Protein AF-N8XE28-F1 (afdb_monomer_lite)

InterPro domains:
  IPR000200 Peptidase C10, streptopain [PF01640] (132-316)
  IPR000200 Peptidase C10, streptopain [PR00797] (141-165)
  IPR000200 Peptidase C10, streptopain [PR00797] (208-224)
  IPR000200 Peptidase C10, streptopain [PR00797] (302-323)
  IPR038765 Papain-like cysteine peptidase superfamily [SSF54001] (29-332)
  IPR044934 Peptidase C10, streptopain superfmaily [G3DSA:3.90.70.50] (119-339)

pLDDT: mean 76.49, std 17.36, range [25.81, 98.5]

Secondary structure (DSSP, 8-state):
-HHHHHHHHHHHH-SS-TT-EEEEEEEEEETTEEEEEEEEEETBS--EEEEE--TTS-SEEEEESS--SS-TT----HHHHHHHHHHHHHHHHHHHTT--TTTHHHHHHTTSS-----S----B--S------SSTTTTTTSSS---HHHHHHHHHHHHHT--SB--SEEPPEEETTEEEPPEE-TTPBP-GGGS-TTS-SSHHHHHHHHHHHHHHHHHTT-B-SSS-B--GGGHHHHHHHHH-B-TT-EEEE-S-SSSS-PPPHHHHHHHHHHHHHTT--EEEEETTEEEEEEEE-TTS-EEEE-SSTTTT-EEE-STT-TT-SEEEE---B----SEEEEEEE--SEEETT-EEEEEEEEEE-SSS-EEEEEEEEEE-TT--EEEEEEEEEEEEE-TT-EEEEEEEEE--TTSPPEEEEEEEEEE-TT-SSS-EEPB-STTS-SSEEEEEEPPB--SSEEE-----S-EEEETTSPEEEEEEEEE-SSPEEEEEEEEEE-TT--EEEEEEEEEEEEE-TT-EEEEEEEE---TTSPTT-EEEEEEEEES-TTS-GGGPEEPEETTSS---EEEEEEE---TTGGGEE-SS-----SEE-TT----EEEEEEESSS---EEEEEEEEE-TT--EEEEEEEEEE--PPTTEEEEEEE-----TTSPPEEEEEEEEEEETTSS--PPP--STT---SEEEEEPPPP---SEEESSPPPSEEEEETT-EEEEEEEEEE---SS-PPEEEEEEEEEEPTTS-EEEEEEEEEEE-TTSPPEEEEEEEEPPTTPPSEEEEEEEEEEETTEEEEEEEPB-TTS-B--EEEEEEE--S-------------

Sequence (844 aa):
MKKDLALETISRLTVPYKNLSLKEIFCKSHNSIELFKIYSIYADVHGFIICSSSIYLPPILGYSLESNFFPSNGEKNKEIDKLLDEIAKIALKNFSHQVTYKKEFAQLDNFQLQSIHSDEIANILPLIKTEWNQNSPFNDKVPGVTGCVPVAMGQIMKHHSWPFTSVGIIPEYKSFNTIMPAININGFSHPWDKMTNSGVGDQEGENAVADLILHLGCAVKTQYGSSASFNTEDVVPVLKKYYCYDEDIAFGYLTPLASDTTFSSEELISIVSFNIENGKPVQFGGAGHSLICDGKDKNNFFHMNFGWGGIANGYYSLFNNPYCQTIITDIKPQQKLSIEWDTFSCSKQMILGDKFVAEIIIDSTSEESFMGDITLILADVSGVIIKCLGATHTVYVSSGESVTVNFTFTVPTNLTCNSRQLGLLANNSNLMWGGKIVSGPIGCNNFVPVEIIRAKAKENIWLRTSLEKSLTFNRNHLTPVSVTLKNTGHDFYGNIALCLVDKNDNVMYEVARINGVILAGNDCISLEFSAACPEETITGDIYTMKIFCSSDESLPVNAYLILIGENEKIVNFSLVTIKSSLPYLDELSLPLSPNFPEHISPQTKTPINFDLYAKNGLLSQSNITLVLIDDNGVIYEIGSQKDNLGYGEGVTKHHSITPTISRSLPYGQYDIGIMVHIFVTDTHALVVNEVGVNNPVQITVDPVPQVPFVRLTESLPTSLTMVAGENFTLVSQLDLLKAEDDFPYVGTVIAYVVLPDSKKIKVGEIVEQFVTHLEPELLHMNCQLPDGLRNGVYELYLEAWDKHYPDIPSRLVGENENINDVVKIIVVDDGKYSQSVESSYSKI

Organism: NCBI:txid1217651

Structure (mmCIF, N/CA/C/O backbone):
data_AF-N8XE28-F1
#
_entry.id   AF-N8XE28-F1
#
loop_
_atom_site.group_PDB
_atom_site.id
_atom_site.type_symbol
_atom_site.label_atom_id
_atom_site.label_alt_id
_atom_site.label_comp_id
_atom_site.label_asym_id
_atom_site.label_entity_id
_atom_site.label_seq_id
_atom_site.pdbx_PDB_ins_code
_atom_site.Cartn_x
_atom_site.Cartn_y
_atom_site.Cartn_z
_atom_site.occupancy
_atom_site.B_iso_or_equiv
_atom_site.auth_seq_id
_atom_site.auth_comp_id
_atom_site.auth_asym_id
_atom_site.auth_atom_id
_atom_site.pdbx_PDB_model_num
ATOM 1 N N . MET A 1 1 ? 20.135 -24.441 20.455 1.00 46.34 1 MET A N 1
ATOM 2 C CA . MET A 1 1 ? 18.829 -23.756 20.317 1.00 46.34 1 MET A CA 1
ATOM 3 C C . MET A 1 1 ? 18.663 -23.052 18.971 1.00 46.34 1 MET A C 1
ATOM 5 O O . MET A 1 1 ? 17.805 -23.488 18.228 1.00 46.34 1 MET A O 1
ATOM 9 N N . LYS A 1 2 ? 19.456 -22.038 18.579 1.00 60.94 2 LYS A N 1
ATOM 10 C CA . LYS A 1 2 ? 19.184 -21.274 17.330 1.00 60.94 2 LYS A CA 1
ATOM 11 C C . LYS A 1 2 ? 19.481 -22.019 16.012 1.00 60.94 2 LYS A C 1
ATOM 13 O O . LYS A 1 2 ? 18.710 -21.913 15.067 1.00 60.94 2 LYS A O 1
ATOM 18 N N . LYS A 1 3 ? 20.568 -22.801 15.950 1.00 63.12 3 LYS A N 1
ATOM 19 C CA . LYS A 1 3 ? 20.916 -23.622 14.769 1.00 63.12 3 LYS A CA 1
ATOM 20 C C . LYS A 1 3 ? 19.937 -24.786 14.562 1.00 63.12 3 LYS A C 1
ATOM 22 O O . LYS A 1 3 ? 19.613 -25.112 13.427 1.00 63.12 3 LYS A O 1
ATOM 27 N N . ASP A 1 4 ? 19.460 -25.374 15.656 1.00 66.56 4 ASP A N 1
ATOM 28 C CA . ASP A 1 4 ? 18.527 -26.507 15.635 1.00 66.56 4 ASP A CA 1
ATOM 29 C C . ASP A 1 4 ? 17.145 -26.069 15.131 1.00 66.56 4 ASP A C 1
ATOM 31 O O . ASP A 1 4 ? 16.585 -26.728 14.264 1.00 66.56 4 ASP A O 1
ATOM 35 N N . LEU A 1 5 ? 16.657 -24.901 15.575 1.00 65.69 5 LEU A N 1
ATOM 36 C CA . LEU A 1 5 ? 15.414 -24.298 15.081 1.00 65.69 5 LEU A CA 1
ATOM 37 C C . LEU A 1 5 ? 15.495 -23.922 13.592 1.00 65.69 5 LEU A C 1
ATOM 39 O O . LEU A 1 5 ? 14.528 -24.093 12.854 1.00 65.69 5 LEU A O 1
ATOM 43 N N . ALA A 1 6 ? 16.651 -23.439 13.130 1.00 64.69 6 ALA A N 1
ATOM 44 C CA . ALA A 1 6 ? 16.884 -23.160 11.714 1.00 64.69 6 ALA A CA 1
ATOM 45 C C . ALA A 1 6 ? 16.847 -24.444 10.867 1.00 64.69 6 ALA A C 1
ATOM 47 O O . ALA A 1 6 ? 16.186 -24.482 9.833 1.00 64.69 6 ALA A O 1
ATOM 48 N N . LEU A 1 7 ? 17.508 -25.512 11.331 1.00 66.62 7 LEU A N 1
ATOM 49 C CA . LEU A 1 7 ? 17.462 -26.830 10.690 1.00 66.62 7 LEU A CA 1
ATOM 50 C C . LEU A 1 7 ? 16.042 -27.401 10.671 1.00 66.62 7 LEU A C 1
ATOM 52 O O . LEU A 1 7 ? 15.603 -27.907 9.641 1.00 66.62 7 LEU A O 1
ATOM 56 N N . GLU A 1 8 ? 15.311 -27.280 11.778 1.00 67.56 8 GLU A N 1
ATOM 57 C CA . GLU A 1 8 ? 13.916 -27.698 11.873 1.00 67.56 8 GLU A CA 1
ATOM 58 C C . GLU A 1 8 ? 13.031 -26.913 10.897 1.00 67.56 8 GLU A C 1
ATOM 60 O O . GLU A 1 8 ? 12.285 -27.516 10.126 1.00 67.56 8 GLU A O 1
ATOM 65 N N . THR A 1 9 ? 13.163 -25.586 10.855 1.00 64.12 9 THR A N 1
ATOM 66 C CA . THR A 1 9 ? 12.393 -24.728 9.944 1.00 64.12 9 THR A CA 1
ATOM 67 C C . THR A 1 9 ? 12.658 -25.102 8.487 1.00 64.12 9 THR A C 1
ATOM 69 O O . THR A 1 9 ? 11.717 -25.359 7.740 1.00 64.12 9 THR A O 1
ATOM 72 N N . ILE A 1 10 ? 13.926 -25.245 8.089 1.00 63.25 10 ILE A N 1
ATOM 73 C CA . ILE A 1 10 ? 14.283 -25.644 6.719 1.00 63.25 10 ILE A CA 1
ATOM 74 C C . ILE A 1 10 ? 13.768 -27.055 6.406 1.00 63.25 10 ILE A C 1
ATOM 76 O O . ILE A 1 10 ? 13.243 -27.278 5.317 1.00 63.25 10 ILE A O 1
ATOM 80 N N . SER A 1 11 ? 13.832 -27.998 7.352 1.00 62.94 11 SER A N 1
ATOM 81 C CA . SER A 1 11 ? 13.294 -29.354 7.156 1.00 62.94 11 SER A CA 1
ATOM 82 C C . SER A 1 11 ? 11.769 -29.384 6.973 1.00 62.94 11 SER A C 1
ATOM 84 O O . SER A 1 11 ? 11.246 -30.248 6.279 1.00 62.94 11 SER A O 1
ATOM 86 N N . ARG A 1 12 ? 11.044 -28.417 7.553 1.00 63.50 12 ARG A N 1
ATOM 87 C CA . ARG A 1 12 ? 9.591 -28.245 7.373 1.00 63.50 12 ARG A CA 1
ATOM 88 C C . ARG A 1 12 ? 9.235 -27.509 6.074 1.00 63.50 12 ARG A C 1
ATOM 90 O O . ARG A 1 12 ? 8.100 -27.620 5.596 1.00 63.50 12 ARG A O 1
ATOM 97 N N . LEU A 1 13 ? 10.175 -26.740 5.524 1.00 60.81 13 LEU A N 1
ATOM 98 C CA . LEU A 1 13 ? 10.057 -26.040 4.241 1.00 60.81 13 LEU A CA 1
ATOM 99 C C . LEU A 1 13 ? 10.452 -26.930 3.053 1.00 60.81 13 LEU A C 1
ATOM 101 O O . LEU A 1 13 ? 9.912 -26.765 1.965 1.00 60.81 13 LEU A O 1
ATOM 105 N N . THR A 1 14 ? 11.349 -27.900 3.258 1.00 54.72 14 THR A N 1
ATOM 106 C CA . THR A 1 14 ? 11.899 -28.753 2.196 1.00 54.72 14 THR A CA 1
ATOM 107 C C . THR A 1 14 ? 11.591 -30.228 2.429 1.00 54.72 14 THR A C 1
ATOM 109 O O . THR A 1 14 ? 12.063 -30.848 3.374 1.00 54.72 14 THR A O 1
ATOM 112 N N . VAL A 1 15 ? 10.798 -30.822 1.537 1.00 46.78 15 VAL A N 1
ATOM 113 C CA . VAL A 1 15 ? 10.346 -32.216 1.675 1.00 46.78 15 VAL A CA 1
ATOM 114 C C . VAL A 1 15 ? 11.415 -33.287 1.330 1.00 46.78 15 VAL A C 1
ATOM 116 O O . VAL A 1 15 ? 11.261 -34.394 1.845 1.00 46.78 15 VAL A O 1
ATOM 119 N N . PRO A 1 16 ? 12.522 -33.061 0.570 1.00 50.97 16 PRO A N 1
ATOM 120 C CA . PRO A 1 16 ? 13.402 -34.190 0.219 1.00 50.97 16 PRO A CA 1
ATOM 121 C C . PRO A 1 16 ? 14.852 -34.182 0.748 1.00 50.97 16 PRO A C 1
ATOM 123 O O . PRO A 1 16 ? 15.558 -35.163 0.507 1.00 50.97 16 PRO A O 1
ATOM 126 N N . TYR A 1 17 ? 15.350 -33.167 1.466 1.00 51.28 17 TYR A N 1
ATOM 127 C CA . TYR A 1 17 ? 16.789 -33.111 1.787 1.00 51.28 17 TYR A CA 1
ATOM 128 C C . TYR A 1 17 ? 17.169 -33.871 3.070 1.00 51.28 17 TYR A C 1
ATOM 130 O O . TYR A 1 17 ? 17.287 -33.318 4.164 1.00 51.28 17 TYR A O 1
ATOM 138 N N . LYS A 1 18 ? 17.433 -35.177 2.927 1.00 48.56 18 LYS A N 1
ATOM 139 C CA . LYS A 1 18 ? 18.186 -35.961 3.921 1.00 48.56 18 LYS A CA 1
ATOM 140 C C . LYS A 1 18 ? 19.649 -35.495 3.888 1.00 48.56 18 LYS A C 1
ATOM 142 O O . LYS A 1 18 ? 20.344 -35.827 2.937 1.00 48.56 18 LYS A O 1
ATOM 147 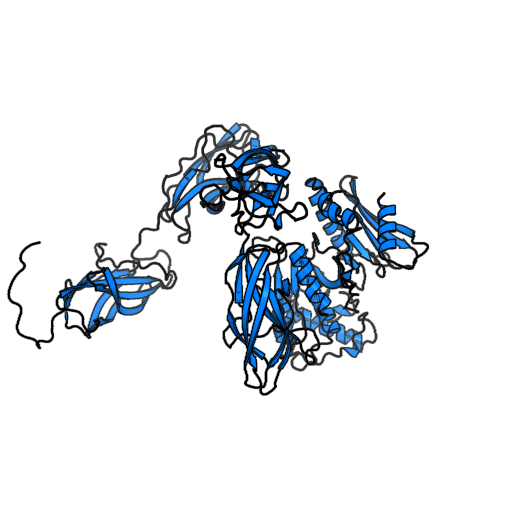N N . ASN A 1 19 ? 20.096 -34.769 4.921 1.00 58.38 19 ASN A N 1
ATOM 148 C CA . ASN A 1 19 ? 21.447 -34.194 5.142 1.00 58.38 19 ASN A CA 1
ATOM 149 C C . ASN A 1 19 ? 21.583 -32.676 4.897 1.00 58.38 19 ASN A C 1
ATOM 151 O O . ASN A 1 19 ? 22.555 -32.225 4.297 1.00 58.38 19 ASN A O 1
ATOM 155 N N . LEU A 1 20 ? 20.653 -31.871 5.415 1.00 67.00 20 LEU A N 1
ATOM 156 C CA . LEU A 1 20 ? 20.854 -30.423 5.525 1.00 67.00 20 LEU A CA 1
ATOM 157 C C . LEU A 1 20 ? 21.968 -30.111 6.536 1.00 67.00 20 LEU A C 1
ATOM 159 O O . LEU A 1 20 ? 21.915 -30.550 7.688 1.00 67.00 20 LEU A O 1
ATOM 163 N N . SER A 1 21 ? 22.961 -29.320 6.128 1.00 75.00 21 SER A N 1
ATOM 164 C CA . SER A 1 21 ? 23.966 -28.767 7.037 1.00 75.00 21 SER A CA 1
ATOM 165 C C . SER A 1 21 ? 24.009 -27.244 6.937 1.00 75.00 21 SER A C 1
ATOM 167 O O . SER A 1 21 ? 23.797 -26.671 5.876 1.00 75.00 21 SER A O 1
ATOM 169 N N . LEU A 1 22 ? 24.242 -26.569 8.063 1.00 81.38 22 LEU A N 1
ATOM 170 C CA . LEU A 1 22 ? 24.311 -25.107 8.126 1.00 81.38 22 LEU A CA 1
ATOM 171 C C . LEU A 1 22 ? 25.729 -24.659 8.469 1.00 81.38 22 LEU A C 1
ATOM 173 O O . LEU A 1 22 ? 26.285 -25.086 9.495 1.00 81.38 22 LEU A O 1
ATOM 177 N N . LYS A 1 23 ? 26.274 -23.759 7.644 1.00 85.81 23 LYS A N 1
ATOM 178 C CA . LYS A 1 23 ? 27.554 -23.077 7.867 1.00 85.81 23 LYS A CA 1
ATOM 179 C C . LYS A 1 23 ? 27.298 -21.604 8.155 1.00 85.81 23 LYS A C 1
ATOM 181 O O . LYS A 1 23 ? 26.702 -20.922 7.332 1.00 85.81 23 LYS A O 1
ATOM 186 N N . GLU A 1 24 ? 27.747 -21.115 9.308 1.00 89.19 24 GLU A N 1
ATOM 187 C CA . GLU A 1 24 ? 27.674 -19.684 9.625 1.00 89.19 24 GLU A CA 1
ATOM 188 C C . GLU A 1 24 ? 28.558 -18.903 8.647 1.00 89.19 24 GLU A C 1
ATOM 190 O O . GLU A 1 24 ? 29.717 -19.268 8.433 1.00 89.19 24 GLU A O 1
ATOM 195 N N . ILE A 1 25 ? 27.996 -17.865 8.034 1.00 88.12 25 ILE A N 1
ATOM 196 C CA . ILE A 1 25 ? 28.697 -17.002 7.074 1.00 88.12 25 ILE A CA 1
ATOM 197 C C . ILE A 1 25 ? 28.747 -15.542 7.530 1.00 88.12 25 ILE A C 1
ATOM 199 O O . ILE A 1 25 ? 29.593 -14.792 7.053 1.00 88.12 25 ILE A O 1
ATOM 203 N N . PHE A 1 26 ? 27.872 -15.137 8.456 1.00 90.19 26 PHE A N 1
ATOM 204 C CA . PHE A 1 26 ? 27.833 -13.779 8.988 1.00 90.19 26 PHE A CA 1
ATOM 205 C C . PHE A 1 26 ? 27.191 -13.735 10.380 1.00 90.19 26 PHE A C 1
ATOM 207 O O . PHE A 1 26 ? 26.264 -14.494 10.670 1.00 90.19 26 PHE A O 1
ATOM 214 N N . CYS A 1 27 ? 27.649 -12.803 11.216 1.00 89.56 27 CYS A N 1
ATOM 215 C CA . CYS A 1 27 ? 27.067 -12.490 12.518 1.00 89.56 27 CYS A CA 1
ATOM 216 C C . CYS A 1 27 ? 27.073 -10.968 12.712 1.00 89.56 27 CYS A C 1
ATOM 218 O O . CYS A 1 27 ? 28.128 -10.337 12.608 1.00 89.56 27 CYS A O 1
ATOM 220 N N . LYS A 1 28 ? 25.905 -10.382 12.997 1.00 88.38 28 LYS A N 1
ATOM 221 C CA . LYS A 1 28 ? 25.782 -8.976 13.396 1.00 88.38 28 LYS A CA 1
ATOM 222 C C . LYS A 1 28 ? 25.665 -8.899 14.908 1.00 88.38 28 LYS A C 1
ATOM 224 O O . LYS A 1 28 ? 24.789 -9.541 15.489 1.00 88.38 28 LYS A O 1
ATOM 229 N N . SER A 1 29 ? 26.478 -8.048 15.520 1.00 82.25 29 SER A N 1
ATOM 230 C CA . SER A 1 29 ? 26.442 -7.790 16.959 1.00 82.25 29 SER A CA 1
ATOM 231 C C . SER A 1 29 ? 26.466 -6.293 17.252 1.00 82.25 29 SER A C 1
ATOM 233 O O . SER A 1 29 ? 27.021 -5.513 16.479 1.00 82.25 29 SER A O 1
ATOM 235 N N . HIS A 1 30 ? 25.903 -5.902 18.391 1.00 74.62 30 HIS A N 1
ATOM 236 C CA . HIS A 1 30 ? 25.957 -4.546 18.933 1.00 74.62 30 HIS A CA 1
ATOM 237 C C . HIS A 1 30 ? 26.291 -4.622 20.425 1.00 74.62 30 HIS A C 1
ATOM 239 O O . HIS A 1 30 ? 25.659 -5.380 21.151 1.00 74.62 30 HIS A O 1
ATOM 245 N N . ASN A 1 31 ? 27.313 -3.893 20.887 1.00 75.44 31 ASN A N 1
ATOM 246 C CA . ASN A 1 31 ? 27.800 -3.944 22.278 1.00 75.44 31 ASN A CA 1
ATOM 247 C C . ASN A 1 31 ? 28.014 -5.376 22.813 1.00 75.44 31 ASN A C 1
ATOM 249 O O . ASN A 1 31 ? 27.630 -5.700 23.934 1.00 75.44 31 ASN A O 1
ATOM 253 N N . SER A 1 32 ? 28.611 -6.248 21.992 1.00 73.69 32 SER A N 1
ATOM 254 C CA . SER A 1 32 ? 28.844 -7.675 22.292 1.00 73.69 32 SER A CA 1
ATOM 255 C C . SER A 1 32 ? 27.582 -8.545 22.416 1.00 73.69 32 SER A C 1
ATOM 257 O O . SER A 1 32 ? 27.691 -9.726 22.744 1.00 73.69 32 SER A O 1
ATOM 259 N N . ILE A 1 33 ? 26.401 -8.006 22.102 1.00 70.00 33 ILE A N 1
ATOM 260 C CA . ILE A 1 33 ? 25.142 -8.749 21.996 1.00 70.00 33 ILE A CA 1
ATOM 261 C C . ILE A 1 33 ? 24.939 -9.139 20.533 1.00 70.00 33 ILE A C 1
ATOM 263 O O . ILE A 1 33 ? 24.902 -8.279 19.654 1.00 70.00 33 ILE A O 1
ATOM 267 N N . GLU A 1 34 ? 24.815 -10.437 20.261 1.00 82.06 34 GLU A N 1
ATOM 268 C CA . 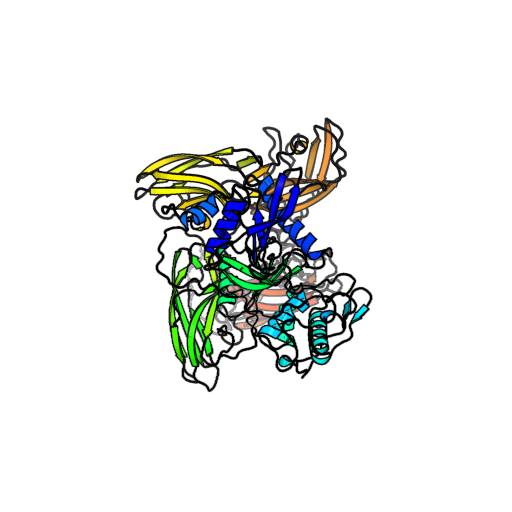GLU A 1 34 ? 24.484 -10.934 18.924 1.00 82.06 34 GLU A CA 1
ATOM 269 C C . GLU A 1 34 ? 23.038 -10.553 18.571 1.00 82.06 34 GLU A C 1
ATOM 271 O O . GLU A 1 34 ? 22.103 -10.941 19.271 1.00 82.06 34 GLU A O 1
ATOM 276 N N . LEU A 1 35 ? 22.846 -9.829 17.468 1.00 80.56 35 LEU A N 1
ATOM 277 C CA . LEU A 1 35 ? 21.529 -9.409 16.982 1.00 80.56 35 LEU A CA 1
ATOM 278 C C . LEU A 1 35 ? 20.919 -10.454 16.052 1.00 80.56 35 LEU A C 1
ATOM 280 O O . LEU A 1 35 ? 19.785 -10.873 16.263 1.00 80.56 35 LEU A O 1
ATOM 284 N N . PHE A 1 36 ? 21.680 -10.920 15.058 1.00 85.69 36 PHE A N 1
ATOM 285 C CA . PHE A 1 36 ? 21.274 -11.985 14.138 1.00 85.69 36 PHE A CA 1
ATOM 286 C C . PHE A 1 36 ? 22.487 -12.648 13.473 1.00 85.69 36 PHE A C 1
ATOM 288 O O . PHE A 1 36 ? 23.596 -12.105 13.461 1.00 85.69 36 PHE A O 1
ATOM 295 N N . LYS A 1 37 ? 22.265 -13.834 12.906 1.00 89.50 37 LYS A N 1
ATOM 296 C CA . LYS A 1 37 ? 23.255 -14.641 12.185 1.00 89.50 37 LYS A CA 1
ATOM 297 C C . LYS A 1 37 ? 22.716 -15.078 10.838 1.00 89.50 37 LYS A C 1
ATOM 299 O O . LYS A 1 37 ? 21.520 -15.302 10.699 1.00 89.50 37 LYS A O 1
ATOM 304 N N . ILE A 1 38 ? 23.608 -15.253 9.871 1.00 89.25 38 ILE A N 1
ATOM 305 C CA . ILE A 1 38 ? 23.270 -15.810 8.562 1.00 89.25 38 ILE A CA 1
ATOM 306 C C . ILE A 1 38 ? 24.017 -17.121 8.389 1.00 89.25 38 ILE A C 1
ATOM 308 O O . ILE A 1 38 ? 25.232 -17.197 8.608 1.00 89.25 38 ILE A O 1
ATOM 312 N N . TYR A 1 39 ? 23.280 -18.146 7.980 1.00 87.00 39 TYR A N 1
ATOM 313 C CA . TYR A 1 39 ? 23.814 -19.458 7.657 1.00 87.00 39 TYR A CA 1
ATOM 314 C C . TYR A 1 39 ? 23.605 -19.755 6.176 1.00 87.00 39 TYR A C 1
ATOM 316 O O . TYR A 1 39 ? 22.518 -19.546 5.652 1.00 87.00 39 TYR A O 1
ATOM 324 N N . SER A 1 40 ? 24.634 -20.281 5.519 1.00 86.25 40 SER A N 1
ATOM 325 C CA . SER A 1 40 ? 24.505 -20.917 4.208 1.00 86.25 40 SER A CA 1
ATOM 326 C C . SER A 1 40 ? 24.025 -22.359 4.383 1.00 86.25 40 SER A C 1
ATOM 328 O O . SER A 1 40 ? 24.470 -23.057 5.307 1.00 86.25 40 SER A O 1
ATOM 330 N N . ILE A 1 41 ? 23.117 -22.788 3.506 1.00 82.19 41 ILE A N 1
ATOM 331 C CA . ILE A 1 41 ? 22.519 -24.126 3.510 1.00 82.19 41 ILE A CA 1
ATOM 332 C C . ILE A 1 41 ? 23.393 -25.043 2.645 1.00 82.19 41 ILE A C 1
ATOM 334 O O . ILE A 1 41 ? 23.337 -25.011 1.427 1.00 82.19 41 ILE A O 1
ATOM 338 N N . TYR A 1 42 ? 24.240 -25.852 3.282 1.00 63.47 42 TYR A N 1
ATOM 339 C CA . TYR A 1 42 ? 25.141 -26.800 2.627 1.00 63.47 42 TYR A CA 1
ATOM 340 C C . TYR A 1 42 ? 24.432 -28.147 2.433 1.00 63.47 42 TYR A C 1
ATOM 342 O O . TYR A 1 42 ? 24.509 -29.042 3.282 1.00 63.47 42 TYR A O 1
ATOM 350 N N . ALA A 1 43 ? 23.746 -28.255 1.301 1.00 54.34 43 ALA A N 1
ATOM 351 C CA . ALA A 1 43 ? 23.466 -29.510 0.599 1.00 54.34 43 ALA A CA 1
ATOM 352 C C . ALA A 1 43 ? 23.622 -29.301 -0.921 1.00 54.34 43 ALA A C 1
ATOM 354 O O . ALA A 1 43 ? 24.180 -30.165 -1.584 1.00 54.34 43 ALA A O 1
ATOM 355 N N . ASP A 1 44 ? 23.295 -28.100 -1.408 1.00 50.16 44 ASP A N 1
ATOM 356 C CA . ASP A 1 44 ? 23.599 -27.566 -2.737 1.00 50.16 44 ASP A CA 1
ATOM 357 C C . ASP A 1 44 ? 24.226 -26.167 -2.546 1.00 50.16 44 ASP A C 1
ATOM 359 O O . ASP A 1 44 ? 23.997 -25.531 -1.524 1.00 50.16 44 ASP A O 1
ATOM 363 N N . VAL A 1 45 ? 25.089 -25.684 -3.444 1.00 55.03 45 VAL A N 1
ATOM 364 C CA . VAL A 1 45 ? 25.975 -24.498 -3.252 1.00 55.03 45 VAL A CA 1
ATOM 365 C C . VAL A 1 45 ? 25.225 -23.141 -3.227 1.00 55.03 45 VAL A C 1
ATOM 367 O O . VAL A 1 45 ? 25.800 -22.086 -3.497 1.00 55.03 45 VAL A O 1
ATOM 370 N N . HIS A 1 46 ? 23.927 -23.177 -2.935 1.00 71.38 46 HIS A N 1
ATOM 371 C CA . HIS A 1 46 ? 22.940 -22.135 -3.157 1.00 71.38 46 HIS A CA 1
ATOM 372 C C . HIS A 1 46 ? 21.925 -22.159 -2.001 1.00 71.38 46 HIS A C 1
ATOM 374 O O . HIS A 1 46 ? 21.387 -23.214 -1.675 1.00 71.38 46 HIS A O 1
ATOM 380 N N . GLY A 1 47 ? 21.706 -21.018 -1.340 1.00 84.31 47 GLY A N 1
ATOM 381 C CA . GLY A 1 47 ? 20.726 -20.875 -0.257 1.00 84.31 47 GLY A CA 1
ATOM 382 C C . GLY A 1 47 ? 21.278 -20.274 1.040 1.00 84.31 47 GLY A C 1
ATOM 383 O O . GLY A 1 47 ? 22.436 -20.483 1.431 1.00 84.31 47 GLY A O 1
ATOM 384 N N . PHE A 1 48 ? 20.421 -19.539 1.750 1.00 88.50 48 PHE A N 1
ATOM 385 C CA . PHE A 1 48 ? 20.717 -18.921 3.041 1.00 88.50 48 PHE A CA 1
ATOM 386 C C . PHE A 1 48 ? 19.515 -18.924 3.990 1.00 88.50 48 PHE A C 1
ATOM 388 O O . PHE A 1 48 ? 18.361 -18.991 3.576 1.00 88.50 48 PHE A O 1
ATOM 395 N N . ILE A 1 49 ? 19.788 -18.770 5.284 1.00 87.62 49 ILE A N 1
ATOM 396 C CA . ILE A 1 49 ? 18.785 -18.463 6.305 1.00 87.62 49 ILE A CA 1
ATOM 397 C C . ILE A 1 49 ? 19.321 -17.405 7.272 1.00 87.62 49 ILE A C 1
ATOM 399 O O . ILE A 1 49 ? 20.465 -17.490 7.726 1.00 87.62 49 ILE A O 1
ATOM 403 N N . ILE A 1 50 ? 18.498 -16.400 7.571 1.00 87.62 50 ILE A N 1
ATOM 404 C CA . ILE A 1 50 ? 18.784 -15.324 8.522 1.00 87.62 50 ILE A CA 1
ATOM 405 C C . ILE A 1 50 ? 18.056 -15.645 9.822 1.00 87.62 50 ILE A C 1
ATOM 407 O O . ILE A 1 50 ? 16.828 -15.578 9.895 1.00 87.62 50 ILE A O 1
ATOM 411 N N . CYS A 1 51 ? 18.819 -15.975 10.856 1.00 84.50 51 CYS A N 1
ATOM 412 C CA . CYS A 1 51 ? 18.296 -16.317 12.168 1.00 84.50 51 CYS A CA 1
ATOM 413 C C . CYS A 1 51 ? 18.486 -15.150 13.132 1.00 84.50 51 CYS A C 1
ATOM 415 O O . CYS A 1 51 ? 19.614 -14.699 13.351 1.00 84.50 51 CYS A O 1
ATOM 417 N N . SER A 1 52 ? 17.409 -14.704 13.771 1.00 78.94 52 SER A N 1
ATOM 418 C CA . SER A 1 52 ? 17.508 -13.758 14.876 1.00 78.94 52 SER A CA 1
ATOM 419 C C . SER A 1 52 ? 18.290 -14.368 16.039 1.00 78.94 52 SER A C 1
ATOM 421 O O . SER A 1 52 ? 18.134 -15.540 16.403 1.00 78.94 52 SER A O 1
ATOM 423 N N . SER A 1 53 ? 19.121 -13.538 16.663 1.00 75.50 53 SER A N 1
ATOM 424 C CA . SER A 1 53 ? 19.744 -13.830 17.945 1.00 75.50 53 SER A CA 1
ATOM 425 C C . SER A 1 53 ? 19.032 -13.183 19.139 1.00 75.50 53 SER A C 1
ATOM 427 O O . SER A 1 53 ? 19.422 -13.432 20.283 1.00 75.50 53 SER A O 1
ATOM 429 N N . SER A 1 54 ? 17.957 -12.446 18.887 1.00 67.00 54 SER A N 1
ATOM 430 C CA . SER A 1 54 ? 17.154 -11.726 19.867 1.00 67.00 54 SER A CA 1
ATOM 431 C C . SER A 1 54 ? 15.817 -12.430 20.119 1.00 67.00 54 SER A C 1
ATOM 433 O O . SER A 1 54 ? 15.166 -12.877 19.179 1.00 67.00 54 SER A O 1
ATOM 435 N N . ILE A 1 55 ? 15.375 -12.486 21.382 1.00 61.25 55 ILE A N 1
ATOM 436 C CA . ILE A 1 55 ? 13.999 -12.897 21.747 1.00 61.25 55 ILE A CA 1
ATOM 437 C C . ILE A 1 55 ? 12.950 -11.822 21.402 1.00 61.25 55 ILE A C 1
ATOM 439 O O . ILE A 1 55 ? 11.749 -12.044 21.557 1.00 61.25 55 ILE A O 1
ATOM 443 N N . TYR A 1 56 ? 13.417 -10.654 20.961 1.00 56.44 56 TYR A N 1
ATOM 444 C CA . TYR A 1 56 ? 12.619 -9.496 20.565 1.00 56.44 56 TYR A CA 1
ATOM 445 C C . TYR A 1 56 ? 12.445 -9.405 19.038 1.00 56.44 56 TYR A C 1
ATOM 447 O O . TYR A 1 56 ? 12.055 -8.375 18.501 1.00 56.44 56 TYR A O 1
ATOM 455 N N . LEU A 1 57 ? 12.781 -10.469 18.313 1.00 63.81 57 LEU A N 1
ATOM 456 C CA . LEU A 1 57 ? 12.558 -10.591 16.879 1.00 63.81 57 LEU A CA 1
ATOM 457 C C . LEU A 1 57 ? 12.096 -12.011 16.547 1.00 63.81 57 LEU A C 1
ATOM 459 O O . LEU A 1 57 ? 12.463 -12.942 17.274 1.00 63.81 57 LEU A O 1
ATOM 463 N N . PRO A 1 58 ? 11.384 -12.205 15.422 1.00 67.50 58 PRO A N 1
ATOM 464 C CA . PRO A 1 58 ? 11.098 -13.534 14.906 1.00 67.50 58 PRO A CA 1
ATOM 465 C C . PRO A 1 58 ? 12.385 -14.362 14.758 1.00 67.50 58 PRO A C 1
ATOM 467 O O . PRO A 1 58 ? 13.410 -13.829 14.325 1.00 67.50 58 PRO A O 1
ATOM 470 N N . PRO A 1 59 ? 12.365 -15.666 15.087 1.00 73.00 59 PRO A N 1
ATOM 471 C CA . PRO A 1 59 ? 13.543 -16.522 15.021 1.00 73.00 59 PRO A CA 1
ATOM 472 C C . PRO A 1 59 ? 14.142 -16.580 13.616 1.00 73.00 59 PRO A C 1
ATOM 474 O O . PRO A 1 59 ? 15.363 -16.650 13.497 1.00 73.00 59 PRO A O 1
ATOM 477 N N . ILE A 1 60 ? 13.307 -16.510 12.575 1.00 81.19 60 ILE A N 1
ATOM 478 C CA . ILE A 1 60 ? 13.718 -16.429 11.173 1.00 81.19 60 ILE A CA 1
ATOM 479 C C . ILE A 1 60 ? 13.275 -15.080 10.609 1.00 81.19 60 ILE A C 1
ATOM 481 O O . ILE A 1 60 ? 12.095 -14.747 10.659 1.00 81.19 60 ILE A O 1
ATOM 485 N N . LEU A 1 61 ? 14.229 -14.317 10.075 1.00 80.75 61 LEU A N 1
ATOM 486 C CA . LEU A 1 61 ? 13.995 -12.987 9.493 1.00 80.75 61 LEU A CA 1
ATOM 487 C C . LEU A 1 61 ? 13.839 -13.038 7.969 1.00 80.75 61 LEU A C 1
ATOM 489 O O . LEU A 1 61 ? 13.183 -12.190 7.371 1.00 80.75 61 LEU A O 1
ATOM 493 N N . GLY A 1 62 ? 14.435 -14.051 7.347 1.00 86.75 62 GLY A N 1
ATOM 494 C CA . GLY A 1 62 ? 14.308 -14.326 5.926 1.00 86.75 62 GLY A CA 1
ATOM 495 C C . GLY A 1 62 ? 15.154 -15.524 5.522 1.00 86.75 62 GLY A C 1
ATOM 496 O O . GLY A 1 62 ? 16.060 -15.934 6.256 1.00 86.75 62 GLY A O 1
ATOM 497 N N . TYR A 1 63 ? 14.852 -16.110 4.373 1.00 88.62 63 TYR A N 1
ATOM 498 C CA . TYR A 1 63 ? 15.568 -17.273 3.862 1.00 88.62 63 TYR A CA 1
ATOM 499 C C . TYR A 1 63 ? 15.459 -17.380 2.340 1.00 88.62 63 TYR A C 1
ATOM 501 O O . TYR A 1 63 ? 14.549 -16.835 1.724 1.00 88.62 63 TYR A O 1
ATOM 509 N N . SER A 1 64 ? 16.364 -18.135 1.732 1.00 88.12 64 SER A N 1
ATOM 510 C CA . SER A 1 64 ? 16.263 -18.572 0.342 1.00 88.12 64 SER A CA 1
ATOM 511 C C . SER A 1 64 ? 16.838 -19.973 0.213 1.00 88.12 64 SER A C 1
ATOM 513 O O . SER A 1 64 ? 17.836 -20.302 0.855 1.00 88.12 64 SER A O 1
ATOM 515 N N . LEU A 1 65 ? 16.207 -20.803 -0.612 1.00 83.31 65 LEU A N 1
ATOM 516 C CA . LEU A 1 65 ? 16.702 -22.143 -0.935 1.00 83.31 65 LEU A CA 1
ATOM 517 C C . LEU A 1 65 ? 17.539 -22.161 -2.221 1.00 83.31 65 LEU A C 1
ATOM 519 O O . LEU A 1 65 ? 18.190 -23.159 -2.501 1.00 83.31 65 LEU A O 1
ATOM 523 N N . GLU A 1 66 ? 17.520 -21.072 -2.991 1.00 81.88 66 GLU A N 1
ATOM 524 C CA . GLU A 1 66 ? 18.073 -21.022 -4.352 1.00 81.88 66 GLU A CA 1
ATOM 525 C C . GLU A 1 66 ? 19.098 -19.893 -4.522 1.00 81.88 66 GLU A C 1
ATOM 527 O O . GLU A 1 66 ? 20.019 -19.990 -5.329 1.00 81.88 66 GLU A O 1
ATOM 532 N N . SER A 1 67 ? 18.985 -18.823 -3.736 1.00 87.69 67 SER A N 1
ATOM 533 C CA . SER A 1 67 ? 19.827 -17.635 -3.874 1.00 87.69 67 SER A CA 1
ATOM 534 C C . SER A 1 67 ? 20.946 -17.612 -2.839 1.00 87.69 67 SER A C 1
ATOM 536 O O . SER A 1 67 ? 20.805 -18.080 -1.708 1.00 87.69 67 SER A O 1
ATOM 538 N N . ASN A 1 68 ? 22.073 -17.006 -3.204 1.00 89.06 68 ASN A N 1
ATOM 539 C CA . ASN A 1 68 ? 23.149 -16.715 -2.264 1.00 89.06 68 ASN A CA 1
ATOM 540 C C . ASN A 1 68 ? 22.922 -15.359 -1.592 1.00 89.06 68 ASN A C 1
ATOM 542 O O . ASN A 1 68 ? 22.497 -14.405 -2.240 1.00 89.06 68 ASN A O 1
ATOM 546 N N . PHE A 1 69 ? 23.251 -15.258 -0.301 1.00 89.00 69 PHE A N 1
ATOM 547 C CA . PHE A 1 69 ? 23.137 -13.982 0.412 1.00 89.00 69 PHE A CA 1
ATOM 548 C C . PHE A 1 69 ? 24.246 -12.997 0.029 1.00 89.00 69 PHE A C 1
ATOM 550 O O . PHE A 1 69 ? 23.995 -11.805 -0.064 1.00 89.00 69 PHE A O 1
ATOM 557 N N . PHE A 1 70 ? 25.467 -13.489 -0.202 1.00 88.94 70 PHE A N 1
ATOM 558 C CA . PHE A 1 70 ? 26.623 -12.682 -0.601 1.00 88.94 70 PHE A CA 1
ATOM 559 C C . PHE A 1 70 ? 27.094 -13.053 -2.016 1.00 88.94 70 PHE A C 1
ATOM 561 O O . PHE A 1 70 ? 26.927 -14.209 -2.420 1.00 88.94 70 PHE A O 1
ATOM 568 N N . PRO A 1 71 ? 27.741 -12.125 -2.747 1.00 83.69 71 PRO A N 1
ATOM 569 C CA . PRO A 1 71 ? 28.391 -12.431 -4.017 1.00 83.69 71 PRO A CA 1
ATOM 570 C C . PRO A 1 71 ? 29.437 -13.544 -3.868 1.00 83.69 71 PRO A C 1
ATOM 572 O O . PRO A 1 71 ? 30.250 -13.534 -2.941 1.00 83.69 71 PRO A O 1
ATOM 575 N N . SER A 1 72 ? 29.472 -14.490 -4.810 1.00 76.56 72 SER A N 1
ATOM 576 C CA . SER A 1 72 ? 30.401 -15.632 -4.762 1.00 76.56 72 SER A CA 1
ATOM 577 C C . SER A 1 72 ? 31.876 -15.243 -4.929 1.00 76.56 72 SER A C 1
ATOM 579 O O . SER A 1 72 ? 32.756 -16.003 -4.533 1.00 76.56 72 SER A O 1
ATOM 581 N N . ASN A 1 73 ? 32.158 -14.066 -5.493 1.00 74.88 73 ASN A N 1
ATOM 582 C CA . ASN A 1 73 ? 33.512 -13.535 -5.682 1.00 74.88 73 ASN A CA 1
ATOM 583 C C . ASN A 1 73 ? 34.092 -12.866 -4.415 1.00 74.88 73 ASN A C 1
ATOM 585 O O . ASN A 1 73 ? 35.259 -12.478 -4.417 1.00 74.88 73 ASN A O 1
ATOM 589 N N . GLY A 1 74 ? 33.305 -12.743 -3.337 1.00 68.31 74 GLY A N 1
ATOM 590 C CA . GLY A 1 74 ? 33.728 -12.124 -2.079 1.00 68.31 74 GLY A CA 1
ATOM 591 C C . GLY A 1 74 ? 33.841 -10.596 -2.124 1.00 68.31 74 GLY A C 1
ATOM 592 O O . GLY A 1 74 ? 34.401 -10.004 -1.199 1.00 68.31 74 GLY A O 1
ATOM 593 N N . GLU A 1 75 ? 33.334 -9.946 -3.175 1.00 72.19 75 GLU A N 1
ATOM 594 C CA . GLU A 1 75 ? 33.312 -8.487 -3.260 1.00 72.19 75 GLU A CA 1
ATOM 595 C C . GLU A 1 75 ? 32.376 -7.887 -2.207 1.00 72.19 75 GLU A C 1
ATOM 597 O O . GLU A 1 75 ? 31.270 -8.376 -1.958 1.00 72.19 75 GLU A O 1
ATOM 602 N N . LYS A 1 76 ? 32.820 -6.788 -1.587 1.00 73.50 76 LYS A N 1
ATOM 603 C CA . LYS A 1 76 ? 31.959 -6.003 -0.701 1.00 73.50 76 LYS A CA 1
ATOM 604 C C . LYS A 1 76 ? 30.837 -5.378 -1.517 1.00 73.50 76 LYS A C 1
ATOM 606 O O . LYS A 1 76 ? 31.101 -4.693 -2.503 1.00 73.50 76 LYS A O 1
ATOM 611 N N . ASN A 1 77 ? 29.608 -5.547 -1.051 1.00 80.94 77 ASN A N 1
ATOM 612 C CA . ASN A 1 77 ? 28.432 -4.964 -1.671 1.00 80.94 77 ASN A CA 1
ATOM 613 C C . ASN A 1 77 ? 27.762 -4.010 -0.676 1.00 80.94 77 ASN A C 1
ATOM 615 O O . ASN A 1 77 ? 27.214 -4.441 0.337 1.00 80.94 77 ASN A O 1
ATOM 619 N N . LYS A 1 78 ? 27.813 -2.709 -0.984 1.00 82.88 78 LYS A N 1
ATOM 620 C CA . LYS A 1 78 ? 27.263 -1.645 -0.129 1.00 82.88 78 LYS A CA 1
ATOM 621 C C . LYS A 1 78 ? 25.759 -1.790 0.098 1.00 82.88 78 LYS A C 1
ATOM 623 O O . LYS A 1 78 ? 25.275 -1.410 1.158 1.00 82.88 78 LYS A O 1
ATOM 628 N N . GLU A 1 79 ? 25.037 -2.340 -0.872 1.00 85.38 79 GLU A N 1
ATOM 629 C CA . GLU A 1 79 ? 23.595 -2.547 -0.757 1.00 85.38 79 GLU A CA 1
ATOM 630 C C . GLU A 1 79 ? 23.265 -3.673 0.229 1.00 85.38 79 GLU A C 1
ATOM 632 O O . GLU A 1 79 ? 22.343 -3.551 1.034 1.00 85.38 79 GLU A O 1
ATOM 637 N N . ILE A 1 80 ? 24.086 -4.727 0.253 1.00 88.00 80 ILE A N 1
ATOM 638 C CA . ILE A 1 80 ? 23.980 -5.792 1.259 1.00 88.00 80 ILE A CA 1
ATOM 639 C C . ILE A 1 80 ? 24.349 -5.256 2.642 1.00 88.00 80 ILE A C 1
ATOM 641 O O . ILE A 1 80 ? 23.642 -5.536 3.606 1.00 88.00 80 ILE A O 1
ATOM 645 N N . ASP A 1 81 ? 25.417 -4.460 2.752 1.00 87.56 81 ASP A N 1
ATOM 646 C CA . ASP A 1 81 ? 25.790 -3.821 4.020 1.00 87.56 81 ASP A CA 1
ATOM 647 C C . ASP A 1 81 ? 24.632 -2.960 4.558 1.00 87.56 81 ASP A C 1
ATOM 649 O O . ASP A 1 81 ? 24.296 -3.041 5.741 1.00 87.56 81 ASP A O 1
ATOM 653 N N . LYS A 1 82 ? 23.954 -2.216 3.674 1.00 87.19 82 LYS A N 1
ATOM 654 C CA . LYS A 1 82 ? 22.766 -1.422 4.005 1.00 87.19 82 LYS A CA 1
ATOM 655 C C . LYS A 1 82 ? 21.590 -2.296 4.455 1.00 87.19 82 LYS A C 1
ATOM 657 O O . LYS A 1 82 ? 21.011 -2.007 5.496 1.00 87.19 82 LYS A O 1
ATOM 662 N N . LEU A 1 83 ? 21.278 -3.389 3.750 1.00 88.25 83 LEU A N 1
ATOM 663 C CA . LEU A 1 83 ? 20.261 -4.368 4.171 1.00 88.25 83 LEU A CA 1
ATOM 664 C C . LEU A 1 83 ? 20.552 -4.912 5.578 1.00 88.25 83 LEU A C 1
ATOM 666 O O . LEU A 1 83 ? 19.666 -4.961 6.429 1.00 88.25 83 LEU A O 1
ATOM 670 N N . LEU A 1 84 ? 21.804 -5.286 5.844 1.00 88.62 84 LEU A N 1
ATOM 671 C CA . LEU A 1 84 ? 22.235 -5.798 7.146 1.00 88.62 84 LEU A CA 1
ATOM 672 C C . LEU A 1 84 ? 22.119 -4.747 8.257 1.00 88.62 84 LEU A C 1
ATOM 674 O O . LEU A 1 84 ? 21.755 -5.092 9.384 1.00 88.62 84 LEU A O 1
ATOM 678 N N . ASP A 1 85 ? 22.435 -3.487 7.962 1.00 87.44 85 ASP A N 1
ATOM 679 C CA . ASP A 1 85 ? 22.280 -2.373 8.898 1.00 87.44 85 ASP A CA 1
ATOM 680 C C . ASP A 1 85 ? 20.810 -2.071 9.189 1.00 87.44 85 ASP A C 1
ATOM 682 O O . ASP A 1 85 ? 20.455 -1.869 10.350 1.00 87.44 85 ASP A O 1
ATOM 686 N N . GLU A 1 86 ? 19.938 -2.103 8.183 1.00 85.12 86 GLU A N 1
ATOM 687 C CA . GLU A 1 86 ? 18.507 -1.889 8.386 1.00 85.12 86 GLU A CA 1
ATOM 688 C C . GLU A 1 86 ? 17.872 -3.016 9.224 1.00 85.12 86 GLU A C 1
ATOM 690 O O . GLU A 1 86 ? 17.185 -2.731 10.207 1.00 85.12 86 GLU A O 1
ATOM 695 N N . ILE A 1 87 ? 18.199 -4.289 8.954 1.00 81.25 87 ILE A N 1
ATOM 696 C CA . ILE A 1 87 ? 17.782 -5.421 9.809 1.00 81.25 87 ILE A CA 1
ATOM 697 C C . ILE A 1 87 ? 18.287 -5.231 11.253 1.00 81.25 87 ILE A C 1
ATOM 699 O O . ILE A 1 87 ? 17.565 -5.500 12.217 1.00 81.25 87 ILE A O 1
ATOM 703 N N . ALA A 1 88 ? 19.521 -4.745 11.429 1.00 82.31 88 ALA A N 1
ATOM 704 C CA . ALA A 1 88 ? 20.088 -4.492 12.752 1.00 82.31 88 ALA A CA 1
ATOM 705 C C . ALA A 1 88 ? 19.361 -3.366 13.501 1.00 82.31 88 ALA A C 1
ATOM 707 O O . ALA A 1 88 ? 19.141 -3.493 14.704 1.00 82.31 88 ALA A O 1
ATOM 708 N N . LYS A 1 89 ? 18.967 -2.286 12.812 1.00 79.75 89 LYS A N 1
ATOM 709 C CA . LYS A 1 89 ? 18.193 -1.184 13.409 1.00 79.75 89 LYS A CA 1
ATOM 710 C C . LYS A 1 89 ? 16.862 -1.678 13.966 1.00 79.75 89 LYS A C 1
ATOM 712 O O . LYS A 1 89 ? 16.509 -1.320 15.084 1.00 79.75 89 LYS A O 1
ATOM 717 N N . ILE A 1 90 ? 16.174 -2.556 13.238 1.00 72.94 90 ILE A N 1
ATOM 718 C CA . ILE A 1 90 ? 14.921 -3.178 13.690 1.00 72.94 90 ILE A CA 1
ATOM 719 C C . ILE A 1 90 ? 15.155 -4.057 14.924 1.00 72.94 90 ILE A C 1
ATOM 721 O O . ILE A 1 90 ? 14.415 -3.971 15.902 1.00 72.94 90 ILE A O 1
ATOM 725 N N . ALA A 1 91 ? 16.221 -4.864 14.912 1.00 69.00 91 ALA A N 1
ATOM 726 C CA . ALA A 1 91 ? 16.600 -5.691 16.056 1.00 69.00 91 ALA A CA 1
ATOM 727 C C . ALA A 1 91 ? 16.867 -4.862 17.316 1.00 69.00 91 ALA A C 1
ATOM 729 O O . ALA A 1 91 ? 16.431 -5.233 18.405 1.00 69.00 91 ALA A O 1
ATOM 730 N N . LEU A 1 92 ? 17.596 -3.756 17.159 1.00 69.94 92 LEU A N 1
ATOM 731 C CA . LEU A 1 92 ? 17.962 -2.857 18.248 1.00 69.94 92 LEU A CA 1
ATOM 732 C C . LEU A 1 92 ? 16.760 -2.096 18.789 1.00 69.94 92 LEU A C 1
ATOM 734 O O . LEU A 1 92 ? 16.626 -2.021 20.005 1.00 69.94 92 LEU A O 1
ATOM 738 N N . LYS A 1 93 ? 15.875 -1.626 17.903 1.00 65.38 93 LYS A N 1
ATOM 739 C CA . LYS A 1 93 ? 14.600 -1.011 18.273 1.00 65.38 93 LYS A CA 1
ATOM 740 C C . LYS A 1 93 ? 13.797 -1.946 19.181 1.00 65.38 93 LYS A C 1
ATOM 742 O O . LYS A 1 93 ? 13.468 -1.593 20.301 1.00 65.38 93 LYS A O 1
ATOM 747 N N . ASN A 1 94 ? 13.568 -3.191 18.770 1.00 58.72 94 ASN A N 1
ATOM 748 C CA . ASN A 1 94 ? 12.777 -4.109 19.598 1.00 58.72 94 ASN A CA 1
ATOM 749 C C . ASN A 1 94 ? 13.509 -4.542 20.883 1.00 58.72 94 ASN A C 1
ATOM 751 O O . ASN A 1 94 ? 12.868 -4.865 21.884 1.00 58.72 94 ASN A O 1
ATOM 755 N N . PHE A 1 95 ? 14.848 -4.557 20.865 1.00 55.59 95 PHE A N 1
ATOM 756 C CA . PHE A 1 95 ? 15.671 -4.886 22.029 1.00 55.59 95 PHE A CA 1
ATOM 757 C C . PHE A 1 95 ? 15.600 -3.820 23.126 1.00 55.59 95 PHE A C 1
ATOM 759 O O . PHE A 1 95 ? 15.460 -4.186 24.293 1.00 55.59 95 PHE A O 1
ATOM 766 N N . SER A 1 96 ? 15.678 -2.529 22.782 1.00 45.19 96 SER A N 1
ATOM 767 C CA . SER A 1 96 ? 15.509 -1.448 23.764 1.00 45.19 96 SER A CA 1
ATOM 768 C C . SER A 1 96 ? 14.117 -1.479 24.395 1.00 45.19 96 SER A C 1
ATOM 770 O O . SER A 1 96 ? 13.987 -1.285 25.598 1.00 45.19 96 SER A O 1
ATOM 772 N N . HIS A 1 97 ? 13.104 -1.887 23.629 1.00 41.44 97 HIS A N 1
ATOM 773 C CA . HIS A 1 97 ? 11.707 -1.825 24.056 1.00 41.44 97 HIS A CA 1
ATOM 774 C C . HIS A 1 97 ? 11.268 -3.001 24.954 1.00 41.44 97 HIS A C 1
ATOM 776 O O . HIS A 1 97 ? 10.114 -3.055 25.372 1.00 41.44 97 HIS A O 1
ATOM 782 N N . GLN A 1 98 ? 12.143 -3.987 25.215 1.00 43.94 98 GLN A N 1
ATOM 783 C CA . GLN A 1 98 ? 11.827 -5.259 25.901 1.00 43.94 98 GLN A CA 1
ATOM 784 C C . GLN A 1 98 ? 10.572 -5.986 25.362 1.00 43.94 98 GLN A C 1
ATOM 786 O O . GLN A 1 98 ? 10.011 -6.863 26.031 1.00 43.94 98 GLN A O 1
ATOM 791 N N . VAL A 1 99 ? 10.140 -5.664 24.135 1.00 44.81 99 VAL A N 1
ATOM 792 C CA . VAL A 1 99 ? 8.951 -6.234 23.492 1.00 44.81 99 VAL A CA 1
ATOM 793 C C . VAL A 1 99 ? 9.247 -7.681 23.154 1.00 44.81 99 VAL A C 1
ATOM 795 O O . VAL A 1 99 ? 9.835 -8.014 22.125 1.00 44.81 99 VAL A O 1
ATOM 798 N N . THR A 1 100 ? 8.889 -8.576 24.068 1.00 40.31 100 THR A N 1
ATOM 799 C CA . THR A 1 100 ? 9.122 -9.999 23.865 1.00 40.31 100 THR A CA 1
ATOM 800 C C . THR A 1 100 ? 8.116 -10.500 22.834 1.00 40.31 100 THR A C 1
ATOM 802 O O . THR A 1 100 ? 6.916 -10.501 23.106 1.00 40.31 100 THR A O 1
ATOM 805 N N . TYR A 1 101 ? 8.587 -11.027 21.699 1.00 45.72 101 TYR A N 1
ATOM 806 C CA . TYR A 1 101 ? 7.751 -11.639 20.647 1.00 45.72 101 TYR A CA 1
ATOM 807 C C . TYR A 1 101 ? 7.088 -12.968 21.086 1.00 45.72 101 TYR A C 1
ATOM 809 O O . TYR A 1 101 ? 6.722 -13.810 20.273 1.00 45.72 101 TYR A O 1
ATOM 817 N N . LYS A 1 102 ? 6.892 -13.173 22.396 1.00 38.41 102 LYS A N 1
ATOM 818 C CA . LYS A 1 102 ? 6.268 -14.366 22.986 1.00 38.41 102 LYS A CA 1
ATOM 819 C C . LYS A 1 102 ? 4.780 -14.512 22.641 1.00 38.41 102 LYS A C 1
ATOM 821 O O . LYS A 1 102 ? 4.271 -15.619 22.759 1.00 38.41 102 LYS A O 1
ATOM 826 N N . LYS A 1 103 ? 4.074 -13.440 22.254 1.00 39.91 103 LYS A N 1
ATOM 827 C CA . LYS A 1 103 ? 2.618 -13.480 21.999 1.00 39.91 103 LYS A CA 1
ATOM 828 C C . LYS A 1 103 ? 2.244 -13.728 20.536 1.00 39.91 103 LYS A C 1
ATOM 830 O O . LYS A 1 103 ? 1.373 -14.555 20.298 1.00 39.91 103 LYS A O 1
ATOM 835 N N . GLU A 1 104 ? 2.930 -13.126 19.567 1.00 39.28 104 GLU A N 1
ATOM 836 C CA . GLU A 1 104 ? 2.697 -13.442 18.143 1.00 39.28 104 GLU A CA 1
ATOM 837 C C . GLU A 1 104 ? 3.167 -14.862 17.797 1.00 39.28 104 GLU A C 1
ATOM 839 O O . GLU A 1 104 ? 2.579 -15.533 16.955 1.00 39.28 104 GLU A O 1
ATOM 844 N N . PHE A 1 105 ? 4.146 -15.392 18.540 1.00 39.12 105 PHE A N 1
ATOM 845 C CA . PHE A 1 105 ? 4.532 -16.797 18.436 1.00 39.12 105 PHE A CA 1
ATOM 846 C C . PHE A 1 105 ? 3.700 -17.767 19.276 1.00 39.12 105 PHE A C 1
ATOM 848 O O . PHE A 1 105 ? 3.789 -18.955 19.013 1.00 39.12 105 PHE A O 1
ATOM 855 N N . ALA A 1 106 ? 2.825 -17.335 20.192 1.00 35.22 106 ALA A N 1
ATOM 856 C CA . ALA A 1 106 ? 1.827 -18.265 20.736 1.00 35.22 106 ALA A CA 1
ATOM 857 C C . ALA A 1 106 ? 0.864 -18.736 19.629 1.00 35.22 106 ALA A C 1
ATOM 859 O O . ALA A 1 106 ? 0.335 -19.840 19.705 1.00 35.22 106 ALA A O 1
ATOM 860 N N . GLN A 1 107 ? 0.701 -17.940 18.564 1.00 36.69 107 GLN A N 1
ATOM 861 C CA . GLN A 1 107 ? 0.005 -18.353 17.348 1.00 36.69 107 GLN A CA 1
ATOM 862 C C . GLN A 1 107 ? 0.873 -19.231 16.434 1.00 36.69 107 GLN A C 1
ATOM 864 O O . GLN A 1 107 ? 0.316 -20.096 15.778 1.00 36.69 107 GLN A O 1
ATOM 869 N N . LEU A 1 108 ? 2.208 -19.108 16.435 1.00 36.28 108 LEU A N 1
ATOM 870 C CA . LEU A 1 108 ? 3.107 -20.006 15.684 1.00 36.28 108 LEU A CA 1
ATOM 871 C C . LEU A 1 108 ? 3.411 -21.335 16.408 1.00 36.28 108 LEU A C 1
ATOM 873 O O . LEU A 1 108 ? 3.536 -22.365 15.748 1.00 36.28 108 LEU A O 1
ATOM 877 N N . ASP A 1 109 ? 3.426 -21.348 17.743 1.00 31.88 109 ASP A N 1
ATOM 878 C CA . ASP A 1 109 ? 3.458 -22.560 18.574 1.00 31.88 109 ASP A CA 1
ATOM 879 C C . ASP A 1 109 ? 2.098 -23.295 18.540 1.00 31.88 109 ASP A C 1
ATOM 881 O O . ASP A 1 109 ? 2.082 -24.524 18.530 1.00 31.88 109 ASP A O 1
ATOM 885 N N . ASN A 1 110 ? 0.966 -22.576 18.410 1.00 30.50 110 ASN A N 1
ATOM 886 C CA . ASN A 1 110 ? -0.363 -23.155 18.118 1.00 30.50 110 ASN A CA 1
ATOM 887 C C . ASN A 1 110 ? -0.653 -23.363 16.616 1.00 30.50 110 ASN A C 1
ATOM 889 O O . ASN A 1 110 ? -1.694 -23.919 16.268 1.00 30.50 110 ASN A O 1
ATOM 893 N N . PHE A 1 111 ? 0.256 -22.993 15.705 1.00 34.12 111 PHE A N 1
ATOM 894 C CA . PHE A 1 111 ? 0.133 -23.326 14.274 1.00 34.12 111 PHE A CA 1
ATOM 895 C C . PHE A 1 111 ? 0.519 -24.783 13.978 1.00 34.12 111 PHE A C 1
ATOM 897 O O . PHE A 1 111 ? 0.597 -25.207 12.823 1.00 34.12 111 PHE A O 1
ATOM 904 N N . GLN A 1 112 ? 0.711 -25.590 15.023 1.00 37.00 112 GLN A N 1
ATOM 905 C CA . GLN A 1 112 ? 0.317 -26.988 14.983 1.00 37.00 112 GLN A CA 1
ATOM 906 C C . GLN A 1 112 ? -1.047 -27.143 15.668 1.00 37.00 112 GLN A C 1
ATOM 908 O O . GLN A 1 112 ? -1.140 -27.025 16.883 1.00 37.00 112 GLN A O 1
ATOM 913 N N . LEU A 1 113 ? -2.058 -27.508 14.865 1.00 32.69 113 LEU A N 1
ATOM 914 C CA . LEU A 1 113 ? -3.403 -27.969 15.257 1.00 32.69 113 LEU A CA 1
ATOM 915 C C . LEU A 1 113 ? -4.502 -26.900 15.417 1.00 32.69 113 LEU A C 1
ATOM 917 O O . LEU A 1 113 ? -5.261 -26.917 16.381 1.00 32.69 113 LEU A O 1
ATOM 921 N N . GLN A 1 114 ? -4.745 -26.108 14.372 1.00 25.81 114 GLN A N 1
ATOM 922 C CA . GLN A 1 114 ? -6.127 -25.952 13.910 1.00 25.81 114 GLN A CA 1
ATOM 923 C C . GLN A 1 114 ? -6.223 -26.432 12.470 1.00 25.81 114 GLN A C 1
ATOM 925 O O . GLN A 1 114 ? -5.749 -25.801 11.531 1.00 25.81 114 GLN A O 1
ATOM 930 N N . SER A 1 115 ? -6.846 -27.597 12.318 1.00 29.28 115 SER A N 1
ATOM 931 C CA . SER A 1 115 ? -7.462 -28.039 11.079 1.00 29.28 115 SER A CA 1
ATOM 932 C C . SER A 1 115 ? -8.569 -27.050 10.704 1.00 29.28 115 SER A C 1
ATOM 934 O O . SER A 1 115 ? -9.750 -27.307 10.938 1.00 29.28 115 SER A O 1
ATOM 936 N N . ILE A 1 116 ? -8.199 -25.904 10.141 1.00 27.45 116 ILE A N 1
ATOM 937 C CA . ILE A 1 116 ? -9.096 -25.230 9.216 1.00 27.45 116 ILE A CA 1
ATOM 938 C C . ILE A 1 116 ? -9.012 -26.075 7.953 1.00 27.45 116 ILE A C 1
ATOM 940 O O . ILE A 1 116 ? -7.982 -26.137 7.285 1.00 27.45 116 ILE A O 1
ATOM 944 N N . HIS A 1 117 ? -10.073 -26.831 7.705 1.00 32.22 117 HIS A N 1
ATOM 945 C CA . HIS A 1 117 ? -10.301 -27.478 6.428 1.00 32.22 117 HIS A CA 1
ATOM 946 C C . HIS A 1 117 ? -10.318 -26.409 5.326 1.00 32.22 117 HIS A C 1
ATOM 948 O O . HIS A 1 117 ? -11.357 -25.818 5.056 1.00 32.22 117 HIS A O 1
ATOM 954 N N . SER A 1 118 ? -9.171 -26.168 4.703 1.00 32.28 118 SER A N 1
ATOM 955 C CA . SER A 1 118 ? -9.071 -25.599 3.363 1.00 32.28 118 SER A CA 1
ATOM 956 C C . SER A 1 118 ? -7.717 -25.989 2.780 1.00 32.28 118 SER A C 1
ATOM 958 O O . SER A 1 118 ? -6.675 -25.539 3.255 1.00 32.28 118 SER A O 1
ATOM 960 N N . ASP A 1 119 ? -7.736 -26.823 1.749 1.00 34.09 119 ASP A N 1
ATOM 961 C CA . ASP A 1 119 ? -6.589 -27.240 0.940 1.00 34.09 119 ASP A CA 1
ATOM 962 C C . ASP A 1 119 ? -5.969 -26.075 0.107 1.00 34.09 119 ASP A C 1
ATOM 964 O O . ASP A 1 119 ? -5.505 -26.295 -1.007 1.00 34.09 119 ASP A O 1
ATOM 968 N N . GLU A 1 120 ? -5.954 -24.822 0.597 1.00 43.00 120 GLU A N 1
ATOM 969 C CA . GLU A 1 120 ? -5.886 -23.623 -0.272 1.00 43.00 120 GLU A CA 1
ATOM 970 C C . GLU A 1 120 ? -4.907 -22.486 0.103 1.00 43.00 120 GLU A C 1
ATOM 972 O O . GLU A 1 120 ? -4.945 -21.444 -0.544 1.00 43.00 120 GLU A O 1
ATOM 977 N N . ILE A 1 121 ? -3.962 -22.619 1.048 1.00 46.50 121 ILE A N 1
ATOM 978 C CA . ILE A 1 121 ? -2.843 -21.640 1.088 1.00 46.50 121 ILE A CA 1
ATOM 979 C C . ILE A 1 121 ? -1.758 -22.111 0.115 1.00 46.50 121 ILE A C 1
ATOM 981 O O . ILE A 1 121 ? -0.832 -22.840 0.481 1.00 46.50 121 ILE A O 1
ATOM 985 N N . ALA A 1 122 ? -1.917 -21.735 -1.155 1.00 56.16 122 ALA A N 1
ATOM 986 C CA . ALA A 1 122 ? -0.979 -22.068 -2.216 1.00 56.16 122 ALA A CA 1
ATOM 987 C C . ALA A 1 122 ? 0.374 -21.379 -1.976 1.00 56.16 122 ALA A C 1
ATOM 989 O O . ALA A 1 122 ? 0.464 -20.164 -1.833 1.00 56.16 122 ALA A O 1
ATOM 990 N N . ASN A 1 123 ? 1.449 -22.166 -1.964 1.00 76.81 123 ASN A N 1
ATOM 991 C CA . ASN A 1 123 ? 2.796 -21.642 -2.155 1.00 76.81 123 ASN A CA 1
ATOM 992 C C . ASN A 1 123 ? 2.879 -21.055 -3.574 1.00 76.81 123 ASN A C 1
ATOM 994 O O . ASN A 1 123 ? 2.813 -21.815 -4.543 1.00 76.81 123 ASN A O 1
ATOM 998 N N . ILE A 1 124 ? 3.009 -19.734 -3.703 1.00 83.75 124 ILE A N 1
ATOM 999 C CA . ILE A 1 124 ? 3.149 -19.061 -4.998 1.00 83.75 124 ILE A CA 1
ATOM 1000 C C . ILE A 1 124 ? 4.630 -18.804 -5.231 1.00 83.75 124 ILE A C 1
ATOM 1002 O O . ILE A 1 124 ? 5.238 -17.936 -4.601 1.00 83.75 124 ILE A O 1
ATOM 1006 N N . LEU A 1 125 ? 5.203 -19.590 -6.143 1.00 90.00 125 LEU A N 1
ATOM 1007 C CA . LEU A 1 125 ? 6.584 -19.418 -6.584 1.00 90.00 125 LEU A CA 1
ATOM 1008 C C . LEU A 1 125 ? 6.791 -18.017 -7.187 1.00 90.00 125 LEU A C 1
ATOM 1010 O O . LEU A 1 125 ? 5.840 -17.469 -7.746 1.00 90.00 125 LEU A O 1
ATOM 1014 N N . PRO A 1 126 ? 8.025 -17.478 -7.158 1.00 94.12 126 PRO A N 1
ATOM 1015 C CA . PRO A 1 126 ? 8.323 -16.148 -7.687 1.00 94.12 126 PRO A CA 1
ATOM 1016 C C . PRO A 1 126 ? 7.816 -15.985 -9.126 1.00 94.12 126 PRO A C 1
ATOM 1018 O O . PRO A 1 126 ? 8.175 -16.772 -10.013 1.00 94.12 126 PRO A O 1
ATOM 1021 N N . LEU A 1 127 ? 6.941 -15.005 -9.352 1.00 95.12 127 LEU A N 1
ATOM 1022 C CA . LEU A 1 127 ? 6.323 -14.690 -10.640 1.00 95.12 127 LEU A CA 1
ATOM 1023 C C . LEU A 1 127 ? 7.362 -14.134 -11.620 1.00 95.12 127 LEU A C 1
ATOM 1025 O O . LEU A 1 127 ? 7.329 -14.441 -12.817 1.00 95.12 127 LEU A O 1
ATOM 1029 N N . ILE A 1 128 ? 8.306 -13.336 -11.121 1.00 96.44 128 ILE A N 1
ATOM 1030 C CA . ILE A 1 128 ? 9.365 -12.727 -11.915 1.00 96.44 128 ILE A CA 1
ATOM 1031 C C . ILE A 1 128 ? 10.519 -13.711 -12.052 1.00 96.44 128 ILE A C 1
ATOM 1033 O O . ILE A 1 128 ? 11.001 -14.305 -11.093 1.00 96.44 128 ILE A O 1
ATOM 1037 N N . LYS A 1 129 ? 10.966 -13.890 -13.297 1.00 95.44 129 LYS A N 1
ATOM 1038 C CA . LYS A 1 129 ? 12.087 -14.776 -13.639 1.00 95.44 129 LYS A CA 1
ATOM 1039 C C . LYS A 1 129 ? 13.379 -14.028 -13.918 1.00 95.44 129 LYS A C 1
ATOM 1041 O O . LYS A 1 129 ? 14.422 -14.660 -14.042 1.00 95.44 129 LYS A O 1
ATOM 1046 N N . THR A 1 130 ? 13.307 -12.710 -14.074 1.00 96.94 130 THR A N 1
ATOM 1047 C CA . THR A 1 130 ? 14.483 -11.885 -14.307 1.00 96.94 130 THR A CA 1
ATOM 1048 C C . THR A 1 130 ? 15.285 -11.707 -13.026 1.00 96.94 130 THR A C 1
ATOM 1050 O O . THR A 1 130 ? 14.729 -11.515 -11.946 1.00 96.94 130 THR A O 1
ATOM 1053 N N . GLU A 1 131 ? 16.600 -11.702 -13.178 1.00 94.69 131 GLU A N 1
ATOM 1054 C CA . GLU A 1 131 ? 17.579 -11.392 -12.144 1.00 94.69 131 GLU A CA 1
ATOM 1055 C C . GLU A 1 131 ? 18.419 -10.209 -12.630 1.00 94.69 131 GLU A C 1
ATOM 1057 O O . GLU A 1 131 ? 19.629 -10.308 -12.823 1.00 94.69 131 GLU A O 1
ATOM 1062 N N . TRP A 1 132 ? 17.759 -9.088 -12.921 1.00 96.69 132 TRP A N 1
ATOM 1063 C CA . TRP A 1 132 ? 18.437 -7.907 -13.454 1.00 96.69 132 TRP A CA 1
ATOM 1064 C C . TRP A 1 132 ? 19.218 -7.159 -12.365 1.00 96.69 132 TRP A C 1
ATOM 1066 O O . TRP A 1 132 ? 19.007 -7.357 -11.163 1.00 96.69 132 TRP A O 1
ATOM 1076 N N . ASN A 1 133 ? 20.166 -6.323 -12.789 1.00 93.56 133 ASN A N 1
ATOM 1077 C CA . ASN A 1 133 ? 21.082 -5.597 -11.908 1.00 93.56 133 ASN A CA 1
ATOM 1078 C C . ASN A 1 133 ? 21.164 -4.108 -12.300 1.00 93.56 133 ASN A C 1
ATOM 1080 O O . ASN A 1 133 ? 20.521 -3.673 -13.249 1.00 93.56 133 ASN A O 1
ATOM 1084 N N . GLN A 1 134 ? 21.947 -3.318 -11.563 1.00 91.69 134 GLN A N 1
ATOM 1085 C CA . GLN A 1 134 ? 22.105 -1.872 -11.774 1.00 91.69 134 GLN A CA 1
ATOM 1086 C C . GLN A 1 134 ? 23.429 -1.463 -12.442 1.00 91.69 134 GLN A C 1
ATOM 1088 O O . GLN A 1 134 ? 23.651 -0.281 -12.704 1.00 91.69 134 GLN A O 1
ATOM 1093 N N . ASN A 1 135 ? 24.330 -2.421 -12.667 1.00 90.12 135 ASN A N 1
ATOM 1094 C CA . ASN A 1 135 ? 25.619 -2.210 -13.335 1.00 90.12 135 ASN A CA 1
ATOM 1095 C C . ASN A 1 135 ? 25.556 -2.705 -14.787 1.00 90.12 135 ASN A C 1
ATOM 1097 O O . ASN A 1 135 ? 24.483 -3.037 -15.271 1.00 90.12 135 ASN A O 1
ATOM 1101 N N . SER A 1 136 ? 26.683 -2.749 -15.495 1.00 90.12 136 SER A N 1
ATOM 1102 C CA . SER A 1 136 ? 26.709 -3.174 -16.901 1.00 90.12 136 SER A CA 1
ATOM 1103 C C . SER A 1 136 ? 26.150 -4.602 -17.056 1.00 90.12 136 SER A C 1
ATOM 1105 O O . SER A 1 136 ? 26.416 -5.441 -16.185 1.00 90.12 136 SER A O 1
ATOM 1107 N N . PRO A 1 137 ? 25.351 -4.891 -18.104 1.00 93.88 137 PRO A N 1
ATOM 1108 C CA . PRO A 1 137 ? 25.018 -4.023 -19.247 1.00 93.88 137 PRO A CA 1
ATOM 1109 C C . PRO A 1 137 ? 23.839 -3.059 -19.012 1.00 93.88 137 PRO A C 1
ATOM 1111 O O . PRO A 1 137 ? 23.563 -2.183 -19.828 1.00 93.88 137 PRO A O 1
ATOM 1114 N N . PHE A 1 138 ? 23.131 -3.180 -17.888 1.00 95.31 138 PHE A N 1
ATOM 1115 C CA . PHE A 1 138 ? 21.891 -2.444 -17.612 1.00 95.31 138 PHE A CA 1
ATOM 1116 C C . PHE A 1 138 ? 22.071 -0.921 -17.609 1.00 95.31 138 PHE A C 1
ATOM 1118 O O . PHE A 1 138 ? 21.150 -0.187 -17.969 1.00 95.31 138 PHE A O 1
ATOM 1125 N N . ASN A 1 139 ? 23.250 -0.443 -17.202 1.00 94.50 139 ASN A N 1
ATOM 1126 C CA . ASN A 1 139 ? 23.567 0.979 -17.127 1.00 94.50 139 ASN A CA 1
ATOM 1127 C C . ASN A 1 139 ? 24.351 1.531 -18.326 1.00 94.50 139 ASN A C 1
ATOM 1129 O O . ASN A 1 139 ? 24.724 2.702 -18.297 1.00 94.50 139 ASN A O 1
ATOM 1133 N N . ASP A 1 140 ? 24.578 0.747 -19.383 1.00 95.56 140 ASP A N 1
ATOM 1134 C CA . ASP A 1 140 ? 25.456 1.137 -20.498 1.00 95.56 140 ASP A CA 1
ATOM 1135 C C . ASP A 1 140 ? 24.986 2.407 -21.237 1.00 95.56 140 ASP A C 1
ATOM 1137 O O . ASP A 1 140 ? 25.770 3.065 -21.924 1.00 95.56 140 ASP A O 1
ATOM 1141 N N . LYS A 1 141 ? 23.705 2.773 -21.090 1.00 95.00 141 LYS A N 1
ATOM 1142 C CA . LYS A 1 141 ? 23.079 3.938 -21.733 1.00 95.00 141 LYS A CA 1
ATOM 1143 C C . LYS A 1 141 ? 22.736 5.086 -20.779 1.00 95.00 141 LYS A C 1
ATOM 1145 O O . LYS A 1 141 ? 22.177 6.085 -21.226 1.00 95.00 141 LYS A O 1
ATOM 1150 N N . VAL A 1 142 ? 23.082 4.987 -19.492 1.00 92.50 142 VAL A N 1
ATOM 1151 C CA . VAL A 1 142 ? 22.840 6.050 -18.498 1.00 92.50 142 VAL A CA 1
ATOM 1152 C C . VAL A 1 142 ? 24.153 6.574 -17.901 1.00 92.50 142 VAL A C 1
ATOM 1154 O O . VAL A 1 142 ? 25.129 5.833 -17.791 1.00 92.50 142 VAL A O 1
ATOM 1157 N N . PRO A 1 143 ? 24.222 7.849 -17.478 1.00 87.00 143 PRO A N 1
ATOM 1158 C CA . PRO A 1 143 ? 25.433 8.411 -16.887 1.00 87.00 143 PRO A CA 1
ATOM 1159 C C . PRO A 1 143 ? 25.562 8.030 -15.398 1.00 87.00 143 PRO A C 1
ATOM 1161 O O . PRO A 1 143 ? 25.369 8.865 -14.518 1.00 87.00 143 PRO A O 1
ATOM 1164 N N . GLY A 1 144 ? 25.889 6.768 -15.099 1.00 87.19 144 GLY A N 1
ATOM 1165 C CA . GLY A 1 144 ? 26.084 6.283 -13.726 1.00 87.19 144 GLY A CA 1
ATOM 1166 C C . GLY A 1 144 ? 25.480 4.904 -13.483 1.00 87.19 144 GLY A C 1
ATOM 1167 O O . GLY A 1 144 ? 25.501 4.054 -14.365 1.00 87.19 144 GLY A O 1
ATOM 1168 N N . VAL A 1 145 ? 24.964 4.664 -12.278 1.00 86.19 145 VAL A N 1
ATOM 1169 C CA . VAL A 1 145 ? 24.144 3.472 -11.985 1.00 86.19 145 VAL A CA 1
ATOM 1170 C C . VAL A 1 145 ? 22.710 3.678 -12.471 1.00 86.19 145 VAL A C 1
ATOM 1172 O O . VAL A 1 145 ? 22.229 4.810 -12.488 1.00 86.19 145 VAL A O 1
ATOM 1175 N N . THR A 1 146 ? 22.007 2.602 -12.834 1.00 88.44 146 THR A N 1
ATOM 1176 C CA . THR A 1 146 ? 20.614 2.685 -13.325 1.00 88.44 146 THR A CA 1
ATOM 1177 C C . THR A 1 146 ? 19.646 3.299 -12.314 1.00 88.44 146 THR A C 1
ATOM 1179 O O . THR A 1 146 ? 18.679 3.949 -12.697 1.00 88.44 146 THR A O 1
ATOM 1182 N N . GLY A 1 147 ? 19.885 3.050 -11.023 1.00 89.25 147 GLY A N 1
ATOM 1183 C CA . GLY A 1 147 ? 18.889 3.187 -9.968 1.00 89.25 147 GLY A CA 1
ATOM 1184 C C . GLY A 1 147 ? 17.994 1.955 -9.849 1.00 89.25 147 GLY A C 1
ATOM 1185 O O . GLY A 1 147 ? 17.773 1.217 -10.813 1.00 89.25 147 GLY A O 1
ATOM 1186 N N . CYS A 1 148 ? 17.481 1.722 -8.641 1.00 92.12 148 CYS A N 1
ATOM 1187 C CA . CYS A 1 148 ? 16.684 0.539 -8.331 1.00 92.12 148 CYS A CA 1
ATOM 1188 C C . CYS A 1 148 ? 15.232 0.623 -8.812 1.00 92.12 148 CYS A C 1
ATOM 1190 O O . CYS A 1 148 ? 14.688 -0.404 -9.202 1.00 92.12 148 CYS A O 1
ATOM 1192 N N . VAL A 1 149 ? 14.622 1.814 -8.884 1.00 94.56 149 VAL A N 1
ATOM 1193 C CA . VAL A 1 149 ? 13.258 1.967 -9.431 1.00 94.56 149 VAL A CA 1
ATOM 1194 C C . VAL A 1 149 ? 13.160 1.571 -10.907 1.00 94.56 149 VAL A C 1
ATOM 1196 O O . VAL A 1 149 ? 12.314 0.733 -11.211 1.00 94.56 149 VAL A O 1
ATOM 1199 N N . PRO A 1 150 ? 14.014 2.067 -11.825 1.00 95.69 150 PRO A N 1
ATOM 1200 C CA . PRO A 1 150 ? 13.943 1.666 -13.233 1.00 95.69 150 PRO A CA 1
ATOM 1201 C C . PRO A 1 150 ? 14.173 0.165 -13.443 1.00 95.69 150 PRO A C 1
ATOM 1203 O O . PRO A 1 150 ? 13.528 -0.440 -14.296 1.00 95.69 150 PRO A O 1
ATOM 1206 N N . VAL A 1 151 ? 15.042 -0.454 -12.635 1.00 96.75 151 VAL A N 1
ATOM 1207 C CA . VAL A 1 151 ? 15.272 -1.908 -12.664 1.00 96.75 151 VAL A CA 1
ATOM 1208 C C . VAL A 1 151 ? 14.055 -2.669 -12.149 1.00 96.75 151 VAL A C 1
ATOM 1210 O O . VAL A 1 151 ? 13.638 -3.632 -12.787 1.00 96.75 151 VAL A O 1
ATOM 1213 N N . ALA A 1 152 ? 13.440 -2.234 -11.045 1.00 97.06 152 ALA A N 1
ATOM 1214 C CA . ALA A 1 152 ? 12.212 -2.839 -10.539 1.00 97.06 152 ALA A CA 1
ATOM 1215 C C . ALA A 1 152 ? 11.079 -2.763 -11.579 1.00 97.06 152 ALA A C 1
ATOM 1217 O O . ALA A 1 152 ? 10.496 -3.788 -11.933 1.00 97.06 152 ALA A O 1
ATOM 1218 N N . MET A 1 153 ? 10.850 -1.574 -12.149 1.00 97.69 153 MET A N 1
ATOM 1219 C CA . MET A 1 153 ? 9.874 -1.352 -13.220 1.00 97.69 153 MET A CA 1
ATOM 1220 C C . MET A 1 153 ? 10.150 -2.249 -14.430 1.00 97.69 153 MET A C 1
ATOM 1222 O O . MET A 1 153 ? 9.251 -2.940 -14.898 1.00 97.69 153 MET A O 1
ATOM 1226 N N . GLY A 1 154 ? 11.392 -2.277 -14.921 1.00 97.56 154 GLY A N 1
ATOM 1227 C CA . GLY A 1 154 ? 11.764 -3.045 -16.108 1.00 97.56 154 GLY A CA 1
ATOM 1228 C C . GLY A 1 154 ? 11.539 -4.548 -15.940 1.00 97.56 154 GLY A C 1
ATOM 1229 O O . GLY A 1 154 ? 11.040 -5.197 -16.858 1.00 97.56 154 GLY A O 1
ATOM 1230 N N . GLN A 1 155 ? 11.832 -5.095 -14.759 1.00 98.50 155 GLN A N 1
ATOM 1231 C CA . GLN A 1 155 ? 11.586 -6.506 -14.454 1.00 98.50 155 GLN A CA 1
ATOM 1232 C C . GLN A 1 155 ? 10.084 -6.838 -14.409 1.00 98.50 155 GLN A C 1
ATOM 1234 O O . GLN A 1 155 ? 9.666 -7.846 -14.983 1.00 98.50 155 GLN A O 1
ATOM 1239 N N . ILE A 1 156 ? 9.254 -5.978 -13.801 1.00 98.19 156 ILE A N 1
ATOM 1240 C CA . ILE A 1 156 ? 7.785 -6.138 -13.809 1.00 98.19 156 ILE A CA 1
ATOM 1241 C C . ILE A 1 156 ? 7.244 -6.028 -15.243 1.00 98.19 156 ILE A C 1
ATOM 1243 O O . ILE A 1 156 ? 6.426 -6.841 -15.676 1.00 98.19 156 ILE A O 1
ATOM 1247 N N . MET A 1 157 ? 7.748 -5.075 -16.029 1.00 97.81 157 MET A N 1
ATOM 1248 C CA . MET A 1 157 ? 7.363 -4.923 -17.433 1.00 97.81 157 MET A CA 1
ATOM 1249 C C . MET A 1 157 ? 7.747 -6.129 -18.280 1.00 97.81 157 MET A C 1
ATOM 1251 O O . MET A 1 157 ? 6.948 -6.588 -19.094 1.00 97.81 157 MET A O 1
ATOM 1255 N N . LYS A 1 158 ? 8.928 -6.704 -18.045 1.00 97.62 158 LYS A N 1
ATOM 1256 C CA . LYS A 1 158 ? 9.372 -7.926 -18.713 1.00 97.62 158 LYS A CA 1
ATOM 1257 C C . LYS A 1 158 ? 8.524 -9.141 -18.330 1.00 97.62 158 LYS A C 1
ATOM 1259 O O . LYS A 1 158 ? 8.238 -9.958 -19.207 1.00 97.62 158 LYS A O 1
ATOM 1264 N N . HIS A 1 159 ? 8.084 -9.247 -17.075 1.00 96.69 159 HIS A N 1
ATOM 1265 C CA . HIS A 1 159 ? 7.157 -10.297 -16.639 1.00 96.69 159 HIS A CA 1
ATOM 1266 C C . HIS A 1 159 ? 5.857 -10.281 -17.457 1.00 96.69 159 HIS A C 1
ATOM 1268 O O . HIS A 1 159 ? 5.432 -11.325 -17.946 1.00 96.69 159 HIS A O 1
ATOM 1274 N N . HIS A 1 160 ? 5.293 -9.097 -17.706 1.00 95.56 160 HIS A N 1
ATOM 1275 C CA . HIS A 1 160 ? 4.133 -8.953 -18.592 1.00 95.56 160 HIS A CA 1
ATOM 1276 C C . HIS A 1 160 ? 4.487 -8.946 -20.087 1.00 95.56 160 HIS A C 1
ATOM 1278 O O . HIS A 1 160 ? 3.612 -9.150 -20.925 1.00 95.56 160 HIS A O 1
ATOM 1284 N N . SER A 1 161 ? 5.757 -8.696 -20.425 1.00 96.31 161 SER A N 1
ATOM 1285 C CA . SER A 1 161 ? 6.230 -8.394 -21.782 1.00 96.31 161 SER A CA 1
ATOM 1286 C C . SER A 1 161 ? 5.348 -7.333 -22.456 1.00 96.31 161 SER A C 1
ATOM 1288 O O . SER A 1 161 ? 4.802 -7.530 -23.542 1.00 96.31 161 SER A O 1
ATOM 1290 N N . TRP A 1 162 ? 5.185 -6.209 -21.753 1.00 96.12 162 TRP A N 1
ATOM 1291 C CA . TRP A 1 162 ? 4.294 -5.105 -22.104 1.00 96.12 162 TRP A CA 1
ATOM 1292 C C . TRP A 1 162 ? 4.986 -3.746 -21.885 1.00 96.12 162 TRP A C 1
ATOM 1294 O O . TRP A 1 162 ? 5.746 -3.608 -20.925 1.00 96.12 162 TRP A O 1
ATOM 1304 N N . PRO A 1 163 ? 4.730 -2.717 -22.721 1.00 95.44 163 PRO A N 1
ATOM 1305 C CA . PRO A 1 163 ? 3.771 -2.667 -23.830 1.00 95.44 163 PRO A CA 1
ATOM 1306 C C . PRO A 1 163 ? 4.267 -3.296 -25.127 1.00 95.44 163 PRO A C 1
ATOM 1308 O O . PRO A 1 163 ? 5.464 -3.494 -25.325 1.00 95.44 163 PRO A O 1
ATOM 1311 N N . PHE A 1 164 ? 3.332 -3.542 -26.051 1.00 87.25 164 PHE A N 1
ATOM 1312 C CA . PHE A 1 164 ? 3.684 -3.820 -27.446 1.00 87.25 164 PHE A CA 1
ATOM 1313 C C . PHE A 1 164 ? 4.367 -2.603 -28.087 1.00 87.25 164 PHE A C 1
ATOM 1315 O O . PHE A 1 164 ? 5.426 -2.730 -28.695 1.00 87.25 164 PHE A O 1
ATOM 1322 N N . THR A 1 165 ? 3.804 -1.408 -27.879 1.00 92.69 165 THR A N 1
ATOM 1323 C CA . THR A 1 165 ? 4.418 -0.132 -28.268 1.00 92.69 165 THR A CA 1
ATOM 1324 C C . THR A 1 165 ? 4.245 0.920 -27.186 1.00 92.69 165 THR A C 1
ATOM 1326 O O . THR A 1 165 ? 3.145 1.084 -26.659 1.00 92.69 165 THR A O 1
ATOM 1329 N N . SER A 1 166 ? 5.304 1.675 -26.908 1.00 95.56 166 SER A N 1
ATOM 1330 C CA . SER A 1 166 ? 5.238 2.876 -26.071 1.00 95.56 166 SER A CA 1
ATOM 1331 C C . SER A 1 166 ? 4.593 4.057 -26.802 1.00 95.56 166 SER A C 1
ATOM 1333 O O . SER A 1 166 ? 4.524 4.090 -28.034 1.00 95.56 166 SER A O 1
ATOM 1335 N N . VAL A 1 167 ? 4.124 5.049 -26.043 1.00 95.75 167 VAL A N 1
ATOM 1336 C CA . VAL A 1 167 ? 3.447 6.240 -26.575 1.00 95.75 167 VAL A CA 1
ATOM 1337 C C . VAL A 1 167 ? 4.077 7.525 -26.046 1.00 95.75 167 VAL A C 1
ATOM 1339 O O . VAL A 1 167 ? 4.514 7.593 -24.902 1.00 95.75 167 VAL A O 1
ATOM 1342 N N . GLY A 1 168 ? 4.097 8.568 -26.876 1.00 96.81 168 GLY A N 1
ATOM 1343 C CA . GLY A 1 168 ? 4.488 9.916 -26.463 1.00 96.81 168 GLY A CA 1
ATOM 1344 C C . GLY A 1 168 ? 5.995 10.203 -26.402 1.00 96.81 168 GLY A C 1
ATOM 1345 O O . GLY A 1 168 ? 6.831 9.497 -26.965 1.00 96.81 168 GLY A O 1
ATOM 1346 N N . ILE A 1 169 ? 6.323 11.323 -25.754 1.00 97.81 169 ILE A N 1
ATOM 1347 C CA . ILE A 1 169 ? 7.680 11.868 -25.637 1.00 97.81 169 ILE A CA 1
ATOM 1348 C C . ILE A 1 169 ? 7.991 12.052 -24.153 1.00 97.81 169 ILE A C 1
ATOM 1350 O O . ILE A 1 169 ? 7.265 12.761 -23.452 1.00 97.81 169 ILE A O 1
ATOM 1354 N N . ILE A 1 170 ? 9.080 11.441 -23.690 1.00 97.56 170 ILE A N 1
ATOM 1355 C CA . ILE A 1 170 ? 9.652 11.707 -22.371 1.00 97.56 170 ILE A CA 1
ATOM 1356 C C . ILE A 1 170 ? 10.361 13.067 -22.453 1.00 97.56 170 ILE A C 1
ATOM 1358 O O . ILE A 1 170 ? 11.238 13.230 -23.305 1.00 97.56 170 ILE A O 1
ATOM 1362 N N . PRO A 1 171 ? 9.984 14.061 -21.630 1.00 96.56 171 PRO A N 1
ATOM 1363 C CA . PRO A 1 171 ? 10.560 15.398 -21.713 1.00 96.56 171 PRO A CA 1
ATOM 1364 C C . PRO A 1 171 ? 12.013 15.428 -21.228 1.00 96.56 171 PRO A C 1
ATOM 1366 O O . PRO A 1 171 ? 12.425 14.624 -20.393 1.00 96.56 171 PRO A O 1
ATOM 1369 N N . GLU A 1 172 ? 12.764 16.412 -21.719 1.00 97.00 172 GLU A N 1
ATOM 1370 C CA . GLU A 1 172 ? 14.084 16.748 -21.185 1.00 97.00 172 GLU A CA 1
ATOM 1371 C C . GLU A 1 172 ? 13.985 17.134 -19.703 1.00 97.00 172 GLU A C 1
ATOM 1373 O O . GLU A 1 172 ? 13.024 17.781 -19.273 1.00 97.00 172 GLU A O 1
ATOM 1378 N N . TYR A 1 173 ? 15.001 16.769 -18.922 1.00 94.62 173 TYR A N 1
ATOM 1379 C CA . TYR A 1 173 ? 15.134 17.230 -17.545 1.00 94.62 173 TYR A CA 1
ATOM 1380 C C . TYR A 1 173 ? 16.598 17.311 -17.106 1.00 94.62 173 TYR A C 1
ATOM 1382 O O . TYR A 1 173 ? 17.508 16.732 -17.706 1.00 94.62 173 TYR A O 1
ATOM 1390 N N . LYS A 1 174 ? 16.828 18.040 -16.014 1.00 93.88 174 LYS A N 1
ATOM 1391 C CA . LYS A 1 174 ? 18.138 18.131 -15.371 1.00 93.88 174 LYS A CA 1
ATOM 1392 C C . LYS A 1 174 ? 18.310 16.988 -14.364 1.00 93.88 174 LYS A C 1
ATOM 1394 O O . LYS A 1 174 ? 17.528 16.870 -13.423 1.00 93.88 174 LYS A O 1
ATOM 1399 N N . SER A 1 175 ? 19.351 16.185 -14.562 1.00 92.06 175 SER A N 1
ATOM 1400 C CA . SER A 1 175 ? 19.789 15.087 -13.698 1.00 92.06 175 SER A CA 1
ATOM 1401 C C . SER A 1 175 ? 21.103 15.474 -13.019 1.00 92.06 175 SER A C 1
ATOM 1403 O O . SER A 1 175 ? 22.158 15.416 -13.650 1.00 92.06 175 SER A O 1
ATOM 1405 N N . PHE A 1 176 ? 21.062 15.889 -11.752 1.00 89.38 176 PHE A N 1
ATOM 1406 C CA . PHE A 1 176 ? 22.198 16.494 -11.043 1.00 89.38 176 PHE A CA 1
ATOM 1407 C C . PHE A 1 176 ? 22.952 17.527 -11.910 1.00 89.38 176 PHE A C 1
ATOM 1409 O O . PHE A 1 176 ? 22.475 18.647 -12.110 1.00 89.38 176 PHE A O 1
ATOM 1416 N N . ASN A 1 177 ? 24.120 17.149 -12.441 1.00 83.38 177 ASN A N 1
ATOM 1417 C CA . ASN A 1 177 ? 25.010 18.002 -13.234 1.00 83.38 177 ASN A CA 1
ATOM 1418 C C . ASN A 1 177 ? 24.933 17.741 -14.750 1.00 83.38 177 ASN A C 1
ATOM 1420 O O . ASN A 1 177 ? 25.704 18.328 -15.508 1.00 83.38 177 ASN A O 1
ATOM 1424 N N . THR A 1 178 ? 24.018 16.884 -15.202 1.00 87.94 178 THR A N 1
ATOM 1425 C CA . THR A 1 178 ? 23.845 16.485 -16.604 1.00 87.94 178 THR A CA 1
ATOM 1426 C C . THR A 1 178 ? 22.421 16.789 -17.069 1.00 87.94 178 THR A C 1
ATOM 1428 O O . THR A 1 178 ? 21.476 16.761 -16.284 1.00 87.94 178 THR A O 1
ATOM 1431 N N . ILE A 1 179 ? 22.254 17.110 -18.351 1.00 93.50 179 ILE A N 1
ATOM 1432 C CA . ILE A 1 179 ? 20.936 17.245 -18.980 1.00 93.50 179 ILE A CA 1
ATOM 1433 C C . ILE A 1 179 ? 20.618 15.919 -19.664 1.00 93.50 179 ILE A C 1
ATOM 1435 O O . ILE A 1 179 ? 21.399 15.456 -20.494 1.00 93.50 179 ILE A O 1
ATOM 1439 N N . MET A 1 180 ? 19.488 15.317 -19.301 1.00 95.44 180 MET A N 1
ATOM 1440 C CA . MET A 1 180 ? 18.957 14.144 -19.987 1.00 95.44 180 MET A CA 1
ATOM 1441 C C . MET A 1 180 ? 18.022 14.632 -21.095 1.00 95.44 180 MET A C 1
ATOM 1443 O O . MET A 1 180 ? 17.023 15.277 -20.770 1.00 95.44 180 MET A O 1
ATOM 1447 N N . PRO A 1 181 ? 18.333 14.376 -22.378 1.00 95.88 181 PRO A N 1
ATOM 1448 C CA . PRO A 1 181 ? 17.561 14.911 -23.493 1.00 95.88 181 PRO A CA 1
ATOM 1449 C C . PRO A 1 181 ? 16.154 14.309 -23.545 1.00 95.88 181 PRO A C 1
ATOM 1451 O O . PRO A 1 181 ? 15.904 13.226 -23.015 1.00 95.88 181 PRO A O 1
ATOM 1454 N N . ALA A 1 182 ? 15.242 14.993 -24.236 1.00 97.44 182 ALA A N 1
ATOM 1455 C CA . ALA A 1 182 ? 13.928 14.434 -24.529 1.00 97.44 182 ALA A CA 1
ATOM 1456 C C . ALA A 1 182 ? 14.051 13.161 -25.389 1.00 97.44 182 ALA A C 1
ATOM 1458 O O . ALA A 1 182 ? 14.823 13.129 -26.350 1.00 97.44 182 ALA A O 1
ATOM 1459 N N . ILE A 1 183 ? 13.259 12.132 -25.076 1.00 97.69 183 ILE A N 1
ATOM 1460 C CA . ILE A 1 183 ? 13.267 10.840 -25.776 1.00 97.69 183 ILE A CA 1
ATOM 1461 C C . ILE A 1 183 ? 11.891 10.602 -26.393 1.00 97.69 183 ILE A C 1
ATOM 1463 O O . ILE A 1 183 ? 10.882 10.525 -25.691 1.00 97.69 183 ILE A O 1
ATOM 1467 N N . ASN A 1 184 ? 11.840 10.477 -27.719 1.00 97.62 184 ASN A N 1
ATOM 1468 C CA . ASN A 1 184 ? 10.617 10.100 -28.416 1.00 97.62 184 ASN A CA 1
ATOM 1469 C C . ASN A 1 184 ? 10.481 8.574 -28.430 1.00 97.62 184 ASN A C 1
ATOM 1471 O O . ASN A 1 184 ? 11.205 7.894 -29.154 1.00 97.62 184 ASN A O 1
ATOM 1475 N N . ILE A 1 185 ? 9.538 8.064 -27.644 1.00 97.56 185 ILE A N 1
ATOM 1476 C CA . ILE A 1 185 ? 9.223 6.634 -27.536 1.00 97.56 185 ILE A CA 1
ATOM 1477 C C . ILE A 1 185 ? 7.912 6.287 -28.249 1.00 97.56 185 ILE A C 1
ATOM 1479 O O . ILE A 1 185 ? 7.413 5.170 -28.127 1.00 97.56 185 ILE A O 1
ATOM 1483 N N . ASN A 1 186 ? 7.328 7.232 -28.989 1.00 97.56 186 ASN A N 1
ATOM 1484 C CA . ASN A 1 186 ? 6.051 7.040 -29.653 1.00 97.56 186 ASN A CA 1
ATOM 1485 C C . ASN A 1 186 ? 6.159 5.983 -30.760 1.00 97.56 186 ASN A C 1
ATOM 1487 O O . ASN A 1 186 ? 6.855 6.185 -31.755 1.00 97.56 186 ASN A O 1
ATOM 1491 N N . GLY A 1 187 ? 5.448 4.868 -30.593 1.00 95.31 187 GLY A N 1
ATOM 1492 C CA . GLY A 1 187 ? 5.527 3.713 -31.487 1.00 95.31 187 GLY A CA 1
ATOM 1493 C C . GLY A 1 187 ? 6.773 2.847 -31.279 1.00 95.31 187 GLY A C 1
ATOM 1494 O O . GLY A 1 187 ? 7.024 1.961 -32.092 1.00 95.31 187 GLY A O 1
ATOM 1495 N N . PHE A 1 188 ? 7.561 3.079 -30.221 1.00 96.12 188 PHE A N 1
ATOM 1496 C CA . PHE A 1 188 ? 8.736 2.261 -29.922 1.00 96.12 188 PHE A CA 1
ATOM 1497 C C . PHE A 1 188 ? 8.306 0.848 -29.514 1.00 96.12 188 PHE A C 1
ATOM 1499 O O . PHE A 1 188 ? 7.584 0.685 -28.529 1.00 96.12 188 PHE A O 1
ATOM 1506 N N . SER A 1 189 ? 8.752 -0.157 -30.272 1.00 94.94 189 SER A N 1
ATOM 1507 C CA . SER A 1 189 ? 8.490 -1.576 -30.012 1.00 94.94 189 SER A CA 1
ATOM 1508 C C . SER A 1 189 ? 9.611 -2.167 -29.168 1.00 94.94 189 SER A C 1
ATOM 1510 O O . SER A 1 189 ? 10.770 -2.158 -29.580 1.00 94.94 189 SER A O 1
ATOM 1512 N N . HIS A 1 190 ? 9.265 -2.728 -28.013 1.00 93.88 190 HIS A N 1
ATOM 1513 C CA . HIS A 1 190 ? 10.235 -3.363 -27.121 1.00 93.88 190 HIS A CA 1
ATOM 1514 C C . HIS A 1 190 ? 10.496 -4.807 -27.570 1.00 93.88 190 HIS A C 1
ATOM 1516 O O . HIS A 1 190 ? 9.542 -5.582 -27.684 1.00 93.88 190 HIS A O 1
ATOM 1522 N N . PRO A 1 191 ? 11.754 -5.212 -27.824 1.00 94.62 191 PRO A N 1
ATOM 1523 C CA . PRO A 1 191 ? 12.078 -6.576 -28.236 1.00 94.62 191 PRO A CA 1
ATOM 1524 C C . PRO A 1 191 ? 12.120 -7.501 -27.010 1.00 94.62 191 PRO A C 1
ATOM 1526 O O . PRO A 1 191 ? 13.178 -7.956 -26.573 1.00 94.62 191 PRO A O 1
ATOM 1529 N N . TRP A 1 192 ? 10.955 -7.736 -26.399 1.00 96.44 192 TRP A N 1
ATOM 1530 C CA . TRP A 1 192 ? 10.833 -8.496 -25.155 1.00 96.44 192 TRP A CA 1
ATOM 1531 C C . TRP A 1 192 ? 11.479 -9.878 -25.249 1.00 96.44 192 TRP A C 1
ATOM 1533 O O . TRP A 1 192 ? 12.119 -10.312 -24.299 1.00 96.44 192 TRP A O 1
ATOM 1543 N N . ASP A 1 193 ? 11.347 -10.569 -26.377 1.00 95.19 193 ASP A N 1
ATOM 1544 C CA . ASP A 1 193 ? 11.920 -11.895 -26.633 1.00 95.19 193 ASP A CA 1
ATOM 1545 C C . ASP A 1 193 ? 13.457 -11.922 -26.587 1.00 95.19 193 ASP A C 1
ATOM 1547 O O . ASP A 1 193 ? 14.038 -12.952 -26.245 1.00 95.19 193 ASP A O 1
ATOM 1551 N N . LYS A 1 194 ? 14.110 -10.789 -26.870 1.00 94.94 194 LYS A N 1
ATOM 1552 C CA . LYS A 1 194 ? 15.570 -10.626 -26.803 1.00 94.94 194 LYS A CA 1
ATOM 1553 C C . LYS A 1 194 ? 16.085 -10.353 -25.393 1.00 94.94 194 LYS A C 1
ATOM 1555 O O . LYS A 1 194 ? 17.248 -10.617 -25.100 1.00 94.94 194 LYS A O 1
ATOM 1560 N N . MET A 1 195 ? 15.233 -9.843 -24.507 1.00 95.81 195 MET A N 1
ATOM 1561 C CA . MET A 1 195 ? 15.602 -9.544 -23.124 1.00 95.81 195 MET A CA 1
ATOM 1562 C C . MET A 1 195 ? 15.609 -10.834 -22.292 1.00 95.81 195 MET A C 1
ATOM 1564 O O . MET A 1 195 ? 14.555 -11.352 -21.912 1.00 95.81 195 MET A O 1
ATOM 1568 N N . THR A 1 196 ? 16.800 -11.370 -22.018 1.00 95.94 196 THR A N 1
ATOM 1569 C CA . THR A 1 196 ? 16.979 -12.609 -21.245 1.00 95.94 196 THR A CA 1
ATOM 1570 C C . THR A 1 196 ? 16.667 -12.407 -19.757 1.00 95.94 196 THR A C 1
ATOM 1572 O O . THR A 1 196 ? 16.677 -11.290 -19.235 1.00 95.94 196 THR A O 1
ATOM 1575 N N . ASN A 1 197 ? 16.434 -13.509 -19.035 1.00 95.50 197 ASN A N 1
ATOM 1576 C CA . ASN A 1 197 ? 16.210 -13.466 -17.586 1.00 95.50 197 ASN A CA 1
ATOM 1577 C C . ASN A 1 197 ? 17.418 -12.894 -16.825 1.00 95.50 197 ASN A C 1
ATOM 1579 O O . ASN A 1 197 ? 17.240 -12.119 -15.893 1.00 95.50 197 ASN A O 1
ATOM 1583 N N . SER A 1 198 ? 18.644 -13.201 -17.250 1.00 92.94 198 SER A N 1
ATOM 1584 C CA . SER A 1 198 ? 19.854 -12.608 -16.669 1.00 92.94 198 SER A CA 1
ATOM 1585 C C . SER A 1 198 ? 20.091 -11.164 -17.111 1.00 92.94 198 SER A C 1
ATOM 1587 O O . SER A 1 198 ? 20.940 -10.502 -16.529 1.00 92.94 198 SER A O 1
ATOM 1589 N N . GLY A 1 199 ? 19.412 -10.690 -18.164 1.00 88.31 199 GLY A N 1
ATOM 1590 C CA . GLY A 1 199 ? 19.687 -9.409 -18.826 1.00 88.31 199 GLY A CA 1
ATOM 1591 C C . GLY A 1 199 ? 21.040 -9.344 -19.547 1.00 88.31 199 GLY A C 1
ATOM 1592 O O . GLY A 1 199 ? 21.422 -8.287 -20.033 1.00 88.31 199 GLY A O 1
ATOM 1593 N N . VAL A 1 200 ? 21.750 -10.473 -19.619 1.00 87.31 200 VAL A N 1
ATOM 1594 C CA . VAL A 1 200 ? 23.063 -10.648 -20.257 1.00 87.31 200 VAL A CA 1
ATOM 1595 C C . VAL A 1 200 ? 22.916 -11.702 -21.350 1.00 87.31 200 VAL A C 1
ATOM 1597 O O . VAL A 1 200 ? 22.220 -12.707 -21.149 1.00 87.31 200 VAL A O 1
ATOM 1600 N N . GLY A 1 201 ? 23.538 -11.495 -22.507 1.00 86.44 201 GLY A N 1
ATOM 1601 C CA . GLY A 1 201 ? 23.302 -12.352 -23.664 1.00 86.44 201 GLY A CA 1
ATOM 1602 C C . GLY A 1 201 ? 24.066 -11.913 -24.904 1.00 86.44 201 GLY A C 1
ATOM 1603 O O . GLY A 1 201 ? 25.282 -11.757 -24.871 1.00 86.44 201 GLY A O 1
ATOM 1604 N N . ASP A 1 202 ? 23.359 -11.787 -26.026 1.00 92.00 202 ASP A N 1
ATOM 1605 C CA . ASP A 1 202 ? 23.917 -11.124 -27.199 1.00 92.00 202 ASP A CA 1
ATOM 1606 C C . ASP A 1 202 ? 23.792 -9.597 -27.068 1.00 92.00 202 ASP A C 1
ATOM 1608 O O . ASP A 1 202 ? 22.992 -9.070 -26.294 1.00 92.00 202 ASP A O 1
ATOM 1612 N N . GLN A 1 203 ? 24.592 -8.870 -27.851 1.00 94.06 203 GLN A N 1
ATOM 1613 C CA . GLN A 1 203 ? 24.631 -7.406 -27.802 1.00 94.06 203 GLN A CA 1
ATOM 1614 C C . GLN A 1 203 ? 23.261 -6.766 -28.086 1.00 94.06 203 GLN A C 1
ATOM 1616 O O . GLN A 1 203 ? 22.988 -5.662 -27.623 1.00 94.06 203 GLN A O 1
ATOM 1621 N N . GLU A 1 204 ? 22.406 -7.427 -28.871 1.00 93.81 204 GLU A N 1
ATOM 1622 C CA . GLU A 1 204 ? 21.060 -6.941 -29.181 1.00 93.81 204 GLU A CA 1
ATOM 1623 C C . GLU A 1 204 ? 20.164 -6.984 -27.936 1.00 93.81 204 GLU A C 1
ATOM 1625 O O . GLU A 1 204 ? 19.546 -5.974 -27.601 1.00 93.81 204 GLU A O 1
ATOM 1630 N N . GLY A 1 205 ? 20.144 -8.110 -27.218 1.00 94.75 205 GLY A N 1
ATOM 1631 C CA . GLY A 1 205 ? 19.409 -8.264 -25.965 1.00 94.75 205 GLY A CA 1
ATOM 1632 C C . GLY A 1 205 ? 19.924 -7.345 -24.859 1.00 94.75 205 GLY A C 1
ATOM 1633 O O . GLY A 1 205 ? 19.129 -6.696 -24.182 1.00 94.75 205 GLY A O 1
ATOM 1634 N N . GLU A 1 206 ? 21.244 -7.215 -24.718 1.00 96.00 206 GLU A N 1
ATOM 1635 C CA . GLU A 1 206 ? 21.860 -6.301 -23.746 1.00 96.00 206 GLU A CA 1
ATOM 1636 C C . GLU A 1 206 ? 21.491 -4.840 -24.035 1.00 96.00 206 GLU A C 1
ATOM 1638 O O . GLU A 1 206 ? 21.045 -4.111 -23.147 1.00 96.00 206 GLU A O 1
ATOM 1643 N N . ASN A 1 207 ? 21.572 -4.429 -25.305 1.00 96.06 207 ASN A N 1
ATOM 1644 C CA . ASN A 1 207 ? 21.168 -3.090 -25.730 1.00 96.06 207 ASN A CA 1
ATOM 1645 C C . ASN A 1 207 ? 19.678 -2.826 -25.506 1.00 96.06 207 ASN A C 1
ATOM 1647 O O . ASN A 1 207 ? 19.326 -1.694 -25.172 1.00 96.06 207 ASN A O 1
ATOM 1651 N N . ALA A 1 208 ? 18.829 -3.838 -25.704 1.00 96.38 208 ALA A N 1
ATOM 1652 C CA . ALA A 1 208 ? 17.392 -3.740 -25.491 1.00 96.38 208 ALA A CA 1
ATOM 1653 C C . ALA A 1 208 ? 17.048 -3.515 -24.016 1.00 96.38 208 ALA A C 1
ATOM 1655 O O . ALA A 1 208 ? 16.224 -2.657 -23.700 1.00 96.38 208 ALA A O 1
ATOM 1656 N N . VAL A 1 209 ? 17.700 -4.250 -23.112 1.00 96.94 209 VAL A N 1
ATOM 1657 C CA . VAL A 1 209 ? 17.532 -4.043 -21.670 1.00 96.94 209 VAL A CA 1
ATOM 1658 C C . VAL A 1 209 ? 18.042 -2.656 -21.273 1.00 96.94 209 VAL A C 1
ATOM 1660 O O . VAL A 1 209 ? 17.330 -1.924 -20.589 1.00 96.94 209 VAL A O 1
ATOM 1663 N N . ALA A 1 210 ? 19.219 -2.241 -21.751 1.00 97.25 210 ALA A N 1
ATOM 1664 C CA . ALA A 1 210 ? 19.759 -0.909 -21.469 1.00 97.25 210 ALA A CA 1
ATOM 1665 C C . ALA A 1 210 ? 18.864 0.233 -22.001 1.00 97.25 210 ALA A C 1
ATOM 1667 O O . ALA A 1 210 ? 18.717 1.253 -21.327 1.00 97.25 210 ALA A O 1
ATOM 1668 N N . ASP A 1 211 ? 18.236 0.072 -23.175 1.00 96.94 211 ASP A N 1
ATOM 1669 C CA . ASP A 1 211 ? 17.261 1.039 -23.713 1.00 96.94 211 ASP A CA 1
ATOM 1670 C C . ASP A 1 211 ? 16.020 1.134 -22.830 1.00 96.94 211 ASP A C 1
ATOM 1672 O O . ASP A 1 211 ? 15.588 2.236 -22.488 1.00 96.94 211 ASP A O 1
ATOM 1676 N N . LEU A 1 212 ? 15.459 -0.011 -22.429 1.00 97.38 212 LEU A N 1
ATOM 1677 C CA . LEU A 1 212 ? 14.305 -0.046 -21.536 1.00 97.38 212 LEU A CA 1
ATOM 1678 C C . LEU A 1 212 ? 14.617 0.683 -20.224 1.00 97.38 212 LEU A C 1
ATOM 1680 O O . LEU A 1 212 ? 13.852 1.549 -19.805 1.00 97.38 212 LEU A O 1
ATOM 1684 N N . ILE A 1 213 ? 15.758 0.381 -19.603 1.00 97.31 213 ILE A N 1
ATOM 1685 C CA . ILE A 1 213 ? 16.172 1.011 -18.347 1.00 97.31 213 ILE A CA 1
ATOM 1686 C C . ILE A 1 213 ? 16.398 2.520 -18.511 1.00 97.31 213 ILE A C 1
ATOM 1688 O O . ILE A 1 213 ? 15.937 3.290 -17.666 1.00 97.31 213 ILE A O 1
ATOM 1692 N N . LEU A 1 214 ? 17.030 2.964 -19.605 1.00 96.88 214 LEU A N 1
ATOM 1693 C CA . LEU A 1 214 ? 17.172 4.388 -19.925 1.00 96.88 214 LEU A CA 1
ATOM 1694 C C . LEU A 1 214 ? 15.801 5.070 -20.037 1.00 96.88 214 LEU A C 1
ATOM 1696 O O . LEU A 1 214 ? 15.577 6.104 -19.406 1.00 96.88 214 LEU A O 1
ATOM 1700 N N . HIS A 1 215 ? 14.881 4.500 -20.821 1.00 97.56 215 HIS A N 1
ATOM 1701 C CA . HIS A 1 215 ? 13.552 5.073 -21.035 1.00 97.56 215 HIS A CA 1
ATOM 1702 C C . HIS A 1 215 ? 12.765 5.173 -19.727 1.00 97.56 215 HIS A C 1
ATOM 1704 O O . HIS A 1 215 ? 12.179 6.217 -19.436 1.00 97.56 215 HIS A O 1
ATOM 1710 N N . LEU A 1 216 ? 12.777 4.121 -18.906 1.00 97.19 216 LEU A N 1
ATOM 1711 C CA . LEU A 1 216 ? 12.090 4.118 -17.617 1.00 97.19 216 LEU A CA 1
ATOM 1712 C C . LEU A 1 216 ? 12.700 5.135 -16.663 1.00 97.19 216 LEU A C 1
ATOM 1714 O O . LEU A 1 216 ? 11.976 5.953 -16.098 1.00 97.19 216 LEU A O 1
ATOM 1718 N N . GLY A 1 217 ? 14.026 5.142 -16.539 1.00 96.06 217 GLY A N 1
ATOM 1719 C CA . GLY A 1 217 ? 14.713 6.050 -15.638 1.00 96.06 217 GLY A CA 1
ATOM 1720 C C . GLY A 1 217 ? 14.568 7.517 -16.034 1.00 96.06 217 GLY A C 1
ATOM 1721 O O . GLY A 1 217 ? 14.361 8.352 -15.152 1.00 96.06 217 GLY A O 1
ATOM 1722 N N . CYS A 1 218 ? 14.572 7.844 -17.330 1.00 96.19 218 CYS A N 1
ATOM 1723 C CA . CYS A 1 218 ? 14.250 9.194 -17.794 1.00 96.19 218 CYS A CA 1
ATOM 1724 C C . CYS A 1 218 ? 12.776 9.557 -17.568 1.00 96.19 218 CYS A C 1
ATOM 1726 O O . CYS A 1 218 ? 12.485 10.695 -17.203 1.00 96.19 218 CYS A O 1
ATOM 1728 N N . ALA A 1 219 ? 11.847 8.612 -17.740 1.00 96.12 219 ALA A N 1
ATOM 1729 C CA . ALA A 1 219 ? 10.423 8.863 -17.533 1.00 96.12 219 ALA A CA 1
ATOM 1730 C C . ALA A 1 219 ? 10.094 9.212 -16.071 1.00 96.12 219 ALA A C 1
ATOM 1732 O O . ALA A 1 219 ? 9.317 10.139 -15.843 1.00 96.12 219 ALA A O 1
ATOM 1733 N N . VAL A 1 220 ? 10.740 8.550 -15.102 1.00 95.06 220 VAL A N 1
ATOM 1734 C CA . VAL A 1 220 ? 10.643 8.876 -13.660 1.00 95.06 220 VAL A CA 1
ATOM 1735 C C . VAL A 1 220 ? 11.676 9.916 -13.197 1.00 95.06 220 VAL A C 1
ATOM 1737 O O . VAL A 1 220 ? 11.916 10.078 -12.004 1.00 95.06 220 VAL A O 1
ATOM 1740 N N . LYS A 1 221 ? 12.325 10.621 -14.136 1.00 93.44 221 LYS A N 1
ATOM 1741 C CA . LYS A 1 221 ? 13.273 11.722 -13.873 1.00 93.44 221 LYS A CA 1
ATOM 1742 C C . LYS A 1 221 ? 14.409 11.370 -12.900 1.00 93.44 221 LYS A C 1
ATOM 1744 O O . LYS A 1 221 ? 14.829 12.201 -12.085 1.00 93.44 221 LYS A O 1
ATOM 1749 N N . THR A 1 222 ? 14.938 10.153 -13.017 1.00 93.12 222 THR A N 1
ATOM 1750 C CA . THR A 1 222 ? 16.044 9.637 -12.196 1.00 93.12 222 THR A CA 1
ATOM 1751 C C . THR A 1 222 ? 17.219 10.610 -12.193 1.00 93.12 222 THR A C 1
ATOM 1753 O O . THR A 1 222 ? 17.672 11.063 -13.244 1.00 93.12 222 THR A O 1
ATOM 1756 N N . GLN A 1 223 ? 17.729 10.934 -11.012 1.00 93.25 223 GLN A N 1
ATOM 1757 C CA . GLN A 1 223 ? 18.937 11.732 -10.857 1.00 93.25 223 GLN A CA 1
ATOM 1758 C C . GLN A 1 223 ? 20.143 10.790 -10.882 1.00 93.25 223 GLN A C 1
ATOM 1760 O O . GLN A 1 223 ? 20.395 10.083 -9.912 1.00 93.25 223 GLN A O 1
ATOM 1765 N N . TYR A 1 224 ? 20.858 10.745 -12.001 1.00 90.69 224 TYR A N 1
ATOM 1766 C CA . TYR A 1 224 ? 21.969 9.832 -12.260 1.00 90.69 224 TYR A CA 1
ATOM 1767 C C . TYR A 1 224 ? 23.321 10.374 -11.788 1.00 90.69 224 TYR A C 1
ATOM 1769 O O . TYR A 1 224 ? 23.727 11.480 -12.150 1.00 90.69 224 TYR A O 1
ATOM 1777 N N . GLY A 1 225 ? 24.050 9.553 -11.033 1.00 84.50 225 GLY A N 1
ATOM 1778 C CA . GLY A 1 225 ? 25.428 9.796 -10.617 1.00 84.50 225 GLY A CA 1
ATOM 1779 C C . GLY A 1 225 ? 26.091 8.522 -10.089 1.00 84.50 225 GLY A C 1
ATOM 1780 O O . GLY A 1 225 ? 25.743 7.410 -10.485 1.00 84.50 225 GLY A O 1
ATOM 1781 N N . SER A 1 226 ? 27.030 8.664 -9.144 1.00 77.25 226 SER A N 1
ATOM 1782 C CA . SER A 1 226 ? 27.601 7.521 -8.401 1.00 77.25 226 SER A CA 1
ATOM 1783 C C . SER A 1 226 ? 26.575 6.792 -7.520 1.00 77.25 226 SER A C 1
ATOM 1785 O O . SER A 1 226 ? 26.827 5.684 -7.055 1.00 77.25 226 SER A O 1
ATOM 1787 N N . SER A 1 227 ? 25.428 7.429 -7.308 1.00 75.94 227 SER A N 1
ATOM 1788 C CA . SER A 1 227 ? 24.184 6.878 -6.785 1.00 75.94 227 SER A CA 1
ATOM 1789 C C . SER A 1 227 ? 23.041 7.450 -7.621 1.00 75.94 227 SER A C 1
ATOM 1791 O O . SER A 1 227 ? 23.222 8.504 -8.239 1.00 75.94 227 SER A O 1
ATOM 1793 N N . ALA A 1 228 ? 21.887 6.792 -7.618 1.00 79.44 228 ALA A N 1
ATOM 1794 C CA . ALA A 1 228 ? 20.687 7.301 -8.266 1.00 79.44 228 ALA A CA 1
ATOM 1795 C C . ALA A 1 228 ? 19.631 7.688 -7.224 1.00 79.44 228 ALA A C 1
ATOM 1797 O O . ALA A 1 228 ? 19.435 6.953 -6.256 1.00 79.44 228 ALA A O 1
ATOM 1798 N N . SER A 1 229 ? 18.942 8.814 -7.427 1.00 77.56 229 SER A N 1
ATOM 1799 C CA . SER A 1 229 ? 17.761 9.190 -6.634 1.00 77.56 229 SER A CA 1
ATOM 1800 C C . SER A 1 229 ? 16.527 9.360 -7.517 1.00 77.56 229 SER A C 1
ATOM 1802 O O . SER A 1 229 ? 16.634 9.709 -8.693 1.00 77.56 229 SER A O 1
ATOM 1804 N N . PHE A 1 230 ? 15.352 9.095 -6.955 1.00 80.81 230 PHE A N 1
ATOM 1805 C CA . PHE A 1 230 ? 14.074 9.032 -7.667 1.00 80.81 230 PHE A CA 1
ATOM 1806 C C . PHE A 1 230 ? 12.916 9.249 -6.685 1.00 80.81 230 PHE A C 1
ATOM 1808 O O . PHE A 1 230 ? 13.103 9.109 -5.474 1.00 80.81 230 PHE A O 1
ATOM 1815 N N . ASN A 1 231 ? 11.723 9.516 -7.218 1.00 77.56 231 ASN A N 1
ATOM 1816 C CA . ASN A 1 231 ? 10.475 9.506 -6.461 1.00 77.56 231 ASN A CA 1
ATOM 1817 C C . ASN A 1 231 ? 9.645 8.291 -6.887 1.00 77.56 231 ASN A C 1
ATOM 1819 O O . ASN A 1 231 ? 9.288 8.161 -8.055 1.00 77.56 231 ASN A O 1
ATOM 1823 N N . THR A 1 232 ? 9.326 7.395 -5.952 1.00 79.56 232 THR A N 1
ATOM 1824 C CA . THR A 1 232 ? 8.522 6.191 -6.242 1.00 79.56 232 THR A CA 1
ATOM 1825 C C . THR A 1 232 ? 7.110 6.544 -6.731 1.00 79.56 232 THR A C 1
ATOM 1827 O O . THR A 1 232 ? 6.539 5.822 -7.541 1.00 79.56 232 THR A O 1
ATOM 1830 N N . GLU A 1 233 ? 6.574 7.689 -6.308 1.00 82.75 233 GLU A N 1
ATOM 1831 C CA . GLU A 1 233 ? 5.267 8.213 -6.732 1.00 82.75 233 GLU A CA 1
ATOM 1832 C C . GLU A 1 233 ? 5.178 8.484 -8.243 1.00 82.75 233 GLU A C 1
ATOM 1834 O O . GLU A 1 233 ? 4.098 8.380 -8.819 1.00 82.75 233 GLU A O 1
ATOM 1839 N N . ASP A 1 234 ? 6.305 8.759 -8.914 1.00 90.31 234 ASP A N 1
ATOM 1840 C CA . ASP A 1 234 ? 6.334 9.018 -10.360 1.00 90.31 234 ASP A CA 1
ATOM 1841 C C . ASP A 1 234 ? 6.108 7.743 -11.198 1.00 90.31 234 ASP A C 1
ATOM 1843 O O . ASP A 1 234 ? 5.790 7.830 -12.385 1.00 90.31 234 ASP A O 1
ATOM 1847 N N . VAL A 1 235 ? 6.239 6.548 -10.609 1.00 95.06 235 VAL A N 1
ATOM 1848 C CA . VAL A 1 235 ? 6.108 5.266 -11.325 1.00 95.06 235 VAL A CA 1
ATOM 1849 C C . VAL A 1 235 ? 4.701 5.085 -11.898 1.00 95.06 235 VAL A C 1
ATOM 1851 O O . VAL A 1 235 ? 4.555 4.774 -13.080 1.00 95.06 235 VAL A O 1
ATOM 1854 N N . VAL A 1 236 ? 3.660 5.315 -11.091 1.00 95.56 236 VAL A N 1
ATOM 1855 C CA . VAL A 1 236 ? 2.256 5.125 -11.495 1.00 95.56 236 VAL A CA 1
ATOM 1856 C C . VAL A 1 236 ? 1.862 6.000 -12.692 1.00 95.56 236 VAL A C 1
ATOM 1858 O O . VAL A 1 236 ? 1.431 5.442 -13.708 1.00 95.56 236 VAL A O 1
ATOM 1861 N N . PRO A 1 237 ? 2.028 7.340 -12.657 1.00 95.38 237 PRO A N 1
ATOM 1862 C CA . PRO A 1 237 ? 1.673 8.177 -13.799 1.00 95.38 237 PRO A CA 1
ATOM 1863 C C . PRO A 1 237 ? 2.514 7.851 -15.038 1.00 95.38 237 PRO A C 1
ATOM 1865 O O . PRO A 1 237 ? 2.010 7.958 -16.154 1.00 95.38 237 PRO A O 1
ATOM 1868 N N . VAL A 1 238 ? 3.769 7.416 -14.879 1.00 96.50 238 VAL A N 1
ATOM 1869 C CA . VAL A 1 238 ? 4.631 7.007 -15.998 1.00 96.50 238 VAL A CA 1
ATOM 1870 C C . VAL A 1 238 ? 4.130 5.733 -16.676 1.00 96.50 238 VAL A C 1
ATOM 1872 O O . VAL A 1 238 ? 4.016 5.717 -17.905 1.00 96.50 238 VAL A O 1
ATOM 1875 N N . LEU A 1 239 ? 3.814 4.686 -15.905 1.00 97.62 239 LEU A N 1
ATOM 1876 C CA . LEU A 1 239 ? 3.315 3.414 -16.437 1.00 97.62 239 LEU A CA 1
ATOM 1877 C C . LEU A 1 239 ? 2.006 3.610 -17.212 1.00 97.62 239 LEU A C 1
ATOM 1879 O O . LEU A 1 239 ? 1.874 3.111 -18.332 1.00 97.62 239 LEU A O 1
ATOM 1883 N N . LYS A 1 240 ? 1.082 4.405 -16.662 1.00 95.62 240 LYS A N 1
ATOM 1884 C CA . LYS A 1 240 ? -0.189 4.750 -17.314 1.00 95.62 240 LYS A CA 1
ATOM 1885 C C . LYS A 1 240 ? 0.028 5.567 -18.588 1.00 95.62 240 LYS A C 1
ATOM 1887 O O . LYS A 1 240 ? -0.428 5.192 -19.666 1.00 95.62 240 LYS A O 1
ATOM 1892 N N . LYS A 1 241 ? 0.790 6.662 -18.491 1.00 95.94 241 LYS A N 1
ATOM 1893 C CA . LYS A 1 241 ? 0.931 7.648 -19.571 1.00 95.94 241 LYS A CA 1
ATOM 1894 C C . LYS A 1 241 ? 1.728 7.150 -20.772 1.00 95.94 241 LYS A C 1
ATOM 1896 O O . LYS A 1 241 ? 1.341 7.430 -21.901 1.00 95.94 241 LYS A O 1
ATOM 1901 N N . TYR A 1 242 ? 2.876 6.514 -20.542 1.00 97.19 242 TYR A N 1
ATOM 1902 C CA . TYR A 1 242 ? 3.853 6.223 -21.603 1.00 97.19 242 TYR A CA 1
ATOM 1903 C C . TYR A 1 242 ? 3.878 4.752 -22.023 1.00 97.19 242 TYR A C 1
ATOM 1905 O O . TYR A 1 242 ? 4.347 4.428 -23.119 1.00 97.19 242 TYR A O 1
ATOM 1913 N N . TYR A 1 243 ? 3.386 3.865 -21.158 1.00 97.38 243 TYR A N 1
ATOM 1914 C CA . TYR A 1 243 ? 3.509 2.419 -21.321 1.00 97.38 243 TYR A CA 1
ATOM 1915 C C . TYR A 1 243 ? 2.159 1.690 -21.329 1.00 97.38 243 TYR A C 1
ATOM 1917 O O . TYR A 1 243 ? 2.142 0.463 -21.326 1.00 97.38 243 TYR A O 1
ATOM 1925 N N . CYS A 1 244 ? 1.041 2.424 -21.385 1.00 94.88 244 CYS A N 1
ATOM 1926 C CA . CYS A 1 244 ? -0.312 1.878 -21.533 1.00 94.88 244 CYS A CA 1
ATOM 1927 C C . CYS A 1 244 ? -0.633 0.781 -20.504 1.00 94.88 244 CYS A C 1
ATOM 1929 O O . CYS A 1 244 ? -1.193 -0.261 -20.850 1.00 94.88 244 CYS A O 1
ATOM 1931 N N . TYR A 1 245 ? -0.199 0.962 -19.258 1.00 95.94 245 TYR A N 1
ATOM 1932 C CA . TYR A 1 245 ? -0.651 0.127 -18.148 1.00 95.94 245 TYR A CA 1
ATOM 1933 C C . TYR A 1 245 ? -2.059 0.528 -17.698 1.00 95.94 245 TYR A C 1
ATOM 1935 O O . TYR A 1 245 ? -2.554 1.594 -18.062 1.00 95.94 245 TYR A O 1
ATOM 1943 N N . ASP A 1 246 ? -2.709 -0.351 -16.939 1.00 93.69 246 ASP A N 1
ATOM 1944 C CA . ASP A 1 246 ? -4.088 -0.156 -16.504 1.00 93.69 246 ASP A CA 1
ATOM 1945 C C . ASP A 1 246 ? -4.262 1.051 -15.558 1.00 93.69 246 ASP A C 1
ATOM 1947 O O . ASP A 1 246 ? -3.354 1.438 -14.817 1.00 93.69 246 ASP A O 1
ATOM 1951 N N . GLU A 1 247 ? -5.454 1.650 -15.582 1.00 91.12 247 GLU A N 1
ATOM 1952 C CA . GLU A 1 247 ? -5.801 2.784 -14.721 1.00 91.12 247 GLU A CA 1
ATOM 1953 C C . GLU A 1 247 ? -6.000 2.372 -13.257 1.00 91.12 247 GLU A C 1
ATOM 1955 O O . GLU A 1 247 ? -5.939 3.217 -12.366 1.00 91.12 247 GLU A O 1
ATOM 1960 N N . ASP A 1 248 ? -6.147 1.078 -12.999 1.00 91.81 248 ASP A N 1
ATOM 1961 C CA . ASP A 1 248 ? -6.313 0.519 -11.661 1.00 91.81 248 ASP A CA 1
ATOM 1962 C C . ASP A 1 248 ? -5.029 0.532 -10.809 1.00 91.81 248 ASP A C 1
ATOM 1964 O O . ASP A 1 248 ? -5.089 0.185 -9.633 1.00 91.81 248 ASP A O 1
ATOM 1968 N N . ILE A 1 249 ? -3.861 0.884 -11.370 1.00 94.81 249 ILE A N 1
ATOM 1969 C CA . ILE A 1 249 ? -2.613 0.938 -10.590 1.00 94.81 249 ILE A CA 1
ATOM 1970 C C . ILE A 1 249 ? -2.773 1.933 -9.440 1.00 94.81 249 ILE A C 1
ATOM 1972 O O . ILE A 1 249 ? -2.983 3.129 -9.675 1.00 94.81 249 ILE A O 1
ATOM 1976 N N . ALA A 1 250 ? -2.568 1.445 -8.219 1.00 92.44 250 ALA A N 1
ATOM 1977 C CA . ALA A 1 250 ? -2.669 2.232 -7.001 1.00 92.44 250 ALA A CA 1
ATOM 1978 C C . ALA A 1 250 ? -1.317 2.350 -6.289 1.00 92.44 250 ALA A C 1
ATOM 1980 O O . ALA A 1 250 ? -0.543 1.389 -6.217 1.00 92.44 250 ALA A O 1
ATOM 1981 N N . PHE A 1 251 ? -1.058 3.539 -5.744 1.00 91.75 251 PHE A N 1
ATOM 1982 C CA . PHE A 1 251 ? 0.082 3.845 -4.882 1.00 91.75 251 PHE A CA 1
ATOM 1983 C C . PHE A 1 251 ? -0.418 4.076 -3.454 1.00 91.75 251 PHE A C 1
ATOM 1985 O O . PHE A 1 251 ? -1.417 4.765 -3.264 1.00 91.75 251 PHE A O 1
ATOM 1992 N N . GLY A 1 252 ? 0.291 3.543 -2.460 1.00 87.19 252 GLY A N 1
ATOM 1993 C CA . GLY A 1 252 ? -0.040 3.746 -1.050 1.00 87.19 252 GLY A CA 1
ATOM 1994 C C . GLY A 1 252 ? 1.188 3.883 -0.155 1.00 87.19 252 GLY A C 1
ATOM 1995 O O . GLY A 1 252 ? 2.266 3.365 -0.461 1.00 87.19 252 GLY A O 1
ATOM 1996 N N . TYR A 1 253 ? 1.009 4.549 0.986 1.00 83.19 253 TYR A N 1
ATOM 1997 C CA . TYR A 1 253 ? 1.980 4.576 2.082 1.00 83.19 253 TYR A CA 1
ATOM 1998 C C . TYR A 1 253 ? 1.614 3.510 3.119 1.00 83.19 253 TYR A C 1
ATOM 2000 O O . TYR A 1 253 ? 0.447 3.328 3.444 1.00 83.19 253 TYR A O 1
ATOM 2008 N N . LEU A 1 254 ? 2.614 2.795 3.633 1.00 75.06 254 LEU A N 1
ATOM 2009 C CA . LEU A 1 254 ? 2.437 1.664 4.549 1.00 75.06 254 LEU A CA 1
ATOM 2010 C C . LEU A 1 254 ? 2.859 1.958 5.990 1.00 75.06 254 LEU A C 1
ATOM 2012 O O . LEU A 1 254 ? 2.516 1.203 6.896 1.00 75.06 254 LEU A O 1
ATOM 2016 N N . THR A 1 255 ? 3.614 3.031 6.225 1.00 59.84 255 THR A N 1
ATOM 2017 C CA . THR A 1 255 ? 4.060 3.418 7.570 1.00 59.84 255 THR A CA 1
ATOM 2018 C C . THR A 1 255 ? 3.164 4.491 8.191 1.00 59.84 255 THR A C 1
ATOM 2020 O O . THR A 1 255 ? 2.672 5.344 7.453 1.00 59.84 255 THR A O 1
ATOM 2023 N N . PRO A 1 256 ? 3.046 4.546 9.536 1.00 47.91 256 PRO A N 1
ATOM 2024 C CA . PRO A 1 256 ? 2.455 5.666 10.272 1.00 47.91 256 PRO A CA 1
ATOM 2025 C C . PRO A 1 256 ? 3.336 6.916 10.169 1.00 47.91 256 PRO A C 1
ATOM 2027 O O . PRO A 1 256 ? 3.998 7.329 11.114 1.00 47.91 256 PRO A O 1
ATOM 2030 N N . LEU A 1 257 ? 3.385 7.525 8.992 1.00 35.09 257 LEU A N 1
ATOM 2031 C CA . LEU A 1 257 ? 3.871 8.886 8.821 1.00 35.09 257 LEU A CA 1
ATOM 2032 C C . LEU A 1 257 ? 2.631 9.764 8.725 1.00 35.09 257 LEU A C 1
ATOM 2034 O O . LEU A 1 257 ? 2.108 9.953 7.633 1.00 35.09 257 LEU A O 1
ATOM 2038 N N . ALA A 1 258 ? 2.128 10.207 9.882 1.00 31.86 258 ALA A N 1
ATOM 2039 C CA . ALA A 1 258 ? 1.168 11.307 10.039 1.00 31.86 258 ALA A CA 1
ATOM 2040 C C . ALA A 1 258 ? -0.021 11.351 9.044 1.00 31.86 258 ALA A C 1
ATOM 2042 O O . ALA A 1 258 ? -0.501 12.431 8.708 1.00 31.86 258 ALA A O 1
ATOM 2043 N N . SER A 1 259 ? -0.492 10.202 8.557 1.00 36.72 259 SER A N 1
ATOM 2044 C CA . SER A 1 259 ? -1.544 10.098 7.543 1.00 36.72 259 SER A CA 1
ATOM 2045 C C . SER A 1 259 ? -2.605 9.095 7.977 1.00 36.72 259 SER A C 1
ATOM 2047 O O . SER A 1 259 ? -2.313 8.102 8.642 1.00 36.72 259 SER A O 1
ATOM 2049 N N . ASP A 1 260 ? -3.846 9.355 7.568 1.00 44.53 260 ASP A N 1
ATOM 2050 C CA . ASP A 1 260 ? -5.046 8.562 7.877 1.00 44.53 260 ASP A CA 1
ATOM 2051 C C . ASP A 1 260 ? -5.076 7.179 7.189 1.00 44.53 260 ASP A C 1
ATOM 2053 O O . ASP A 1 260 ? -6.111 6.512 7.153 1.00 44.53 260 ASP A O 1
ATOM 2057 N N . THR A 1 261 ? -3.947 6.743 6.623 1.00 48.66 261 THR A N 1
ATOM 2058 C CA . THR A 1 261 ? -3.814 5.595 5.716 1.00 48.66 261 THR A CA 1
ATOM 2059 C C . THR A 1 261 ? -2.817 4.557 6.232 1.00 48.66 261 THR A C 1
ATOM 2061 O O . THR A 1 261 ? -2.004 4.036 5.474 1.00 48.66 261 THR A O 1
ATOM 2064 N N . THR A 1 262 ? -2.830 4.253 7.529 1.00 61.47 262 THR A N 1
ATOM 2065 C CA . THR A 1 262 ? -2.025 3.151 8.072 1.00 61.47 262 THR A CA 1
ATOM 2066 C C . THR A 1 262 ? -2.740 1.818 7.864 1.00 61.47 262 THR A C 1
ATOM 2068 O O . THR A 1 262 ? -3.917 1.667 8.190 1.00 61.47 262 THR A O 1
ATOM 2071 N N . PHE A 1 263 ? -2.029 0.840 7.302 1.00 75.44 263 PHE A N 1
ATOM 2072 C CA . PHE A 1 263 ? -2.497 -0.541 7.211 1.00 75.44 263 PHE A CA 1
ATOM 2073 C C . PHE A 1 263 ? -1.955 -1.343 8.394 1.00 75.44 263 PHE A C 1
ATOM 2075 O O . PHE A 1 263 ? -0.773 -1.251 8.731 1.00 75.44 263 PHE A O 1
ATOM 2082 N N . SER A 1 264 ? -2.805 -2.162 9.006 1.00 74.62 264 SER A N 1
ATOM 2083 C CA . SER A 1 264 ? -2.359 -3.234 9.897 1.00 74.62 264 SER A CA 1
ATOM 2084 C C . SER A 1 264 ? -1.496 -4.254 9.143 1.00 74.62 264 SER A C 1
ATOM 2086 O O . SER A 1 264 ? -1.539 -4.355 7.912 1.00 74.62 264 SER A O 1
ATOM 2088 N N . SER A 1 265 ? -0.726 -5.058 9.878 1.00 73.31 265 SER A N 1
ATOM 2089 C CA . SER A 1 265 ? 0.072 -6.148 9.302 1.00 73.31 265 SER A CA 1
ATOM 2090 C C . SER A 1 265 ? -0.790 -7.116 8.487 1.00 73.31 265 SER A C 1
ATOM 2092 O O . SER A 1 265 ? -0.388 -7.559 7.413 1.00 73.31 265 SER A O 1
ATOM 2094 N N . GLU A 1 266 ? -1.996 -7.417 8.964 1.00 76.50 266 GLU A N 1
ATOM 2095 C CA . GLU A 1 266 ? -2.953 -8.301 8.306 1.00 76.50 266 GLU A CA 1
ATOM 2096 C C . GLU A 1 266 ? -3.526 -7.688 7.023 1.00 76.50 266 GLU A C 1
ATOM 2098 O O . GLU A 1 266 ? -3.700 -8.398 6.026 1.00 76.50 266 GLU A O 1
ATOM 2103 N N . GLU A 1 267 ? -3.805 -6.380 7.023 1.00 84.19 267 GLU A N 1
ATOM 2104 C CA . GLU A 1 267 ? -4.214 -5.651 5.818 1.00 84.19 267 GLU A CA 1
ATOM 2105 C C . GLU A 1 267 ? -3.091 -5.668 4.782 1.00 84.19 267 GLU A C 1
ATOM 2107 O O . GLU A 1 267 ? -3.339 -6.029 3.636 1.00 84.19 267 GLU A O 1
ATOM 2112 N N . LEU A 1 268 ? -1.847 -5.391 5.182 1.00 85.06 268 LEU A N 1
ATOM 2113 C CA . LEU A 1 268 ? -0.699 -5.433 4.277 1.00 85.06 268 LEU A CA 1
ATOM 2114 C C . LEU A 1 268 ? -0.481 -6.833 3.679 1.00 85.06 268 LEU A C 1
ATOM 2116 O O . LEU A 1 268 ? -0.299 -6.969 2.469 1.00 85.06 268 LEU A O 1
ATOM 2120 N N . ILE A 1 269 ? -0.553 -7.886 4.500 1.00 85.50 269 ILE A N 1
ATOM 2121 C CA . ILE A 1 269 ? -0.500 -9.274 4.018 1.00 85.50 269 ILE A CA 1
ATOM 2122 C C . ILE A 1 269 ? -1.627 -9.533 3.013 1.00 85.50 269 ILE A C 1
ATOM 2124 O O . ILE A 1 269 ? -1.382 -10.183 1.996 1.00 85.50 269 ILE A O 1
ATOM 2128 N N . SER A 1 270 ? -2.838 -9.032 3.270 1.00 87.94 270 SER A N 1
ATOM 2129 C CA . SER A 1 270 ? -3.996 -9.216 2.384 1.00 87.94 270 SER A CA 1
ATOM 2130 C C . SER A 1 270 ? -3.815 -8.495 1.046 1.00 87.94 270 SER A C 1
ATOM 2132 O O . SER A 1 270 ? -3.990 -9.130 0.009 1.00 87.94 270 SER A O 1
ATOM 2134 N N . ILE A 1 271 ? -3.366 -7.234 1.060 1.00 91.31 271 ILE A N 1
ATOM 2135 C CA . ILE A 1 271 ? -3.080 -6.423 -0.137 1.00 91.31 271 ILE A CA 1
ATOM 2136 C C . ILE A 1 271 ? -2.081 -7.143 -1.047 1.00 91.31 271 ILE A C 1
ATOM 2138 O O . ILE A 1 271 ? -2.301 -7.305 -2.252 1.00 91.31 271 ILE A O 1
ATOM 2142 N N . VAL A 1 272 ? -0.965 -7.591 -0.467 1.00 92.75 272 VAL A N 1
ATOM 2143 C CA . VAL A 1 272 ? 0.111 -8.227 -1.232 1.00 92.75 272 VAL A CA 1
ATOM 2144 C C . VAL A 1 272 ? -0.322 -9.606 -1.712 1.00 92.75 272 VAL A C 1
ATOM 2146 O O . VAL A 1 272 ? -0.140 -9.915 -2.885 1.00 92.75 272 VAL A O 1
ATOM 2149 N N . SER A 1 273 ? -0.946 -10.417 -0.851 1.00 90.44 273 SER A N 1
ATOM 2150 C CA . SER A 1 273 ? -1.435 -11.749 -1.242 1.00 90.44 273 SER A CA 1
ATOM 2151 C C . SER A 1 273 ? -2.431 -11.648 -2.393 1.00 90.44 273 SER A C 1
ATOM 2153 O O . SER A 1 273 ? -2.250 -12.333 -3.393 1.00 90.44 273 SER A O 1
ATOM 2155 N N . PHE A 1 274 ? -3.393 -10.723 -2.313 1.00 89.62 274 PHE A N 1
ATOM 2156 C CA . PHE A 1 274 ? -4.371 -10.483 -3.373 1.00 89.62 274 PHE A CA 1
ATOM 2157 C C . PHE A 1 274 ? -3.703 -10.180 -4.722 1.00 89.62 274 PHE A C 1
ATOM 2159 O O . PHE A 1 274 ? -4.124 -10.694 -5.758 1.00 89.62 274 PHE A O 1
ATOM 2166 N N . ASN A 1 275 ? -2.641 -9.372 -4.728 1.00 93.31 275 ASN A N 1
ATOM 2167 C CA . ASN A 1 275 ? -1.905 -9.057 -5.949 1.00 93.31 275 ASN A CA 1
ATOM 2168 C C . ASN A 1 275 ? -1.154 -10.278 -6.503 1.00 93.31 275 ASN A C 1
ATOM 2170 O O . ASN A 1 275 ? -1.337 -10.631 -7.671 1.00 93.31 275 ASN A O 1
ATOM 2174 N N . ILE A 1 276 ? -0.380 -10.965 -5.660 1.00 92.38 276 ILE A N 1
ATOM 2175 C CA . ILE A 1 276 ? 0.431 -12.123 -6.059 1.00 92.38 276 ILE A CA 1
ATOM 2176 C C . ILE A 1 276 ? -0.438 -13.302 -6.526 1.00 92.38 276 ILE A C 1
ATOM 2178 O O . ILE A 1 276 ? -0.133 -13.916 -7.547 1.00 92.38 276 ILE A O 1
ATOM 2182 N N . GLU A 1 277 ? -1.550 -13.580 -5.842 1.00 87.88 277 GLU A N 1
ATOM 2183 C CA . GLU A 1 277 ? -2.533 -14.614 -6.211 1.00 87.88 277 GLU A CA 1
ATOM 2184 C C . GLU A 1 277 ? -3.177 -14.352 -7.576 1.00 87.88 277 GLU A C 1
ATOM 2186 O O . GLU A 1 277 ? -3.527 -15.288 -8.291 1.00 87.88 277 GLU A O 1
ATOM 2191 N N . ASN A 1 278 ? -3.265 -13.084 -7.976 1.00 87.06 278 ASN A N 1
ATOM 2192 C CA . ASN A 1 278 ? -3.766 -12.669 -9.282 1.00 87.06 278 ASN A CA 1
ATOM 2193 C C . ASN A 1 278 ? -2.648 -12.474 -10.324 1.00 87.06 278 ASN A C 1
ATOM 2195 O O . ASN A 1 278 ? -2.895 -11.898 -11.383 1.00 87.06 278 ASN A O 1
ATOM 2199 N N . GLY A 1 279 ? -1.424 -12.937 -10.046 1.00 90.06 279 GLY A N 1
ATOM 2200 C CA . GLY A 1 279 ? -0.302 -12.858 -10.983 1.00 90.06 279 GLY A CA 1
ATOM 2201 C C . GLY A 1 279 ? 0.222 -11.437 -11.210 1.00 90.06 279 GLY A C 1
ATOM 2202 O O . GLY A 1 279 ? 0.758 -11.154 -12.279 1.00 90.06 279 GLY A O 1
ATOM 2203 N N . LYS A 1 280 ? 0.051 -10.536 -10.234 1.00 93.62 280 LYS A N 1
ATOM 2204 C CA . LYS A 1 280 ? 0.467 -9.128 -10.306 1.00 93.62 280 LYS A CA 1
ATOM 2205 C C . LYS A 1 280 ? 1.609 -8.882 -9.312 1.00 93.62 280 LYS A C 1
ATOM 2207 O O . LYS A 1 280 ? 1.348 -8.801 -8.111 1.00 93.62 280 LYS A O 1
ATOM 2212 N N . PRO A 1 281 ? 2.873 -8.783 -9.764 1.00 96.31 281 PRO A N 1
ATOM 2213 C CA . PRO A 1 281 ? 3.976 -8.394 -8.891 1.00 96.31 281 PRO A CA 1
ATOM 2214 C C . PRO A 1 281 ? 3.755 -7.004 -8.280 1.00 96.31 281 PRO A C 1
ATOM 2216 O O . PRO A 1 281 ? 3.210 -6.106 -8.920 1.00 96.31 281 PRO A O 1
ATOM 2219 N N . VAL A 1 282 ? 4.214 -6.823 -7.045 1.00 96.50 282 VAL A N 1
ATOM 2220 C CA . VAL A 1 282 ? 4.067 -5.589 -6.265 1.00 96.50 282 VAL A CA 1
ATOM 2221 C C . VAL A 1 282 ? 5.417 -4.896 -6.167 1.00 96.50 282 VAL A C 1
ATOM 2223 O O . VAL A 1 282 ? 6.411 -5.533 -5.827 1.00 96.50 282 VAL A O 1
ATOM 2226 N N . GLN A 1 283 ? 5.472 -3.587 -6.399 1.00 96.69 283 GLN A N 1
ATOM 2227 C CA . GLN A 1 283 ? 6.696 -2.817 -6.171 1.00 96.69 283 GLN A CA 1
ATOM 2228 C C . GLN A 1 283 ? 6.653 -2.155 -4.793 1.00 96.69 283 GLN A C 1
ATOM 2230 O O . GLN A 1 283 ? 5.704 -1.447 -4.466 1.00 96.69 283 GLN A O 1
ATOM 2235 N N . PHE A 1 284 ? 7.701 -2.357 -3.999 1.00 93.56 284 PHE A N 1
ATOM 2236 C CA . PHE A 1 284 ? 7.897 -1.690 -2.716 1.00 93.56 284 PHE A CA 1
ATOM 2237 C C . PHE A 1 284 ? 8.957 -0.592 -2.815 1.00 93.56 284 PHE A C 1
ATOM 2239 O O . PHE A 1 284 ? 9.886 -0.660 -3.631 1.00 93.56 284 PHE A O 1
ATOM 2246 N N . GLY A 1 285 ? 8.843 0.407 -1.943 1.00 89.56 285 GLY A N 1
ATOM 2247 C CA . GLY A 1 285 ? 9.865 1.425 -1.724 1.00 89.56 285 GLY A CA 1
ATOM 2248 C C . GLY A 1 285 ? 10.025 1.760 -0.244 1.00 89.56 285 GLY A C 1
ATOM 2249 O O . GLY A 1 285 ? 9.041 1.859 0.487 1.00 89.56 285 GLY A O 1
ATOM 2250 N N . GLY A 1 286 ? 11.262 1.961 0.203 1.00 86.56 286 GLY A N 1
ATOM 2251 C CA . GLY A 1 286 ? 11.585 2.294 1.590 1.00 86.56 286 GLY A CA 1
ATOM 2252 C C . GLY A 1 286 ? 13.090 2.278 1.838 1.00 86.56 286 GLY A C 1
ATOM 2253 O O . GLY A 1 286 ? 13.846 1.740 1.033 1.00 86.56 286 GLY A O 1
ATOM 2254 N N . ALA A 1 287 ? 13.548 2.922 2.913 1.00 81.69 287 ALA A N 1
ATOM 2255 C CA . ALA A 1 287 ? 14.970 3.018 3.277 1.00 81.69 287 ALA A CA 1
ATOM 2256 C C . ALA A 1 287 ? 15.900 3.436 2.109 1.00 81.69 287 ALA A C 1
ATOM 2258 O O . ALA A 1 287 ? 17.060 3.026 2.028 1.00 81.69 287 ALA A O 1
ATOM 2259 N N . GLY A 1 288 ? 15.403 4.254 1.174 1.00 82.19 288 GLY A N 1
ATOM 2260 C CA . GLY A 1 288 ? 16.136 4.676 -0.024 1.00 82.19 288 GLY A CA 1
ATOM 2261 C C . GLY A 1 288 ? 16.463 3.538 -1.000 1.00 82.19 288 GLY A C 1
ATOM 2262 O O . GLY A 1 288 ? 17.542 3.555 -1.587 1.00 82.19 288 GLY A O 1
ATOM 2263 N N . HIS A 1 289 ? 15.597 2.530 -1.120 1.00 90.25 289 HIS A N 1
ATOM 2264 C CA . HIS A 1 289 ? 15.668 1.465 -2.125 1.00 90.25 289 HIS A CA 1
ATOM 2265 C C . HIS A 1 289 ? 14.262 1.113 -2.632 1.00 90.25 289 HIS A C 1
ATOM 2267 O O . HIS A 1 289 ? 13.269 1.390 -1.958 1.00 90.25 289 HIS A O 1
ATOM 2273 N N . SER A 1 290 ? 14.186 0.497 -3.810 1.00 91.94 290 SER A N 1
ATOM 2274 C CA . SER A 1 290 ? 12.957 -0.062 -4.370 1.00 91.94 290 SER A CA 1
ATOM 2275 C C . SER A 1 290 ? 13.206 -1.490 -4.830 1.00 91.94 290 SER A C 1
ATOM 2277 O O . SER A 1 290 ? 14.256 -1.794 -5.396 1.00 91.94 290 SER A O 1
ATOM 2279 N N . LEU A 1 291 ? 12.250 -2.365 -4.542 1.00 94.44 291 LEU A N 1
ATOM 2280 C CA . LEU A 1 291 ? 12.337 -3.797 -4.792 1.00 94.44 291 LEU A CA 1
ATOM 2281 C C . LEU A 1 291 ? 10.977 -4.339 -5.219 1.00 94.44 291 LEU A C 1
ATOM 2283 O O . LEU A 1 291 ? 9.971 -3.630 -5.155 1.00 94.44 291 LEU A O 1
ATOM 2287 N N . ILE A 1 292 ? 10.948 -5.597 -5.639 1.00 97.50 292 ILE A N 1
ATOM 2288 C CA . ILE A 1 292 ? 9.724 -6.253 -6.087 1.00 97.50 292 ILE A CA 1
ATOM 2289 C C . ILE A 1 292 ? 9.374 -7.370 -5.117 1.00 97.50 292 ILE A C 1
ATOM 2291 O O . ILE A 1 292 ? 10.243 -8.151 -4.744 1.00 97.50 292 ILE A O 1
ATOM 2295 N N . CYS A 1 293 ? 8.106 -7.457 -4.746 1.00 97.12 293 CYS A N 1
ATOM 2296 C CA . CYS A 1 293 ? 7.518 -8.642 -4.157 1.00 97.12 293 CYS A CA 1
ATOM 2297 C C . CYS A 1 293 ? 6.757 -9.402 -5.239 1.00 97.12 293 CYS A C 1
ATOM 2299 O O . CYS A 1 293 ? 5.887 -8.837 -5.900 1.00 97.12 293 CYS A O 1
ATOM 2301 N N . ASP A 1 294 ? 7.082 -10.674 -5.431 1.00 96.81 294 ASP A N 1
ATOM 2302 C CA . ASP A 1 294 ? 6.570 -11.458 -6.556 1.00 96.81 294 ASP A CA 1
ATOM 2303 C C . ASP A 1 294 ? 6.253 -12.917 -6.199 1.00 96.81 294 ASP A C 1
ATOM 2305 O O . ASP A 1 294 ? 6.005 -13.720 -7.087 1.00 96.81 294 ASP A O 1
ATOM 2309 N N . GLY A 1 295 ? 6.235 -13.288 -4.921 1.00 94.00 295 GLY A N 1
ATOM 2310 C CA . GLY A 1 295 ? 5.906 -14.647 -4.488 1.00 94.00 295 GLY A CA 1
ATOM 2311 C C . GLY A 1 295 ? 5.544 -14.703 -3.010 1.00 94.00 295 GLY A C 1
ATOM 2312 O O . GLY A 1 295 ? 5.754 -13.737 -2.276 1.00 94.00 295 GLY A O 1
ATOM 2313 N N . LYS A 1 296 ? 5.001 -15.835 -2.561 1.00 89.31 296 LYS A N 1
ATOM 2314 C CA . LYS A 1 296 ? 4.567 -16.033 -1.173 1.00 89.31 296 LYS A CA 1
ATOM 2315 C C . LYS A 1 296 ? 4.662 -17.501 -0.769 1.00 89.31 296 LYS A C 1
ATOM 2317 O O . LYS A 1 296 ? 4.225 -18.376 -1.512 1.00 89.31 296 LYS A O 1
ATOM 2322 N N . ASP A 1 297 ? 5.180 -17.758 0.429 1.00 83.31 297 ASP A N 1
ATOM 2323 C CA . ASP A 1 297 ? 5.202 -19.092 1.023 1.00 83.31 297 ASP A CA 1
ATOM 2324 C C . ASP A 1 297 ? 3.978 -19.370 1.920 1.00 83.31 297 ASP A C 1
ATOM 2326 O O . ASP A 1 297 ? 3.185 -18.492 2.271 1.00 83.31 297 ASP A O 1
ATOM 2330 N N . LYS A 1 298 ? 3.846 -20.627 2.352 1.00 77.38 298 LYS A N 1
ATOM 2331 C CA . LYS A 1 298 ? 2.764 -21.079 3.246 1.00 77.38 298 LYS A CA 1
ATOM 2332 C C . LYS A 1 298 ? 2.758 -20.425 4.639 1.00 77.38 298 LYS A C 1
ATOM 2334 O O . LYS A 1 298 ? 1.798 -20.608 5.378 1.00 77.38 298 LYS A O 1
ATOM 2339 N N . ASN A 1 299 ? 3.824 -19.721 5.020 1.00 73.25 299 ASN A N 1
ATOM 2340 C CA . ASN A 1 299 ? 4.000 -19.096 6.330 1.00 73.25 299 ASN A CA 1
ATOM 2341 C C . ASN A 1 299 ? 3.890 -17.561 6.261 1.00 73.25 299 ASN A C 1
ATOM 2343 O O . ASN A 1 299 ? 4.323 -16.886 7.193 1.00 73.25 299 ASN A O 1
ATOM 2347 N N . ASN A 1 300 ? 3.336 -17.005 5.174 1.00 77.38 300 ASN A N 1
ATOM 2348 C CA . ASN A 1 300 ? 3.245 -15.560 4.926 1.00 77.38 300 ASN A CA 1
ATOM 2349 C C . ASN A 1 300 ? 4.610 -14.844 4.877 1.00 77.38 300 ASN A C 1
ATOM 2351 O O . ASN A 1 300 ? 4.696 -13.654 5.183 1.00 77.38 300 ASN A O 1
ATOM 2355 N N . PHE A 1 301 ? 5.672 -15.538 4.462 1.00 85.25 301 PHE A N 1
ATOM 2356 C CA . PHE A 1 301 ? 6.866 -14.869 3.958 1.00 85.25 301 PHE A CA 1
ATOM 2357 C C . PHE A 1 301 ? 6.687 -14.585 2.471 1.00 85.25 301 PHE A C 1
ATOM 2359 O O . PHE A 1 301 ? 6.137 -15.394 1.724 1.00 85.25 301 PHE A O 1
ATOM 2366 N N . PHE A 1 302 ? 7.192 -13.441 2.037 1.00 91.88 302 PHE A N 1
ATOM 2367 C CA . PHE A 1 302 ? 7.013 -12.935 0.687 1.00 91.88 302 PHE A CA 1
ATOM 2368 C C . PHE A 1 302 ? 8.353 -12.892 -0.030 1.00 91.88 302 PHE A C 1
ATOM 2370 O O . PHE A 1 302 ? 9.355 -12.456 0.542 1.00 91.88 302 PHE A O 1
ATOM 2377 N N . HIS A 1 303 ? 8.379 -13.393 -1.262 1.00 94.94 303 HIS A N 1
ATOM 2378 C CA . HIS A 1 303 ? 9.588 -13.409 -2.066 1.00 94.94 303 HIS A CA 1
ATOM 2379 C C . HIS A 1 303 ? 9.917 -11.994 -2.536 1.00 94.94 303 HIS A C 1
ATOM 2381 O O . HIS A 1 303 ? 9.078 -11.339 -3.148 1.00 94.94 303 HIS A O 1
ATOM 2387 N N . MET A 1 304 ? 11.138 -11.552 -2.248 1.00 95.31 304 MET A N 1
ATOM 2388 C CA . MET A 1 304 ? 11.668 -10.240 -2.585 1.00 95.31 304 MET A CA 1
ATOM 2389 C C . MET A 1 304 ? 12.758 -10.375 -3.643 1.00 95.31 304 MET A C 1
ATOM 2391 O O . MET A 1 304 ? 13.760 -11.060 -3.428 1.00 95.31 304 MET A O 1
ATOM 2395 N N . ASN A 1 305 ? 12.586 -9.672 -4.760 1.00 96.56 305 ASN A N 1
ATOM 2396 C CA . ASN A 1 305 ? 13.614 -9.441 -5.764 1.00 96.56 305 ASN A CA 1
ATOM 2397 C C . ASN A 1 305 ? 14.209 -8.039 -5.573 1.00 96.56 305 ASN A C 1
ATOM 2399 O O . ASN A 1 305 ? 13.548 -7.029 -5.827 1.00 96.56 305 ASN A O 1
ATOM 2403 N N . PHE A 1 306 ? 15.468 -7.974 -5.134 1.00 94.44 306 PHE A N 1
ATOM 2404 C CA . PHE A 1 306 ? 16.146 -6.714 -4.810 1.00 94.44 306 PHE A CA 1
ATOM 2405 C C . PHE A 1 306 ? 16.703 -5.965 -6.031 1.00 94.44 306 PHE A C 1
ATOM 2407 O O . PHE A 1 306 ? 17.153 -4.827 -5.883 1.00 94.44 306 PHE A O 1
ATOM 2414 N N . GLY A 1 307 ? 16.702 -6.577 -7.223 1.00 94.50 307 GLY A N 1
ATOM 2415 C CA . GLY A 1 307 ? 17.327 -6.000 -8.420 1.00 94.50 307 GLY A CA 1
ATOM 2416 C C . GLY A 1 307 ? 18.859 -5.959 -8.348 1.00 94.50 307 GLY A C 1
ATOM 2417 O O . GLY A 1 307 ? 19.483 -5.032 -8.866 1.00 94.50 307 GLY A O 1
ATOM 2418 N N . TRP A 1 308 ? 19.470 -6.933 -7.662 1.00 93.69 308 TRP A N 1
ATOM 2419 C CA . TRP A 1 308 ? 20.925 -7.059 -7.481 1.00 93.69 308 TRP A CA 1
ATOM 2420 C C . TRP A 1 308 ? 21.497 -8.313 -8.153 1.00 93.69 308 TRP A C 1
ATOM 2422 O O . TRP A 1 308 ? 22.452 -8.912 -7.655 1.00 93.69 308 TRP A O 1
ATOM 2432 N N . GLY A 1 309 ? 20.914 -8.742 -9.275 1.00 92.19 309 GLY A N 1
ATOM 2433 C CA . GLY A 1 309 ? 21.389 -9.931 -9.986 1.00 92.19 309 GLY A CA 1
ATOM 2434 C C . GLY A 1 309 ? 21.107 -11.247 -9.256 1.00 92.19 309 GLY A C 1
ATOM 2435 O O . GLY A 1 309 ? 21.973 -12.113 -9.221 1.00 92.19 309 GLY A O 1
ATOM 2436 N N . GLY A 1 310 ? 19.956 -11.361 -8.583 1.00 9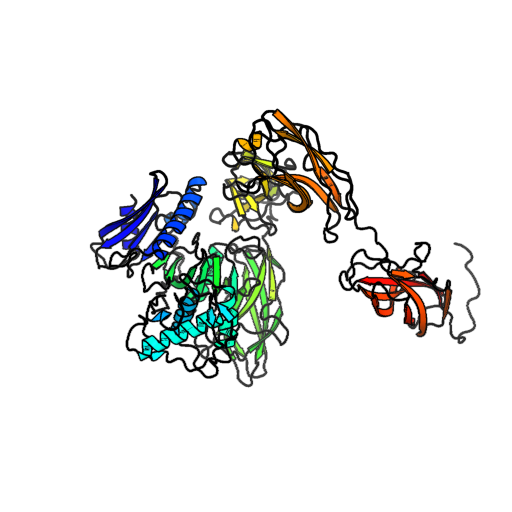2.00 310 GLY A N 1
ATOM 2437 C CA . GLY A 1 310 ? 19.559 -12.566 -7.834 1.00 92.00 310 GLY A CA 1
ATOM 2438 C C . GLY A 1 310 ? 20.158 -12.681 -6.425 1.00 92.00 310 GLY A C 1
ATOM 2439 O O . GLY A 1 310 ? 19.724 -13.510 -5.625 1.00 92.00 310 GLY A O 1
ATOM 2440 N N . ILE A 1 311 ? 21.135 -11.838 -6.078 1.00 91.81 311 ILE A N 1
ATOM 2441 C CA . ILE A 1 311 ? 21.785 -11.857 -4.763 1.00 91.81 311 ILE A CA 1
ATOM 2442 C C . ILE A 1 311 ? 20.815 -11.369 -3.685 1.00 91.81 311 ILE A C 1
ATOM 2444 O O . ILE A 1 311 ? 20.156 -10.347 -3.855 1.00 91.81 311 ILE A O 1
ATOM 2448 N N . ALA A 1 312 ? 20.771 -12.095 -2.566 1.00 92.00 312 ALA A N 1
ATOM 2449 C CA . ALA A 1 312 ? 19.861 -11.872 -1.442 1.00 92.00 312 ALA A CA 1
ATOM 2450 C C . ALA A 1 312 ? 18.362 -11.956 -1.791 1.00 92.00 312 ALA A C 1
ATOM 2452 O O . ALA A 1 312 ? 17.534 -11.710 -0.919 1.00 92.00 312 ALA A O 1
ATOM 2453 N N . ASN A 1 313 ? 17.986 -12.362 -3.009 1.00 94.19 313 ASN A N 1
ATOM 2454 C CA . ASN A 1 313 ? 16.592 -12.685 -3.296 1.00 94.19 313 ASN A CA 1
ATOM 2455 C C . ASN A 1 313 ? 16.134 -13.841 -2.398 1.00 94.19 313 ASN A C 1
ATOM 2457 O O . ASN A 1 313 ? 16.901 -14.754 -2.079 1.00 94.19 313 ASN A O 1
ATOM 2461 N N . GLY A 1 314 ? 14.889 -13.791 -1.945 1.00 92.12 314 GLY A N 1
ATOM 2462 C CA . GLY A 1 314 ? 14.387 -14.779 -1.001 1.00 92.12 314 GLY A CA 1
ATOM 2463 C C . GLY A 1 314 ? 13.099 -14.354 -0.330 1.00 92.12 314 GLY A C 1
ATOM 2464 O O . GLY A 1 314 ? 12.540 -13.309 -0.630 1.00 92.12 314 GLY A O 1
ATOM 2465 N N . TYR A 1 315 ? 12.636 -15.179 0.594 1.00 90.50 315 TYR A N 1
ATOM 2466 C CA . TYR A 1 315 ? 11.403 -14.999 1.340 1.00 90.50 315 TYR A CA 1
ATOM 2467 C C . TYR A 1 315 ? 11.679 -14.224 2.629 1.00 90.50 315 TYR A C 1
ATOM 2469 O O . TYR A 1 315 ? 12.465 -14.666 3.470 1.00 90.50 315 TYR A O 1
ATOM 2477 N N . TYR A 1 316 ? 11.022 -13.076 2.791 1.00 88.25 316 TYR A N 1
ATOM 2478 C CA . TYR A 1 316 ? 11.155 -12.169 3.934 1.00 88.25 316 TYR A CA 1
ATOM 2479 C C . TYR A 1 316 ? 9.788 -11.858 4.547 1.00 88.25 316 TYR A C 1
ATOM 2481 O O . TYR A 1 316 ? 8.760 -11.906 3.874 1.00 88.25 316 TYR A O 1
ATOM 2489 N N . SER A 1 317 ? 9.777 -11.498 5.829 1.00 81.06 317 SER A N 1
ATOM 2490 C CA . SER A 1 317 ? 8.600 -10.881 6.448 1.00 81.06 317 SER A CA 1
ATOM 2491 C C . SER A 1 317 ? 8.334 -9.506 5.820 1.00 81.06 317 SER A C 1
ATOM 2493 O O . SER A 1 317 ? 9.278 -8.756 5.555 1.00 81.06 317 SER A O 1
ATOM 2495 N N . LEU A 1 318 ? 7.059 -9.160 5.613 1.00 78.44 318 LEU A N 1
ATOM 2496 C CA . LEU A 1 318 ? 6.637 -7.785 5.305 1.00 78.44 318 LEU A CA 1
ATOM 2497 C C . LEU A 1 318 ? 6.662 -6.902 6.555 1.00 78.44 318 LEU A C 1
ATOM 2499 O O . LEU A 1 318 ? 6.998 -5.721 6.491 1.00 78.44 318 LEU A O 1
ATOM 2503 N N . PHE A 1 319 ? 6.327 -7.484 7.707 1.00 69.56 319 PHE A N 1
ATOM 2504 C CA . PHE A 1 319 ? 6.294 -6.761 8.967 1.00 69.56 319 PHE A CA 1
ATOM 2505 C C . PHE A 1 319 ? 7.703 -6.383 9.416 1.00 69.56 319 PHE A C 1
ATOM 2507 O O . PHE A 1 319 ? 8.623 -7.206 9.353 1.00 69.56 319 PHE A O 1
ATOM 2514 N N . ASN A 1 320 ? 7.852 -5.135 9.865 1.00 62.44 320 ASN A N 1
ATOM 2515 C CA . ASN A 1 320 ? 9.133 -4.502 10.165 1.00 62.44 320 ASN A CA 1
ATOM 2516 C C . ASN A 1 320 ? 10.143 -4.603 9.017 1.00 62.44 320 ASN A C 1
ATOM 2518 O O . ASN A 1 320 ? 11.342 -4.627 9.263 1.00 62.44 320 ASN A O 1
ATOM 2522 N N . ASN A 1 321 ? 9.693 -4.671 7.763 1.00 75.12 321 ASN A N 1
ATOM 2523 C CA . ASN A 1 321 ? 10.598 -4.604 6.630 1.00 75.12 321 ASN A CA 1
ATOM 2524 C C . ASN A 1 321 ? 10.860 -3.129 6.281 1.00 75.12 321 ASN A C 1
ATOM 2526 O O . ASN A 1 321 ? 9.937 -2.417 5.882 1.00 75.12 321 ASN A O 1
ATOM 2530 N N . PRO A 1 322 ? 12.106 -2.648 6.397 1.00 75.19 322 PRO A N 1
ATOM 2531 C CA . PRO A 1 322 ? 12.425 -1.231 6.240 1.00 75.19 322 PRO A CA 1
ATOM 2532 C C . PRO A 1 322 ? 12.256 -0.758 4.789 1.00 75.19 322 PRO A C 1
ATOM 2534 O O . PRO A 1 322 ? 12.174 0.445 4.541 1.00 75.19 322 PRO A O 1
ATOM 2537 N N . TYR A 1 323 ? 12.160 -1.694 3.843 1.00 83.00 323 TYR A N 1
ATOM 2538 C CA . TYR A 1 323 ? 11.904 -1.438 2.430 1.00 83.00 323 TYR A CA 1
ATOM 2539 C C . TYR A 1 323 ? 10.415 -1.399 2.068 1.00 83.00 323 TYR A C 1
ATOM 2541 O O . TYR A 1 323 ? 10.087 -1.032 0.947 1.00 83.00 323 TYR A O 1
ATOM 2549 N N . CYS A 1 324 ? 9.512 -1.742 2.991 1.00 83.44 324 CYS A N 1
ATOM 2550 C CA . CYS A 1 324 ? 8.064 -1.764 2.766 1.00 83.44 324 CYS A CA 1
ATOM 2551 C C . CYS A 1 324 ? 7.395 -0.511 3.361 1.00 83.44 324 CYS A C 1
ATOM 2553 O O . CYS A 1 324 ? 6.557 -0.618 4.251 1.00 83.44 324 CYS A O 1
ATOM 2555 N N . GLN A 1 325 ? 7.796 0.685 2.911 1.00 83.25 325 GLN A N 1
ATOM 2556 C CA . GLN A 1 325 ? 7.226 1.966 3.379 1.00 83.25 325 GLN A CA 1
ATOM 2557 C C . GLN A 1 325 ? 6.186 2.541 2.416 1.00 83.25 325 GLN A C 1
ATOM 2559 O O . GLN A 1 325 ? 5.253 3.219 2.831 1.00 83.25 325 GLN A O 1
ATOM 2564 N N . THR A 1 326 ? 6.349 2.261 1.129 1.00 88.38 326 THR A N 1
ATOM 2565 C CA . THR A 1 326 ? 5.434 2.605 0.039 1.00 88.38 326 THR A CA 1
ATOM 2566 C C . THR A 1 326 ? 5.193 1.362 -0.794 1.00 88.38 326 THR A C 1
ATOM 2568 O O . THR A 1 326 ? 6.068 0.494 -0.875 1.00 88.38 326 THR A O 1
ATOM 2571 N N . ILE A 1 327 ? 4.020 1.279 -1.405 1.00 92.00 327 ILE A N 1
ATOM 2572 C CA . ILE A 1 327 ? 3.597 0.148 -2.220 1.00 92.00 327 ILE A CA 1
ATOM 2573 C C . ILE A 1 327 ? 2.984 0.651 -3.522 1.00 92.00 327 ILE A C 1
ATOM 2575 O O . ILE A 1 327 ? 2.265 1.648 -3.533 1.00 92.00 327 ILE A O 1
ATOM 2579 N N . ILE A 1 328 ? 3.257 -0.057 -4.613 1.00 95.62 328 ILE A N 1
ATOM 2580 C CA . ILE A 1 328 ? 2.542 0.081 -5.877 1.00 95.62 328 ILE A CA 1
ATOM 2581 C C . ILE A 1 328 ? 1.935 -1.275 -6.206 1.00 95.62 328 ILE A C 1
ATOM 2583 O O . ILE A 1 328 ? 2.643 -2.282 -6.303 1.00 95.62 328 ILE A O 1
ATOM 2587 N N . THR A 1 329 ? 0.619 -1.280 -6.363 1.00 95.44 329 THR A N 1
ATOM 2588 C CA . THR A 1 329 ? -0.203 -2.475 -6.579 1.00 95.44 329 THR A CA 1
ATOM 2589 C C . THR A 1 329 ? -0.911 -2.413 -7.922 1.00 95.44 329 THR A C 1
ATOM 2591 O O . THR A 1 329 ? -0.900 -1.381 -8.593 1.00 95.44 329 THR A O 1
ATOM 2594 N N . ASP A 1 330 ? -1.498 -3.537 -8.332 1.00 94.44 330 ASP A N 1
ATOM 2595 C CA . ASP A 1 330 ? -2.305 -3.648 -9.546 1.00 94.44 330 ASP A CA 1
ATOM 2596 C C . ASP A 1 330 ? -1.561 -3.266 -10.836 1.00 94.44 330 ASP A C 1
ATOM 2598 O O . ASP A 1 330 ? -2.175 -2.890 -11.836 1.00 94.44 330 ASP A O 1
ATOM 2602 N N . ILE A 1 331 ? -0.230 -3.427 -10.844 1.00 95.62 331 ILE A N 1
ATOM 2603 C CA . ILE A 1 331 ? 0.606 -3.235 -12.031 1.00 95.62 331 ILE A CA 1
ATOM 2604 C C . ILE A 1 331 ? 0.288 -4.345 -13.029 1.00 95.62 331 ILE A C 1
ATOM 2606 O O . ILE A 1 331 ? 0.780 -5.463 -12.919 1.00 95.62 331 ILE A O 1
ATOM 2610 N N . LYS A 1 332 ? -0.558 -4.022 -14.006 1.00 93.94 332 LYS A N 1
ATOM 2611 C CA . LYS A 1 332 ? -0.958 -4.921 -15.088 1.00 93.94 332 LYS A CA 1
ATOM 2612 C C . LYS A 1 332 ? -1.154 -4.151 -16.400 1.00 93.94 332 LYS A C 1
ATOM 2614 O O . LYS A 1 332 ? -1.499 -2.966 -16.364 1.00 93.94 332 LYS A O 1
ATOM 2619 N N . PRO A 1 333 ? -0.941 -4.791 -17.562 1.00 93.88 333 PRO A N 1
ATOM 2620 C CA . PRO A 1 333 ? -1.286 -4.217 -18.861 1.00 93.88 333 PRO A CA 1
ATOM 2621 C C . PRO A 1 333 ? -2.730 -3.720 -18.913 1.00 93.88 333 PRO A C 1
ATOM 2623 O O . PRO A 1 333 ? -3.606 -4.340 -18.309 1.00 93.88 333 PRO A O 1
ATOM 2626 N N . GLN A 1 334 ? -2.984 -2.647 -19.667 1.00 90.94 334 GLN A N 1
ATOM 2627 C CA . GLN A 1 334 ? -4.330 -2.098 -19.816 1.00 90.94 334 GLN A CA 1
ATOM 2628 C C . GLN A 1 334 ? -5.312 -3.150 -20.346 1.00 90.94 334 GLN A C 1
ATOM 2630 O O . GLN A 1 334 ? -5.080 -3.795 -21.371 1.00 90.94 334 GLN A O 1
ATOM 2635 N N . GLN A 1 335 ? -6.450 -3.265 -19.668 1.00 86.69 335 GLN A N 1
ATOM 2636 C CA . GLN A 1 335 ? -7.556 -4.131 -20.049 1.00 86.69 335 GLN A CA 1
ATOM 2637 C C . GLN A 1 335 ? -8.802 -3.302 -20.383 1.00 86.69 335 GLN A C 1
ATOM 2639 O O . GLN A 1 335 ? -8.935 -2.144 -19.984 1.00 86.69 335 GLN A O 1
ATOM 2644 N N . LYS A 1 336 ? -9.754 -3.883 -21.118 1.00 85.31 336 LYS A N 1
ATOM 2645 C CA . LYS A 1 336 ? -11.070 -3.277 -21.372 1.00 85.31 336 LYS A CA 1
ATOM 2646 C C . LYS A 1 336 ? -12.160 -4.189 -20.823 1.00 85.31 336 LYS A C 1
ATOM 2648 O O . LYS A 1 336 ? -12.097 -5.398 -21.010 1.00 85.31 336 LYS A O 1
ATOM 2653 N N . LEU A 1 337 ? -13.139 -3.583 -20.162 1.00 88.69 337 LEU A N 1
ATOM 2654 C CA . LEU A 1 337 ? -14.364 -4.233 -19.711 1.00 88.69 337 LEU A CA 1
ATOM 2655 C C . LEU A 1 337 ? -15.523 -3.657 -20.521 1.00 88.69 337 LEU A C 1
ATOM 2657 O O . LEU A 1 337 ? -15.537 -2.458 -20.793 1.00 88.69 337 LEU A O 1
ATOM 2661 N N . SER A 1 338 ? -16.472 -4.512 -20.892 1.00 89.88 338 SER A N 1
ATOM 2662 C CA . SER A 1 338 ? -17.723 -4.134 -21.558 1.00 89.88 338 SER A CA 1
ATOM 2663 C C . SER A 1 338 ? -18.852 -3.835 -20.569 1.00 89.88 338 SER A C 1
ATOM 2665 O O . SER A 1 338 ? -20.014 -3.841 -20.957 1.00 89.88 338 SER A O 1
ATOM 2667 N N . ILE A 1 339 ? -18.529 -3.598 -19.294 1.00 92.94 339 ILE A N 1
ATOM 2668 C CA . ILE A 1 339 ? -19.497 -3.268 -18.245 1.00 92.94 339 ILE A CA 1
ATOM 2669 C C . ILE A 1 339 ? -19.038 -2.082 -17.403 1.00 92.94 339 ILE A C 1
ATOM 2671 O O . ILE A 1 339 ? -17.836 -1.873 -17.219 1.00 92.94 339 ILE A O 1
ATOM 2675 N N . GLU A 1 340 ? -20.016 -1.370 -16.859 1.00 94.12 340 GLU A N 1
ATOM 2676 C CA . GLU A 1 340 ? -19.897 -0.366 -15.802 1.00 94.12 340 GLU A CA 1
ATOM 2677 C C . GLU A 1 340 ? -21.001 -0.601 -14.768 1.00 94.12 340 GLU A C 1
ATOM 2679 O O . GLU A 1 340 ? -21.959 -1.326 -15.033 1.00 94.12 340 GLU A O 1
ATOM 2684 N N . TRP A 1 341 ? -20.873 -0.038 -13.573 1.00 94.38 341 TRP A N 1
ATOM 2685 C CA . TRP A 1 341 ? -22.006 0.023 -12.654 1.00 94.38 341 TRP A CA 1
ATOM 2686 C C . TRP A 1 341 ? -22.765 1.334 -12.866 1.00 94.38 341 TRP A C 1
ATOM 2688 O O . TRP A 1 341 ? -22.145 2.376 -13.042 1.00 94.38 341 TRP A O 1
ATOM 2698 N N . ASP A 1 342 ? -24.095 1.283 -12.837 1.00 93.00 342 ASP A N 1
ATOM 2699 C CA . ASP A 1 342 ? -24.982 2.453 -12.917 1.00 93.00 342 ASP A CA 1
ATOM 2700 C C . ASP A 1 342 ? -25.353 2.946 -11.514 1.00 93.00 342 ASP A C 1
ATOM 2702 O O . ASP A 1 342 ? -25.086 4.083 -11.123 1.00 93.00 342 ASP A O 1
ATOM 2706 N N . THR A 1 343 ? -25.890 2.036 -10.702 1.00 92.75 343 THR A N 1
ATOM 2707 C CA . THR A 1 343 ? -26.314 2.319 -9.331 1.00 92.75 343 THR A CA 1
ATOM 2708 C C . THR A 1 343 ? -25.559 1.424 -8.361 1.00 92.75 343 THR A C 1
ATOM 2710 O O . THR A 1 343 ? -25.553 0.208 -8.522 1.00 92.75 343 THR A O 1
ATOM 2713 N N . PHE A 1 344 ? -24.980 2.005 -7.309 1.00 94.75 344 PHE A N 1
ATOM 2714 C CA . PHE A 1 344 ? -24.301 1.275 -6.237 1.00 94.75 344 PHE A CA 1
ATOM 2715 C C . PHE A 1 344 ? -24.872 1.716 -4.883 1.00 94.75 344 PHE A C 1
ATOM 2717 O O . PHE A 1 344 ? -24.557 2.790 -4.368 1.00 94.75 344 PHE A O 1
ATOM 2724 N N . SER A 1 345 ? -25.731 0.880 -4.299 1.00 94.69 345 SER A N 1
ATOM 2725 C CA . SER A 1 345 ? -26.436 1.156 -3.046 1.00 94.69 345 SER A CA 1
ATOM 2726 C C . SER A 1 345 ? -25.888 0.303 -1.904 1.00 94.69 345 SER A C 1
ATOM 2728 O O . SER A 1 345 ? -25.957 -0.925 -1.938 1.00 94.69 345 SER A O 1
ATOM 2730 N N . CYS A 1 346 ? -25.349 0.943 -0.867 1.00 94.50 346 CYS A N 1
ATOM 2731 C CA . CYS A 1 346 ? -24.887 0.279 0.351 1.00 94.50 346 CYS A CA 1
ATOM 2732 C C . CYS A 1 346 ? -24.954 1.220 1.564 1.00 94.50 346 CYS A C 1
ATOM 2734 O O . CYS A 1 346 ? -25.131 2.434 1.427 1.00 94.50 346 CYS A O 1
ATOM 2736 N N . SER A 1 347 ? -24.782 0.671 2.772 1.00 94.75 347 SER A N 1
ATOM 2737 C CA . SER A 1 347 ? -24.598 1.503 3.969 1.00 94.75 347 SER A CA 1
ATOM 2738 C C . SER A 1 347 ? -23.326 2.345 3.843 1.00 94.75 347 SER A C 1
ATOM 2740 O O . SER A 1 347 ? -22.296 1.834 3.416 1.00 94.75 347 SER A O 1
ATOM 2742 N N . LYS A 1 348 ? -23.372 3.619 4.248 1.00 92.56 348 LYS A N 1
ATOM 2743 C CA . LYS A 1 348 ? -22.183 4.491 4.266 1.00 92.56 348 LYS A CA 1
ATOM 2744 C C . LYS A 1 348 ? -21.288 4.258 5.480 1.00 92.56 348 LYS A C 1
ATOM 2746 O O . LYS A 1 348 ? -20.095 4.506 5.397 1.00 92.56 348 LYS A O 1
ATOM 2751 N N . GLN A 1 349 ? -21.854 3.783 6.587 1.00 93.50 349 GLN A N 1
ATOM 2752 C CA . GLN A 1 349 ? -21.111 3.414 7.791 1.00 93.50 349 GLN A CA 1
ATOM 2753 C C . GLN A 1 349 ? -21.223 1.911 8.004 1.00 93.50 349 GLN A C 1
ATOM 2755 O O . GLN A 1 349 ? -22.326 1.354 7.960 1.00 93.50 349 GLN A O 1
ATOM 2760 N N . MET A 1 350 ? -20.086 1.258 8.214 1.00 93.25 350 MET A N 1
ATOM 2761 C CA . MET A 1 350 ? -20.005 -0.188 8.341 1.00 93.25 350 MET A CA 1
ATOM 2762 C C . MET A 1 350 ? -19.256 -0.567 9.607 1.00 93.25 350 MET A C 1
ATOM 2764 O O . MET A 1 350 ? -18.156 -0.090 9.874 1.00 93.25 350 MET A O 1
ATOM 2768 N N . ILE A 1 351 ? -19.876 -1.435 10.394 1.00 90.19 351 ILE A N 1
ATOM 2769 C CA . ILE A 1 351 ? -19.363 -1.854 11.690 1.00 90.19 351 ILE A CA 1
ATOM 2770 C C . ILE A 1 351 ? -18.566 -3.146 11.502 1.00 90.19 351 ILE A C 1
ATOM 2772 O O . ILE A 1 351 ? -19.042 -4.086 10.865 1.00 90.19 351 ILE A O 1
ATOM 2776 N N . LEU A 1 352 ? -17.354 -3.198 12.059 1.00 87.56 352 LEU A N 1
ATOM 2777 C CA . LEU A 1 352 ? -16.529 -4.410 12.084 1.00 87.56 352 LEU A CA 1
ATOM 2778 C C . LEU A 1 352 ? -17.323 -5.614 12.630 1.00 87.56 352 LEU A C 1
ATOM 2780 O O . LEU A 1 352 ? -17.906 -5.534 13.708 1.00 87.56 352 LEU A O 1
ATOM 2784 N N . GLY A 1 353 ? -17.308 -6.739 11.912 1.00 85.50 353 GLY A N 1
ATOM 2785 C CA . GLY A 1 353 ? -17.997 -7.980 12.285 1.00 85.50 353 GLY A CA 1
ATOM 2786 C C . GLY A 1 353 ? -19.478 -8.050 11.897 1.00 85.50 353 GLY A C 1
ATOM 2787 O O . GLY A 1 353 ? -20.034 -9.151 11.852 1.00 85.50 353 GLY A O 1
ATOM 2788 N N . ASP A 1 354 ? -20.102 -6.922 11.551 1.00 89.94 354 ASP A N 1
ATOM 2789 C CA . ASP A 1 354 ? -21.506 -6.887 11.148 1.00 89.94 354 ASP A CA 1
ATOM 2790 C C . ASP A 1 354 ? -21.691 -7.286 9.678 1.00 89.94 354 ASP A C 1
ATOM 2792 O O . ASP A 1 354 ? -20.785 -7.194 8.840 1.00 89.94 354 ASP A O 1
ATOM 2796 N N . LYS A 1 355 ? -22.904 -7.757 9.373 1.00 94.00 355 LYS A N 1
ATOM 2797 C CA . LYS A 1 355 ? -23.330 -8.135 8.023 1.00 94.00 355 LYS A CA 1
ATOM 2798 C C . LYS A 1 355 ? -24.007 -6.967 7.321 1.00 94.00 355 LYS A C 1
ATOM 2800 O O . LYS A 1 355 ? -24.904 -6.343 7.881 1.00 94.00 355 LYS A O 1
ATOM 2805 N N . PHE A 1 356 ? -23.643 -6.756 6.063 1.00 95.44 356 PHE A N 1
ATOM 2806 C CA . PHE A 1 356 ? -24.201 -5.728 5.193 1.00 95.44 356 PHE A CA 1
ATOM 2807 C C . PHE A 1 356 ? -24.617 -6.316 3.846 1.00 95.44 356 PHE A C 1
ATOM 2809 O O . PHE A 1 356 ? -24.193 -7.409 3.457 1.00 95.44 356 PHE A O 1
ATOM 2816 N N . VAL A 1 357 ? -25.464 -5.564 3.145 1.00 95.88 357 VAL A N 1
ATOM 2817 C CA . VAL A 1 357 ? -25.876 -5.844 1.770 1.00 95.88 357 VAL A CA 1
ATOM 2818 C C . VAL A 1 357 ? -25.511 -4.640 0.908 1.00 95.88 357 VAL A C 1
ATOM 2820 O O . VAL A 1 357 ? -25.780 -3.501 1.296 1.00 95.88 357 VAL A O 1
ATOM 2823 N N . ALA A 1 358 ? -24.890 -4.901 -0.239 1.00 96.62 358 ALA A N 1
ATOM 2824 C CA . ALA A 1 358 ? -24.723 -3.937 -1.318 1.00 96.62 358 ALA A CA 1
ATOM 2825 C C . ALA A 1 358 ? -25.531 -4.407 -2.533 1.00 96.62 358 ALA A C 1
ATOM 2827 O O . ALA A 1 358 ? -25.337 -5.529 -3.002 1.00 96.62 358 ALA A O 1
ATOM 2828 N N . GLU A 1 359 ? -26.430 -3.558 -3.020 1.00 97.12 359 GLU A N 1
ATOM 2829 C CA . GLU A 1 359 ? -27.193 -3.774 -4.250 1.00 97.12 359 GLU A CA 1
ATOM 2830 C C . GLU A 1 359 ? -26.566 -2.938 -5.362 1.00 97.12 359 GLU A C 1
ATOM 2832 O O . GLU A 1 359 ? -26.393 -1.726 -5.207 1.00 97.12 359 GLU A O 1
ATOM 2837 N N . ILE A 1 360 ? -26.191 -3.584 -6.465 1.00 96.81 360 ILE A N 1
ATOM 2838 C CA . ILE A 1 360 ? -25.476 -2.934 -7.562 1.00 96.81 360 ILE A CA 1
ATOM 2839 C C . ILE A 1 360 ? -26.165 -3.252 -8.886 1.00 96.81 360 ILE A C 1
ATOM 2841 O O . ILE A 1 360 ? -26.433 -4.416 -9.183 1.00 96.81 360 ILE A O 1
ATOM 2845 N N . ILE A 1 361 ? -26.449 -2.218 -9.674 1.00 96.31 361 ILE A N 1
ATOM 2846 C CA . ILE A 1 361 ? -26.940 -2.323 -11.050 1.00 96.31 361 ILE A CA 1
ATOM 2847 C C . ILE A 1 361 ? -25.740 -2.183 -11.981 1.00 96.31 361 ILE A C 1
ATOM 2849 O O . ILE A 1 361 ? -24.981 -1.223 -11.864 1.00 96.31 361 ILE A O 1
ATOM 2853 N N . ILE A 1 362 ? -25.555 -3.161 -12.862 1.00 96.00 362 ILE A N 1
ATOM 2854 C CA . ILE A 1 362 ? -24.438 -3.249 -13.803 1.00 96.00 362 ILE A CA 1
ATOM 2855 C C . ILE A 1 362 ? -24.988 -3.165 -15.219 1.00 96.00 362 ILE A C 1
ATOM 2857 O O . ILE A 1 362 ? -25.843 -3.974 -15.583 1.00 96.00 362 ILE A O 1
ATOM 2861 N N . ASP A 1 363 ? -24.437 -2.247 -16.002 1.00 93.62 363 ASP A N 1
ATOM 2862 C CA . ASP A 1 363 ? -24.824 -1.948 -17.375 1.00 93.62 363 ASP A CA 1
ATOM 2863 C C . ASP A 1 363 ? -23.737 -2.387 -18.354 1.00 93.62 363 ASP A C 1
ATOM 2865 O O . ASP A 1 363 ? -22.540 -2.331 -18.062 1.00 93.62 363 ASP A O 1
ATOM 2869 N N . SER A 1 364 ? -24.150 -2.810 -19.547 1.00 91.44 364 SER A N 1
ATOM 2870 C CA . SER A 1 364 ? -23.232 -3.059 -20.661 1.00 91.44 364 SER A CA 1
ATOM 2871 C C . SER A 1 364 ? -22.792 -1.745 -21.325 1.00 91.44 364 SER A C 1
ATOM 2873 O O . SER A 1 364 ? -23.623 -1.020 -21.867 1.00 91.44 364 SER A O 1
ATOM 2875 N N . THR A 1 365 ? -21.483 -1.477 -21.383 1.00 85.94 365 THR A N 1
ATOM 2876 C CA . THR A 1 365 ? -20.891 -0.249 -21.965 1.00 85.94 365 THR A CA 1
ATOM 2877 C C . THR A 1 365 ? -20.549 -0.344 -23.447 1.00 85.94 365 THR A C 1
ATOM 2879 O O . THR A 1 365 ? -20.154 0.648 -24.065 1.00 85.94 365 THR A O 1
ATOM 2882 N N . SER A 1 366 ? -20.660 -1.531 -24.042 1.00 79.38 366 SER A N 1
ATOM 2883 C CA . SER A 1 366 ? -20.390 -1.752 -25.462 1.00 79.38 366 SER A CA 1
ATOM 2884 C C . SER A 1 366 ? -21.531 -2.496 -26.162 1.00 79.38 366 SER A C 1
ATOM 2886 O O . SER A 1 366 ? -22.491 -2.967 -25.545 1.00 79.38 366 SER A O 1
ATOM 2888 N N . GLU A 1 367 ? -21.405 -2.637 -27.485 1.00 82.31 367 GLU A N 1
ATOM 2889 C CA . GLU A 1 367 ? -22.262 -3.518 -28.291 1.00 82.31 367 GLU A CA 1
ATOM 2890 C C . GLU A 1 367 ? -22.022 -5.020 -28.000 1.00 82.31 367 GLU A C 1
ATOM 2892 O O . GLU A 1 367 ? -22.640 -5.888 -28.615 1.00 82.31 367 GLU A O 1
ATOM 2897 N N . GLU A 1 368 ? -21.129 -5.354 -27.062 1.00 86.12 368 GLU A N 1
ATOM 2898 C CA . GLU A 1 368 ? -20.786 -6.726 -26.697 1.00 86.12 368 GLU A CA 1
ATOM 2899 C C . GLU A 1 368 ? -21.375 -7.092 -25.334 1.00 86.12 368 GLU A C 1
ATOM 2901 O O . GLU A 1 368 ? -21.202 -6.371 -24.355 1.00 86.12 368 GLU A O 1
ATOM 2906 N N . SER A 1 369 ? -22.015 -8.259 -25.248 1.00 90.75 369 SER A N 1
ATOM 2907 C CA . SER A 1 369 ? -22.438 -8.820 -23.964 1.00 90.75 369 SER A CA 1
ATOM 2908 C C . SER A 1 369 ? -21.233 -9.141 -23.071 1.00 90.75 369 SER A C 1
ATOM 2910 O O . SER A 1 369 ? -20.188 -9.589 -23.548 1.00 90.75 369 SER A O 1
ATOM 2912 N N . PHE A 1 370 ? -21.404 -9.009 -21.759 1.00 92.69 370 PHE A N 1
ATOM 2913 C CA . PHE A 1 370 ? -20.440 -9.474 -20.765 1.00 92.69 370 PHE A CA 1
ATOM 2914 C C . PHE A 1 370 ? -20.868 -10.818 -20.178 1.00 92.69 370 PHE A C 1
ATOM 2916 O O . PHE A 1 370 ? -22.026 -11.011 -19.818 1.00 92.69 370 PHE A O 1
ATOM 2923 N N . MET A 1 371 ? -19.915 -11.738 -20.031 1.00 93.19 371 MET A N 1
ATOM 2924 C CA . MET A 1 371 ? -20.070 -12.947 -19.227 1.00 93.19 371 MET A CA 1
ATOM 2925 C C . MET A 1 371 ? -18.812 -13.130 -18.394 1.00 93.19 371 MET A C 1
ATOM 2927 O O . MET A 1 371 ? -17.723 -13.243 -18.956 1.00 93.19 371 MET A O 1
ATOM 2931 N N . GLY A 1 372 ? -18.946 -13.170 -17.077 1.00 94.00 372 GLY A N 1
ATOM 2932 C CA . GLY A 1 372 ? -17.792 -13.299 -16.203 1.00 94.00 372 GLY A CA 1
ATOM 2933 C C . GLY A 1 372 ? -18.150 -13.257 -14.734 1.00 94.00 372 GLY A C 1
ATOM 2934 O O . GLY A 1 372 ? -19.311 -13.144 -14.354 1.00 94.00 372 GLY A O 1
ATOM 2935 N N . ASP A 1 373 ? -17.117 -13.341 -13.921 1.00 94.38 373 ASP A N 1
ATOM 2936 C CA . ASP A 1 373 ? -17.189 -13.309 -12.478 1.00 94.38 373 ASP A CA 1
ATOM 2937 C C . ASP A 1 373 ? -17.024 -11.880 -11.974 1.00 94.38 373 ASP A C 1
ATOM 2939 O O . ASP A 1 373 ? -16.135 -11.151 -12.410 1.00 94.38 373 ASP A O 1
ATOM 2943 N N . ILE A 1 374 ? -17.862 -11.480 -11.027 1.00 95.56 374 ILE A N 1
ATOM 2944 C CA . ILE A 1 374 ? -17.774 -10.195 -10.341 1.00 95.56 374 ILE A CA 1
ATOM 2945 C C . ILE A 1 374 ? -17.695 -10.408 -8.834 1.00 95.56 374 ILE A C 1
ATOM 2947 O O . ILE A 1 374 ? -18.344 -11.289 -8.268 1.00 95.56 374 ILE A O 1
ATOM 2951 N N . THR A 1 375 ? -16.884 -9.597 -8.167 1.00 95.19 375 THR A N 1
ATOM 2952 C CA . THR A 1 375 ? -16.694 -9.660 -6.716 1.00 95.19 375 THR A CA 1
ATOM 2953 C C . THR A 1 375 ? -16.636 -8.254 -6.144 1.00 95.19 375 THR A C 1
ATOM 2955 O O . THR A 1 375 ? -16.021 -7.363 -6.729 1.00 95.19 375 THR A O 1
ATOM 2958 N N . LEU A 1 376 ? -17.265 -8.058 -4.988 1.00 96.50 376 LEU A N 1
ATOM 2959 C CA . LEU A 1 376 ? -17.154 -6.820 -4.229 1.00 96.50 376 LEU A CA 1
ATOM 2960 C C . LEU A 1 376 ? -15.752 -6.736 -3.616 1.00 96.50 376 LEU A C 1
ATOM 2962 O O . LEU A 1 376 ? -15.249 -7.719 -3.080 1.00 96.50 376 LEU A O 1
ATOM 2966 N N . ILE A 1 377 ? -15.107 -5.579 -3.677 1.00 95.62 377 ILE A N 1
ATOM 2967 C CA . ILE A 1 377 ? -13.777 -5.357 -3.100 1.00 95.62 377 ILE A CA 1
ATOM 2968 C C . ILE A 1 377 ? -13.798 -4.187 -2.123 1.00 95.62 377 ILE A C 1
ATOM 2970 O O . ILE A 1 377 ? -14.585 -3.254 -2.275 1.00 95.62 377 ILE A O 1
ATOM 2974 N N . LEU A 1 378 ? -12.912 -4.252 -1.133 1.00 95.12 378 LEU A N 1
ATOM 2975 C CA . LEU A 1 378 ? -12.591 -3.157 -0.228 1.00 95.12 378 LEU A CA 1
ATOM 2976 C C . LEU A 1 378 ? -11.216 -2.599 -0.589 1.00 95.12 378 LEU A C 1
ATOM 2978 O O . LEU A 1 378 ? -10.247 -3.356 -0.681 1.00 95.12 378 LEU A O 1
ATOM 2982 N N . ALA A 1 379 ? -11.136 -1.285 -0.736 1.00 93.38 379 ALA A N 1
ATOM 2983 C CA . ALA A 1 379 ? -9.915 -0.543 -0.995 1.00 93.38 379 ALA A CA 1
ATOM 2984 C C . ALA A 1 379 ? -9.733 0.597 0.016 1.00 93.38 379 ALA A C 1
ATOM 2986 O O . ALA A 1 379 ? -10.672 0.996 0.718 1.00 93.38 379 ALA A O 1
ATOM 2987 N N . ASP A 1 380 ? -8.511 1.113 0.104 1.00 90.12 380 ASP A N 1
ATOM 2988 C CA . ASP A 1 380 ? -8.244 2.373 0.792 1.00 90.12 380 ASP A CA 1
ATOM 2989 C C . ASP A 1 380 ? -8.712 3.584 -0.041 1.00 90.12 380 ASP A C 1
ATOM 2991 O O . ASP A 1 380 ? -9.258 3.450 -1.136 1.00 90.12 380 ASP A O 1
ATOM 2995 N N . VAL A 1 381 ? -8.503 4.792 0.484 1.00 87.62 381 VAL A N 1
ATOM 2996 C CA . VAL A 1 381 ? -8.871 6.041 -0.207 1.00 87.62 381 VAL A CA 1
ATOM 2997 C C . VAL A 1 381 ? -8.058 6.312 -1.479 1.00 87.62 381 VAL A C 1
ATOM 2999 O O . VAL A 1 381 ? -8.484 7.125 -2.298 1.00 87.62 381 VAL A O 1
ATOM 3002 N N . SER A 1 382 ? -6.916 5.641 -1.643 1.00 86.12 382 SER A N 1
ATOM 3003 C CA . SER A 1 382 ? -6.009 5.757 -2.791 1.00 86.12 382 SER A CA 1
ATOM 3004 C C . SER A 1 382 ? -6.283 4.692 -3.862 1.00 86.12 382 SER A C 1
ATOM 3006 O O . SER A 1 382 ? -5.614 4.679 -4.895 1.00 86.12 382 SER A O 1
ATOM 3008 N N . GLY A 1 383 ? -7.253 3.798 -3.631 1.00 89.38 383 GLY A N 1
ATOM 3009 C CA . GLY A 1 383 ? -7.611 2.698 -4.526 1.00 89.38 383 GLY A CA 1
ATOM 3010 C C . GLY A 1 383 ? -6.788 1.418 -4.335 1.00 89.38 383 GLY A C 1
ATOM 3011 O O . GLY A 1 383 ? -6.957 0.482 -5.111 1.00 89.38 383 GLY A O 1
ATOM 3012 N N . VAL A 1 384 ? -5.925 1.333 -3.314 1.00 92.31 384 VAL A N 1
ATOM 3013 C CA . VAL A 1 384 ? -5.172 0.111 -2.987 1.00 92.31 384 VAL A CA 1
ATOM 3014 C C . VAL A 1 384 ? -6.146 -0.951 -2.494 1.00 92.31 384 VAL A C 1
ATOM 3016 O O . VAL A 1 384 ? -6.765 -0.804 -1.436 1.00 92.31 384 VAL A O 1
ATOM 3019 N N . ILE A 1 385 ? -6.275 -2.040 -3.253 1.00 93.00 385 ILE A N 1
ATOM 3020 C CA . ILE A 1 385 ? -7.205 -3.123 -2.936 1.00 93.00 385 ILE A CA 1
ATOM 3021 C C . ILE A 1 385 ? -6.692 -3.902 -1.726 1.00 93.00 385 ILE A C 1
ATOM 3023 O O . ILE A 1 385 ? -5.643 -4.544 -1.774 1.00 93.00 385 ILE A O 1
ATOM 3027 N N . ILE A 1 386 ? -7.476 -3.885 -0.651 1.00 90.69 386 ILE A N 1
ATOM 3028 C CA . ILE A 1 386 ? -7.182 -4.603 0.589 1.00 90.69 386 ILE A CA 1
ATOM 3029 C C . ILE A 1 386 ? -7.584 -6.068 0.453 1.00 90.69 386 ILE A C 1
ATOM 3031 O O . ILE A 1 386 ? -6.823 -6.964 0.819 1.00 90.69 386 ILE A O 1
ATOM 3035 N N . LYS A 1 387 ? -8.814 -6.314 -0.020 1.00 89.62 387 LYS A N 1
ATOM 3036 C CA . LYS A 1 387 ? -9.418 -7.653 -0.044 1.00 89.62 387 LYS A CA 1
ATOM 3037 C C . LYS A 1 387 ? -10.740 -7.687 -0.827 1.00 89.62 387 LYS A C 1
ATOM 3039 O O . LYS A 1 387 ? -11.474 -6.704 -0.867 1.00 89.62 387 LYS A O 1
ATOM 3044 N N . CYS A 1 388 ? -11.092 -8.864 -1.347 1.00 91.81 388 CYS A N 1
ATOM 3045 C CA . CYS A 1 388 ? -12.454 -9.214 -1.765 1.00 91.81 388 CYS A CA 1
ATOM 3046 C C . CYS A 1 388 ? -13.417 -9.431 -0.581 1.00 91.81 388 CYS A C 1
ATOM 3048 O O . CYS A 1 388 ? -13.121 -10.157 0.370 1.00 91.81 388 CYS A O 1
ATOM 3050 N N . LEU A 1 389 ? -14.603 -8.842 -0.670 1.00 91.06 389 LEU A N 1
ATOM 3051 C CA . LEU A 1 389 ? -15.701 -8.989 0.273 1.00 91.06 389 LEU A CA 1
ATOM 3052 C C . LEU A 1 389 ? -16.785 -9.907 -0.298 1.00 91.06 389 LEU A C 1
ATOM 3054 O O . LEU A 1 389 ? -17.259 -9.726 -1.417 1.00 91.06 389 LEU A O 1
ATOM 3058 N N . GLY A 1 390 ? -17.239 -10.856 0.519 1.00 82.50 390 GLY A N 1
ATOM 3059 C CA . GLY A 1 390 ? -18.317 -11.767 0.139 1.00 82.50 390 GLY A CA 1
ATOM 3060 C C . GLY A 1 390 ? -17.920 -12.763 -0.953 1.00 82.50 390 GLY A C 1
ATOM 3061 O O . GLY A 1 390 ? -16.741 -13.009 -1.202 1.00 82.50 390 GLY A O 1
ATOM 3062 N N . ALA A 1 391 ? -18.932 -13.386 -1.555 1.00 87.69 391 ALA A N 1
ATOM 3063 C CA . ALA A 1 391 ? -18.751 -14.379 -2.606 1.00 87.69 391 ALA A CA 1
ATOM 3064 C C . ALA A 1 391 ? -18.656 -13.734 -3.996 1.00 87.69 391 ALA A C 1
ATOM 3066 O O . ALA A 1 391 ? -19.288 -12.711 -4.278 1.00 87.69 391 ALA A O 1
ATOM 3067 N N . THR A 1 392 ? -17.909 -14.394 -4.876 1.00 93.00 392 THR A N 1
ATOM 3068 C CA . THR A 1 392 ? -17.887 -14.114 -6.310 1.00 93.00 392 THR A CA 1
ATOM 3069 C C . THR A 1 392 ? -19.197 -14.561 -6.962 1.00 93.00 392 THR A C 1
ATOM 3071 O O . THR A 1 392 ? -19.706 -15.643 -6.666 1.00 93.00 392 THR A O 1
ATOM 3074 N N . HIS A 1 393 ? -19.732 -13.739 -7.862 1.00 94.06 393 HIS A N 1
ATOM 3075 C CA . HIS A 1 393 ? -20.936 -14.030 -8.636 1.00 94.06 393 HIS A CA 1
ATOM 3076 C C . HIS A 1 393 ? -20.603 -14.110 -10.122 1.00 94.06 393 HIS A C 1
ATOM 3078 O O . HIS A 1 393 ? -20.080 -13.153 -10.683 1.00 94.06 393 HIS A O 1
ATOM 3084 N N . THR A 1 394 ? -20.965 -15.207 -10.781 1.00 95.50 394 THR A N 1
ATOM 3085 C CA . THR A 1 394 ? -20.937 -15.271 -12.244 1.00 95.50 394 THR A CA 1
ATOM 3086 C C . THR A 1 394 ? -22.179 -14.582 -12.800 1.00 95.50 394 THR A C 1
ATOM 3088 O O . THR A 1 394 ? -23.304 -14.954 -12.458 1.00 95.50 394 THR A O 1
ATOM 3091 N N . VAL A 1 395 ? -21.986 -13.587 -13.661 1.00 95.12 395 VAL A N 1
ATOM 3092 C CA . VAL A 1 395 ? -23.058 -12.788 -14.260 1.00 95.12 395 VAL A CA 1
ATOM 3093 C C . VAL A 1 395 ? -22.970 -12.780 -15.778 1.00 95.12 395 VAL A C 1
ATOM 3095 O O . VAL A 1 395 ? -21.894 -12.896 -16.369 1.00 95.12 395 VAL A O 1
ATOM 3098 N N . TYR A 1 396 ? -24.134 -12.624 -16.401 1.00 95.06 396 TYR A N 1
ATOM 3099 C CA . TYR A 1 396 ? -24.283 -12.382 -17.827 1.00 95.06 396 TYR A CA 1
ATOM 3100 C C . TYR A 1 396 ? -25.091 -11.098 -18.017 1.00 95.06 396 TYR A C 1
ATOM 3102 O O . TYR A 1 396 ? -26.193 -10.987 -17.479 1.00 95.06 396 TYR A O 1
ATOM 3110 N N . VAL A 1 397 ? -24.538 -10.148 -18.768 1.00 94.81 397 VAL A N 1
ATOM 3111 C CA . VAL A 1 397 ? -25.173 -8.870 -19.111 1.00 94.81 397 VAL A CA 1
ATOM 3112 C C . VAL A 1 397 ? -25.241 -8.800 -20.626 1.00 94.81 397 VAL A C 1
ATOM 3114 O O . VAL A 1 397 ? -24.200 -8.758 -21.284 1.00 94.81 397 VAL A O 1
ATOM 3117 N N . SER A 1 398 ? -26.445 -8.855 -21.199 1.00 93.69 398 SER A N 1
ATOM 3118 C CA . SER A 1 398 ? -26.587 -8.703 -22.648 1.00 93.69 398 SER A CA 1
ATOM 3119 C C . SER A 1 398 ? -26.198 -7.288 -23.068 1.00 93.69 398 SER A C 1
ATOM 3121 O O . SER A 1 398 ? -26.361 -6.339 -22.301 1.00 93.69 398 SER A O 1
ATOM 3123 N N . SER A 1 399 ? -25.739 -7.132 -24.308 1.00 93.06 399 SER A N 1
ATOM 3124 C CA . SER A 1 399 ? -25.483 -5.800 -24.858 1.00 93.06 399 SER A CA 1
ATOM 3125 C C . SER A 1 399 ? -26.702 -4.875 -24.716 1.00 93.06 399 SER A C 1
ATOM 3127 O O . SER A 1 399 ? -27.812 -5.234 -25.114 1.00 93.06 399 SER A O 1
ATOM 3129 N N . GLY A 1 400 ? -26.477 -3.688 -24.144 1.00 89.12 400 GLY A N 1
ATOM 3130 C CA . GLY A 1 400 ? -27.502 -2.669 -23.896 1.00 89.12 400 GLY A CA 1
ATOM 3131 C C . GLY A 1 400 ? -28.499 -2.994 -22.777 1.00 89.12 400 GLY A C 1
ATOM 3132 O O . GLY A 1 400 ? -29.463 -2.251 -22.609 1.00 89.12 400 GLY A O 1
ATOM 3133 N N . GLU A 1 401 ? -28.301 -4.087 -22.037 1.00 93.62 401 GLU A N 1
ATOM 3134 C CA . GLU A 1 401 ? -29.114 -4.450 -20.874 1.00 93.62 401 GLU A CA 1
ATOM 3135 C C . GLU A 1 401 ? -28.381 -4.163 -19.555 1.00 93.62 401 GLU A C 1
ATOM 3137 O O . GLU A 1 401 ? -27.167 -3.936 -19.523 1.00 93.62 401 GLU A O 1
ATOM 3142 N N . SER A 1 402 ? -29.152 -4.227 -18.469 1.00 94.81 402 SER A N 1
ATOM 3143 C CA . SER A 1 402 ? -28.700 -4.053 -17.091 1.00 94.81 402 SER A CA 1
ATOM 3144 C C . SER A 1 402 ? -29.014 -5.299 -16.266 1.00 94.81 402 SER A C 1
ATOM 3146 O O . SER A 1 402 ? -30.044 -5.949 -16.474 1.00 94.81 402 SER A O 1
ATOM 3148 N N . VAL A 1 403 ? -28.182 -5.606 -15.273 1.00 96.56 403 VAL A N 1
ATOM 3149 C CA . VAL A 1 403 ? -28.455 -6.651 -14.276 1.00 96.56 403 VAL A CA 1
ATOM 3150 C C . VAL A 1 403 ? -28.271 -6.112 -12.862 1.00 96.56 403 VAL A C 1
ATOM 3152 O O . VAL A 1 403 ? -27.322 -5.387 -12.581 1.00 96.56 403 VAL A O 1
ATOM 3155 N N . THR A 1 404 ? -29.163 -6.491 -11.947 1.00 96.88 404 THR A N 1
ATOM 3156 C CA . THR A 1 404 ? -29.023 -6.186 -10.516 1.00 96.88 404 THR A CA 1
ATOM 3157 C C . THR A 1 404 ? -28.375 -7.356 -9.790 1.00 96.88 404 THR A C 1
ATOM 3159 O O . THR A 1 404 ? -28.823 -8.499 -9.911 1.00 96.88 404 THR A O 1
ATOM 3162 N N . VAL A 1 405 ? -27.348 -7.070 -8.996 1.00 96.56 405 VAL A N 1
ATOM 3163 C CA . VAL A 1 405 ? -26.599 -8.059 -8.220 1.00 96.56 405 VAL A CA 1
ATOM 3164 C C . VAL A 1 405 ? -26.539 -7.620 -6.765 1.00 96.56 405 VAL A C 1
ATOM 3166 O O . VAL A 1 405 ? -26.219 -6.475 -6.458 1.00 96.56 405 VAL A O 1
ATOM 3169 N N . ASN A 1 406 ? -26.832 -8.556 -5.865 1.00 95.62 406 ASN A N 1
ATOM 3170 C CA . ASN A 1 406 ? -26.826 -8.327 -4.428 1.00 95.62 406 ASN A CA 1
ATOM 3171 C C . ASN A 1 406 ? -25.646 -9.044 -3.774 1.00 95.62 406 ASN A C 1
ATOM 3173 O O . ASN A 1 406 ? -25.581 -10.272 -3.765 1.00 95.62 406 ASN A O 1
ATOM 3177 N N . PHE A 1 407 ? -24.745 -8.280 -3.164 1.00 96.19 407 PHE A N 1
ATOM 3178 C CA . PHE A 1 407 ? -23.628 -8.801 -2.387 1.00 96.19 407 PHE A CA 1
ATOM 3179 C C . PHE A 1 407 ? -23.971 -8.757 -0.904 1.00 96.19 407 PHE A C 1
ATOM 3181 O O . PHE A 1 407 ? -24.125 -7.683 -0.330 1.00 96.19 407 PHE A O 1
ATOM 3188 N N . THR A 1 408 ? -24.055 -9.924 -0.266 1.00 95.25 408 THR A N 1
ATOM 3189 C CA . THR A 1 408 ? -24.087 -10.020 1.201 1.00 95.25 408 THR A CA 1
ATOM 3190 C C . THR A 1 408 ? -22.682 -10.311 1.709 1.00 95.25 408 THR A C 1
ATOM 3192 O O . THR A 1 408 ? -22.059 -11.284 1.281 1.00 95.25 408 THR A O 1
ATOM 3195 N N . PHE A 1 409 ? -22.180 -9.492 2.628 1.00 94.50 409 PHE A N 1
ATOM 3196 C CA . PHE A 1 409 ? -20.827 -9.632 3.162 1.00 94.50 409 PHE A CA 1
ATOM 3197 C C . PHE A 1 409 ? -20.760 -9.256 4.643 1.00 94.50 409 PHE A C 1
ATOM 3199 O O . PHE A 1 409 ? -21.605 -8.527 5.157 1.00 94.50 409 PHE A O 1
ATOM 3206 N N . THR A 1 410 ? -19.740 -9.770 5.327 1.00 92.75 410 THR A N 1
ATOM 3207 C CA . THR A 1 410 ? -19.390 -9.385 6.698 1.00 92.75 410 THR A CA 1
ATOM 3208 C C . THR A 1 410 ? -18.144 -8.514 6.653 1.00 92.75 410 THR A C 1
ATOM 3210 O O . THR A 1 410 ? -17.183 -8.872 5.970 1.00 92.75 410 THR A O 1
ATOM 3213 N N . VAL A 1 411 ? -18.131 -7.402 7.388 1.00 91.19 411 VAL A N 1
ATOM 3214 C CA . VAL A 1 411 ? -16.923 -6.574 7.518 1.00 91.19 411 VAL A CA 1
ATOM 3215 C C . VAL A 1 411 ? -15.894 -7.335 8.365 1.00 91.19 411 VAL A C 1
ATOM 3217 O O . VAL A 1 411 ? -16.210 -7.695 9.500 1.00 91.19 411 VAL A O 1
ATOM 3220 N N . PRO A 1 412 ? -14.675 -7.606 7.868 1.00 86.25 412 PRO A N 1
ATOM 3221 C CA . PRO A 1 412 ? -13.670 -8.326 8.646 1.00 86.25 412 PRO A CA 1
ATOM 3222 C C . PRO A 1 412 ? -13.302 -7.578 9.934 1.00 86.25 412 PRO A C 1
ATOM 3224 O O . PRO A 1 412 ? -13.072 -6.374 9.904 1.00 86.25 412 PRO A O 1
ATOM 3227 N N . THR A 1 413 ? -13.217 -8.284 11.063 1.00 80.88 413 THR A N 1
ATOM 3228 C CA . THR A 1 413 ? -12.955 -7.684 12.388 1.00 80.88 413 THR A CA 1
ATOM 3229 C C . THR A 1 413 ? -11.514 -7.227 12.601 1.00 80.88 413 THR A C 1
ATOM 3231 O O . THR A 1 413 ? -11.233 -6.523 13.565 1.00 80.88 413 THR A O 1
ATOM 3234 N N . ASN A 1 414 ? -10.602 -7.629 11.718 1.00 75.31 414 ASN A N 1
ATOM 3235 C CA . ASN A 1 414 ? -9.178 -7.318 11.776 1.00 75.31 414 ASN A CA 1
ATOM 3236 C C . ASN A 1 414 ? -8.771 -6.110 10.912 1.00 75.31 414 ASN A C 1
ATOM 3238 O O . ASN A 1 414 ? -7.579 -5.870 10.754 1.00 75.31 414 ASN A O 1
ATOM 3242 N N . LEU A 1 415 ? -9.728 -5.375 10.339 1.00 83.44 415 LEU A N 1
ATOM 3243 C CA . LEU A 1 415 ? -9.450 -4.132 9.617 1.00 83.44 415 LEU A CA 1
ATOM 3244 C C . LEU A 1 415 ? -9.201 -2.968 10.577 1.00 83.44 415 LEU A C 1
ATOM 3246 O O . LEU A 1 415 ? -9.736 -2.927 11.689 1.00 83.44 415 LEU A O 1
ATOM 3250 N N . THR A 1 416 ? -8.446 -1.980 10.105 1.00 84.88 416 THR A N 1
ATOM 3251 C CA . THR A 1 416 ? -8.402 -0.667 10.753 1.00 84.88 416 THR A CA 1
ATOM 3252 C C . THR A 1 416 ? -9.672 0.133 10.432 1.00 84.88 416 THR A C 1
ATOM 3254 O O . THR A 1 416 ? -10.289 -0.019 9.378 1.00 84.88 416 THR A O 1
ATOM 3257 N N . CYS A 1 417 ? -10.098 0.958 11.385 1.00 85.62 417 CYS A N 1
ATOM 3258 C CA . CYS A 1 417 ? -11.212 1.894 11.290 1.00 85.62 417 CYS A CA 1
ATOM 3259 C C . CYS A 1 417 ? -10.732 3.208 10.674 1.00 85.62 417 CYS A C 1
ATOM 3261 O O . CYS A 1 417 ? -9.792 3.824 11.173 1.00 85.62 417 CYS A O 1
ATOM 3263 N N . ASN A 1 418 ? -11.344 3.619 9.571 1.00 86.81 418 ASN A N 1
ATOM 3264 C CA . ASN A 1 418 ? -11.029 4.826 8.804 1.00 86.81 418 ASN A CA 1
ATOM 3265 C C . ASN A 1 418 ? -11.959 4.886 7.576 1.00 86.81 418 ASN A C 1
ATOM 3267 O O . ASN A 1 418 ? -12.824 4.028 7.360 1.00 86.81 418 ASN A O 1
ATOM 3271 N N . SER A 1 419 ? -11.767 5.919 6.756 1.00 89.06 419 SER A N 1
ATOM 3272 C CA . SER A 1 419 ? -12.391 5.999 5.439 1.00 89.06 419 SER A CA 1
ATOM 3273 C C . SER A 1 419 ? -11.829 4.922 4.506 1.00 89.06 419 SER A C 1
ATOM 3275 O O . SER A 1 419 ? -10.614 4.762 4.356 1.00 89.06 419 SER A O 1
ATOM 3277 N N . ARG A 1 420 ? -12.739 4.195 3.864 1.00 91.94 420 ARG A N 1
ATOM 3278 C CA . ARG A 1 420 ? -12.479 3.135 2.890 1.00 91.94 420 ARG A CA 1
ATOM 3279 C C . ARG A 1 420 ? -13.365 3.325 1.668 1.00 91.94 420 ARG A C 1
ATOM 3281 O O . ARG A 1 420 ? -14.200 4.227 1.601 1.00 91.94 420 ARG A O 1
ATOM 3288 N N . GLN A 1 421 ? -13.162 2.471 0.684 1.00 94.12 421 GLN A N 1
ATOM 3289 C CA . GLN A 1 421 ? -13.865 2.516 -0.581 1.00 94.12 421 GLN A CA 1
ATOM 3290 C C . GLN A 1 421 ? -14.319 1.110 -0.973 1.00 94.12 421 GLN A C 1
ATOM 3292 O O . GLN A 1 421 ? -13.562 0.149 -0.855 1.00 94.12 421 GLN A O 1
ATOM 3297 N N . LEU A 1 422 ? -15.567 0.980 -1.419 1.00 96.75 422 LEU A N 1
ATOM 3298 C CA . LEU A 1 422 ? -16.089 -0.240 -2.024 1.00 96.75 422 LEU A CA 1
ATOM 3299 C C . LEU A 1 422 ? -16.045 -0.130 -3.539 1.00 96.75 422 LEU A C 1
ATOM 3301 O O . LEU A 1 422 ? -16.403 0.900 -4.099 1.00 96.75 422 LEU A O 1
ATOM 3305 N N . GLY A 1 423 ? -15.638 -1.203 -4.199 1.00 95.56 423 GLY A N 1
ATOM 3306 C CA . GLY A 1 423 ? -15.606 -1.285 -5.654 1.00 95.56 423 GLY A CA 1
ATOM 3307 C C . GLY A 1 423 ? -16.063 -2.647 -6.142 1.00 95.56 423 GLY A C 1
ATOM 3308 O O . GLY A 1 423 ? -16.272 -3.574 -5.355 1.00 95.56 423 GLY A O 1
ATOM 3309 N N . LEU A 1 424 ? -16.187 -2.774 -7.456 1.00 96.00 424 LEU A N 1
ATOM 3310 C CA . LEU A 1 424 ? -16.435 -4.044 -8.118 1.00 96.00 424 LEU A CA 1
ATOM 3311 C C . LEU A 1 424 ? -15.209 -4.456 -8.918 1.00 96.00 424 LEU A C 1
ATOM 3313 O O . LEU A 1 424 ? -14.709 -3.688 -9.733 1.00 96.00 424 LEU A O 1
ATOM 3317 N N . LEU A 1 425 ? -14.759 -5.689 -8.712 1.00 94.44 425 LEU A N 1
ATOM 3318 C CA . LEU A 1 425 ? -13.742 -6.329 -9.531 1.00 94.44 425 LEU A CA 1
ATOM 3319 C C . LEU A 1 425 ? -14.422 -7.343 -10.446 1.00 94.44 425 LEU A C 1
ATOM 3321 O O . LEU A 1 425 ? -15.107 -8.241 -9.956 1.00 94.44 425 LEU A O 1
ATOM 3325 N N . ALA A 1 426 ? -14.213 -7.220 -11.752 1.00 93.88 426 ALA A N 1
ATOM 3326 C CA . ALA A 1 426 ? -14.742 -8.135 -12.753 1.00 93.88 426 ALA A CA 1
ATOM 3327 C C . ALA A 1 426 ? -13.620 -8.924 -13.424 1.00 93.88 426 ALA A C 1
ATOM 3329 O O . ALA A 1 426 ? -12.573 -8.373 -13.757 1.00 93.88 426 ALA A O 1
ATOM 3330 N N . ASN A 1 427 ? -13.853 -10.209 -13.663 1.00 91.62 427 ASN A N 1
ATOM 3331 C CA . ASN A 1 427 ? -12.953 -11.084 -14.389 1.00 91.62 427 ASN A CA 1
ATOM 3332 C C . ASN A 1 427 ? -13.725 -11.922 -15.411 1.00 91.62 427 ASN A C 1
ATOM 3334 O O . ASN A 1 427 ? -14.784 -12.462 -15.110 1.00 91.62 427 ASN A O 1
ATOM 3338 N N . ASN A 1 428 ? -13.205 -12.052 -16.626 1.00 86.19 428 ASN A N 1
ATOM 3339 C CA . ASN A 1 428 ? -13.776 -12.932 -17.641 1.00 86.19 428 ASN A CA 1
ATOM 3340 C C . ASN A 1 428 ? -12.670 -13.588 -18.468 1.00 86.19 428 ASN A C 1
ATOM 3342 O O . ASN A 1 428 ? -11.500 -13.232 -18.362 1.00 86.19 428 ASN A O 1
ATOM 3346 N N . SER A 1 429 ? -13.044 -14.531 -19.333 1.00 77.19 429 SER A N 1
ATOM 3347 C CA . SER A 1 429 ? -12.087 -15.266 -20.170 1.00 77.19 429 SER A CA 1
ATOM 3348 C C . SER A 1 429 ? -11.265 -14.390 -21.124 1.00 77.19 429 SER A C 1
ATOM 3350 O O . SER A 1 429 ? -10.263 -14.863 -21.653 1.00 77.19 429 SER A O 1
ATOM 3352 N N . ASN A 1 430 ? -11.681 -13.145 -21.372 1.00 76.06 430 ASN A N 1
ATOM 3353 C CA . ASN A 1 430 ? -10.972 -12.211 -22.245 1.00 76.06 430 ASN A CA 1
ATOM 3354 C C . ASN A 1 430 ? -9.902 -11.397 -21.493 1.00 76.06 430 ASN A C 1
ATOM 3356 O O . ASN A 1 430 ? -9.073 -10.752 -22.137 1.00 76.06 430 ASN A O 1
ATOM 3360 N N . LEU A 1 431 ? -9.888 -11.419 -20.154 1.00 80.62 431 LEU A N 1
ATOM 3361 C CA . LEU A 1 431 ? -8.875 -10.738 -19.350 1.00 80.62 431 LEU A CA 1
ATOM 3362 C C . LEU A 1 431 ? -7.669 -11.653 -19.121 1.00 80.62 431 LEU A C 1
ATOM 3364 O O . LEU A 1 431 ? -7.769 -12.713 -18.511 1.00 80.62 431 LEU A O 1
ATOM 3368 N N . MET A 1 432 ? -6.500 -11.231 -19.605 1.00 70.69 432 MET A N 1
ATOM 3369 C CA . MET A 1 432 ? -5.277 -12.042 -19.530 1.00 70.69 432 MET A CA 1
ATOM 3370 C C . MET A 1 432 ? -4.487 -11.888 -18.221 1.00 70.69 432 MET A C 1
ATOM 3372 O O . MET A 1 432 ? -3.640 -12.727 -17.936 1.00 70.69 432 MET A O 1
ATOM 3376 N N . TRP A 1 433 ? -4.726 -10.831 -17.436 1.00 73.94 433 TRP A N 1
ATOM 3377 C CA . TRP A 1 433 ? -3.864 -10.447 -16.299 1.00 73.94 433 TRP A CA 1
ATOM 3378 C C . TRP A 1 433 ? -4.646 -10.270 -14.986 1.00 73.94 433 TRP A C 1
ATOM 3380 O O . TRP A 1 433 ? -4.366 -9.362 -14.205 1.00 73.94 433 TRP A O 1
ATOM 3390 N N . GLY A 1 434 ? -5.665 -11.110 -14.781 1.00 74.44 434 GLY A N 1
ATOM 3391 C CA . GLY A 1 434 ? -6.574 -11.047 -13.631 1.00 74.44 434 GLY A CA 1
ATOM 3392 C C . GLY A 1 434 ? -7.724 -10.054 -13.820 1.00 74.44 434 GLY A C 1
ATOM 3393 O O . GLY A 1 434 ? -7.926 -9.534 -14.917 1.00 74.44 434 GLY A O 1
ATOM 3394 N N . GLY A 1 435 ? -8.486 -9.816 -12.748 1.00 85.62 435 GLY A N 1
ATOM 3395 C CA . GLY A 1 435 ? -9.660 -8.940 -12.775 1.00 85.62 435 GLY A CA 1
ATOM 3396 C C . GLY A 1 435 ? -9.337 -7.450 -12.953 1.00 85.62 435 GLY A C 1
ATOM 3397 O O . GLY A 1 435 ? -8.255 -6.982 -12.587 1.00 85.62 435 GLY A O 1
ATOM 3398 N N . LYS A 1 436 ? -10.311 -6.705 -13.476 1.00 91.94 436 LYS A N 1
ATOM 3399 C CA . LYS A 1 436 ? -10.288 -5.251 -13.676 1.00 91.94 436 LYS A CA 1
ATOM 3400 C C . LYS A 1 436 ? -11.386 -4.578 -12.847 1.00 91.94 436 LYS A C 1
ATOM 3402 O O . LYS A 1 436 ? -12.459 -5.157 -12.664 1.00 91.94 436 LYS A O 1
ATOM 3407 N N . ILE A 1 437 ? -11.125 -3.374 -12.342 1.00 93.94 437 ILE A N 1
ATOM 3408 C CA . ILE A 1 437 ? -12.137 -2.594 -11.625 1.00 93.94 437 ILE A CA 1
ATOM 3409 C C . ILE A 1 437 ? -13.224 -2.149 -12.613 1.00 93.94 437 ILE A C 1
ATOM 3411 O O . ILE A 1 437 ? -12.946 -1.587 -13.675 1.00 93.94 437 ILE A O 1
ATOM 3415 N N . VAL A 1 438 ? -14.479 -2.425 -12.264 1.00 94.19 438 VAL A N 1
ATOM 3416 C CA . VAL A 1 438 ? -15.653 -1.968 -13.012 1.00 94.19 438 VAL A CA 1
ATOM 3417 C C . VAL A 1 438 ? -15.809 -0.470 -12.772 1.00 94.19 438 VAL A C 1
ATOM 3419 O O . VAL A 1 438 ? -15.907 -0.029 -11.625 1.00 94.19 438 VAL A O 1
ATOM 3422 N N . SER A 1 439 ? -15.812 0.312 -13.849 1.00 92.44 439 SER A N 1
ATOM 3423 C CA . SER A 1 439 ? -15.979 1.760 -13.759 1.00 92.44 439 SER A CA 1
ATOM 3424 C C . SER A 1 439 ? -17.385 2.134 -13.310 1.00 92.44 439 SER A C 1
ATOM 3426 O O . SER A 1 439 ? -18.333 1.388 -13.550 1.00 92.44 439 SER A O 1
ATOM 3428 N N . GLY A 1 440 ? -17.506 3.293 -12.665 1.00 89.06 440 GLY A N 1
ATOM 3429 C CA . GLY A 1 440 ? -18.803 3.940 -12.479 1.00 89.06 440 GLY A CA 1
ATOM 3430 C C . GLY A 1 440 ? -19.210 4.758 -13.704 1.00 89.06 440 GLY A C 1
ATOM 3431 O O . GLY A 1 440 ? -18.422 4.864 -14.652 1.00 89.06 440 GLY A O 1
ATOM 3432 N N . PRO A 1 441 ? -20.392 5.396 -13.668 1.00 81.44 441 PRO A N 1
ATOM 3433 C CA . PRO A 1 441 ? -20.860 6.249 -14.749 1.00 81.44 441 PRO A CA 1
ATOM 3434 C C . PRO A 1 441 ? -19.892 7.407 -14.994 1.00 81.44 441 PRO A C 1
ATOM 3436 O O . PRO A 1 441 ? -19.148 7.828 -14.103 1.00 81.44 441 PRO A O 1
ATOM 3439 N N . ILE A 1 442 ? -19.918 7.973 -16.200 1.00 77.31 442 ILE A N 1
ATOM 3440 C CA . ILE A 1 442 ? -19.045 9.095 -16.569 1.00 77.31 442 ILE A CA 1
ATOM 3441 C C . ILE A 1 442 ? -19.162 10.235 -15.544 1.00 77.31 442 ILE A C 1
ATOM 3443 O O . ILE A 1 442 ? -20.236 10.792 -15.325 1.00 77.31 442 ILE A O 1
ATOM 3447 N N . GLY A 1 443 ? -18.024 10.619 -14.955 1.00 74.75 443 GLY A N 1
ATOM 3448 C CA . GLY A 1 443 ? -17.942 11.666 -13.930 1.00 74.75 443 GLY A CA 1
ATOM 3449 C C . GLY A 1 443 ? -18.062 11.159 -12.489 1.00 74.75 443 GLY A C 1
ATOM 3450 O O . GLY A 1 443 ? -17.876 11.947 -11.562 1.00 74.75 443 GLY A O 1
ATOM 3451 N N . CYS A 1 444 ? -18.318 9.866 -12.284 1.00 73.69 444 CYS A N 1
ATOM 3452 C CA . CYS A 1 444 ? -18.280 9.215 -10.979 1.00 73.69 444 CYS A CA 1
ATOM 3453 C C . CYS A 1 444 ? -16.909 8.576 -10.708 1.00 73.69 444 CYS A C 1
ATOM 3455 O O . CYS A 1 444 ? -16.159 8.236 -11.621 1.00 73.69 444 CYS A O 1
ATOM 3457 N N . ASN A 1 445 ? -16.578 8.416 -9.424 1.00 81.69 445 ASN A N 1
ATOM 3458 C CA . ASN A 1 445 ? -15.431 7.608 -9.012 1.00 81.69 445 ASN A CA 1
ATOM 3459 C C . ASN A 1 445 ? -15.743 6.125 -9.273 1.00 81.69 445 ASN A C 1
ATOM 3461 O O . ASN A 1 445 ? -16.896 5.737 -9.147 1.00 81.69 445 ASN A O 1
ATOM 3465 N N . ASN A 1 446 ? -14.743 5.289 -9.562 1.00 89.75 446 ASN A N 1
ATOM 3466 C CA . ASN A 1 446 ? -14.929 3.837 -9.736 1.00 89.75 446 ASN A CA 1
ATOM 3467 C C . ASN A 1 446 ? -15.311 3.121 -8.428 1.00 89.75 446 ASN A C 1
ATOM 3469 O O . ASN A 1 446 ? -15.696 1.952 -8.443 1.00 89.75 446 ASN A O 1
ATOM 3473 N N . PHE A 1 447 ? -15.214 3.834 -7.306 1.00 93.56 447 PHE A N 1
ATOM 3474 C CA . PHE A 1 447 ? -15.507 3.340 -5.976 1.00 93.56 447 PHE A CA 1
ATOM 3475 C C . PHE A 1 447 ? -16.547 4.190 -5.238 1.00 93.56 447 PHE A C 1
ATOM 3477 O O . PHE A 1 447 ? -16.654 5.402 -5.442 1.00 93.56 447 PHE A O 1
ATOM 3484 N N . VAL A 1 448 ? -17.240 3.557 -4.291 1.00 94.12 448 VAL A N 1
ATOM 3485 C CA . VAL A 1 448 ? -18.171 4.184 -3.349 1.00 94.12 448 VAL A CA 1
ATOM 3486 C C . VAL A 1 448 ? -17.503 4.346 -1.979 1.00 94.12 448 VAL A C 1
ATOM 3488 O O . VAL A 1 448 ? -17.077 3.348 -1.396 1.00 94.12 448 VAL A O 1
ATOM 3491 N N . PRO A 1 449 ? -17.406 5.568 -1.426 1.00 94.06 449 PRO A N 1
ATOM 3492 C CA . PRO A 1 449 ? -16.796 5.789 -0.120 1.00 94.06 449 PRO A CA 1
ATOM 3493 C C . PRO A 1 449 ? -17.662 5.224 1.011 1.00 94.06 449 PRO A C 1
ATOM 3495 O O . PRO A 1 449 ? -18.883 5.403 1.032 1.00 94.06 449 PRO A O 1
ATOM 3498 N N . VAL A 1 450 ? -17.006 4.588 1.978 1.00 94.56 450 VAL A N 1
ATOM 3499 C CA . VAL A 1 450 ? -17.608 4.040 3.196 1.00 94.56 450 VAL A CA 1
ATOM 3500 C C . VAL A 1 450 ? -16.715 4.339 4.396 1.00 94.56 450 VAL A C 1
ATOM 3502 O O . VAL A 1 450 ? -15.505 4.506 4.268 1.00 94.56 450 VAL A O 1
ATOM 3505 N N . GLU A 1 451 ? -17.299 4.389 5.581 1.00 93.00 451 GLU A N 1
ATOM 3506 C CA . GLU A 1 451 ? -16.579 4.575 6.836 1.00 93.00 451 GLU A CA 1
ATOM 3507 C C . GLU A 1 451 ? -16.612 3.266 7.624 1.00 93.00 451 GLU A C 1
ATOM 3509 O O . GLU A 1 451 ? -17.688 2.774 7.981 1.00 93.00 451 GLU A O 1
ATOM 3514 N N . ILE A 1 452 ? -15.437 2.684 7.871 1.00 91.31 452 ILE A N 1
ATOM 3515 C CA . ILE A 1 452 ? -15.312 1.505 8.728 1.00 91.31 452 ILE A CA 1
ATOM 3516 C C . ILE A 1 452 ? -15.155 1.977 10.165 1.00 91.31 452 ILE A C 1
ATOM 3518 O O . ILE A 1 452 ? -14.207 2.691 10.490 1.00 91.31 452 ILE A O 1
ATOM 3522 N N . ILE A 1 453 ? -16.074 1.549 11.024 1.00 88.19 453 ILE A N 1
ATOM 3523 C CA . ILE A 1 453 ? -16.103 1.921 12.435 1.00 88.19 453 ILE A CA 1
ATOM 3524 C C . ILE A 1 453 ? -16.106 0.689 13.332 1.00 88.19 453 ILE A C 1
ATOM 3526 O O . ILE A 1 453 ? -16.594 -0.392 12.985 1.00 88.19 453 ILE A O 1
ATOM 3530 N N . ARG A 1 454 ? -15.590 0.868 14.542 1.00 84.94 454 ARG A N 1
ATOM 3531 C CA . ARG A 1 454 ? -15.557 -0.184 15.550 1.00 84.94 454 ARG A CA 1
ATOM 3532 C C . ARG A 1 454 ? -16.894 -0.294 16.273 1.00 84.94 454 ARG A C 1
ATOM 3534 O O . ARG A 1 454 ? -17.502 0.706 16.660 1.00 84.94 454 ARG A O 1
ATOM 3541 N N . ALA A 1 455 ? -17.323 -1.527 16.523 1.00 80.19 455 ALA A N 1
ATOM 3542 C CA . ALA A 1 455 ? -18.469 -1.782 17.378 1.00 80.19 455 ALA A CA 1
ATOM 3543 C C . ALA A 1 455 ? -18.186 -1.334 18.826 1.00 80.19 455 ALA A C 1
ATOM 3545 O O . ALA A 1 455 ? -17.124 -1.587 19.403 1.00 80.19 455 ALA A O 1
ATOM 3546 N N . LYS A 1 456 ? -19.180 -0.680 19.428 1.00 75.62 456 LYS A N 1
ATOM 3547 C CA . LYS A 1 456 ? -19.210 -0.384 20.865 1.00 75.62 456 LYS A CA 1
ATOM 3548 C C . LYS A 1 456 ? -19.815 -1.584 21.585 1.00 75.62 456 LYS A C 1
ATOM 3550 O O . LYS A 1 456 ? -20.772 -2.171 21.079 1.00 75.62 456 LYS A O 1
ATOM 3555 N N . ALA A 1 457 ? -19.303 -1.923 22.762 1.00 67.31 457 ALA A N 1
ATOM 3556 C CA . ALA A 1 457 ? -19.910 -2.920 23.634 1.00 67.31 457 ALA A CA 1
ATOM 3557 C C . ALA A 1 457 ? -21.256 -2.376 24.143 1.00 67.31 457 ALA A C 1
ATOM 3559 O O . ALA A 1 457 ? -21.325 -1.700 25.164 1.00 67.31 457 ALA A O 1
ATOM 3560 N N . LYS A 1 458 ? -22.321 -2.589 23.363 1.00 57.72 458 LYS A N 1
ATOM 3561 C CA . LYS A 1 458 ? -23.679 -2.114 23.669 1.00 57.72 458 LYS A CA 1
ATOM 3562 C C . LYS A 1 458 ? -24.409 -3.028 24.648 1.00 57.72 458 LYS A C 1
ATOM 3564 O O . LYS A 1 458 ? -25.362 -2.594 25.287 1.00 57.72 458 LYS A O 1
ATOM 3569 N N . GLU A 1 459 ? -23.966 -4.276 24.778 1.00 54.91 459 GLU A N 1
ATOM 3570 C CA . GLU A 1 459 ? -24.633 -5.266 25.610 1.00 54.91 459 GLU A CA 1
ATOM 3571 C C . GLU A 1 459 ? -23.780 -5.606 26.835 1.00 54.91 459 GLU A C 1
ATOM 3573 O O . GLU A 1 459 ? -22.698 -6.184 26.759 1.00 54.91 459 GLU A O 1
ATOM 3578 N N . ASN A 1 460 ? -24.339 -5.243 27.987 1.00 63.84 460 ASN A N 1
ATOM 3579 C CA . ASN A 1 460 ? -24.084 -5.823 29.296 1.00 63.84 460 ASN A CA 1
ATOM 3580 C C . ASN A 1 460 ? -22.842 -5.382 30.064 1.00 63.84 460 ASN A C 1
ATOM 3582 O O . ASN A 1 460 ? -22.858 -5.655 31.243 1.00 63.84 460 ASN A O 1
ATOM 3586 N N . ILE A 1 461 ? -21.830 -4.670 29.552 1.00 66.81 461 ILE A N 1
ATOM 3587 C CA . ILE A 1 461 ? -20.746 -4.140 30.420 1.00 66.81 461 ILE A CA 1
ATOM 3588 C C . ILE A 1 461 ? -20.446 -2.681 30.145 1.00 66.81 461 ILE A C 1
ATOM 3590 O O . ILE A 1 461 ? -20.216 -2.280 29.010 1.00 66.81 461 ILE A O 1
ATOM 3594 N N . TRP A 1 462 ? -20.378 -1.914 31.227 1.00 68.44 462 TRP A N 1
ATOM 3595 C CA . TRP A 1 462 ? -20.229 -0.473 31.205 1.00 68.44 462 TRP A CA 1
ATOM 3596 C C . TRP A 1 462 ? -19.141 -0.037 32.179 1.00 68.44 462 TRP A C 1
ATOM 3598 O O . TRP A 1 462 ? -18.948 -0.625 33.249 1.00 68.44 462 TRP A O 1
ATOM 3608 N N . LEU A 1 463 ? -18.449 1.038 31.822 1.00 63.56 463 LEU A N 1
ATOM 3609 C CA . LEU A 1 463 ? -17.528 1.732 32.713 1.00 63.56 463 LEU A CA 1
ATOM 3610 C C . LEU A 1 463 ? -18.315 2.525 33.761 1.00 63.56 463 LEU A C 1
ATOM 3612 O O . LEU A 1 463 ? -19.141 3.371 33.415 1.00 63.56 463 LEU A O 1
ATOM 3616 N N . ARG A 1 464 ? -18.042 2.257 35.045 1.00 63.09 464 ARG A N 1
ATOM 3617 C CA . ARG A 1 464 ? -18.674 2.947 36.185 1.00 63.09 464 ARG A CA 1
ATOM 3618 C C . ARG A 1 464 ? -17.818 4.098 36.732 1.00 63.09 464 ARG A C 1
ATOM 3620 O O . ARG A 1 464 ? -18.336 4.977 37.413 1.00 63.09 464 ARG A O 1
ATOM 3627 N N . THR A 1 465 ? -16.509 4.093 36.482 1.00 54.31 465 THR A N 1
ATOM 3628 C CA . THR A 1 465 ? -15.561 5.050 37.079 1.00 54.31 465 THR A CA 1
ATOM 3629 C C . THR A 1 465 ? -15.571 6.435 36.437 1.00 54.31 465 THR A C 1
ATOM 3631 O O . THR A 1 465 ? -15.481 6.560 35.219 1.00 54.31 465 THR A O 1
ATOM 3634 N N . SER A 1 466 ? -15.511 7.469 37.282 1.00 47.81 466 SER A N 1
ATOM 3635 C CA . SER A 1 466 ? -14.857 8.749 36.994 1.00 47.81 466 SER A CA 1
ATOM 3636 C C . SER A 1 466 ? -13.357 8.607 37.295 1.00 47.81 466 SER A C 1
ATOM 3638 O O . SER A 1 466 ? -12.972 8.650 38.464 1.00 47.81 466 SER A O 1
ATOM 3640 N N . LEU A 1 467 ? -12.509 8.373 36.291 1.00 47.94 467 LEU A N 1
ATOM 3641 C CA . LEU A 1 467 ? -11.059 8.494 36.498 1.00 47.94 467 LEU A CA 1
ATOM 3642 C C . LEU A 1 467 ? -10.645 9.972 36.516 1.00 47.94 467 LEU A C 1
ATOM 3644 O O . LEU A 1 467 ? -11.316 10.820 35.927 1.00 47.94 467 LEU A O 1
ATOM 3648 N N . GLU A 1 468 ? -9.544 10.272 37.210 1.00 46.12 468 GLU A N 1
ATOM 3649 C CA . GLU A 1 468 ? -8.881 11.580 37.176 1.00 46.12 468 GLU A CA 1
ATOM 3650 C C . GLU A 1 468 ? -8.632 12.020 35.726 1.00 46.12 468 GLU A C 1
ATOM 3652 O O . GLU A 1 468 ? -8.208 11.211 34.904 1.00 46.12 468 GLU A O 1
ATOM 3657 N N . LYS A 1 469 ? -8.897 13.297 35.414 1.00 50.62 469 LYS A N 1
ATOM 3658 C CA . LYS A 1 469 ? -8.953 13.866 34.050 1.00 50.62 469 LYS A CA 1
ATOM 3659 C C . LYS A 1 469 ? -7.676 13.709 33.195 1.00 50.62 469 LYS A C 1
ATOM 3661 O O . LYS A 1 469 ? -7.754 13.892 31.987 1.00 50.62 469 LYS A O 1
ATOM 3666 N N . SER A 1 470 ? -6.530 13.354 33.780 1.00 56.78 470 SER A N 1
ATOM 3667 C CA . SER A 1 470 ? -5.229 13.190 33.102 1.00 56.78 470 SER A CA 1
ATOM 3668 C C . SER A 1 470 ? -4.413 12.081 33.782 1.00 56.78 470 SER A C 1
ATOM 3670 O O . SER A 1 470 ? -4.240 12.132 34.999 1.00 56.78 470 SER A O 1
ATOM 3672 N N . LEU A 1 471 ? -3.887 11.107 33.029 1.00 63.66 471 LEU A N 1
ATOM 3673 C CA . LEU A 1 471 ? -2.986 10.066 33.550 1.00 63.66 471 LEU A CA 1
ATOM 3674 C C . LEU A 1 471 ? -1.569 10.304 33.022 1.00 63.66 471 LEU A C 1
ATOM 3676 O O . LEU A 1 471 ? -1.363 10.529 31.835 1.00 63.66 471 LEU A O 1
ATOM 3680 N N . THR A 1 472 ? -0.574 10.239 33.902 1.00 64.12 472 THR A N 1
ATOM 3681 C CA . THR A 1 472 ? 0.836 10.365 33.517 1.00 64.12 472 THR A CA 1
ATOM 3682 C C . THR A 1 472 ? 1.510 9.005 33.576 1.00 64.12 472 THR A C 1
ATOM 3684 O O . THR A 1 472 ? 1.502 8.348 34.617 1.00 64.12 472 THR A O 1
ATOM 3687 N N . PHE A 1 473 ? 2.158 8.616 32.483 1.00 65.12 473 PHE A N 1
ATOM 3688 C CA . PHE A 1 473 ? 2.978 7.415 32.422 1.00 65.12 473 PHE A CA 1
ATOM 3689 C C . PHE A 1 473 ? 4.452 7.792 32.338 1.00 65.12 473 PHE A C 1
ATOM 3691 O O . PHE A 1 473 ? 4.851 8.624 31.527 1.00 65.12 473 PHE A O 1
ATOM 3698 N N . ASN A 1 474 ? 5.280 7.155 33.161 1.00 60.94 474 ASN A N 1
ATOM 3699 C CA . ASN A 1 474 ? 6.725 7.230 32.992 1.00 60.94 474 ASN A CA 1
ATOM 3700 C C . ASN A 1 474 ? 7.139 6.127 32.020 1.00 60.94 474 ASN A C 1
ATOM 3702 O O . ASN A 1 474 ? 6.845 4.951 32.259 1.00 60.94 474 ASN A O 1
ATOM 3706 N N . ARG A 1 475 ? 7.829 6.494 30.936 1.00 59.62 475 ARG A N 1
ATOM 3707 C CA . ARG A 1 475 ? 8.410 5.524 30.004 1.00 59.62 475 ARG A CA 1
ATOM 3708 C C . ARG A 1 475 ? 9.279 4.549 30.814 1.00 59.62 475 ARG A C 1
ATOM 3710 O O . ARG A 1 475 ? 10.066 4.979 31.656 1.00 59.62 475 ARG A O 1
ATOM 3717 N N . ASN A 1 476 ? 9.096 3.249 30.586 1.00 53.81 476 ASN A N 1
ATOM 3718 C CA . ASN A 1 476 ? 9.793 2.144 31.267 1.00 53.81 476 ASN A CA 1
ATOM 3719 C C . ASN A 1 476 ? 9.411 1.863 32.733 1.00 53.81 476 ASN A C 1
ATOM 3721 O O . ASN A 1 476 ? 10.081 1.065 33.391 1.00 53.81 476 ASN A O 1
ATOM 3725 N N . HIS A 1 477 ? 8.314 2.434 33.240 1.00 64.50 477 HIS A N 1
ATOM 3726 C CA . HIS A 1 477 ? 7.756 2.075 34.546 1.00 64.50 477 HIS A CA 1
ATOM 3727 C C . HIS A 1 477 ? 6.335 1.520 34.426 1.00 64.50 477 HIS A C 1
ATOM 3729 O O . HIS A 1 477 ? 5.536 1.982 33.615 1.00 64.50 477 HIS A O 1
ATOM 3735 N N . LEU A 1 478 ? 6.021 0.529 35.267 1.00 71.00 478 LEU A N 1
ATOM 3736 C CA . LEU A 1 478 ? 4.658 0.029 35.423 1.00 71.00 478 LEU A CA 1
ATOM 3737 C C . LEU A 1 478 ? 3.860 1.012 36.281 1.00 71.00 478 LEU A C 1
ATOM 3739 O O . LEU A 1 478 ? 4.183 1.221 37.452 1.00 71.00 478 LEU A O 1
ATOM 3743 N N . THR A 1 479 ? 2.809 1.579 35.702 1.00 74.12 479 THR A N 1
ATOM 3744 C CA . THR A 1 479 ? 1.850 2.439 36.393 1.00 74.12 479 THR A CA 1
ATOM 3745 C C . THR A 1 479 ? 0.593 1.632 36.720 1.00 74.12 479 THR A C 1
ATOM 3747 O O . THR A 1 479 ? -0.000 1.046 35.808 1.00 74.12 479 THR A O 1
ATOM 3750 N N . PRO A 1 480 ? 0.157 1.575 37.991 1.00 76.62 480 PRO A N 1
ATOM 3751 C CA . PRO A 1 480 ? -1.108 0.946 38.333 1.00 76.62 480 PRO A CA 1
ATOM 3752 C C . PRO A 1 480 ? -2.280 1.796 37.825 1.00 76.62 480 PRO A C 1
ATOM 3754 O O . PRO A 1 480 ? -2.344 2.997 38.081 1.00 76.62 480 PRO A O 1
ATOM 3757 N N . VAL A 1 481 ? -3.224 1.173 37.121 1.00 78.25 481 VAL A N 1
ATOM 3758 C CA . VAL A 1 481 ? -4.458 1.815 36.644 1.00 78.25 481 VAL A CA 1
ATOM 3759 C C . VAL A 1 481 ? -5.650 1.027 37.169 1.00 78.25 481 VAL A C 1
ATOM 3761 O O . VAL A 1 481 ? -5.815 -0.145 36.843 1.00 78.25 481 VAL A O 1
ATOM 3764 N N . SER A 1 482 ? -6.489 1.666 37.982 1.00 78.69 482 SER A N 1
ATOM 3765 C CA . SER A 1 482 ? -7.703 1.052 38.531 1.00 78.69 482 SER A CA 1
ATOM 3766 C C . SER A 1 482 ? -8.934 1.421 37.709 1.00 78.69 482 SER A C 1
ATOM 3768 O O . SER A 1 482 ? -9.165 2.592 37.413 1.00 78.69 482 SER A O 1
ATOM 3770 N N . VAL A 1 483 ? -9.748 0.425 37.369 1.00 78.50 483 VAL A N 1
ATOM 3771 C CA . VAL A 1 483 ? -10.964 0.576 36.560 1.00 78.50 483 VAL A CA 1
ATOM 3772 C C . VAL A 1 483 ? -12.101 -0.179 37.232 1.00 78.50 483 VAL A C 1
ATOM 3774 O O . VAL A 1 483 ? -11.929 -1.339 37.593 1.00 78.50 483 VAL A O 1
ATOM 3777 N N . THR A 1 484 ? -13.282 0.430 37.355 1.00 80.69 484 THR A N 1
ATOM 3778 C CA . THR A 1 484 ? -14.481 -0.285 37.823 1.00 80.69 484 THR A CA 1
ATOM 3779 C C . THR A 1 484 ? -15.450 -0.498 36.675 1.00 80.69 484 THR A C 1
ATOM 3781 O O . THR A 1 484 ? -15.898 0.451 36.025 1.00 80.69 484 THR A O 1
ATOM 3784 N N . LEU A 1 485 ? -15.801 -1.760 36.465 1.00 81.81 485 LEU A N 1
ATOM 3785 C CA . LEU A 1 485 ? -16.764 -2.204 35.472 1.00 81.81 485 LEU A CA 1
ATOM 3786 C C . LEU A 1 485 ? -18.052 -2.626 36.162 1.00 81.81 485 LEU A C 1
ATOM 3788 O O . LEU A 1 485 ? -18.028 -3.189 37.258 1.00 81.81 485 LEU A O 1
ATOM 3792 N N . LYS A 1 486 ? -19.174 -2.366 35.505 1.00 80.62 486 LYS A N 1
ATOM 3793 C CA . LYS A 1 486 ? -20.500 -2.813 35.916 1.00 80.62 486 LYS A CA 1
ATOM 3794 C C . LYS A 1 486 ? -21.112 -3.615 34.792 1.00 80.62 486 LYS A C 1
ATOM 3796 O O . LYS A 1 486 ? -21.132 -3.141 33.658 1.00 80.62 486 LYS A O 1
ATOM 3801 N N . ASN A 1 487 ? -21.649 -4.783 35.115 1.00 80.38 487 ASN A N 1
ATOM 3802 C CA . ASN A 1 487 ? -22.437 -5.547 34.170 1.00 80.38 487 ASN A CA 1
ATOM 3803 C C . ASN A 1 487 ? -23.927 -5.267 34.386 1.00 80.38 487 ASN A C 1
ATOM 3805 O O . ASN A 1 487 ? -24.377 -5.280 35.524 1.00 80.38 487 ASN A O 1
ATOM 3809 N N . THR A 1 488 ? -24.692 -4.965 33.339 1.00 71.94 488 THR A N 1
ATOM 3810 C CA . THR A 1 488 ? -26.136 -4.653 33.428 1.00 71.94 488 THR A CA 1
ATOM 3811 C C . THR A 1 488 ? -27.035 -5.655 32.710 1.00 71.94 488 THR A C 1
ATOM 3813 O O . THR A 1 488 ? -28.250 -5.465 32.681 1.00 71.94 488 THR A O 1
ATOM 3816 N N . GLY A 1 489 ? -26.475 -6.730 32.153 1.00 74.50 489 GLY A N 1
ATOM 3817 C CA . GLY A 1 489 ? -27.261 -7.785 31.520 1.00 74.50 489 GLY A CA 1
ATOM 3818 C C . GLY A 1 489 ? -26.719 -9.172 31.818 1.00 74.50 489 GLY A C 1
ATOM 3819 O O . GLY A 1 489 ? -26.678 -9.559 32.981 1.00 74.50 489 GLY A O 1
ATOM 3820 N N . HIS A 1 490 ? -26.395 -9.961 30.795 1.00 78.06 490 HIS A N 1
ATOM 3821 C CA . HIS A 1 490 ? -25.936 -11.342 30.979 1.00 78.06 490 HIS A CA 1
ATOM 3822 C C . HIS A 1 490 ? -24.484 -11.425 31.453 1.00 78.06 490 HIS A C 1
ATOM 3824 O O . HIS A 1 490 ? -23.688 -10.532 31.168 1.00 78.06 490 HIS A O 1
ATOM 3830 N N . ASP A 1 491 ? -24.143 -12.519 32.140 1.00 82.50 491 ASP A N 1
ATOM 3831 C CA . ASP A 1 491 ? -22.788 -12.805 32.619 1.00 82.50 491 ASP A CA 1
ATOM 3832 C C . ASP A 1 491 ? -21.749 -12.621 31.505 1.00 82.50 491 ASP A C 1
ATOM 3834 O O . ASP A 1 491 ? -21.897 -13.141 30.397 1.00 82.50 491 ASP A O 1
ATOM 3838 N N . PHE A 1 492 ? -20.682 -11.890 31.816 1.00 83.56 492 PHE A N 1
ATOM 3839 C CA . PHE A 1 492 ? -19.535 -11.729 30.940 1.00 83.56 492 PHE A CA 1
ATOM 3840 C C . PHE A 1 492 ? -18.403 -12.646 31.368 1.00 83.56 492 PHE A C 1
ATOM 3842 O O . PHE A 1 492 ? -18.037 -12.712 32.545 1.00 83.56 492 PHE A O 1
ATOM 3849 N N . TYR A 1 493 ? -17.808 -13.283 30.370 1.00 86.00 493 TYR A N 1
ATOM 3850 C CA . TYR A 1 493 ? -16.549 -13.989 30.479 1.00 86.00 493 TYR A CA 1
ATOM 3851 C C . TYR A 1 493 ? -15.665 -13.551 29.319 1.00 86.00 493 TYR A C 1
ATOM 3853 O O . TYR A 1 493 ? -16.088 -13.674 28.169 1.00 86.00 493 TYR A O 1
ATOM 3861 N N . GLY A 1 494 ? -14.475 -13.022 29.599 1.00 86.62 494 GLY A N 1
ATOM 3862 C CA . GLY A 1 494 ? -13.575 -12.610 28.531 1.00 86.62 494 GLY A CA 1
ATOM 3863 C C . GLY A 1 494 ? -12.377 -11.778 28.961 1.00 86.62 494 GLY A C 1
ATOM 3864 O O . GLY A 1 494 ? -12.035 -11.664 30.135 1.00 86.62 494 GLY A O 1
ATOM 3865 N N . ASN A 1 495 ? -11.725 -11.176 27.977 1.00 86.38 495 ASN A N 1
ATOM 3866 C CA . ASN A 1 495 ? -10.530 -10.368 28.160 1.00 86.38 495 ASN A CA 1
ATOM 3867 C C . ASN A 1 495 ? -10.879 -8.882 28.193 1.00 86.38 495 ASN A C 1
ATOM 3869 O O . ASN A 1 495 ? -11.763 -8.426 27.464 1.00 86.38 495 ASN A O 1
ATOM 3873 N N . ILE A 1 496 ? -10.126 -8.116 28.981 1.00 85.38 496 ILE A N 1
ATOM 3874 C CA . ILE A 1 496 ? -10.205 -6.655 29.019 1.00 85.38 496 ILE A CA 1
ATOM 3875 C C . ILE A 1 496 ? -8.802 -6.086 28.821 1.00 85.38 496 ILE A C 1
ATOM 3877 O O . ILE A 1 496 ? -7.855 -6.488 29.499 1.00 85.38 496 ILE A O 1
ATOM 3881 N N . ALA A 1 497 ? -8.668 -5.162 27.875 1.00 84.62 497 ALA A N 1
ATOM 3882 C CA . ALA A 1 497 ? -7.412 -4.535 27.492 1.00 84.62 497 ALA A CA 1
ATOM 3883 C C . ALA A 1 497 ? -7.494 -3.012 27.626 1.00 84.62 497 ALA A C 1
ATOM 3885 O O . ALA A 1 497 ? -8.526 -2.406 27.345 1.00 84.62 497 ALA A O 1
ATOM 3886 N N . LEU A 1 498 ? -6.389 -2.407 28.044 1.00 83.62 498 LEU A N 1
ATOM 3887 C CA . LEU A 1 498 ? -6.179 -0.968 28.089 1.00 83.62 498 LEU A CA 1
ATOM 3888 C C . LEU A 1 498 ? -5.266 -0.593 26.922 1.00 83.62 498 LEU A C 1
ATOM 3890 O O . LEU A 1 498 ? -4.184 -1.174 26.777 1.00 83.62 498 LEU A O 1
ATOM 3894 N N . CYS A 1 499 ? -5.698 0.344 26.081 1.00 81.50 499 CYS A N 1
ATOM 3895 C CA . CYS A 1 499 ? -5.000 0.654 24.838 1.00 81.50 499 CYS A CA 1
ATOM 3896 C C . CYS A 1 499 ? -4.925 2.156 24.570 1.00 81.50 499 CYS A C 1
ATOM 3898 O O . CYS A 1 499 ? -5.894 2.876 24.805 1.00 81.50 499 CYS A O 1
ATOM 3900 N N . LEU A 1 500 ? -3.793 2.603 24.027 1.00 78.81 500 LEU A N 1
ATOM 3901 C CA . LEU A 1 500 ? -3.659 3.905 23.381 1.00 78.81 500 LEU A CA 1
ATOM 3902 C C . LEU A 1 500 ? -4.214 3.802 21.961 1.00 78.81 500 LEU A C 1
ATOM 3904 O O . LEU A 1 500 ? -3.940 2.818 21.265 1.00 78.81 500 LEU A O 1
ATOM 3908 N N . VAL A 1 501 ? -4.985 4.800 21.545 1.00 77.56 501 VAL A N 1
ATOM 3909 C CA . VAL A 1 501 ? -5.693 4.809 20.263 1.00 77.56 501 VAL A CA 1
ATOM 3910 C C . VAL A 1 501 ? -5.424 6.077 19.461 1.00 77.56 501 VAL A C 1
ATOM 3912 O O . VAL A 1 501 ? -5.104 7.120 20.034 1.00 77.56 501 VAL A O 1
ATOM 3915 N N . ASP A 1 502 ? -5.584 5.975 18.142 1.00 75.06 502 ASP A N 1
ATOM 3916 C CA . ASP A 1 502 ? -5.620 7.132 17.248 1.00 75.06 502 ASP A CA 1
ATOM 3917 C C . ASP A 1 502 ? -7.008 7.806 17.245 1.00 75.06 502 ASP A C 1
ATOM 3919 O O . ASP A 1 502 ? -7.939 7.383 17.935 1.00 75.06 502 ASP A O 1
ATOM 3923 N N . LYS A 1 503 ? -7.160 8.860 16.434 1.00 73.62 503 LYS A N 1
ATOM 3924 C CA . LYS A 1 503 ? -8.420 9.611 16.291 1.00 73.62 503 LYS A CA 1
ATOM 3925 C C . LYS A 1 503 ? -9.596 8.792 15.733 1.00 73.62 503 LYS A C 1
ATOM 3927 O O . LYS A 1 503 ? -10.737 9.223 15.861 1.00 73.62 503 LYS A O 1
ATOM 3932 N N . ASN A 1 504 ? -9.326 7.647 15.105 1.00 76.94 504 ASN A N 1
ATOM 3933 C CA . ASN A 1 504 ? -10.323 6.759 14.506 1.00 76.94 504 ASN A CA 1
ATOM 3934 C C . ASN A 1 504 ? -10.587 5.516 15.378 1.00 76.94 504 ASN A C 1
ATOM 3936 O O . ASN A 1 504 ? -11.223 4.563 14.927 1.00 76.94 504 ASN A O 1
ATOM 3940 N N . ASP A 1 505 ? -10.102 5.505 16.622 1.00 78.50 505 ASP A N 1
ATOM 3941 C CA . ASP A 1 505 ? -10.203 4.390 17.567 1.00 78.50 505 ASP A CA 1
ATOM 3942 C C . ASP A 1 505 ? -9.451 3.121 17.137 1.00 78.50 505 ASP A C 1
ATOM 3944 O O . ASP A 1 505 ? -9.755 2.010 17.599 1.00 78.50 505 ASP A O 1
ATOM 3948 N N . ASN A 1 506 ? -8.436 3.268 16.281 1.00 80.81 506 ASN A N 1
ATOM 3949 C CA . ASN A 1 506 ? -7.480 2.197 16.039 1.00 80.81 506 ASN A CA 1
ATOM 3950 C C . ASN A 1 506 ? -6.545 2.077 17.225 1.00 80.81 506 ASN A C 1
ATOM 3952 O O . ASN A 1 506 ? -5.988 3.064 17.699 1.00 80.81 506 ASN A O 1
ATOM 3956 N N . VAL A 1 507 ? -6.336 0.847 17.681 1.00 78.62 507 VAL A N 1
ATOM 3957 C CA . VAL A 1 507 ? -5.367 0.560 18.732 1.00 78.62 507 VAL A CA 1
ATOM 3958 C C . VAL A 1 507 ? -3.968 0.787 18.171 1.00 78.62 507 VAL A C 1
ATOM 3960 O O . VAL A 1 507 ? -3.502 0.044 17.312 1.00 78.62 507 VAL A O 1
ATOM 3963 N N . MET A 1 508 ? -3.301 1.820 18.679 1.00 74.50 508 MET A N 1
ATOM 3964 C CA . MET A 1 508 ? -1.890 2.072 18.407 1.00 74.50 508 MET A CA 1
ATOM 3965 C C . MET A 1 508 ? -1.021 1.164 19.273 1.00 74.50 508 MET A C 1
ATOM 3967 O O . MET A 1 508 ? -0.083 0.542 18.785 1.00 74.50 508 MET A O 1
ATOM 3971 N N . TYR A 1 509 ? -1.355 1.076 20.566 1.00 75.12 509 TYR A N 1
ATOM 3972 C CA . TYR A 1 509 ? -0.568 0.343 21.553 1.00 75.12 509 TYR A CA 1
ATOM 3973 C C . TYR A 1 509 ? -1.461 -0.293 22.623 1.00 75.12 509 TYR A C 1
ATOM 3975 O O . TYR A 1 509 ? -2.258 0.394 23.257 1.00 75.12 509 TYR A O 1
ATOM 3983 N N . GLU A 1 510 ? -1.291 -1.587 22.894 1.00 80.38 510 GLU A N 1
ATOM 3984 C CA . GLU A 1 510 ? -1.844 -2.232 24.092 1.00 80.38 510 GLU A CA 1
ATOM 3985 C C . GLU A 1 510 ? -0.900 -1.982 25.277 1.00 80.38 510 GLU A C 1
ATOM 3987 O O . GLU A 1 510 ? 0.228 -2.468 25.277 1.00 80.38 510 GLU A O 1
ATOM 3992 N N . VAL A 1 511 ? -1.356 -1.241 26.291 1.00 79.06 511 VAL A N 1
ATOM 3993 C CA . VAL A 1 511 ? -0.535 -0.890 27.467 1.00 79.06 511 VAL A CA 1
ATOM 3994 C C . VAL A 1 511 ? -0.733 -1.847 28.641 1.00 79.06 511 VAL A C 1
ATOM 3996 O O . VAL A 1 511 ? 0.157 -1.980 29.480 1.00 79.06 511 VAL A O 1
ATOM 3999 N N . ALA A 1 512 ? -1.885 -2.524 28.719 1.00 81.94 512 ALA A N 1
ATOM 4000 C CA . ALA A 1 512 ? -2.150 -3.580 29.696 1.00 81.94 512 ALA A CA 1
ATOM 4001 C C . ALA A 1 512 ? -3.306 -4.490 29.265 1.00 81.94 512 ALA A C 1
ATOM 4003 O O . ALA A 1 512 ? -4.175 -4.089 28.494 1.00 81.94 512 ALA A O 1
ATOM 4004 N N . ARG A 1 513 ? -3.369 -5.700 29.833 1.00 86.12 513 ARG A N 1
ATOM 4005 C CA . ARG A 1 513 ? -4.486 -6.634 29.639 1.00 86.12 513 ARG A CA 1
ATOM 4006 C C . ARG A 1 513 ? -4.694 -7.520 30.860 1.00 86.12 513 ARG A C 1
ATOM 4008 O O . ARG A 1 513 ? -3.726 -7.962 31.474 1.00 86.12 513 ARG A O 1
ATOM 4015 N N . ILE A 1 514 ? -5.953 -7.834 31.147 1.00 84.19 514 ILE A N 1
ATOM 4016 C CA . ILE A 1 514 ? -6.370 -8.881 32.079 1.00 84.19 514 ILE A CA 1
ATOM 4017 C C . ILE A 1 514 ? -7.189 -9.904 31.287 1.00 84.19 514 ILE A C 1
ATOM 4019 O O . ILE A 1 514 ? -8.130 -9.540 30.581 1.00 84.19 514 ILE A O 1
ATOM 4023 N N . ASN A 1 515 ? -6.806 -11.178 31.382 1.00 85.81 515 ASN A N 1
ATOM 4024 C CA . ASN A 1 515 ? -7.493 -12.276 30.702 1.00 85.81 515 ASN A CA 1
ATOM 4025 C C . ASN A 1 515 ? -8.471 -12.993 31.639 1.00 85.81 515 ASN A C 1
ATOM 4027 O O . ASN A 1 515 ? -8.224 -13.042 32.845 1.00 85.81 515 ASN A O 1
ATOM 4031 N N . GLY A 1 516 ? -9.524 -13.592 31.076 1.00 84.88 516 GLY A N 1
ATOM 4032 C CA . GLY A 1 516 ? -10.444 -14.471 31.810 1.00 84.88 516 GLY A CA 1
ATOM 4033 C C . GLY A 1 516 ? -11.228 -13.774 32.926 1.00 84.88 516 GLY A C 1
ATOM 4034 O O . GLY A 1 516 ? -11.465 -14.353 33.987 1.00 84.88 516 GLY A O 1
ATOM 4035 N N . VAL A 1 517 ? -11.600 -12.510 32.725 1.00 86.06 517 VAL A N 1
ATOM 4036 C CA . VAL A 1 517 ? -12.439 -11.760 33.661 1.00 86.06 517 VAL A CA 1
ATOM 4037 C C . VAL A 1 517 ? -13.847 -12.345 33.651 1.00 86.06 517 VAL A C 1
ATOM 4039 O O . VAL A 1 517 ? -14.499 -12.393 32.611 1.00 86.06 517 VAL A O 1
ATOM 4042 N N . ILE A 1 518 ? -14.314 -12.754 34.831 1.00 87.31 518 ILE A N 1
ATOM 4043 C CA . ILE A 1 518 ? -15.683 -13.210 35.079 1.00 87.31 518 ILE A CA 1
ATOM 4044 C C . ILE A 1 518 ? -16.436 -12.074 35.769 1.00 87.31 518 ILE A C 1
ATOM 4046 O O . ILE A 1 518 ? -16.024 -11.620 36.837 1.00 87.31 518 ILE A O 1
ATOM 4050 N N . LEU A 1 519 ? -17.545 -11.631 35.181 1.00 84.88 519 LEU A N 1
ATOM 4051 C CA . LEU A 1 519 ? -18.401 -10.595 35.751 1.00 84.88 519 LEU A CA 1
ATOM 4052 C C . LEU A 1 519 ? -19.871 -10.977 35.577 1.00 84.88 519 LEU A C 1
ATOM 4054 O O . LEU A 1 519 ? -20.408 -10.907 34.470 1.00 84.88 519 LEU A O 1
ATOM 4058 N N . ALA A 1 520 ? -20.515 -11.369 36.674 1.00 84.31 520 ALA A N 1
ATOM 4059 C CA . ALA A 1 520 ? -21.919 -11.766 36.676 1.00 84.31 520 ALA A CA 1
ATOM 4060 C C . ALA A 1 520 ? -22.856 -10.595 36.330 1.00 84.31 520 ALA A C 1
ATOM 4062 O O . ALA A 1 520 ? -22.528 -9.425 36.545 1.00 84.31 520 ALA A O 1
ATOM 4063 N N . GLY A 1 521 ? -24.038 -10.914 35.811 1.00 81.56 521 GLY A N 1
ATOM 4064 C CA . GLY A 1 521 ? -25.077 -9.940 35.495 1.00 81.56 521 GLY A CA 1
ATOM 4065 C C . GLY A 1 521 ? -25.493 -9.094 36.700 1.00 81.56 521 GLY A C 1
ATOM 4066 O O . GLY A 1 521 ? -25.692 -9.615 37.797 1.00 81.56 521 GLY A O 1
ATOM 4067 N N . ASN A 1 522 ? -25.662 -7.785 36.492 1.00 80.31 522 ASN A N 1
ATOM 4068 C CA . ASN A 1 522 ? -25.963 -6.786 37.533 1.00 80.31 522 ASN A CA 1
ATOM 4069 C C . ASN A 1 522 ? -24.881 -6.600 38.616 1.00 80.31 522 ASN A C 1
ATOM 4071 O O . ASN A 1 522 ? -25.143 -5.922 39.614 1.00 80.31 522 ASN A O 1
ATOM 4075 N N . ASP A 1 523 ? -23.679 -7.151 38.430 1.00 83.50 523 ASP A N 1
ATOM 4076 C CA . ASP A 1 523 ? -22.574 -7.042 39.386 1.00 83.50 523 ASP A CA 1
ATOM 4077 C C . ASP A 1 523 ? -21.560 -5.943 39.007 1.00 83.50 523 ASP A C 1
ATOM 4079 O O . ASP A 1 523 ? -21.620 -5.330 37.935 1.00 83.50 523 ASP A O 1
ATOM 4083 N N . CYS A 1 524 ? -20.625 -5.651 39.909 1.00 84.56 524 CYS A N 1
ATOM 4084 C CA . CYS A 1 524 ? -19.520 -4.720 39.699 1.00 84.56 524 CYS A CA 1
ATOM 4085 C C . CYS A 1 524 ? -18.185 -5.351 40.094 1.00 84.56 524 CYS A C 1
ATOM 4087 O O . CYS A 1 524 ? -18.072 -5.984 41.138 1.00 84.56 524 CYS A O 1
ATOM 4089 N N . ILE A 1 525 ? -17.142 -5.072 39.315 1.00 85.81 525 ILE A N 1
ATOM 4090 C CA . ILE A 1 525 ? -15.772 -5.488 39.622 1.00 85.81 525 ILE A CA 1
ATOM 4091 C C . ILE A 1 525 ? -14.813 -4.312 39.471 1.00 85.81 525 ILE A C 1
ATOM 4093 O O . ILE A 1 525 ? -14.919 -3.530 38.526 1.00 85.81 525 ILE A O 1
ATOM 4097 N N . SER A 1 526 ? -13.867 -4.197 40.400 1.00 85.62 526 SER A N 1
ATOM 4098 C CA . SER A 1 526 ? -12.711 -3.312 40.260 1.00 85.62 526 SER A CA 1
ATOM 4099 C C . SER A 1 526 ? -11.515 -4.126 39.786 1.00 85.62 526 SER A C 1
ATOM 4101 O O . SER A 1 526 ? -11.155 -5.124 40.407 1.00 85.62 526 SER A O 1
ATOM 4103 N N . LEU A 1 527 ? -10.918 -3.695 38.683 1.00 84.25 527 LEU A N 1
ATOM 4104 C CA . LEU A 1 527 ? -9.741 -4.282 38.065 1.00 84.25 527 LEU A CA 1
ATOM 4105 C C . LEU A 1 527 ? -8.554 -3.338 38.237 1.00 84.25 527 LEU A C 1
ATOM 4107 O O . LEU A 1 527 ? -8.697 -2.130 38.059 1.00 84.25 527 LEU A O 1
ATOM 4111 N N . GLU A 1 528 ? -7.387 -3.896 38.538 1.00 85.56 528 GLU A N 1
ATOM 4112 C CA . GLU A 1 528 ? -6.137 -3.151 38.659 1.00 85.56 528 GLU A CA 1
ATOM 4113 C C . GLU A 1 528 ? -5.155 -3.636 37.586 1.00 85.56 528 GLU A C 1
ATOM 4115 O O . GLU A 1 528 ? -4.717 -4.787 37.583 1.00 85.56 528 GLU A O 1
ATOM 4120 N N . PHE A 1 529 ? -4.840 -2.761 36.635 1.00 80.94 529 PHE A N 1
ATOM 4121 C CA . PHE A 1 529 ? -3.893 -3.013 35.556 1.00 80.94 529 PHE A CA 1
ATOM 4122 C C . PHE A 1 529 ? -2.499 -2.550 35.970 1.00 80.94 529 PHE A C 1
ATOM 4124 O O . PHE A 1 529 ? -2.346 -1.458 36.501 1.00 80.94 529 PHE A O 1
ATOM 4131 N N . SER A 1 530 ? -1.468 -3.335 35.658 1.00 80.81 530 SER A N 1
ATOM 4132 C CA . SER A 1 530 ? -0.081 -2.852 35.639 1.00 80.81 530 SER A CA 1
ATOM 4133 C C . SER A 1 530 ? 0.258 -2.428 34.213 1.00 80.81 530 SER A C 1
ATOM 4135 O O . SER A 1 530 ? 0.565 -3.282 33.383 1.00 80.81 530 SER A O 1
ATOM 4137 N N . ALA A 1 531 ? 0.125 -1.138 33.912 1.00 77.88 531 ALA A N 1
ATOM 4138 C CA . ALA A 1 531 ? 0.228 -0.616 32.555 1.00 77.88 531 ALA A CA 1
ATOM 4139 C C . ALA A 1 531 ? 1.611 -0.022 32.262 1.00 77.88 531 ALA A C 1
ATOM 4141 O O . ALA A 1 531 ? 2.182 0.676 33.097 1.00 77.88 531 ALA A O 1
ATOM 4142 N N . ALA A 1 532 ? 2.142 -0.300 31.072 1.00 72.31 532 ALA A N 1
ATOM 4143 C CA . ALA A 1 532 ? 3.410 0.241 30.588 1.00 72.31 532 ALA A CA 1
ATOM 4144 C C . ALA A 1 532 ? 3.228 0.839 29.189 1.00 72.31 532 ALA A C 1
ATOM 4146 O O . ALA A 1 532 ? 2.657 0.200 28.307 1.00 72.31 532 ALA A O 1
ATOM 4147 N N . CYS A 1 533 ? 3.741 2.052 28.981 1.00 70.25 533 CYS A N 1
ATOM 4148 C CA . CYS A 1 533 ? 3.781 2.667 27.656 1.00 70.25 533 CYS A CA 1
ATOM 4149 C C . CYS A 1 533 ? 4.979 2.136 26.848 1.00 70.25 533 CYS A C 1
ATOM 4151 O O . CYS A 1 533 ? 6.087 2.111 27.395 1.00 70.25 533 CYS A O 1
ATOM 4153 N N . PRO A 1 534 ? 4.795 1.756 25.568 1.00 63.56 534 PRO A N 1
ATOM 4154 C CA . PRO A 1 534 ? 5.901 1.336 24.703 1.00 63.56 534 PRO A CA 1
ATOM 4155 C C . PRO A 1 534 ? 6.913 2.463 24.465 1.00 63.56 534 PRO A C 1
ATOM 4157 O O . PRO A 1 534 ? 6.538 3.634 24.435 1.00 63.56 534 PRO A O 1
ATOM 4160 N N . GLU A 1 535 ? 8.191 2.143 24.262 1.00 53.81 535 GLU A N 1
ATOM 4161 C CA . GLU A 1 535 ? 9.233 3.152 24.004 1.00 53.81 535 GLU A CA 1
ATOM 4162 C C . GLU A 1 535 ? 9.047 3.881 22.657 1.00 53.81 535 GLU A C 1
ATOM 4164 O O . GLU A 1 535 ? 9.523 5.008 22.519 1.00 53.81 535 GLU A O 1
ATOM 4169 N N . GLU A 1 536 ? 8.317 3.288 21.698 1.00 53.88 536 GLU A N 1
ATOM 4170 C CA . GLU A 1 536 ? 7.933 3.903 20.414 1.00 53.88 536 GLU A CA 1
ATOM 4171 C C . GLU A 1 536 ? 7.031 5.124 20.568 1.00 53.88 536 GLU A C 1
ATOM 4173 O O . GLU A 1 536 ? 6.930 5.940 19.651 1.00 53.88 536 GLU A O 1
ATOM 4178 N N . THR A 1 537 ? 6.336 5.229 21.698 1.00 59.69 537 THR A N 1
ATOM 4179 C CA . THR A 1 537 ? 5.508 6.394 21.976 1.00 59.69 537 THR A CA 1
ATOM 4180 C C . THR A 1 537 ? 6.395 7.621 22.100 1.00 59.69 537 THR A C 1
ATOM 4182 O O . THR A 1 537 ? 7.370 7.609 22.838 1.00 59.69 537 THR A O 1
ATOM 4185 N N . ILE A 1 538 ? 6.088 8.698 21.394 1.00 57.69 538 ILE A N 1
ATOM 4186 C CA . ILE A 1 538 ? 6.819 9.965 21.476 1.00 57.69 538 ILE A CA 1
ATOM 4187 C C . ILE A 1 538 ? 6.665 10.542 22.895 1.00 57.69 538 ILE A C 1
ATOM 4189 O O . ILE A 1 538 ? 5.564 10.589 23.445 1.00 57.69 538 ILE A O 1
ATOM 4193 N N . THR A 1 539 ? 7.785 10.924 23.523 1.00 54.16 539 THR A N 1
ATOM 4194 C CA . THR A 1 539 ? 7.773 11.526 24.869 1.00 54.16 539 THR A CA 1
ATOM 4195 C C . THR A 1 539 ? 7.148 12.909 24.793 1.00 54.16 539 THR A C 1
ATOM 4197 O O . THR A 1 539 ? 7.478 13.692 23.916 1.00 54.16 539 THR A O 1
ATOM 4200 N N . GLY A 1 540 ? 6.294 13.241 25.755 1.00 50.62 540 GLY A N 1
ATOM 4201 C CA . GLY A 1 540 ? 5.632 14.537 25.822 1.00 50.62 540 GLY A CA 1
ATOM 4202 C C . GLY A 1 540 ? 4.428 14.679 24.899 1.00 50.62 540 GLY A C 1
ATOM 4203 O O . GLY A 1 540 ? 3.649 15.606 25.093 1.00 50.62 540 GLY A O 1
ATOM 4204 N N . ASP A 1 541 ? 4.222 13.738 23.979 1.00 53.44 541 ASP A N 1
ATOM 4205 C CA . ASP A 1 541 ? 2.971 13.651 23.241 1.00 53.44 541 ASP A CA 1
ATOM 4206 C C . ASP A 1 541 ? 1.830 13.202 24.151 1.00 53.44 541 ASP A C 1
ATOM 4208 O O . ASP A 1 541 ? 2.016 12.585 25.212 1.00 53.44 541 ASP A O 1
ATOM 4212 N N . ILE A 1 542 ? 0.631 13.534 23.689 1.00 60.06 542 ILE A N 1
ATOM 4213 C CA . ILE A 1 542 ? -0.615 13.232 24.356 1.00 60.06 542 ILE A CA 1
ATOM 4214 C C . ILE A 1 542 ? -1.361 12.160 23.563 1.00 60.06 542 ILE A C 1
ATOM 4216 O O . ILE A 1 542 ? -1.621 12.319 22.374 1.00 60.06 542 ILE A O 1
ATOM 4220 N N . TYR A 1 543 ? -1.739 11.080 24.243 1.00 67.38 543 TYR A N 1
ATOM 4221 C CA . TYR A 1 543 ? -2.466 9.962 23.641 1.00 67.38 543 TYR A CA 1
ATOM 4222 C C . TYR A 1 543 ? -3.877 9.847 24.206 1.00 67.38 543 TYR A C 1
ATOM 4224 O O . TYR A 1 543 ? -4.095 10.059 25.401 1.00 67.38 543 TYR A O 1
ATOM 4232 N N . THR A 1 544 ? -4.825 9.422 23.370 1.00 74.88 544 THR A N 1
ATOM 4233 C CA . THR A 1 544 ? -6.144 8.991 23.846 1.00 74.88 544 THR A CA 1
ATOM 4234 C C . THR A 1 544 ? -6.052 7.545 24.305 1.00 74.88 544 THR A C 1
ATOM 4236 O O . THR A 1 544 ? -5.517 6.697 23.592 1.00 74.88 544 THR A O 1
ATOM 4239 N N . MET A 1 545 ? -6.588 7.239 25.485 1.00 78.31 545 MET A N 1
ATOM 4240 C CA . MET A 1 545 ? -6.640 5.874 25.998 1.00 78.31 545 MET A CA 1
ATOM 4241 C C . MET A 1 545 ? -8.089 5.376 26.061 1.00 78.31 545 MET A C 1
ATOM 4243 O O . MET A 1 545 ? -9.014 6.107 26.420 1.00 78.31 545 MET A O 1
ATOM 4247 N N . LYS A 1 546 ? -8.307 4.114 25.687 1.00 81.12 546 LYS A N 1
ATOM 4248 C CA . LYS A 1 546 ? -9.618 3.452 25.707 1.00 81.12 546 LYS A CA 1
ATOM 4249 C C . LYS A 1 546 ? -9.498 2.040 26.263 1.00 81.12 546 LYS A C 1
ATOM 4251 O O . LYS A 1 546 ? -8.429 1.429 26.227 1.00 81.12 546 LYS A O 1
ATOM 4256 N N . ILE A 1 547 ? -10.612 1.530 26.784 1.00 82.19 547 ILE A N 1
ATOM 4257 C CA . ILE A 1 547 ? -10.706 0.140 27.225 1.00 82.19 547 ILE A CA 1
ATOM 4258 C C . ILE A 1 547 ? -11.486 -0.667 26.212 1.00 82.19 547 ILE A C 1
ATOM 4260 O O . ILE A 1 547 ? -12.552 -0.271 25.741 1.00 82.19 547 ILE A O 1
ATOM 4264 N N . PHE A 1 548 ? -10.930 -1.832 25.934 1.00 84.94 548 PHE A N 1
ATOM 4265 C CA . PHE A 1 548 ? -11.428 -2.786 24.978 1.00 84.94 548 PHE A CA 1
ATOM 4266 C C . PHE A 1 548 ? -11.800 -4.080 25.686 1.00 84.94 548 PHE A C 1
ATOM 4268 O O . PHE A 1 548 ? -11.115 -4.498 26.622 1.00 84.94 548 PHE A O 1
ATOM 4275 N N . CYS A 1 549 ? -12.858 -4.741 25.232 1.00 84.75 549 CYS A N 1
ATOM 4276 C CA . CYS A 1 549 ? -13.242 -6.053 25.735 1.00 84.75 549 CYS A CA 1
ATOM 4277 C C . CYS A 1 549 ? -13.561 -7.034 24.605 1.00 84.75 549 CYS A C 1
ATOM 4279 O O . CYS A 1 549 ? -13.972 -6.649 23.510 1.00 84.75 549 CYS A O 1
ATOM 4281 N N . SER A 1 550 ? -13.384 -8.319 24.890 1.00 84.62 550 SER A N 1
ATOM 4282 C CA . SER A 1 550 ? -13.835 -9.407 24.025 1.00 84.62 550 SER A CA 1
ATOM 4283 C C . SER A 1 550 ? -14.228 -10.603 24.872 1.00 84.62 550 SER A C 1
ATOM 4285 O O . SER A 1 550 ? -13.486 -10.976 25.779 1.00 84.62 550 SER A O 1
ATOM 4287 N N . SER A 1 551 ? -15.367 -11.217 24.555 1.00 79.81 551 SER A N 1
ATOM 4288 C CA . SER A 1 551 ? -15.761 -12.516 25.111 1.00 79.81 551 SER A CA 1
ATOM 4289 C C . SER A 1 551 ? -15.046 -13.697 24.446 1.00 79.81 551 SER A C 1
ATOM 4291 O O . SER A 1 551 ? -15.089 -14.811 24.957 1.00 79.81 551 SER A O 1
ATOM 4293 N N . ASP A 1 552 ? -14.402 -13.467 23.301 1.00 77.69 552 ASP A N 1
ATOM 4294 C CA . ASP A 1 552 ? -13.556 -14.448 22.630 1.00 77.69 552 ASP A CA 1
ATOM 4295 C C . ASP A 1 552 ? -12.092 -14.184 22.997 1.00 77.69 552 ASP A C 1
ATOM 4297 O O . ASP A 1 552 ? -11.510 -13.156 22.632 1.00 77.69 552 ASP A O 1
ATOM 4301 N N . GLU A 1 553 ? -11.506 -15.115 23.749 1.00 69.25 553 GLU A N 1
ATOM 4302 C CA . GLU A 1 553 ? -10.133 -15.001 24.235 1.00 69.25 553 GLU A CA 1
ATOM 4303 C C . GLU A 1 553 ? -9.074 -15.165 23.136 1.00 69.25 553 GLU A C 1
ATOM 4305 O O . GLU A 1 553 ? -7.916 -14.794 23.348 1.00 69.25 553 GLU A O 1
ATOM 4310 N N . SER A 1 554 ? -9.455 -15.712 21.977 1.00 66.88 554 SER A N 1
ATOM 4311 C CA . SER A 1 554 ? -8.548 -15.987 20.858 1.00 66.88 554 SER A CA 1
ATOM 4312 C C . SER A 1 554 ? -8.321 -14.782 19.942 1.00 66.88 554 SER A C 1
ATOM 4314 O O . SER A 1 554 ? -7.347 -14.761 19.184 1.00 66.88 554 SER A O 1
ATOM 4316 N N . LEU A 1 555 ? -9.186 -13.766 20.023 1.00 65.94 555 LEU A N 1
ATOM 4317 C CA . LEU A 1 555 ? -9.118 -12.597 19.155 1.00 65.94 555 LEU A CA 1
ATOM 4318 C C . LEU A 1 555 ? -7.916 -11.690 19.485 1.00 65.94 555 LEU A C 1
ATOM 4320 O O . LEU A 1 555 ? -7.553 -11.514 20.655 1.00 65.94 555 LEU A O 1
ATOM 4324 N N . PRO A 1 556 ? -7.301 -11.050 18.472 1.00 67.06 556 PRO A N 1
ATOM 4325 C CA . PRO A 1 556 ? -6.384 -9.944 18.711 1.00 67.06 556 PRO A CA 1
ATOM 4326 C C . PRO A 1 556 ? -7.152 -8.740 19.274 1.00 67.06 556 PRO A C 1
ATOM 4328 O O . PRO A 1 556 ? -8.337 -8.557 18.996 1.00 67.06 556 PRO A O 1
ATOM 4331 N N . VAL A 1 557 ? -6.471 -7.866 20.021 1.00 67.19 557 VAL A N 1
ATOM 4332 C CA . VAL A 1 557 ? -7.102 -6.669 20.613 1.00 67.19 557 VAL A CA 1
ATOM 4333 C C . VAL A 1 557 ? -7.671 -5.722 19.554 1.00 67.19 557 VAL A C 1
ATOM 4335 O O . VAL A 1 557 ? -8.703 -5.097 19.783 1.00 67.19 557 VAL A O 1
ATOM 4338 N N . ASN A 1 558 ? -7.107 -5.718 18.345 1.00 69.38 558 ASN A N 1
ATOM 4339 C CA . ASN A 1 558 ? -7.662 -4.997 17.198 1.00 69.38 558 ASN A CA 1
ATOM 4340 C C . ASN A 1 558 ? -9.055 -5.478 16.768 1.00 69.38 558 ASN A C 1
ATOM 4342 O O . ASN A 1 558 ? -9.702 -4.774 16.002 1.00 69.38 558 ASN A O 1
ATOM 4346 N N . ALA A 1 559 ? -9.545 -6.616 17.261 1.00 67.81 559 ALA A N 1
ATOM 4347 C CA . ALA A 1 559 ? -10.901 -7.113 17.029 1.00 67.81 559 ALA A CA 1
ATOM 4348 C C . ALA A 1 559 ? -11.829 -6.933 18.250 1.00 67.81 559 ALA A C 1
ATOM 4350 O O . ALA A 1 559 ? -12.988 -7.338 18.203 1.00 67.81 559 ALA A O 1
ATOM 4351 N N . TYR A 1 560 ? -11.345 -6.335 19.345 1.00 79.44 560 TYR A N 1
ATOM 4352 C CA . TYR A 1 560 ? -12.142 -6.117 20.553 1.00 79.44 560 TYR A CA 1
ATOM 4353 C C . TYR A 1 560 ? -13.129 -4.951 20.377 1.00 79.44 560 TYR A C 1
ATOM 4355 O O . TYR A 1 560 ? -12.924 -4.038 19.569 1.00 79.44 560 TYR A O 1
ATOM 4363 N N . LEU A 1 561 ? -14.188 -4.965 21.186 1.00 81.25 561 LEU A N 1
ATOM 4364 C CA . LEU A 1 561 ? -15.202 -3.916 21.266 1.00 81.25 561 LEU A CA 1
ATOM 4365 C C . LEU A 1 561 ? -14.743 -2.782 22.186 1.00 81.25 561 LEU A C 1
ATOM 4367 O O . LEU A 1 561 ? -14.081 -3.038 23.191 1.00 81.25 561 LEU A O 1
ATOM 4371 N N . ILE A 1 562 ? -15.146 -1.542 21.895 1.00 79.12 562 ILE A N 1
ATOM 4372 C CA . ILE A 1 562 ? -14.890 -0.396 22.788 1.00 79.12 562 ILE A CA 1
ATOM 4373 C C . ILE A 1 562 ? -15.886 -0.434 23.950 1.00 79.12 562 ILE A C 1
ATOM 4375 O O . ILE A 1 562 ? -17.098 -0.408 23.717 1.00 79.12 562 ILE A O 1
ATOM 4379 N N . LEU A 1 563 ? -15.398 -0.432 25.193 1.00 76.50 563 LEU A N 1
ATOM 4380 C CA . LEU A 1 563 ? -16.248 -0.246 26.371 1.00 76.50 563 LEU A CA 1
ATOM 4381 C C . LEU A 1 563 ? -16.708 1.214 26.488 1.00 76.50 563 LEU A C 1
ATOM 4383 O O . LEU A 1 563 ? -15.919 2.148 26.347 1.00 76.50 563 LEU A O 1
ATOM 4387 N N . ILE A 1 564 ? -17.992 1.407 26.792 1.00 70.06 564 ILE A N 1
ATOM 4388 C CA . ILE A 1 564 ? -18.630 2.723 26.959 1.00 70.06 564 ILE A CA 1
ATOM 4389 C C . ILE A 1 564 ? -19.118 2.923 28.402 1.00 70.06 564 ILE A C 1
ATOM 4391 O O . ILE A 1 564 ? -19.251 1.963 29.161 1.00 70.06 564 ILE A O 1
ATOM 4395 N N . GLY A 1 565 ? -19.338 4.173 28.820 1.00 65.69 565 GLY A N 1
ATOM 4396 C CA . GLY A 1 565 ? -19.841 4.483 30.168 1.00 65.69 565 GLY A CA 1
ATOM 4397 C C . GLY A 1 565 ? -21.361 4.469 30.260 1.00 65.69 565 GLY A C 1
ATOM 4398 O O . GLY A 1 565 ? -22.033 4.560 29.237 1.00 65.69 565 GLY A O 1
ATOM 4399 N N . GLU A 1 566 ? -21.897 4.426 31.488 1.00 59.16 566 GLU A N 1
ATOM 4400 C CA . GLU A 1 566 ? -23.338 4.275 31.812 1.00 59.16 566 GLU A CA 1
ATOM 4401 C C . GLU A 1 566 ? -24.308 5.232 31.070 1.00 59.16 566 GLU A C 1
ATOM 4403 O O . GLU A 1 566 ? -25.496 4.939 30.994 1.00 59.16 566 GLU A O 1
ATOM 4408 N N . ASN A 1 567 ? -23.832 6.341 30.487 1.00 56.34 567 ASN A N 1
ATOM 4409 C CA . ASN A 1 567 ? -24.638 7.300 29.713 1.00 56.34 567 ASN A CA 1
ATOM 4410 C C . ASN A 1 567 ? -24.542 7.110 28.182 1.00 56.34 567 ASN A C 1
ATOM 4412 O O . ASN A 1 567 ? -24.775 8.067 27.445 1.00 56.34 567 ASN A O 1
ATOM 4416 N N . GLU A 1 568 ? -24.077 5.953 27.697 1.00 51.06 568 GLU A N 1
ATOM 4417 C CA . GLU A 1 568 ? -23.747 5.665 26.280 1.00 51.06 568 GLU A CA 1
ATOM 4418 C C . GLU A 1 568 ? -22.673 6.573 25.653 1.00 51.06 568 GLU A C 1
ATOM 4420 O O . GLU A 1 568 ? -22.279 6.409 24.493 1.00 51.06 568 GLU A O 1
ATOM 4425 N N . LYS A 1 569 ? -22.139 7.516 26.430 1.00 49.56 569 LYS A N 1
ATOM 4426 C CA . LYS A 1 569 ? -20.985 8.318 26.047 1.00 49.56 569 LYS A CA 1
ATOM 4427 C C . LYS A 1 569 ? -19.732 7.459 26.144 1.00 49.56 569 LYS A C 1
ATOM 4429 O O . LYS A 1 569 ? -19.551 6.691 27.094 1.00 49.56 569 LYS A O 1
ATOM 4434 N N . ILE A 1 570 ? -18.857 7.610 25.154 1.00 49.28 570 ILE A N 1
ATOM 4435 C CA . ILE A 1 570 ? -17.516 7.040 25.220 1.00 49.28 570 ILE A CA 1
ATOM 4436 C C . ILE A 1 570 ? -16.835 7.691 26.423 1.00 49.28 570 ILE A C 1
ATOM 4438 O O . ILE A 1 570 ? -16.686 8.911 26.473 1.00 49.28 570 ILE A O 1
ATOM 4442 N N . VAL A 1 571 ? -16.471 6.881 27.413 1.00 50.16 571 VAL A N 1
ATOM 4443 C CA . VAL A 1 571 ? -15.600 7.331 28.497 1.00 50.16 571 VAL A CA 1
ATOM 4444 C C . VAL A 1 571 ? -14.196 7.252 27.924 1.00 50.16 571 VAL A C 1
ATOM 4446 O O . VAL A 1 571 ? -13.542 6.216 28.004 1.00 50.16 571 VAL A O 1
ATOM 4449 N N . ASN A 1 572 ? -13.779 8.320 27.243 1.00 51.19 572 ASN A N 1
ATOM 4450 C CA . ASN A 1 572 ? -12.377 8.487 26.892 1.00 51.19 572 ASN A CA 1
ATOM 4451 C C . ASN A 1 572 ? -11.606 8.538 28.209 1.00 51.19 572 ASN A C 1
ATOM 4453 O O . ASN A 1 572 ? -11.953 9.311 29.107 1.00 51.19 572 ASN A O 1
ATOM 4457 N N . PHE A 1 573 ? -10.584 7.702 28.341 1.00 56.50 573 PHE A N 1
ATOM 4458 C CA . PHE A 1 573 ? -9.605 7.944 29.380 1.00 56.50 573 PHE A CA 1
ATOM 4459 C C . PHE A 1 573 ? -8.824 9.176 28.941 1.00 56.50 573 PHE A C 1
ATOM 4461 O O . PHE A 1 573 ? -8.299 9.222 27.830 1.00 56.50 573 PHE A O 1
ATOM 4468 N N . SER A 1 574 ? -8.832 10.171 29.819 1.00 53.25 574 SER A N 1
ATOM 4469 C CA . SER A 1 574 ? -7.749 11.093 30.127 1.00 53.25 574 SER A CA 1
ATOM 4470 C C . SER A 1 574 ? -6.548 11.031 29.185 1.00 53.25 574 SER A C 1
ATOM 4472 O O . SER A 1 574 ? -5.860 10.011 29.140 1.00 53.25 574 SER A O 1
ATOM 4474 N N . LEU A 1 575 ? -6.282 12.151 28.510 1.00 55.50 575 LEU A N 1
ATOM 4475 C CA . LEU A 1 575 ? -5.047 12.442 27.786 1.00 55.50 575 LEU A CA 1
ATOM 4476 C C . LEU A 1 575 ? -3.835 11.882 28.561 1.00 55.50 575 LEU A C 1
ATOM 4478 O O . LEU A 1 575 ? -3.594 12.255 29.714 1.00 55.50 575 LEU A O 1
ATOM 4482 N N . VAL A 1 576 ? -3.130 10.923 27.954 1.00 56.41 576 VAL A N 1
ATOM 4483 C CA . VAL A 1 576 ? -1.960 10.263 28.541 1.00 56.41 576 VAL A CA 1
ATOM 4484 C C . VAL A 1 576 ? -0.703 11.015 28.132 1.00 56.41 576 VAL A C 1
ATOM 4486 O O . VAL A 1 576 ? -0.346 11.002 26.957 1.00 56.41 576 VAL A O 1
ATOM 4489 N N . THR A 1 577 ? -0.012 11.620 29.100 1.00 58.50 577 THR A N 1
ATOM 4490 C CA . THR A 1 577 ? 1.325 12.197 28.887 1.00 58.50 577 THR A CA 1
ATOM 4491 C C . THR A 1 577 ? 2.394 11.166 29.219 1.00 58.50 577 THR A C 1
ATOM 4493 O O . THR A 1 577 ? 2.399 10.593 30.314 1.00 58.50 577 THR A O 1
ATOM 4496 N N . ILE A 1 578 ? 3.330 10.959 28.295 1.00 58.25 578 ILE A N 1
ATOM 4497 C CA . ILE A 1 578 ? 4.434 10.009 28.465 1.00 58.25 578 ILE A CA 1
ATOM 4498 C C . ILE A 1 578 ? 5.704 10.779 28.798 1.00 58.25 578 ILE A C 1
ATOM 4500 O O . ILE A 1 578 ? 6.204 11.537 27.974 1.00 58.25 578 ILE A O 1
ATOM 4504 N N . LYS A 1 579 ? 6.236 10.600 30.007 1.00 53.12 579 LYS A N 1
ATOM 4505 C CA . LYS A 1 579 ? 7.493 11.225 30.442 1.00 53.12 579 LYS A CA 1
ATOM 4506 C C . LYS A 1 579 ? 8.681 10.357 30.040 1.00 53.12 579 LYS A C 1
ATOM 4508 O O . LYS A 1 579 ? 8.626 9.139 30.216 1.00 53.12 579 LYS A O 1
ATOM 4513 N N . SER A 1 580 ? 9.773 10.957 29.558 1.00 45.34 580 SER A N 1
ATOM 4514 C CA . SER A 1 580 ? 11.014 10.194 29.382 1.00 45.34 580 SER A CA 1
ATOM 4515 C C . SER A 1 580 ? 11.611 9.847 30.742 1.00 45.34 580 SER A C 1
ATOM 4517 O O . SER A 1 580 ? 11.475 10.594 31.709 1.00 45.34 580 SER A O 1
ATOM 4519 N N . SER A 1 581 ? 12.341 8.739 30.793 1.00 42.56 581 SER A N 1
ATOM 4520 C CA . SER A 1 581 ? 13.202 8.386 31.920 1.00 42.56 581 SER A CA 1
ATOM 4521 C C . SER A 1 581 ? 14.550 9.129 31.893 1.00 42.56 581 SER A C 1
ATOM 4523 O O . SER A 1 581 ? 15.488 8.705 32.570 1.00 42.56 581 SER A O 1
ATOM 4525 N N . LEU A 1 582 ? 14.714 10.169 31.058 1.00 39.03 582 LEU A N 1
ATOM 4526 C CA . LEU A 1 582 ? 15.979 10.895 30.954 1.00 39.03 582 LEU A CA 1
ATOM 4527 C C . LEU A 1 582 ? 16.132 11.851 32.149 1.00 39.03 582 LEU A C 1
ATOM 4529 O O . LEU A 1 582 ? 15.224 12.637 32.419 1.00 39.03 582 LEU A O 1
ATOM 4533 N N . PRO A 1 583 ? 17.299 11.858 32.816 1.00 38.97 583 PRO A N 1
ATOM 4534 C CA . PRO A 1 583 ? 17.528 12.644 34.030 1.00 38.97 583 PRO A CA 1
ATOM 4535 C C . PRO A 1 583 ? 17.397 14.166 33.836 1.00 38.97 583 PRO A C 1
ATOM 4537 O O . PRO A 1 583 ? 17.234 14.876 34.818 1.00 38.97 583 PRO A O 1
ATOM 4540 N N . TYR A 1 584 ? 17.426 14.665 32.594 1.00 43.66 584 TYR A N 1
ATOM 4541 C CA . TYR A 1 584 ? 17.385 16.097 32.267 1.00 43.66 584 TYR A CA 1
ATOM 4542 C C . TYR A 1 584 ? 15.989 16.741 32.371 1.00 43.66 584 TYR A C 1
ATOM 4544 O O . TYR A 1 584 ? 15.886 17.960 32.456 1.00 43.66 584 TYR A O 1
ATOM 4552 N N . LEU A 1 585 ? 14.901 15.960 32.358 1.00 45.31 585 LEU A N 1
ATOM 4553 C CA . LEU A 1 585 ? 13.533 16.502 32.453 1.00 45.31 585 LEU A CA 1
ATOM 4554 C C . LEU A 1 585 ? 13.119 16.828 33.895 1.00 45.31 585 LEU A C 1
ATOM 4556 O O . LEU A 1 585 ? 12.315 17.731 34.105 1.00 45.31 585 LEU A O 1
ATOM 4560 N N . ASP A 1 586 ? 13.738 16.186 34.890 1.00 48.06 586 ASP A N 1
ATOM 4561 C CA . ASP A 1 586 ? 13.615 16.578 36.304 1.00 48.06 586 ASP A CA 1
ATOM 4562 C C . ASP A 1 586 ? 14.347 17.901 36.618 1.00 48.06 586 ASP A C 1
ATOM 4564 O O . ASP A 1 586 ? 14.356 18.363 37.766 1.00 48.06 586 ASP A O 1
ATOM 4568 N N . GLU A 1 587 ? 14.968 18.517 35.606 1.00 55.22 587 GLU A N 1
ATOM 4569 C CA . GLU A 1 587 ? 15.795 19.709 35.735 1.00 55.22 587 GLU A CA 1
ATOM 4570 C C . GLU A 1 587 ? 15.129 20.988 35.230 1.00 55.22 587 GLU A C 1
ATOM 4572 O O . GLU A 1 587 ? 15.761 22.021 35.369 1.00 55.22 587 GLU A O 1
ATOM 4577 N N . LEU A 1 588 ? 13.898 20.981 34.699 1.00 60.69 588 LEU A N 1
ATOM 4578 C CA . LEU A 1 588 ? 13.161 22.198 34.310 1.00 60.69 588 LEU A CA 1
ATOM 4579 C C . LEU A 1 588 ? 11.770 22.239 34.957 1.00 60.69 588 LEU A C 1
ATOM 4581 O O . LEU A 1 588 ? 11.026 21.265 34.892 1.00 60.69 588 LEU A O 1
ATOM 4585 N N . SER A 1 589 ? 11.385 23.372 35.545 1.00 64.06 589 SER A N 1
ATOM 4586 C CA . SER A 1 589 ? 10.049 23.568 36.119 1.00 64.06 589 SER A CA 1
ATOM 4587 C C . SER A 1 589 ? 9.514 24.987 35.914 1.00 64.06 589 SER A C 1
ATOM 4589 O O . SER A 1 589 ? 10.267 25.940 35.708 1.00 64.06 589 SER A O 1
ATOM 4591 N N . LEU A 1 590 ? 8.186 25.122 35.975 1.00 66.69 590 LEU A N 1
ATOM 4592 C CA . LEU A 1 590 ? 7.500 26.404 36.125 1.00 66.69 590 LEU A CA 1
ATOM 4593 C C . LEU A 1 590 ? 7.392 26.692 37.633 1.00 66.69 590 LEU A C 1
ATOM 4595 O O . LEU A 1 590 ? 6.651 25.982 38.313 1.00 66.69 590 LEU A O 1
ATOM 4599 N N . PRO A 1 591 ? 8.105 27.691 38.184 1.00 62.53 591 PRO A N 1
ATOM 4600 C CA . PRO A 1 591 ? 8.028 28.007 39.608 1.00 62.53 591 PRO A CA 1
ATOM 4601 C C . PRO A 1 591 ? 6.671 28.622 39.995 1.00 62.53 591 PRO A C 1
ATOM 4603 O O . PRO A 1 591 ? 6.306 28.623 41.167 1.00 62.53 591 PRO A O 1
ATOM 4606 N N . LEU A 1 592 ? 5.921 29.157 39.024 1.00 66.88 592 LEU A N 1
ATOM 4607 C CA . LEU A 1 592 ? 4.581 29.724 39.186 1.00 66.88 592 LEU A CA 1
ATOM 4608 C C . LEU A 1 592 ? 3.722 29.391 37.959 1.00 66.88 592 LEU A C 1
ATOM 4610 O O . LEU A 1 592 ? 4.253 29.216 36.861 1.00 66.88 592 LEU A O 1
ATOM 4614 N N . SER A 1 593 ? 2.394 29.348 38.136 1.00 65.38 593 SER A N 1
ATOM 4615 C CA . SER A 1 593 ? 1.463 29.202 37.005 1.00 65.38 593 SER A CA 1
ATOM 4616 C C . SER A 1 593 ? 1.627 30.381 36.041 1.00 65.38 593 SER A C 1
ATOM 4618 O O . SER A 1 593 ? 1.581 31.529 36.497 1.00 65.38 593 SER A O 1
ATOM 4620 N N . PRO A 1 594 ? 1.815 30.129 34.732 1.00 71.44 594 PRO A N 1
ATOM 4621 C CA . PRO A 1 594 ? 1.813 31.182 33.730 1.00 71.44 594 PRO A CA 1
ATOM 4622 C C . PRO A 1 594 ? 0.510 31.971 33.809 1.00 71.44 594 PRO A C 1
ATOM 4624 O O . PRO A 1 594 ? -0.558 31.409 34.063 1.00 71.44 594 PRO A O 1
ATOM 4627 N N . ASN A 1 595 ? 0.586 33.279 33.582 1.00 74.69 595 ASN A N 1
ATOM 4628 C CA . ASN A 1 595 ? -0.599 34.128 33.591 1.00 74.69 595 ASN A CA 1
ATOM 4629 C C . ASN A 1 595 ? -1.349 33.997 32.256 1.00 74.69 595 ASN A C 1
ATOM 4631 O O . ASN A 1 595 ? -1.269 34.882 31.400 1.00 74.69 595 ASN A O 1
ATOM 4635 N N . PHE A 1 596 ? -2.004 32.854 32.052 1.00 81.56 596 PHE A N 1
ATOM 4636 C CA . PHE A 1 596 ? -2.828 32.612 30.875 1.00 81.56 596 PHE A CA 1
ATOM 4637 C C . PHE A 1 596 ? -4.122 33.438 30.952 1.00 81.56 596 PHE A C 1
ATOM 4639 O O . PHE A 1 596 ? -4.765 33.471 32.003 1.00 81.56 596 PHE A O 1
ATOM 4646 N N . PRO A 1 597 ? -4.524 34.113 29.863 1.00 79.19 597 PRO A N 1
ATOM 4647 C CA . PRO A 1 597 ? -5.816 34.784 29.811 1.00 79.19 597 PRO A CA 1
ATOM 4648 C C . PRO A 1 597 ? -6.949 33.753 29.721 1.00 79.19 597 PRO A C 1
ATOM 4650 O O . PRO A 1 597 ? -6.798 32.733 29.059 1.00 79.19 597 PRO A O 1
ATOM 4653 N N . GLU A 1 598 ? -8.108 34.042 30.316 1.00 79.44 598 GLU A N 1
ATOM 4654 C CA . GLU A 1 598 ? -9.302 33.178 30.205 1.00 79.44 598 GLU A CA 1
ATOM 4655 C C . GLU A 1 598 ? -9.816 33.064 28.755 1.00 79.44 598 GLU A C 1
ATOM 4657 O O . GLU A 1 598 ? -10.465 32.081 28.394 1.00 79.44 598 GLU A O 1
ATOM 4662 N N . HIS A 1 599 ? -9.504 34.064 27.924 1.00 78.62 599 HIS A N 1
ATOM 4663 C CA . HIS A 1 599 ? -9.944 34.191 26.539 1.00 78.62 599 HIS A CA 1
ATOM 4664 C C . HIS A 1 599 ? -8.792 34.605 25.616 1.00 78.62 599 HIS A C 1
ATOM 4666 O O . HIS A 1 599 ? -8.003 35.498 25.946 1.00 78.62 599 HIS A O 1
ATOM 4672 N N . ILE A 1 600 ? -8.727 34.004 24.428 1.00 81.44 600 ILE A N 1
ATOM 4673 C CA . ILE A 1 600 ? -7.830 34.416 23.341 1.00 81.44 600 ILE A CA 1
ATOM 4674 C C . ILE A 1 600 ? -8.569 34.453 22.005 1.00 81.44 600 ILE A C 1
ATOM 4676 O O . ILE A 1 600 ? -9.510 33.704 21.778 1.00 81.44 600 ILE A O 1
ATOM 4680 N N . SER A 1 601 ? -8.108 35.290 21.082 1.00 76.94 601 SER A N 1
ATOM 4681 C CA . SER A 1 601 ? -8.614 35.360 19.712 1.00 76.94 601 SER A CA 1
ATOM 4682 C C . SER A 1 601 ? -7.461 35.613 18.733 1.00 76.94 601 SER A C 1
ATOM 4684 O O . SER A 1 601 ? -6.349 35.945 19.158 1.00 76.94 601 SER A O 1
ATOM 4686 N N . PRO A 1 602 ? -7.694 35.549 17.410 1.00 71.88 602 PRO A N 1
ATOM 4687 C CA . PRO A 1 602 ? -6.707 35.978 16.409 1.00 71.88 602 PRO A CA 1
ATOM 4688 C C . PRO A 1 602 ? -6.224 37.432 16.546 1.00 71.88 602 PRO A C 1
ATOM 4690 O O . PRO A 1 602 ? -5.220 37.805 15.940 1.00 71.88 602 PRO A O 1
ATOM 4693 N N . GLN A 1 603 ? -6.901 38.254 17.356 1.00 66.38 603 GLN A N 1
ATOM 4694 C CA . GLN A 1 603 ? -6.506 39.631 17.664 1.00 66.38 603 GLN A CA 1
ATOM 4695 C C . GLN A 1 603 ? -5.665 39.741 18.946 1.00 66.38 603 GLN A C 1
ATOM 4697 O O . GLN A 1 603 ? -5.117 40.809 19.220 1.00 66.38 603 GLN A O 1
ATOM 4702 N N . THR A 1 604 ? -5.528 38.670 19.733 1.00 73.88 604 THR A N 1
ATOM 4703 C CA . THR A 1 604 ? -4.725 38.686 20.958 1.00 73.88 604 THR A CA 1
ATOM 4704 C C . THR A 1 604 ? -3.255 38.915 20.615 1.00 73.88 604 THR A C 1
ATOM 4706 O O . THR A 1 604 ? -2.581 38.042 20.079 1.00 73.88 604 THR A O 1
ATOM 4709 N N . LYS A 1 605 ? -2.750 40.108 20.946 1.00 75.81 605 LYS A N 1
ATOM 4710 C CA . LYS A 1 605 ? -1.328 40.485 20.828 1.00 75.81 605 LYS A CA 1
ATOM 4711 C C . LYS A 1 605 ? -0.627 40.606 22.180 1.00 75.81 605 LYS A C 1
ATOM 4713 O O . LYS A 1 605 ? 0.536 40.990 22.234 1.00 75.81 605 LYS A O 1
ATOM 4718 N N . THR A 1 606 ? -1.329 40.307 23.271 1.00 80.31 606 THR A N 1
ATOM 4719 C CA . THR A 1 606 ? -0.767 40.380 24.621 1.00 80.31 606 THR A CA 1
ATOM 4720 C C . THR A 1 606 ? 0.214 39.222 24.825 1.00 80.31 606 THR A C 1
ATOM 4722 O O . THR A 1 606 ? -0.205 38.069 24.705 1.00 80.31 606 THR A O 1
ATOM 4725 N N . PRO A 1 607 ? 1.496 39.487 25.136 1.00 85.56 607 PRO A N 1
ATOM 4726 C CA . PRO A 1 607 ? 2.467 38.431 25.390 1.00 85.56 607 PRO A CA 1
ATOM 4727 C C . PRO A 1 607 ? 2.133 37.644 26.657 1.00 85.56 607 PRO A C 1
ATOM 4729 O O . PRO A 1 607 ? 1.766 38.226 27.682 1.00 85.56 607 PRO A O 1
ATOM 4732 N N . ILE A 1 608 ? 2.317 36.328 26.600 1.00 86.94 608 ILE A N 1
ATOM 4733 C CA . ILE A 1 608 ? 2.199 35.436 27.751 1.00 86.94 608 ILE A CA 1
ATOM 4734 C C . ILE A 1 608 ? 3.572 35.339 28.406 1.00 86.94 608 ILE A C 1
ATOM 4736 O O . ILE A 1 608 ? 4.532 34.860 27.799 1.00 86.94 608 ILE A O 1
ATOM 4740 N N . ASN A 1 609 ? 3.652 35.833 29.641 1.00 86.06 609 ASN A N 1
ATOM 4741 C CA . ASN A 1 609 ? 4.884 35.880 30.420 1.00 86.06 609 ASN A CA 1
ATOM 4742 C C . ASN A 1 609 ? 4.931 34.718 31.411 1.00 86.06 609 ASN A C 1
ATOM 4744 O O . ASN A 1 609 ? 3.940 34.445 32.095 1.00 86.06 609 ASN A O 1
ATOM 4748 N N . PHE A 1 610 ? 6.085 34.067 31.508 1.00 84.38 610 PHE A N 1
ATOM 4749 C CA . PHE A 1 610 ? 6.311 32.955 32.425 1.00 84.38 610 PHE A CA 1
ATOM 4750 C C . PHE A 1 610 ? 7.794 32.785 32.741 1.00 84.38 610 PHE A C 1
ATOM 4752 O O . PHE A 1 610 ? 8.668 33.247 32.006 1.00 84.38 610 PHE A O 1
ATOM 4759 N N . ASP A 1 611 ? 8.059 32.067 33.825 1.00 80.94 611 ASP A N 1
ATOM 4760 C CA . ASP A 1 611 ? 9.404 31.814 34.319 1.00 80.94 611 ASP A CA 1
ATOM 4761 C C . ASP A 1 611 ? 9.724 30.339 34.155 1.00 80.94 611 ASP A C 1
ATOM 4763 O O . ASP A 1 611 ? 8.909 29.491 34.496 1.00 80.94 611 ASP A O 1
ATOM 4767 N N . LEU A 1 612 ? 10.918 30.020 33.670 1.00 78.31 612 LEU A N 1
ATOM 4768 C CA . LEU A 1 612 ? 11.432 28.654 33.670 1.00 78.31 612 LEU A CA 1
ATOM 4769 C C . LEU A 1 612 ? 12.605 28.577 34.638 1.00 78.31 612 LEU A C 1
ATOM 4771 O O . LEU A 1 612 ? 13.567 29.335 34.502 1.00 78.31 612 LEU A O 1
ATOM 4775 N N . TYR A 1 613 ? 12.517 27.671 35.605 1.00 72.69 613 TYR A N 1
ATOM 4776 C CA . TYR A 1 613 ? 13.574 27.351 36.556 1.00 72.69 613 TYR A CA 1
ATOM 4777 C C . TYR A 1 613 ? 14.313 26.095 36.108 1.00 72.69 613 TYR A C 1
ATOM 4779 O O . TYR A 1 613 ? 13.669 25.095 35.798 1.00 72.69 613 TYR A O 1
ATOM 4787 N N . ALA A 1 614 ? 15.647 26.137 36.104 1.00 67.00 614 ALA A N 1
ATOM 4788 C CA . ALA A 1 614 ? 16.486 24.984 35.814 1.00 67.00 614 ALA A CA 1
ATOM 4789 C C . ALA A 1 614 ? 17.273 24.515 37.047 1.00 67.00 614 ALA A C 1
ATOM 4791 O O . ALA A 1 614 ? 17.977 25.304 37.681 1.00 67.00 614 ALA A O 1
ATOM 4792 N N . LYS A 1 615 ? 17.197 23.221 37.367 1.00 59.72 615 LYS A N 1
ATOM 4793 C CA . LYS A 1 615 ? 17.811 22.612 38.551 1.00 59.72 615 LYS A CA 1
ATOM 4794 C C . LYS A 1 615 ? 19.304 22.330 38.360 1.00 59.72 615 LYS A C 1
ATOM 4796 O O . LYS A 1 615 ? 20.069 22.806 39.186 1.00 59.72 615 LYS A O 1
ATOM 4801 N N . ASN A 1 616 ? 19.731 21.671 37.272 1.00 55.88 616 ASN A N 1
ATOM 4802 C CA . ASN A 1 616 ? 21.151 21.438 36.945 1.00 55.88 616 ASN A CA 1
ATOM 4803 C C . ASN A 1 616 ? 21.492 21.911 35.519 1.00 55.88 616 ASN A C 1
ATOM 4805 O O . ASN A 1 616 ? 20.648 21.911 34.628 1.00 55.88 616 ASN A O 1
ATOM 4809 N N . GLY A 1 617 ? 22.726 22.380 35.311 1.00 54.44 617 GLY A N 1
ATOM 4810 C CA . GLY A 1 617 ? 23.106 23.121 34.105 1.00 54.44 617 GLY A CA 1
ATOM 4811 C C . GLY A 1 617 ? 23.798 22.297 33.014 1.00 54.44 617 GLY A C 1
ATOM 4812 O O . GLY A 1 617 ? 24.910 21.824 33.224 1.00 54.44 617 GLY A O 1
ATOM 4813 N N . LEU A 1 618 ? 23.172 22.207 31.833 1.00 50.22 618 LEU A N 1
ATOM 4814 C CA . LEU A 1 618 ? 23.699 22.561 30.495 1.00 50.22 618 LEU A CA 1
ATOM 4815 C C . LEU A 1 618 ? 22.699 22.075 29.432 1.00 50.22 618 LEU A C 1
ATOM 4817 O O . LEU A 1 618 ? 22.778 20.951 28.946 1.00 50.22 618 LEU A O 1
ATOM 4821 N N . LEU A 1 619 ? 21.764 22.946 29.047 1.00 54.16 619 LEU A N 1
ATOM 4822 C CA . LEU A 1 619 ? 20.850 22.703 27.930 1.00 54.16 619 LEU A CA 1
ATOM 4823 C C . LEU A 1 619 ? 21.357 23.445 26.687 1.00 54.16 619 LEU A C 1
ATOM 4825 O O . LEU A 1 619 ? 21.556 24.665 26.716 1.00 54.16 619 LEU A O 1
ATOM 4829 N N . SER A 1 620 ? 21.597 22.701 25.605 1.00 57.19 620 SER A N 1
ATOM 4830 C CA . SER A 1 620 ? 21.890 23.246 24.273 1.00 57.19 620 SER A CA 1
ATOM 4831 C C . SER A 1 620 ? 20.655 23.931 23.665 1.00 57.19 620 SER A C 1
ATOM 4833 O O . SER A 1 620 ? 19.613 24.005 24.311 1.00 57.19 620 SER A O 1
ATOM 4835 N N . GLN A 1 621 ? 20.775 24.444 22.430 1.00 57.69 621 GLN A N 1
ATOM 4836 C CA . GLN A 1 621 ? 19.683 25.071 21.666 1.00 57.69 621 GLN A CA 1
ATOM 4837 C C . GLN A 1 621 ? 18.328 24.400 21.921 1.00 57.69 621 GLN A C 1
ATOM 4839 O O . GLN A 1 621 ? 18.212 23.175 21.814 1.00 57.69 621 GLN A O 1
ATOM 4844 N N . SER A 1 622 ? 17.316 25.213 22.224 1.00 63.56 622 SER A N 1
ATOM 4845 C CA . SER A 1 622 ? 15.936 24.768 22.387 1.00 63.56 622 SER A CA 1
ATOM 4846 C C . SER A 1 622 ? 14.959 25.700 21.670 1.00 63.56 622 SER A C 1
ATOM 4848 O O . SER A 1 622 ? 15.289 26.853 21.369 1.00 63.56 622 SER A O 1
ATOM 4850 N N . ASN A 1 623 ? 13.750 25.207 21.434 1.00 70.81 623 ASN A N 1
ATOM 4851 C CA . ASN A 1 623 ? 12.610 26.014 21.035 1.00 70.81 623 ASN A CA 1
ATOM 4852 C C . ASN A 1 623 ? 11.533 25.915 22.115 1.00 70.81 623 ASN A C 1
ATOM 4854 O O . ASN A 1 623 ? 11.087 24.815 22.421 1.00 70.81 623 ASN A O 1
ATOM 4858 N N . ILE A 1 624 ? 11.117 27.037 22.688 1.00 77.38 624 ILE A N 1
ATOM 4859 C CA . ILE A 1 624 ? 9.999 27.094 23.632 1.00 77.38 624 ILE A CA 1
ATOM 4860 C C . ILE A 1 624 ? 8.752 27.433 22.823 1.00 77.38 624 ILE A C 1
ATOM 4862 O O . ILE A 1 624 ? 8.758 28.422 22.093 1.00 77.38 624 ILE A O 1
ATOM 4866 N N . THR A 1 625 ? 7.708 26.623 22.922 1.00 77.25 625 THR A N 1
ATOM 4867 C CA . THR A 1 625 ? 6.473 26.751 22.145 1.00 77.25 625 THR A CA 1
ATOM 4868 C C . THR A 1 625 ? 5.278 26.972 23.067 1.00 77.25 625 THR A C 1
ATOM 4870 O O . THR A 1 625 ? 5.173 26.387 24.142 1.00 77.25 625 THR A O 1
ATOM 4873 N N . LEU A 1 626 ? 4.376 27.851 22.648 1.00 83.69 626 LEU A N 1
ATOM 4874 C CA . LEU A 1 626 ? 3.057 28.046 23.230 1.00 83.69 626 LEU A CA 1
ATOM 4875 C C . LEU A 1 626 ? 2.054 27.280 22.367 1.00 83.69 626 LEU A C 1
ATOM 4877 O O . LEU A 1 626 ? 2.063 27.438 21.144 1.00 83.69 626 LEU A O 1
ATOM 4881 N N . VAL A 1 627 ? 1.196 26.471 22.983 1.00 79.31 627 VAL A N 1
ATOM 4882 C CA . VAL A 1 627 ? 0.282 25.581 22.260 1.00 79.31 627 VAL A CA 1
ATOM 4883 C C . VAL A 1 627 ? -1.147 25.635 22.778 1.00 79.31 627 VAL A C 1
ATOM 4885 O O . VAL A 1 627 ? -1.370 25.918 23.952 1.00 79.31 627 VAL A O 1
ATOM 4888 N N . LEU A 1 628 ? -2.098 25.332 21.894 1.00 75.75 628 LEU A N 1
ATOM 4889 C CA . LEU A 1 628 ? -3.483 25.008 22.232 1.00 75.75 628 LEU A CA 1
ATOM 4890 C C . LEU A 1 628 ? -3.746 23.534 21.980 1.00 75.75 628 LEU A C 1
ATOM 4892 O O . LEU A 1 628 ? -3.251 22.986 20.998 1.00 75.75 628 LEU A O 1
ATOM 4896 N N . ILE A 1 629 ? -4.541 22.922 22.844 1.00 63.62 629 ILE A N 1
ATOM 4897 C CA . ILE A 1 629 ? -4.906 21.512 22.783 1.00 63.62 629 ILE A CA 1
ATOM 4898 C C . ILE A 1 629 ? -6.433 21.438 22.774 1.00 63.62 629 ILE A C 1
ATOM 4900 O O . ILE A 1 629 ? -7.071 21.999 23.664 1.00 63.62 629 ILE A O 1
ATOM 4904 N N . ASP A 1 630 ? -7.025 20.824 21.750 1.00 66.38 630 ASP A N 1
ATOM 4905 C CA . ASP A 1 630 ? -8.484 20.657 21.681 1.00 66.38 630 ASP A CA 1
ATOM 4906 C C . ASP A 1 630 ? -8.988 19.437 22.477 1.00 66.38 630 ASP A C 1
ATOM 4908 O O . ASP A 1 630 ? -8.203 18.634 22.985 1.00 66.38 630 ASP A O 1
ATOM 4912 N N . ASP A 1 631 ? -10.314 19.269 22.559 1.00 54.53 631 ASP A N 1
ATOM 4913 C CA . ASP A 1 631 ? -10.972 18.148 23.256 1.00 54.53 631 ASP A CA 1
ATOM 4914 C C . ASP A 1 631 ? -10.579 16.753 22.711 1.00 54.53 631 ASP A C 1
ATOM 4916 O O . ASP A 1 631 ? -10.803 15.740 23.380 1.00 54.53 631 ASP A O 1
ATOM 4920 N N . ASN A 1 632 ? -9.999 16.681 21.505 1.00 45.72 632 ASN A N 1
ATOM 4921 C CA . ASN A 1 632 ? -9.503 15.451 20.883 1.00 45.72 632 ASN A CA 1
ATOM 4922 C C . ASN A 1 632 ? -7.983 15.269 21.060 1.00 45.72 632 ASN A C 1
ATOM 4924 O O . ASN A 1 632 ? -7.426 14.284 20.572 1.00 45.72 632 ASN A O 1
ATOM 4928 N N . GLY A 1 633 ? -7.310 16.193 21.753 1.00 47.47 633 GLY A N 1
ATOM 4929 C CA . GLY A 1 633 ? -5.871 16.166 21.998 1.00 47.47 633 GLY A CA 1
ATOM 4930 C C . GLY A 1 633 ? -5.012 16.692 20.845 1.00 47.47 633 GLY A C 1
ATOM 4931 O O . GLY A 1 633 ? -3.797 16.498 20.876 1.00 47.47 633 GLY A O 1
ATOM 4932 N N . VAL A 1 634 ? -5.594 17.342 19.828 1.00 52.00 634 VAL A N 1
ATOM 4933 C CA . VAL A 1 634 ? -4.823 17.920 18.714 1.00 52.00 634 VAL A CA 1
ATOM 4934 C C . VAL A 1 634 ? -4.097 19.175 19.187 1.00 52.00 634 VAL A C 1
ATOM 4936 O O . VAL A 1 634 ? -4.704 20.056 19.793 1.00 52.00 634 VAL A O 1
ATOM 4939 N N . ILE A 1 635 ? -2.799 19.260 18.884 1.00 61.41 635 ILE A N 1
ATOM 4940 C CA . ILE A 1 635 ? -1.916 20.349 19.308 1.00 61.41 635 ILE A CA 1
ATOM 4941 C C . ILE A 1 635 ? -1.761 21.378 18.184 1.00 61.41 635 ILE A C 1
ATOM 4943 O O . ILE A 1 635 ? -1.335 21.051 17.076 1.00 61.41 635 ILE A O 1
ATOM 4947 N N . TYR A 1 636 ? -2.019 22.643 18.501 1.00 71.75 636 TYR A N 1
ATOM 4948 C CA . TYR A 1 636 ? -1.821 23.785 17.616 1.00 71.75 636 TYR A CA 1
ATOM 4949 C C . TYR A 1 636 ? -0.717 24.680 18.188 1.00 71.75 636 TYR A C 1
ATOM 4951 O O . TYR A 1 636 ? -0.897 25.283 19.247 1.00 71.75 636 TYR A O 1
ATOM 4959 N N . GLU A 1 637 ? 0.429 24.782 17.506 1.00 82.19 637 GLU A N 1
ATOM 4960 C CA . GLU A 1 637 ? 1.479 25.737 17.882 1.00 82.19 637 GLU A CA 1
ATOM 4961 C C . GLU A 1 637 ? 1.002 27.158 17.580 1.00 82.19 637 GLU A C 1
ATOM 4963 O O . GLU A 1 637 ? 0.752 27.522 16.432 1.00 82.19 637 GLU A O 1
ATOM 4968 N N . ILE A 1 638 ? 0.878 27.964 18.630 1.00 84.12 638 ILE A N 1
ATOM 4969 C CA . ILE A 1 638 ? 0.406 29.345 18.553 1.00 84.12 638 ILE A CA 1
ATOM 4970 C C . ILE A 1 638 ? 1.500 30.348 18.898 1.00 84.12 638 ILE A C 1
ATOM 4972 O O . ILE A 1 638 ? 1.228 31.527 19.058 1.00 84.12 638 ILE A O 1
ATOM 4976 N N . GLY A 1 639 ? 2.750 29.930 19.023 1.00 84.06 639 GLY A N 1
ATOM 4977 C CA . GLY A 1 639 ? 3.867 30.848 19.196 1.00 84.06 639 GLY A CA 1
ATOM 4978 C C . GLY A 1 639 ? 5.124 30.107 19.589 1.00 84.06 639 GLY A C 1
ATOM 4979 O O . GLY A 1 639 ? 5.055 29.068 20.240 1.00 84.06 639 GLY A O 1
ATOM 4980 N N . SER A 1 640 ? 6.279 30.650 19.226 1.00 84.25 640 SER A N 1
ATOM 4981 C CA . SER A 1 640 ? 7.549 30.062 19.621 1.00 84.25 640 SER A CA 1
ATOM 4982 C C . SER A 1 640 ? 8.656 31.075 19.813 1.00 84.25 640 SER A C 1
ATOM 4984 O O . SER A 1 640 ? 8.669 32.163 19.236 1.00 84.25 640 SER A O 1
ATOM 4986 N N . GLN A 1 641 ? 9.601 30.697 20.661 1.00 81.62 641 GLN A N 1
ATOM 4987 C CA . GLN A 1 641 ? 10.794 31.453 20.963 1.00 81.62 641 GLN A CA 1
ATOM 4988 C C . GLN A 1 641 ? 11.982 30.494 20.979 1.00 81.62 641 GLN A C 1
ATOM 4990 O O . GLN A 1 641 ? 12.080 29.601 21.821 1.00 81.62 641 GLN A O 1
ATOM 4995 N N . LYS A 1 642 ? 12.928 30.716 20.063 1.00 74.88 642 LYS A N 1
ATOM 4996 C CA . LYS A 1 642 ? 14.227 30.044 20.123 1.00 74.88 642 LYS A CA 1
ATOM 4997 C C . LYS A 1 642 ? 15.022 30.625 21.280 1.00 74.88 642 LYS A C 1
ATOM 4999 O O . LYS A 1 642 ? 15.260 31.833 21.305 1.00 74.88 642 LYS A O 1
ATOM 5004 N N . ASP A 1 643 ? 15.483 29.768 22.182 1.00 66.94 643 ASP A N 1
ATOM 5005 C CA . ASP A 1 643 ? 16.409 30.171 23.235 1.00 66.94 643 ASP A CA 1
ATOM 5006 C C . ASP A 1 643 ? 17.596 29.208 23.330 1.00 66.94 643 ASP A C 1
ATOM 5008 O O . ASP A 1 643 ? 17.465 27.979 23.294 1.00 66.94 643 ASP A O 1
ATOM 5012 N N . ASN A 1 644 ? 18.782 29.796 23.483 1.00 59.56 644 ASN A N 1
ATOM 5013 C CA . ASN A 1 644 ? 19.969 29.081 23.922 1.00 59.56 644 ASN A CA 1
ATOM 5014 C C . ASN A 1 644 ? 19.866 28.979 25.437 1.00 59.56 644 ASN A C 1
ATOM 5016 O O . ASN A 1 644 ? 20.382 29.836 26.160 1.00 59.56 644 ASN A O 1
ATOM 5020 N N . LEU A 1 645 ? 19.156 27.944 25.893 1.00 58.00 645 LEU A N 1
ATOM 5021 C CA . LEU A 1 645 ? 18.731 27.826 27.281 1.00 58.00 645 LEU A CA 1
ATOM 5022 C C . LEU A 1 645 ? 19.906 28.053 28.229 1.00 58.00 645 LEU A C 1
ATOM 5024 O O . LEU A 1 645 ? 19.761 28.894 29.106 1.00 58.00 645 LEU A O 1
ATOM 5028 N N .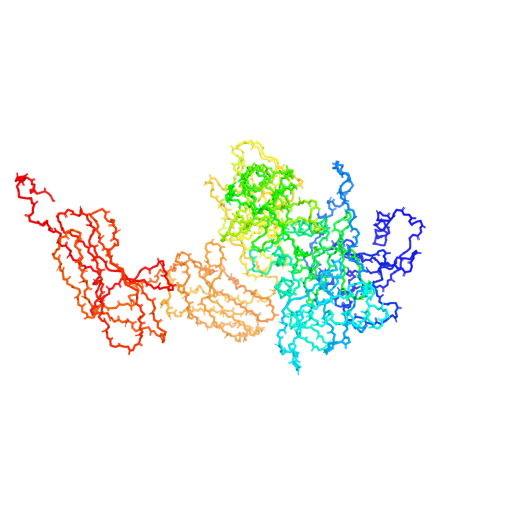 GLY A 1 646 ? 21.090 27.461 28.016 1.00 54.50 646 GLY A N 1
ATOM 5029 C CA . GLY A 1 646 ? 22.332 27.921 28.664 1.00 54.50 646 GLY A CA 1
ATOM 5030 C C . GLY A 1 646 ? 22.207 28.156 30.177 1.00 54.50 646 GLY A C 1
ATOM 5031 O O . GLY A 1 646 ? 22.828 29.074 30.712 1.00 54.50 646 GLY A O 1
ATOM 5032 N N . TYR A 1 647 ? 21.328 27.402 30.845 1.00 60.66 647 TYR A N 1
ATOM 5033 C CA . TYR A 1 647 ? 21.026 27.596 32.254 1.00 60.66 647 TYR A CA 1
ATOM 5034 C C . TYR A 1 647 ? 22.216 27.104 33.072 1.00 60.66 647 TYR A C 1
ATOM 5036 O O . TYR A 1 647 ? 22.759 26.029 32.811 1.00 60.66 647 TYR A O 1
ATOM 5044 N N . GLY A 1 648 ? 22.620 27.905 34.055 1.00 56.03 648 GLY A N 1
ATOM 5045 C CA . GLY A 1 648 ? 23.427 27.416 35.167 1.00 56.03 648 GLY A CA 1
ATOM 5046 C C . GLY A 1 648 ? 22.555 26.629 36.146 1.00 56.03 648 GLY A C 1
ATOM 5047 O O . GLY A 1 648 ? 21.331 26.757 36.132 1.00 56.03 648 GLY A O 1
ATOM 5048 N N . GLU A 1 649 ? 23.187 25.829 37.000 1.00 62.19 649 GLU A N 1
ATOM 5049 C CA . GLU A 1 649 ? 22.522 25.157 38.123 1.00 62.19 649 GLU A CA 1
ATOM 5050 C C . GLU A 1 649 ? 21.747 26.182 38.977 1.00 62.19 649 GLU A C 1
ATOM 5052 O O . GLU A 1 649 ? 22.307 27.198 39.398 1.00 62.19 649 GLU A O 1
ATOM 5057 N N . GLY A 1 650 ? 20.449 25.947 39.187 1.00 66.44 650 GLY A N 1
ATOM 5058 C CA . GLY A 1 650 ? 19.572 26.795 39.999 1.00 66.44 650 GLY A CA 1
ATOM 5059 C C . GLY A 1 650 ? 19.159 28.143 39.389 1.00 66.44 650 GLY A C 1
ATOM 5060 O O . GLY A 1 650 ? 18.854 29.069 40.143 1.00 66.44 650 GLY A O 1
ATOM 5061 N N . VAL A 1 651 ? 19.159 28.298 38.061 1.00 71.06 651 VAL A N 1
ATOM 5062 C CA . VAL A 1 651 ? 18.818 29.569 37.390 1.00 71.06 651 VAL A CA 1
ATOM 5063 C C . VAL A 1 651 ? 17.341 29.626 36.987 1.00 71.06 651 VAL A C 1
ATOM 5065 O O . VAL A 1 651 ? 16.835 28.711 36.346 1.00 71.06 651 VAL A O 1
ATOM 5068 N N . THR A 1 652 ? 16.675 30.748 37.270 1.00 78.38 652 THR A N 1
ATOM 5069 C CA . THR A 1 652 ? 15.374 31.108 36.676 1.00 78.38 652 THR A CA 1
ATOM 5070 C C . THR A 1 652 ? 15.581 32.090 35.525 1.00 78.38 652 THR A C 1
ATOM 5072 O O . THR A 1 652 ? 16.331 33.057 35.672 1.00 78.38 652 THR A O 1
ATOM 5075 N N . LYS A 1 653 ? 14.903 31.886 34.391 1.00 80.12 653 LYS A N 1
ATOM 5076 C CA . LYS A 1 653 ? 14.817 32.879 33.308 1.00 80.12 653 LYS A CA 1
ATOM 5077 C C . LYS A 1 653 ? 13.369 33.224 32.990 1.00 80.12 653 LYS A C 1
ATOM 5079 O O . LYS A 1 653 ? 12.508 32.347 32.983 1.00 80.12 653 LYS A O 1
ATOM 5084 N N . HIS A 1 654 ? 13.162 34.494 32.667 1.00 85.94 654 HIS A N 1
ATOM 5085 C CA . HIS A 1 654 ? 11.890 35.054 32.230 1.00 85.94 654 HIS A CA 1
ATOM 5086 C C . HIS A 1 654 ? 11.730 34.912 30.713 1.00 85.94 654 HIS A C 1
ATOM 5088 O O . HIS A 1 654 ? 12.642 35.265 29.960 1.00 85.94 654 HIS A O 1
ATOM 5094 N N . HIS A 1 655 ? 10.557 34.458 30.283 1.00 84.75 655 HIS A N 1
ATOM 5095 C CA . HIS A 1 655 ? 10.170 34.289 28.884 1.00 84.75 655 HIS A CA 1
ATOM 5096 C C . HIS A 1 655 ? 8.875 35.032 28.579 1.00 84.75 655 HIS A C 1
ATOM 5098 O O . HIS A 1 655 ? 8.053 35.275 29.464 1.00 84.75 655 HIS A O 1
ATOM 5104 N N . SER A 1 656 ? 8.713 35.416 27.313 1.00 88.56 656 SER A N 1
ATOM 5105 C CA . SER A 1 656 ? 7.561 36.178 26.839 1.00 88.56 656 SER A CA 1
ATOM 5106 C C . SER A 1 656 ? 7.247 35.781 25.401 1.00 88.56 656 SER A C 1
ATOM 5108 O O . SER A 1 656 ? 7.983 36.137 24.480 1.00 88.56 656 SER A O 1
ATOM 5110 N N . ILE A 1 657 ? 6.164 35.026 25.206 1.00 87.69 657 ILE A N 1
ATOM 5111 C CA . ILE A 1 657 ? 5.736 34.552 23.883 1.00 87.69 657 ILE A CA 1
ATOM 5112 C C . ILE A 1 657 ? 4.428 35.245 23.519 1.00 87.69 657 ILE A C 1
ATOM 5114 O O . ILE A 1 657 ? 3.454 35.193 24.269 1.00 87.69 657 ILE A O 1
ATOM 5118 N N . THR A 1 658 ? 4.398 35.905 22.361 1.00 88.06 658 THR A N 1
ATOM 5119 C CA . THR A 1 658 ? 3.163 36.502 21.835 1.00 88.06 658 THR A CA 1
ATOM 5120 C C . THR A 1 658 ? 2.393 35.454 21.033 1.00 88.06 658 THR A C 1
ATOM 5122 O O . THR A 1 658 ? 2.953 34.932 20.065 1.00 88.06 658 THR A O 1
ATOM 5125 N N . PRO A 1 659 ? 1.137 35.138 21.399 1.00 86.38 659 PRO A N 1
ATOM 5126 C CA . PRO A 1 659 ? 0.340 34.171 20.664 1.00 86.38 659 PRO A CA 1
ATOM 5127 C C . PRO A 1 659 ? -0.001 34.673 19.251 1.00 86.38 659 PRO A C 1
ATOM 5129 O O . PRO A 1 659 ? -0.243 35.856 19.018 1.00 86.38 659 PRO A O 1
ATOM 5132 N N . THR A 1 660 ? -0.043 33.747 18.303 1.00 84.94 660 THR A N 1
ATOM 5133 C CA . THR A 1 660 ? -0.420 33.911 16.902 1.00 84.94 660 THR A CA 1
ATOM 5134 C C . THR A 1 660 ? -1.468 32.850 16.597 1.00 84.94 660 THR A C 1
ATOM 5136 O O . THR A 1 660 ? -1.147 31.713 16.261 1.00 84.94 660 THR A O 1
ATOM 5139 N N . ILE A 1 661 ? -2.738 33.209 16.777 1.00 78.88 661 ILE A N 1
ATOM 5140 C CA . ILE A 1 661 ? -3.858 32.284 16.585 1.00 78.88 661 ILE A CA 1
ATOM 5141 C C . ILE A 1 661 ? -4.280 32.317 15.117 1.00 78.88 661 ILE A C 1
ATOM 5143 O O . ILE A 1 661 ? -4.592 33.386 14.585 1.00 78.88 661 ILE A O 1
ATOM 5147 N N . SER A 1 662 ? -4.298 31.153 14.462 1.00 70.88 662 SER A N 1
ATOM 5148 C CA . SER A 1 662 ? -4.805 31.047 13.091 1.00 70.88 662 SER A CA 1
ATOM 5149 C C . SER A 1 662 ? -6.289 31.413 13.036 1.00 70.88 662 SER A C 1
ATOM 5151 O O . SER A 1 662 ? -7.073 30.988 13.882 1.00 70.88 662 SER A O 1
ATOM 5153 N N . ARG A 1 663 ? -6.705 32.139 11.991 1.00 57.66 663 ARG A N 1
ATOM 5154 C CA . ARG A 1 663 ? -8.131 32.416 11.732 1.00 57.66 663 ARG A CA 1
ATOM 5155 C C . ARG A 1 663 ? -8.928 31.153 11.382 1.00 57.66 663 ARG A C 1
ATOM 5157 O O . ARG A 1 663 ? -10.146 31.178 11.491 1.00 57.66 663 ARG A O 1
ATOM 5164 N N . SER A 1 664 ? -8.246 30.076 10.985 1.00 59.09 664 SER A N 1
ATOM 5165 C CA . SER A 1 664 ? -8.839 28.770 10.674 1.00 59.09 664 SER A CA 1
ATOM 5166 C C . SER A 1 664 ? -9.004 27.856 11.892 1.00 59.09 664 SER A C 1
ATOM 5168 O O . SER A 1 664 ? -9.494 26.740 11.739 1.00 59.09 664 SER A O 1
ATOM 5170 N N . LEU A 1 665 ? -8.535 28.271 13.075 1.00 65.12 665 LEU A N 1
ATOM 5171 C CA . LEU A 1 665 ? -8.657 27.471 14.289 1.00 65.12 665 LEU A CA 1
ATOM 5172 C C . LEU A 1 665 ? -10.137 27.427 14.728 1.00 65.12 665 LEU A C 1
ATOM 5174 O O . LEU A 1 665 ? -10.743 28.497 14.833 1.00 65.12 665 LEU A O 1
ATOM 5178 N N . PRO A 1 666 ? -10.733 26.245 14.989 1.00 68.25 666 PRO A N 1
ATOM 5179 C CA . PRO A 1 666 ? -12.113 26.154 15.466 1.00 68.25 666 PRO A CA 1
ATOM 5180 C C . PRO A 1 666 ? -12.316 26.936 16.769 1.00 68.25 666 PRO A C 1
ATOM 5182 O O . PRO A 1 666 ? -11.447 26.938 17.636 1.00 68.25 666 PRO A O 1
ATOM 5185 N N . TYR A 1 667 ? -13.463 27.584 16.943 1.00 72.56 667 TYR A N 1
ATOM 5186 C CA . TYR A 1 667 ? -13.767 28.308 18.182 1.00 72.56 667 TYR A CA 1
ATOM 5187 C C . TYR A 1 667 ? -14.318 27.355 19.241 1.00 72.56 667 TYR A C 1
ATOM 5189 O O . TYR A 1 667 ? -15.076 26.440 18.916 1.00 72.56 667 TYR A O 1
ATOM 5197 N N . GLY A 1 668 ? -13.967 27.569 20.508 1.00 73.25 668 GLY A N 1
ATOM 5198 C CA . GLY A 1 668 ? -14.376 26.660 21.576 1.00 73.25 668 GLY A CA 1
ATOM 5199 C C . GLY A 1 668 ? -13.438 26.645 22.774 1.00 73.25 668 GLY A C 1
ATOM 5200 O O . GLY A 1 668 ? -12.635 27.557 22.966 1.00 73.25 668 GLY A O 1
ATOM 5201 N N . GLN A 1 669 ? -13.581 25.612 23.600 1.00 74.12 669 GLN A N 1
ATOM 5202 C CA . GLN A 1 669 ? -12.703 25.371 24.742 1.00 74.12 669 GLN A CA 1
ATOM 5203 C C . GLN A 1 669 ? -11.415 24.697 24.273 1.00 74.12 669 GLN A C 1
ATOM 5205 O O . GLN A 1 669 ? -11.462 23.763 23.477 1.00 74.12 669 GLN A O 1
ATOM 5210 N N . TYR A 1 670 ? -10.288 25.181 24.780 1.00 79.62 670 TYR A N 1
ATOM 5211 C CA . TYR A 1 670 ? -8.965 24.617 24.541 1.00 79.62 670 TYR A CA 1
ATOM 5212 C C . TYR A 1 670 ? -8.171 24.608 25.837 1.00 79.62 670 TYR A C 1
ATOM 5214 O O . TYR A 1 670 ? -8.354 25.466 26.695 1.00 79.62 670 TYR A O 1
ATOM 5222 N N . ASP A 1 671 ? -7.225 23.692 25.933 1.00 74.62 671 ASP A N 1
ATOM 5223 C CA . ASP A 1 671 ? -6.191 23.691 26.953 1.00 74.62 671 ASP A CA 1
ATOM 5224 C C . ASP A 1 671 ? -4.957 24.430 26.401 1.00 74.62 671 ASP A C 1
ATOM 5226 O O . ASP A 1 671 ? -4.335 23.986 25.437 1.00 74.62 671 ASP A O 1
ATOM 5230 N N . ILE A 1 672 ? -4.603 25.587 26.974 1.00 78.56 672 ILE A N 1
ATOM 5231 C CA . ILE A 1 672 ? -3.383 26.326 26.609 1.00 78.56 672 ILE A CA 1
ATOM 5232 C C . ILE A 1 672 ? -2.209 25.879 27.471 1.00 78.56 672 ILE A C 1
ATOM 5234 O O . ILE A 1 672 ? -2.342 25.749 28.690 1.00 78.56 672 ILE A O 1
ATOM 5238 N N . GLY A 1 673 ? -1.042 25.686 26.858 1.00 77.00 673 GLY A N 1
ATOM 5239 C CA . GLY A 1 673 ? 0.156 25.328 27.603 1.00 77.00 673 GLY A CA 1
ATOM 5240 C C . GLY A 1 673 ? 1.483 25.685 26.944 1.00 77.00 673 GLY A C 1
ATOM 5241 O O . GLY A 1 673 ? 1.534 26.187 25.823 1.00 77.00 673 GLY A O 1
ATOM 5242 N N . ILE A 1 674 ? 2.572 25.446 27.678 1.00 72.19 674 ILE A N 1
ATOM 5243 C CA . ILE A 1 674 ? 3.958 25.699 27.244 1.00 72.19 674 ILE A CA 1
ATOM 5244 C C . ILE A 1 674 ? 4.707 24.371 27.061 1.00 72.19 674 ILE A C 1
ATOM 5246 O O . ILE A 1 674 ? 4.702 23.532 27.964 1.00 72.19 674 ILE A O 1
ATOM 5250 N N . MET A 1 675 ? 5.405 24.212 25.932 1.00 68.56 675 MET A N 1
ATOM 5251 C CA . MET A 1 675 ? 6.274 23.074 25.598 1.00 68.56 675 MET A CA 1
ATOM 5252 C C . MET A 1 675 ? 7.718 23.526 25.294 1.00 68.56 675 MET A C 1
ATOM 5254 O O . MET A 1 675 ? 7.950 24.681 24.943 1.00 68.56 675 MET A O 1
ATOM 5258 N N . VAL A 1 676 ? 8.718 22.641 25.452 1.00 64.88 676 VAL A N 1
ATOM 5259 C CA . VAL A 1 676 ? 10.141 22.953 25.177 1.00 64.88 676 VAL A CA 1
ATOM 5260 C C . VAL A 1 676 ? 10.813 21.843 24.383 1.00 64.88 676 VAL A C 1
ATOM 5262 O O . VAL A 1 676 ? 11.116 20.771 24.891 1.00 64.88 676 VAL A O 1
ATOM 5265 N N . HIS A 1 677 ? 11.153 22.155 23.140 1.00 58.19 677 HIS A N 1
ATOM 5266 C CA . HIS A 1 677 ? 11.850 21.274 22.215 1.00 58.19 677 HIS A CA 1
ATOM 5267 C C . HIS A 1 677 ? 13.367 21.414 22.397 1.00 58.19 677 HIS A C 1
ATOM 5269 O O . HIS A 1 677 ? 13.904 22.501 22.202 1.00 58.19 677 HIS A O 1
ATOM 5275 N N . ILE A 1 678 ? 14.087 20.336 22.720 1.00 55.94 678 ILE A N 1
ATOM 5276 C CA . ILE A 1 678 ? 15.555 20.346 22.873 1.00 55.94 678 ILE A CA 1
ATOM 5277 C C . ILE A 1 678 ? 16.181 19.684 21.641 1.00 55.94 678 ILE A C 1
ATOM 5279 O O . ILE A 1 678 ? 15.948 18.513 21.399 1.00 55.94 678 ILE A O 1
ATOM 5283 N N . PHE A 1 679 ? 17.016 20.386 20.869 1.00 49.00 679 PHE A N 1
ATOM 5284 C CA . PHE A 1 679 ? 17.432 19.955 19.516 1.00 49.00 679 PHE A CA 1
ATOM 5285 C C . PHE A 1 679 ? 18.343 18.701 19.422 1.00 49.00 679 PHE A C 1
ATOM 5287 O O . PHE A 1 679 ? 18.746 18.338 18.319 1.00 49.00 679 PHE A O 1
ATOM 5294 N N . VAL A 1 680 ? 18.702 18.037 20.530 1.00 44.19 680 VAL A N 1
ATOM 5295 C CA . VAL A 1 680 ? 19.694 16.928 20.542 1.00 44.19 680 VAL A CA 1
ATOM 5296 C C . VAL A 1 680 ? 19.059 15.540 20.758 1.00 44.19 680 VAL A C 1
ATOM 5298 O O . VAL A 1 680 ? 19.709 14.522 20.546 1.00 44.19 680 VAL A O 1
ATOM 5301 N N . THR A 1 681 ? 17.774 15.481 21.102 1.00 38.56 681 THR A N 1
ATOM 5302 C CA . THR A 1 681 ? 16.929 14.270 21.211 1.00 38.56 681 THR A CA 1
ATOM 5303 C C . THR A 1 681 ? 15.491 14.686 20.876 1.00 38.56 681 THR A C 1
ATOM 5305 O O . THR A 1 681 ? 15.236 15.877 20.955 1.00 38.56 681 THR A O 1
ATOM 5308 N N . ASP A 1 682 ? 14.589 13.776 20.503 1.00 41.59 682 ASP A N 1
ATOM 5309 C CA . ASP A 1 682 ? 13.191 14.047 20.085 1.00 41.59 682 ASP A CA 1
ATOM 5310 C C . ASP A 1 682 ? 12.444 15.199 20.803 1.00 41.59 682 ASP A C 1
ATOM 5312 O O . ASP A 1 682 ? 12.778 15.598 21.911 1.00 41.59 682 ASP A O 1
ATOM 5316 N N . THR A 1 683 ? 11.386 15.725 20.177 1.00 39.19 683 THR A N 1
ATOM 5317 C CA . THR A 1 683 ? 10.442 16.686 20.780 1.00 39.19 683 THR A CA 1
ATOM 5318 C C . THR A 1 683 ? 9.992 16.237 22.178 1.00 39.19 683 THR A C 1
ATOM 5320 O O . THR A 1 683 ? 9.572 15.097 22.334 1.00 39.19 683 THR A O 1
ATOM 5323 N N . HIS A 1 684 ? 10.060 17.122 23.183 1.00 44.00 684 HIS A N 1
ATOM 5324 C CA . HIS A 1 684 ? 9.636 16.839 24.562 1.00 44.00 684 HIS A CA 1
ATOM 5325 C C . HIS A 1 684 ? 8.639 17.909 25.037 1.00 44.00 684 HIS A C 1
ATOM 5327 O O . HIS A 1 684 ? 8.888 19.104 24.897 1.00 44.00 684 HIS A O 1
ATOM 5333 N N . ALA A 1 685 ? 7.521 17.516 25.642 1.00 40.59 685 ALA A N 1
ATOM 5334 C CA . ALA A 1 685 ? 6.665 18.444 26.384 1.00 40.59 685 ALA A CA 1
ATOM 5335 C C . ALA A 1 685 ? 7.255 18.686 27.781 1.00 40.59 685 ALA A C 1
ATOM 5337 O O . ALA A 1 685 ? 7.758 17.758 28.421 1.00 40.59 685 ALA A O 1
ATOM 5338 N N . LEU A 1 686 ? 7.199 19.930 28.271 1.00 45.16 686 LEU A N 1
ATOM 5339 C CA . LEU A 1 686 ? 7.627 20.237 29.634 1.00 45.16 686 LEU A CA 1
ATOM 5340 C C . LEU A 1 686 ? 6.654 19.636 30.643 1.00 45.16 686 LEU A C 1
ATOM 5342 O O . LEU A 1 686 ? 5.455 19.900 30.617 1.00 45.16 686 LEU A O 1
ATOM 5346 N N . VAL A 1 687 ? 7.207 18.898 31.595 1.00 44.06 687 VAL A N 1
ATOM 5347 C CA . VAL A 1 687 ? 6.491 18.432 32.774 1.00 44.06 687 VAL A CA 1
ATOM 5348 C C . VAL A 1 687 ? 6.651 19.451 33.893 1.00 44.06 687 VAL A C 1
ATOM 5350 O O . VAL A 1 687 ? 7.756 19.741 34.341 1.00 44.06 687 VAL A O 1
ATOM 5353 N N . VAL A 1 688 ? 5.524 19.938 34.398 1.00 42.19 688 VAL A N 1
ATOM 5354 C CA . VAL A 1 688 ? 5.426 20.759 35.605 1.00 42.19 688 VAL A CA 1
ATOM 5355 C C . VAL A 1 688 ? 5.689 19.881 36.828 1.00 42.19 688 VAL A C 1
ATOM 5357 O O . VAL A 1 688 ? 4.868 19.038 37.180 1.00 42.19 688 VAL A O 1
ATOM 5360 N N . ASN A 1 689 ? 6.851 20.039 37.459 1.00 39.06 689 ASN A N 1
ATOM 5361 C CA . ASN A 1 689 ? 7.292 19.181 38.563 1.00 39.06 689 ASN A CA 1
ATOM 5362 C C . ASN A 1 689 ? 7.105 19.811 39.958 1.00 39.06 689 ASN A C 1
ATOM 5364 O O . ASN A 1 689 ? 7.918 19.571 40.846 1.00 39.06 689 ASN A O 1
ATOM 5368 N N . GLU A 1 690 ? 6.028 20.570 40.195 1.00 36.97 690 GLU A N 1
ATOM 5369 C CA . GLU A 1 690 ? 5.605 20.915 41.561 1.00 36.97 690 GLU A CA 1
ATOM 5370 C C . GLU A 1 690 ? 4.085 20.813 41.732 1.00 36.97 690 GLU A C 1
ATOM 5372 O O . GLU A 1 690 ? 3.296 21.258 40.898 1.00 36.97 690 GLU A O 1
ATOM 5377 N N . VAL A 1 691 ? 3.673 20.204 42.846 1.00 36.91 691 VAL A N 1
ATOM 5378 C CA . VAL A 1 691 ? 2.280 20.152 43.295 1.00 36.91 691 VAL A CA 1
ATOM 5379 C C . VAL A 1 691 ? 1.763 21.589 43.432 1.00 36.91 691 VAL A C 1
ATOM 5381 O O . VAL A 1 691 ? 2.191 22.306 44.332 1.00 36.91 691 VAL A O 1
ATOM 5384 N N . GLY A 1 692 ? 0.837 21.999 42.558 1.00 39.75 692 GLY A N 1
ATOM 5385 C CA . GLY A 1 692 ? 0.137 23.289 42.654 1.00 39.75 692 GLY A CA 1
ATOM 5386 C C . GLY A 1 692 ? 0.291 24.254 41.471 1.00 39.75 692 GLY A C 1
ATOM 5387 O O . GLY A 1 692 ? -0.241 25.360 41.552 1.00 39.75 692 GLY A O 1
ATOM 5388 N N . VAL A 1 693 ? 0.969 23.870 40.383 1.00 46.44 693 VAL A N 1
ATOM 5389 C CA . VAL A 1 693 ? 1.085 24.695 39.165 1.00 46.44 693 VAL A CA 1
ATOM 5390 C C . VAL A 1 693 ? 0.272 24.071 38.020 1.00 46.44 693 VAL A C 1
ATOM 5392 O O . VAL A 1 693 ? 0.514 22.927 37.643 1.00 46.44 693 VAL A O 1
ATOM 5395 N N . ASN A 1 694 ? -0.701 24.812 37.473 1.00 52.69 694 ASN A N 1
ATOM 5396 C CA . ASN A 1 694 ? -1.582 24.334 36.399 1.00 52.69 694 ASN A CA 1
ATOM 5397 C C . ASN A 1 694 ? -0.991 24.700 35.025 1.00 52.69 694 ASN A C 1
ATOM 5399 O O . ASN A 1 694 ? -0.880 25.880 34.695 1.00 52.69 694 ASN A O 1
ATOM 5403 N N . ASN A 1 695 ? -0.601 23.697 34.237 1.00 58.03 695 ASN A N 1
ATOM 5404 C CA . ASN A 1 695 ? -0.253 23.809 32.816 1.00 58.03 695 ASN A CA 1
ATOM 5405 C C . ASN A 1 695 ? -0.419 22.408 32.171 1.00 58.03 695 ASN A C 1
ATOM 5407 O O . ASN A 1 695 ? 0.274 21.484 32.605 1.00 58.03 695 ASN A O 1
ATOM 5411 N N . PRO A 1 696 ? -1.317 22.225 31.185 1.00 60.97 696 PRO A N 1
ATOM 5412 C CA . PRO A 1 696 ? -2.118 23.268 30.545 1.00 60.97 696 PRO A CA 1
ATOM 5413 C C . PRO A 1 696 ? -3.267 23.798 31.428 1.00 60.97 696 PRO A C 1
ATOM 5415 O O . PRO A 1 696 ? -3.568 23.245 32.488 1.00 60.97 696 PRO A O 1
ATOM 5418 N N . VAL A 1 697 ? -3.873 24.910 31.008 1.00 68.81 697 VAL A N 1
ATOM 5419 C CA . VAL A 1 697 ? -5.053 25.532 31.633 1.00 68.81 697 VAL A CA 1
ATOM 5420 C C . VAL A 1 697 ? -6.153 25.674 30.589 1.00 68.81 697 VAL A C 1
ATOM 5422 O O . VAL A 1 697 ? -5.879 26.084 29.466 1.00 68.81 697 VAL A O 1
ATOM 5425 N N . GLN A 1 698 ? -7.396 25.385 30.967 1.00 76.56 698 GLN A N 1
ATOM 5426 C CA . GLN A 1 698 ? -8.535 25.578 30.076 1.00 76.56 698 GLN A CA 1
ATOM 5427 C C . GLN A 1 698 ? -8.797 27.070 29.835 1.00 76.56 698 GLN A C 1
ATOM 5429 O O . GLN A 1 698 ? -8.897 27.855 30.780 1.00 76.56 698 GLN A O 1
ATOM 5434 N N . ILE A 1 699 ? -8.945 27.439 28.569 1.00 81.19 699 ILE A N 1
ATOM 5435 C CA . ILE A 1 699 ? -9.279 28.778 28.095 1.00 81.19 699 ILE A CA 1
ATOM 5436 C C . ILE A 1 699 ? -10.296 28.696 26.954 1.00 81.19 699 ILE A C 1
ATOM 5438 O O . ILE A 1 699 ? -10.525 27.638 26.364 1.00 81.19 699 ILE A O 1
ATOM 5442 N N . THR A 1 700 ? -10.874 29.837 26.594 1.00 76.31 700 THR A N 1
ATOM 5443 C CA . THR A 1 700 ? -11.780 29.941 25.446 1.00 76.31 700 THR A CA 1
ATOM 5444 C C . THR A 1 700 ? -11.071 30.601 24.265 1.00 76.31 700 THR A C 1
ATOM 5446 O O . THR A 1 700 ? -10.537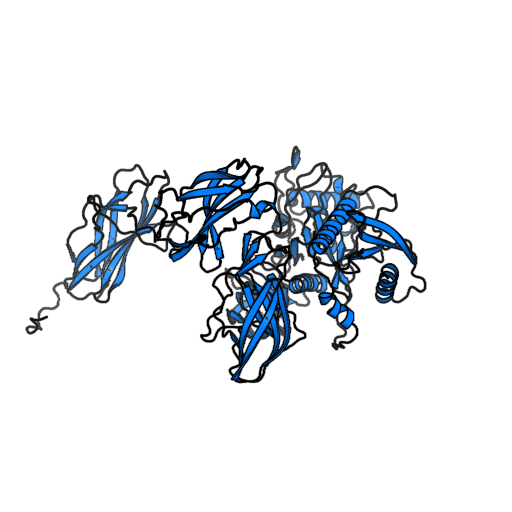 31.704 24.394 1.00 76.31 700 THR A O 1
ATOM 5449 N N . VAL A 1 701 ? -11.082 29.949 23.099 1.00 79.44 701 VAL A N 1
ATOM 5450 C CA . VAL A 1 701 ? -10.756 30.601 21.825 1.00 79.44 701 VAL A CA 1
ATOM 5451 C C . VAL A 1 701 ? -12.028 31.248 21.298 1.00 79.44 701 VAL A C 1
ATOM 5453 O O . VAL A 1 701 ? -12.959 30.558 20.870 1.00 79.44 701 VAL A O 1
ATOM 5456 N N . ASP A 1 702 ? -12.062 32.574 21.340 1.00 66.81 702 ASP A N 1
ATOM 5457 C CA . ASP A 1 702 ? -13.208 33.354 20.904 1.00 66.81 702 ASP A CA 1
ATOM 5458 C C . ASP A 1 702 ? -13.309 33.394 19.372 1.00 66.81 702 ASP A C 1
ATOM 5460 O O . ASP A 1 702 ? -12.285 33.481 18.678 1.00 66.81 702 ASP A O 1
ATOM 5464 N N . PRO A 1 703 ? -14.540 33.399 18.826 1.00 56.00 703 PRO A N 1
ATOM 5465 C CA . PRO A 1 703 ? -14.760 33.705 17.423 1.00 56.00 703 PRO A CA 1
ATOM 5466 C C . PRO A 1 703 ? -14.142 35.054 17.063 1.00 56.00 703 PRO A C 1
ATOM 5468 O O . PRO A 1 703 ? -14.230 36.015 17.831 1.00 56.00 703 PRO A O 1
ATOM 5471 N N . VAL A 1 704 ? -13.539 35.143 15.873 1.00 58.88 704 VAL A N 1
ATOM 5472 C CA . VAL A 1 704 ? -13.144 36.441 15.313 1.00 58.88 704 VAL A CA 1
ATOM 5473 C C . VAL A 1 704 ? -14.413 37.298 15.270 1.00 58.88 704 VAL A C 1
ATOM 5475 O O . VAL A 1 704 ? -15.375 36.885 14.616 1.00 58.88 704 VAL A O 1
ATOM 5478 N N . PRO A 1 705 ? -14.479 38.457 15.955 1.00 44.47 705 PRO A N 1
ATOM 5479 C CA . PRO A 1 705 ? -15.629 39.334 15.794 1.00 44.47 705 PRO A CA 1
ATOM 5480 C C . PRO A 1 705 ? -15.720 39.690 14.310 1.00 44.47 705 PRO A C 1
ATOM 5482 O O . PRO A 1 705 ? -14.698 40.019 13.715 1.00 44.47 705 PRO A O 1
ATOM 5485 N N . GLN A 1 706 ? -16.913 39.552 13.718 1.00 51.69 706 GLN A N 1
ATOM 5486 C CA . GLN A 1 706 ? -17.202 39.818 12.305 1.00 51.69 706 GLN A CA 1
ATOM 5487 C C . GLN A 1 706 ? -16.668 41.197 11.904 1.00 51.69 706 GLN A C 1
ATOM 5489 O O . GLN A 1 706 ? -17.362 42.199 12.061 1.00 51.69 706 GLN A O 1
ATOM 5494 N N . VAL A 1 707 ? -15.421 41.273 11.435 1.00 53.19 707 VAL A N 1
ATOM 5495 C CA . VAL A 1 707 ? -14.866 42.537 10.967 1.00 53.19 707 VAL A CA 1
ATOM 5496 C C . VAL A 1 707 ? -15.482 42.774 9.588 1.00 53.19 707 VAL A C 1
ATOM 5498 O O . VAL A 1 707 ? -15.343 41.916 8.707 1.00 53.19 707 VAL A O 1
ATOM 5501 N N . PRO A 1 708 ? -16.195 43.891 9.389 1.00 58.34 708 PRO A N 1
ATOM 5502 C CA . PRO A 1 708 ? -16.647 44.290 8.067 1.00 58.34 708 PRO A CA 1
ATOM 5503 C C . PRO A 1 708 ? -15.414 44.419 7.171 1.00 58.34 708 PRO A C 1
ATOM 5505 O O . PRO A 1 708 ? -14.449 45.076 7.554 1.00 58.34 708 PRO A O 1
ATOM 5508 N N . PHE A 1 709 ? -15.407 43.784 6.000 1.00 64.12 709 PHE A N 1
ATOM 5509 C CA . PHE A 1 709 ? -14.361 44.018 4.991 1.00 64.12 709 PHE A CA 1
ATOM 5510 C C . PHE A 1 709 ? -14.836 44.978 3.891 1.00 64.12 709 PHE A C 1
ATOM 5512 O O . PHE A 1 709 ? -14.024 45.530 3.152 1.00 64.12 709 PHE A O 1
ATOM 5519 N N . VAL A 1 710 ? -16.148 45.235 3.836 1.00 66.88 710 VAL A N 1
ATOM 5520 C CA . VAL A 1 710 ? -16.787 46.194 2.931 1.00 66.88 710 VAL A CA 1
ATOM 5521 C C . VAL A 1 710 ? -17.521 47.257 3.745 1.00 66.88 710 VAL A C 1
ATOM 5523 O O . VAL A 1 710 ? -18.264 46.945 4.680 1.00 66.88 710 VAL A O 1
ATOM 5526 N N . ARG A 1 711 ? -17.332 48.519 3.365 1.00 72.62 711 ARG A N 1
ATOM 5527 C CA . ARG A 1 711 ? -17.990 49.696 3.931 1.00 72.62 711 ARG A CA 1
ATOM 5528 C C . ARG A 1 711 ? -18.864 50.370 2.875 1.00 72.62 711 ARG A C 1
ATOM 5530 O O . ARG A 1 711 ? -18.448 50.545 1.738 1.00 72.62 711 ARG A O 1
ATOM 5537 N N . LEU A 1 712 ? -20.052 50.805 3.272 1.00 69.50 712 LEU A N 1
ATOM 5538 C CA . LEU A 1 712 ? -20.924 51.692 2.508 1.00 69.50 712 LEU A CA 1
ATOM 5539 C C . LEU A 1 712 ? -20.454 53.139 2.709 1.00 69.50 712 LEU A C 1
ATOM 5541 O O . LEU A 1 712 ? -20.507 53.654 3.831 1.00 69.50 712 LEU A O 1
ATOM 5545 N N . THR A 1 713 ? -19.990 53.795 1.645 1.00 64.19 713 THR A N 1
ATOM 5546 C CA . THR A 1 713 ? -19.619 55.224 1.676 1.00 64.19 713 THR A CA 1
ATOM 5547 C C . THR A 1 713 ? -20.823 56.135 1.471 1.00 64.19 713 THR A C 1
ATOM 5549 O O . THR A 1 713 ? -20.811 57.282 1.900 1.00 64.19 713 THR A O 1
ATOM 5552 N N . GLU A 1 714 ? -21.906 55.610 0.898 1.00 67.88 714 GLU A N 1
ATOM 5553 C CA . GLU A 1 714 ? -23.212 56.262 0.892 1.00 67.88 714 GLU A CA 1
ATOM 5554 C C . GLU A 1 714 ? -24.225 55.418 1.666 1.00 67.88 714 GLU A C 1
ATOM 5556 O O . GLU A 1 714 ? -24.282 54.196 1.535 1.00 67.88 714 GLU A O 1
ATOM 5561 N N . SER A 1 715 ? -25.046 56.071 2.492 1.00 65.12 715 SER A N 1
ATOM 5562 C CA . SER A 1 715 ? -26.093 55.370 3.238 1.00 65.12 715 SER A CA 1
ATOM 5563 C C . SER A 1 715 ? -27.116 54.766 2.280 1.00 65.12 715 SER A C 1
ATOM 5565 O O . SER A 1 715 ? -27.587 55.439 1.363 1.00 65.12 715 SER A O 1
ATOM 5567 N N . LEU A 1 716 ? -27.510 53.516 2.532 1.00 71.06 716 LEU A N 1
ATOM 5568 C CA . LEU A 1 716 ? -28.649 52.918 1.845 1.00 71.06 716 LEU A CA 1
ATOM 5569 C C . LEU A 1 716 ? -29.914 53.768 2.063 1.00 71.06 716 LEU A C 1
ATOM 5571 O O . LEU A 1 716 ? -30.053 54.416 3.109 1.00 71.06 716 LEU A O 1
ATOM 5575 N N . PRO A 1 717 ? -30.869 53.756 1.116 1.00 70.75 717 PRO A N 1
ATOM 5576 C CA . PRO A 1 717 ? -32.154 54.409 1.321 1.00 70.75 717 PRO A CA 1
ATOM 5577 C C . PRO A 1 717 ? -32.816 53.872 2.594 1.00 70.75 717 PRO A C 1
ATOM 5579 O O . PRO A 1 717 ? -32.887 52.668 2.817 1.00 70.75 717 PRO A O 1
ATOM 5582 N N . THR A 1 718 ? -33.334 54.764 3.437 1.00 70.56 718 THR A N 1
ATOM 5583 C CA . THR A 1 718 ? -33.962 54.377 4.713 1.00 70.56 718 THR A CA 1
ATOM 5584 C C . THR A 1 718 ? -35.257 53.591 4.517 1.00 70.56 718 THR A C 1
ATOM 5586 O O . THR A 1 718 ? -35.614 52.767 5.363 1.00 70.56 718 THR A O 1
ATOM 5589 N N . SER A 1 719 ? -35.954 53.824 3.402 1.00 78.81 719 SER A N 1
ATOM 5590 C CA . SER A 1 719 ? -37.079 53.003 2.970 1.00 78.81 719 SER A CA 1
ATOM 5591 C C . SER A 1 719 ? -37.305 53.051 1.460 1.00 78.81 719 SER A C 1
ATOM 5593 O O . SER A 1 719 ? -37.104 54.101 0.849 1.00 78.81 719 SER A O 1
ATOM 5595 N N . LEU A 1 720 ? -37.817 51.964 0.886 1.00 81.38 720 LEU A N 1
ATOM 5596 C CA . LEU A 1 720 ? -38.265 51.876 -0.507 1.00 81.38 720 LEU A CA 1
ATOM 5597 C C . LEU A 1 720 ? -39.729 51.420 -0.566 1.00 81.38 720 LEU A C 1
ATOM 5599 O O . LEU A 1 720 ? -40.111 50.505 0.158 1.00 81.38 720 LEU A O 1
ATOM 5603 N N . THR A 1 721 ? -40.539 52.024 -1.438 1.00 81.12 721 THR A N 1
ATOM 5604 C CA . THR A 1 721 ? -41.917 51.577 -1.714 1.00 81.12 721 THR A CA 1
ATOM 5605 C C . THR A 1 721 ? -41.956 50.910 -3.080 1.00 81.12 721 THR A C 1
ATOM 5607 O O . THR A 1 721 ? -41.514 51.518 -4.053 1.00 81.12 721 THR A O 1
ATOM 5610 N N . MET A 1 722 ? -42.466 49.683 -3.157 1.00 81.69 722 MET A N 1
ATOM 5611 C CA . MET A 1 722 ? -42.448 48.873 -4.382 1.00 81.69 722 MET A CA 1
ATOM 5612 C C . MET A 1 722 ? -43.609 47.878 -4.423 1.00 81.69 722 MET A C 1
ATOM 5614 O O . MET A 1 722 ? -44.209 47.571 -3.391 1.00 81.69 722 MET A O 1
ATOM 5618 N N . VAL A 1 723 ? -43.928 47.383 -5.616 1.00 79.94 723 VAL A N 1
ATOM 5619 C CA . VAL A 1 723 ? -44.972 46.376 -5.828 1.00 79.94 723 VAL A CA 1
ATOM 5620 C C . VAL A 1 723 ? -44.350 44.975 -5.812 1.00 79.94 723 VAL A C 1
ATOM 5622 O O . VAL A 1 723 ? -43.223 44.771 -6.265 1.00 79.94 723 VAL A O 1
ATOM 5625 N N . ALA A 1 724 ? -45.067 43.989 -5.266 1.00 79.94 724 ALA A N 1
ATOM 5626 C CA . ALA A 1 724 ? -44.621 42.594 -5.301 1.00 79.94 724 ALA A CA 1
ATOM 5627 C C . ALA A 1 724 ? -44.405 42.119 -6.754 1.00 79.94 724 ALA A C 1
ATOM 5629 O O . ALA A 1 724 ? -45.234 42.392 -7.620 1.00 79.94 724 ALA A O 1
ATOM 5630 N N . GLY A 1 725 ? -43.306 41.406 -7.013 1.00 75.88 725 GLY A N 1
ATOM 5631 C CA . GLY A 1 725 ? -42.941 40.929 -8.354 1.00 75.88 725 GLY A CA 1
ATOM 5632 C C . GLY A 1 725 ? -42.184 41.936 -9.232 1.00 75.88 725 GLY A C 1
ATOM 5633 O O . GLY A 1 725 ? -41.669 41.550 -10.284 1.00 75.88 725 GLY A O 1
ATOM 5634 N N . GLU A 1 726 ? -42.068 43.209 -8.829 1.00 79.62 726 GLU A N 1
ATOM 5635 C CA . GLU A 1 726 ? -41.314 44.205 -9.598 1.00 79.62 726 GLU A CA 1
ATOM 5636 C C . GLU A 1 726 ? -39.794 44.048 -9.452 1.00 79.62 726 GLU A C 1
ATOM 5638 O O . GLU A 1 726 ? -39.256 43.724 -8.386 1.00 79.62 726 GLU A O 1
ATOM 5643 N N . ASN A 1 727 ? -39.098 44.342 -10.554 1.00 82.56 727 ASN A N 1
ATOM 5644 C CA . ASN A 1 727 ? -37.652 44.506 -10.568 1.00 82.56 727 ASN A CA 1
ATOM 5645 C C . ASN A 1 727 ? -37.291 45.918 -10.107 1.00 82.56 727 ASN A C 1
ATOM 5647 O O . ASN A 1 727 ? -37.864 46.899 -10.583 1.00 82.56 727 ASN A O 1
ATOM 5651 N N . PHE A 1 728 ? -36.280 46.029 -9.254 1.00 82.81 728 PHE A N 1
ATOM 5652 C CA . PHE A 1 728 ? -35.693 47.305 -8.868 1.00 82.81 728 PHE A CA 1
ATOM 5653 C C . PHE A 1 728 ? -34.171 47.200 -8.837 1.00 82.81 728 PHE A C 1
ATOM 5655 O O . PHE A 1 728 ? -33.612 46.122 -8.650 1.00 82.81 728 PHE A O 1
ATOM 5662 N N . THR A 1 729 ? -33.487 48.327 -9.005 1.00 80.75 729 THR A N 1
ATOM 5663 C CA . THR A 1 729 ? -32.029 48.383 -8.876 1.00 80.75 729 THR A CA 1
ATOM 5664 C C . THR A 1 729 ? -31.681 49.068 -7.565 1.00 80.75 729 THR A C 1
ATOM 5666 O O . THR A 1 729 ? -32.047 50.224 -7.349 1.00 80.75 729 THR A O 1
ATOM 5669 N N . LEU A 1 730 ? -30.975 48.359 -6.688 1.00 80.00 730 LEU A N 1
ATOM 5670 C CA . LEU A 1 730 ? -30.365 48.948 -5.507 1.00 80.00 730 LEU A CA 1
ATOM 5671 C C . LEU A 1 730 ? -29.024 49.565 -5.914 1.00 80.00 730 LEU A C 1
ATOM 5673 O O . LEU A 1 730 ? -28.148 48.864 -6.422 1.00 80.00 730 LEU A O 1
ATOM 5677 N N . VAL A 1 731 ? -28.891 50.875 -5.700 1.00 74.81 731 VAL A N 1
ATOM 5678 C CA . VAL A 1 731 ? -27.664 51.629 -5.978 1.00 74.81 731 VAL A CA 1
ATOM 5679 C C . VAL A 1 731 ? -27.054 52.078 -4.658 1.00 74.81 731 VAL A C 1
ATOM 5681 O O . VAL A 1 731 ? -27.737 52.697 -3.843 1.00 74.81 731 VAL A O 1
ATOM 5684 N N . SER A 1 732 ? -25.785 51.749 -4.440 1.00 72.88 732 SER A N 1
ATOM 5685 C CA . SER A 1 732 ? -25.011 52.221 -3.290 1.00 72.88 732 SER A CA 1
ATOM 5686 C C . SER A 1 732 ? -23.529 52.271 -3.641 1.00 72.88 732 SER A C 1
ATOM 5688 O O . SER A 1 732 ? -23.100 51.597 -4.572 1.00 72.88 732 SER A O 1
ATOM 5690 N N . GLN A 1 733 ? -22.748 53.068 -2.921 1.00 72.88 733 GLN A N 1
ATOM 5691 C CA . GLN A 1 733 ? -21.312 53.172 -3.142 1.00 72.88 733 GLN A CA 1
ATOM 5692 C C . GLN A 1 733 ? -20.564 52.372 -2.069 1.00 72.88 733 GLN A C 1
ATOM 5694 O O . GLN A 1 733 ? -20.808 52.550 -0.871 1.00 72.88 733 GLN A O 1
ATOM 5699 N N . LEU A 1 734 ? -19.697 51.458 -2.511 1.00 70.25 734 LEU A N 1
ATOM 5700 C CA . LEU A 1 734 ? -18.930 50.567 -1.642 1.00 70.25 734 LEU A CA 1
ATOM 5701 C C . LEU A 1 734 ? -17.446 50.926 -1.675 1.00 70.25 734 LEU A C 1
ATOM 5703 O O . LEU A 1 734 ? -16.889 51.273 -2.713 1.00 70.25 734 LEU A O 1
ATOM 5707 N N . ASP A 1 735 ? -16.803 50.772 -0.527 1.00 66.69 735 ASP A N 1
ATOM 5708 C CA . ASP A 1 735 ? -15.366 50.916 -0.346 1.00 66.69 735 ASP A CA 1
ATOM 5709 C C . ASP A 1 735 ? -14.836 49.743 0.483 1.00 66.69 735 ASP A C 1
ATOM 5711 O O . ASP A 1 735 ? -15.525 49.224 1.368 1.00 66.69 735 ASP A O 1
ATOM 5715 N N . LEU A 1 736 ? -13.610 49.309 0.207 1.00 65.38 736 LEU A N 1
ATOM 5716 C CA . LEU A 1 736 ? -12.973 48.251 0.984 1.00 65.38 736 LEU A CA 1
ATOM 5717 C C . LEU A 1 736 ? -12.360 48.829 2.254 1.00 65.38 736 LEU A C 1
ATOM 5719 O O . LEU A 1 736 ? -11.607 49.805 2.225 1.00 65.38 736 LEU A O 1
ATOM 5723 N N . LEU A 1 737 ? -12.609 48.169 3.382 1.00 61.78 737 LEU A N 1
ATOM 5724 C CA . LEU A 1 737 ? -11.864 48.461 4.599 1.00 61.78 737 LEU A CA 1
ATOM 5725 C C . LEU A 1 737 ? -10.445 47.922 4.416 1.00 61.78 737 LEU A C 1
ATOM 5727 O O . LEU A 1 737 ? -10.248 46.742 4.141 1.00 61.78 737 LEU A O 1
ATOM 5731 N N . LYS A 1 738 ? -9.465 48.828 4.496 1.00 53.22 738 LYS A N 1
ATOM 5732 C CA . LYS A 1 738 ? -8.053 48.594 4.172 1.00 53.22 738 LYS A CA 1
ATOM 5733 C C . LYS A 1 738 ? -7.544 47.300 4.825 1.00 53.22 738 LYS A C 1
ATOM 5735 O O . LYS A 1 738 ? -7.349 47.260 6.038 1.00 53.22 738 LYS A O 1
ATOM 5740 N N . ALA A 1 739 ? -7.326 46.262 4.024 1.00 51.66 739 ALA A N 1
ATOM 5741 C CA . ALA A 1 739 ? -6.619 45.070 4.467 1.00 51.66 739 ALA A CA 1
ATOM 5742 C C . ALA A 1 739 ? -5.120 45.377 4.577 1.00 51.66 739 ALA A C 1
ATOM 5744 O O . ALA A 1 739 ? -4.587 46.161 3.792 1.00 51.66 739 ALA A O 1
ATOM 5745 N N . GLU A 1 740 ? -4.443 44.781 5.558 1.00 48.19 740 GLU A N 1
ATOM 5746 C CA . GLU A 1 740 ? -2.989 44.929 5.732 1.00 48.19 740 GLU A CA 1
ATOM 5747 C C . GLU A 1 740 ? -2.179 44.207 4.635 1.00 48.19 740 GLU A C 1
ATOM 5749 O O . GLU A 1 740 ? -0.980 44.451 4.515 1.00 48.19 740 GLU A O 1
ATOM 5754 N N . ASP A 1 741 ? -2.836 43.400 3.794 1.00 47.88 741 ASP A N 1
ATOM 5755 C CA . ASP A 1 741 ? -2.224 42.621 2.719 1.00 47.88 741 ASP A CA 1
ATOM 5756 C C . ASP A 1 741 ? -2.691 43.131 1.334 1.00 47.88 741 ASP A C 1
ATOM 5758 O O . ASP A 1 741 ? -3.891 43.215 1.073 1.00 47.88 741 ASP A O 1
ATOM 5762 N N . ASP A 1 742 ? -1.753 43.449 0.431 1.00 49.88 742 ASP A N 1
ATOM 5763 C CA . ASP A 1 742 ? -1.951 44.024 -0.926 1.00 49.88 742 ASP A CA 1
ATOM 5764 C C . ASP A 1 742 ? -2.658 43.082 -1.950 1.00 49.88 742 ASP A C 1
ATOM 5766 O O . ASP A 1 742 ? -2.425 43.162 -3.160 1.00 49.88 742 ASP A O 1
ATOM 5770 N N . PHE A 1 743 ? -3.511 42.150 -1.511 1.00 51.62 743 PHE A N 1
ATOM 5771 C CA . PHE A 1 743 ? -4.204 41.207 -2.401 1.00 51.62 743 PHE A CA 1
ATOM 5772 C C . PHE A 1 743 ? -5.589 41.718 -2.851 1.00 51.62 743 PHE A C 1
ATOM 5774 O O . PHE A 1 743 ? -6.335 42.268 -2.041 1.00 51.62 743 PHE A O 1
ATOM 5781 N N . PRO A 1 744 ? -5.989 41.503 -4.124 1.00 55.69 744 PRO A N 1
ATOM 5782 C CA . PRO A 1 744 ? -7.344 41.806 -4.577 1.00 55.69 744 PRO A CA 1
ATOM 5783 C C . PRO A 1 744 ? -8.353 40.846 -3.929 1.00 55.69 744 PRO A C 1
ATOM 5785 O O . PRO A 1 744 ? -8.206 39.625 -4.021 1.00 55.69 744 PRO A O 1
ATOM 5788 N N . TYR A 1 745 ? -9.400 41.392 -3.316 1.00 61.53 745 TYR A N 1
ATOM 5789 C CA . TYR A 1 745 ? -10.507 40.623 -2.755 1.00 61.53 745 TYR A CA 1
ATOM 5790 C C . TYR A 1 745 ? -11.520 40.281 -3.851 1.00 61.53 745 TYR A C 1
ATOM 5792 O O . TYR A 1 745 ? -11.885 41.121 -4.665 1.00 61.53 745 TYR A O 1
ATOM 5800 N N . VAL A 1 746 ? -12.013 39.044 -3.879 1.00 60.06 746 VAL A N 1
ATOM 5801 C CA . VAL A 1 746 ? -13.142 38.654 -4.738 1.00 60.06 746 VAL A CA 1
ATOM 5802 C C . VAL A 1 746 ? -14.264 38.196 -3.826 1.00 60.06 746 VAL A C 1
ATOM 5804 O O . VAL A 1 746 ? -14.094 37.232 -3.078 1.00 60.06 746 VAL A O 1
ATOM 5807 N N . GLY A 1 747 ? -15.398 38.887 -3.881 1.00 70.81 747 GLY A N 1
ATOM 5808 C CA . GLY A 1 747 ? -16.518 38.634 -2.986 1.00 70.81 747 GLY A CA 1
ATOM 5809 C C . GLY A 1 747 ? -17.869 38.767 -3.674 1.00 70.81 747 GLY A C 1
ATOM 5810 O O . GLY A 1 747 ? -17.986 39.289 -4.779 1.00 70.81 747 GLY A O 1
ATOM 5811 N N . THR A 1 748 ? -18.904 38.258 -3.015 1.00 78.00 748 THR A N 1
ATOM 5812 C CA . THR A 1 748 ? -20.288 38.311 -3.497 1.00 78.00 748 THR A CA 1
ATOM 5813 C C . THR A 1 748 ? -21.136 39.096 -2.509 1.00 78.00 748 THR A C 1
ATOM 5815 O O . THR A 1 748 ? -21.165 38.751 -1.331 1.00 78.00 748 THR A O 1
ATOM 5818 N N . VAL A 1 749 ? -21.845 40.129 -2.962 1.00 82.00 749 VAL A N 1
ATOM 5819 C CA . VAL A 1 749 ? -22.855 40.812 -2.140 1.00 82.00 749 VAL A CA 1
ATOM 5820 C C . VAL A 1 749 ? -24.224 40.260 -2.510 1.00 82.00 749 VAL A C 1
ATOM 5822 O O . VAL A 1 749 ? -24.595 40.239 -3.685 1.00 82.00 749 VAL A O 1
ATOM 5825 N N . ILE A 1 750 ? -24.979 39.803 -1.514 1.00 85.00 750 ILE A N 1
ATOM 5826 C CA . ILE A 1 750 ? -26.296 39.188 -1.691 1.00 85.00 750 ILE A CA 1
ATOM 5827 C C . ILE A 1 750 ? -27.341 39.996 -0.924 1.00 85.00 750 ILE A C 1
ATOM 5829 O O . ILE A 1 750 ? -27.141 40.325 0.244 1.00 85.00 750 ILE A O 1
ATOM 5833 N N . ALA A 1 751 ? -28.468 40.287 -1.575 1.00 86.50 751 ALA A N 1
ATOM 5834 C CA . ALA A 1 751 ? -29.637 40.897 -0.955 1.00 86.50 751 ALA A CA 1
ATOM 5835 C C . ALA A 1 751 ? -30.694 39.844 -0.611 1.00 86.50 751 ALA A C 1
ATOM 5837 O O . ALA A 1 751 ? -31.082 39.030 -1.455 1.00 86.50 751 ALA A O 1
ATOM 5838 N N . TYR A 1 752 ? -31.216 39.910 0.611 1.00 88.69 752 TYR A N 1
ATOM 5839 C CA . TYR A 1 752 ? -32.278 39.055 1.124 1.00 88.69 752 TYR A CA 1
ATOM 5840 C C . TYR A 1 752 ? -33.459 39.883 1.610 1.00 88.69 752 TYR A C 1
ATOM 5842 O O . TYR A 1 752 ? -33.279 40.826 2.368 1.00 88.69 752 TYR A O 1
ATOM 5850 N N . VAL A 1 753 ? -34.682 39.489 1.270 1.00 88.12 753 VAL A N 1
ATOM 5851 C CA . VAL A 1 753 ? -35.878 39.958 1.981 1.00 88.12 753 VAL A CA 1
ATOM 5852 C C . VAL A 1 753 ? -36.154 39.012 3.142 1.00 88.12 753 VAL A C 1
ATOM 5854 O O . VAL A 1 753 ? -36.216 37.794 2.953 1.00 88.12 753 VAL A O 1
ATOM 5857 N N . VAL A 1 754 ? -36.327 39.565 4.341 1.00 83.00 754 VAL A N 1
ATOM 5858 C CA . VAL A 1 754 ? -36.721 38.815 5.537 1.00 83.00 754 VAL A CA 1
ATOM 5859 C C . VAL A 1 754 ? -38.234 38.852 5.696 1.00 83.00 754 VAL A C 1
ATOM 5861 O O . VAL A 1 754 ? -38.856 39.914 5.768 1.00 83.00 754 VAL A O 1
ATOM 5864 N N . LEU A 1 755 ? -38.830 37.663 5.743 1.00 78.88 755 LEU A N 1
ATOM 5865 C CA . LEU A 1 755 ? -40.243 37.470 6.033 1.00 78.88 755 LEU A CA 1
ATOM 5866 C C . LEU A 1 755 ? -40.520 37.558 7.549 1.00 78.88 755 LEU A C 1
ATOM 5868 O O . LEU A 1 755 ? -39.609 37.354 8.353 1.00 78.88 755 LEU A O 1
ATOM 5872 N N . PRO A 1 756 ? -41.779 37.793 7.975 1.00 72.31 756 PRO A N 1
ATOM 5873 C CA . PRO A 1 756 ? -42.140 37.882 9.396 1.00 72.31 756 PRO A CA 1
ATOM 5874 C C . PRO A 1 756 ? -41.794 36.647 10.248 1.00 72.31 756 PRO A C 1
ATOM 5876 O O . PRO A 1 756 ? -41.678 36.757 11.464 1.00 72.31 756 PRO A O 1
ATOM 5879 N N . ASP A 1 757 ? -41.623 35.474 9.633 1.00 75.12 757 ASP A N 1
ATOM 5880 C CA . ASP A 1 757 ? -41.185 34.227 10.275 1.00 75.12 757 ASP A CA 1
ATOM 5881 C C . ASP A 1 757 ? -39.650 34.083 10.341 1.00 75.12 757 ASP A C 1
ATOM 5883 O O . ASP A 1 757 ? -39.138 33.008 10.644 1.00 75.12 757 ASP A O 1
ATOM 5887 N N . SER A 1 758 ? -38.910 35.168 10.073 1.00 73.62 758 SER A N 1
ATOM 5888 C CA . SER A 1 758 ? -37.441 35.227 10.003 1.00 73.62 758 SER A CA 1
ATOM 5889 C C . SER A 1 758 ? -36.812 34.420 8.862 1.00 73.62 758 SER A C 1
ATOM 5891 O O . SER A 1 758 ? -35.588 34.275 8.807 1.00 73.62 758 SER A O 1
ATOM 5893 N N . LYS A 1 759 ? -37.609 33.927 7.905 1.00 81.25 759 LYS A N 1
ATOM 5894 C CA . LYS A 1 759 ? -37.082 33.282 6.700 1.00 81.25 759 LYS A CA 1
ATOM 5895 C C . LYS A 1 759 ? -36.499 34.328 5.743 1.00 81.25 759 LYS A C 1
ATOM 5897 O O . LYS A 1 759 ? -37.179 35.282 5.369 1.00 81.25 759 LYS A O 1
ATOM 5902 N N . LYS A 1 760 ? -35.253 34.117 5.306 1.00 83.75 760 LYS A N 1
ATOM 5903 C CA . LYS A 1 760 ? -34.572 34.929 4.283 1.00 83.75 760 LYS A CA 1
ATOM 5904 C C . LYS A 1 760 ? -34.864 34.388 2.883 1.00 83.75 760 LYS A C 1
ATOM 5906 O O . LYS A 1 760 ? -34.700 33.194 2.637 1.00 83.75 760 LYS A O 1
ATOM 5911 N N . ILE A 1 761 ? -35.262 35.261 1.960 1.00 84.88 761 ILE A N 1
ATOM 5912 C CA . ILE A 1 761 ? -35.391 34.951 0.530 1.00 84.88 761 ILE A CA 1
ATOM 5913 C C . ILE A 1 761 ? -34.399 35.814 -0.237 1.00 84.88 761 ILE A C 1
ATOM 5915 O O . ILE A 1 761 ? -34.450 37.035 -0.133 1.00 84.88 761 ILE A O 1
ATOM 5919 N N . LYS A 1 762 ? -33.503 35.186 -1.002 1.00 90.50 762 LYS A N 1
ATOM 5920 C CA . LYS A 1 762 ? -32.545 35.885 -1.866 1.00 90.50 762 LYS A CA 1
ATOM 5921 C C . LYS A 1 762 ? -33.297 36.609 -2.984 1.00 90.50 762 LYS A C 1
ATOM 5923 O O . LYS A 1 762 ? -34.061 35.973 -3.705 1.00 90.50 762 LYS A O 1
ATOM 5928 N N . VAL A 1 763 ? -33.076 37.913 -3.114 1.00 88.62 763 VAL A N 1
ATOM 5929 C CA . VAL A 1 763 ? -33.742 38.775 -4.107 1.00 88.62 763 VAL A CA 1
ATOM 5930 C C . VAL A 1 763 ? -32.776 39.441 -5.080 1.00 88.62 763 VAL A C 1
ATOM 5932 O O . VAL A 1 763 ? -33.221 39.914 -6.118 1.00 88.62 763 VAL A O 1
ATOM 5935 N N . GLY A 1 764 ? -31.476 39.460 -4.782 1.00 85.62 764 GLY A N 1
ATOM 5936 C CA . GLY A 1 764 ? -30.441 40.014 -5.655 1.00 85.62 764 GLY A CA 1
ATOM 5937 C C . GLY A 1 764 ? -29.054 39.494 -5.285 1.00 85.62 764 GLY A C 1
ATOM 5938 O O . GLY A 1 764 ? -28.825 39.071 -4.152 1.00 85.62 764 GLY A O 1
ATOM 5939 N N . GLU A 1 765 ? -28.138 39.486 -6.248 1.00 88.12 765 GLU A N 1
ATOM 5940 C CA . GLU A 1 765 ? -26.743 39.072 -6.074 1.00 88.12 765 GLU A CA 1
ATOM 5941 C C . GLU A 1 765 ? -25.854 39.801 -7.069 1.00 88.12 765 GLU A C 1
ATOM 5943 O O . GLU A 1 765 ? -26.241 40.006 -8.220 1.00 88.12 765 GLU A O 1
ATOM 5948 N N . ILE A 1 766 ? -24.648 40.146 -6.632 1.00 80.56 766 ILE A N 1
ATOM 5949 C CA . ILE A 1 766 ? -23.587 40.615 -7.512 1.00 80.56 766 ILE A CA 1
ATOM 5950 C C . ILE A 1 766 ? -22.244 40.053 -7.047 1.00 80.56 766 ILE A C 1
ATOM 5952 O O . ILE A 1 766 ? -21.947 40.033 -5.851 1.00 80.56 766 ILE A O 1
ATOM 5956 N N . VAL A 1 767 ? -21.454 39.564 -8.000 1.00 76.25 767 VAL A N 1
ATOM 5957 C CA . VAL A 1 767 ? -20.099 39.053 -7.776 1.00 76.25 767 VAL A CA 1
ATOM 5958 C C . VAL A 1 767 ? -19.140 40.103 -8.312 1.00 76.25 767 VAL A C 1
ATOM 5960 O O . VAL A 1 767 ? -19.151 40.354 -9.514 1.00 76.25 767 VAL A O 1
ATOM 5963 N N . GLU A 1 768 ? -18.327 40.697 -7.442 1.00 66.19 768 GLU A N 1
ATOM 5964 C CA . GLU A 1 768 ? -17.372 41.742 -7.823 1.00 66.19 768 GLU A CA 1
ATOM 5965 C C . GLU A 1 768 ? -15.960 41.441 -7.313 1.00 66.19 768 GLU A C 1
ATOM 5967 O O . GLU A 1 768 ? -15.749 40.769 -6.294 1.00 66.19 768 GLU A O 1
ATOM 5972 N N . GLN A 1 769 ? -14.971 41.937 -8.056 1.00 62.91 769 GLN A N 1
ATOM 5973 C CA . GLN A 1 769 ? -13.570 41.915 -7.652 1.00 62.91 769 GLN A CA 1
ATOM 5974 C C . GLN A 1 769 ? -13.214 43.269 -7.040 1.00 62.91 769 GLN A C 1
ATOM 5976 O O . GLN A 1 769 ? -12.960 44.239 -7.743 1.00 62.91 769 GLN A O 1
ATOM 5981 N N . PHE A 1 770 ? -13.150 43.318 -5.718 1.00 62.81 770 PHE A N 1
ATOM 5982 C CA . PHE A 1 770 ? -12.792 44.510 -4.973 1.00 62.81 770 PHE A CA 1
ATOM 5983 C C . PHE A 1 770 ? -11.261 44.622 -4.856 1.00 62.81 770 PHE A C 1
ATOM 5985 O O . PHE A 1 770 ? -10.603 43.765 -4.262 1.00 62.81 770 PHE A O 1
ATOM 5992 N N . VAL A 1 771 ? -10.657 45.676 -5.407 1.00 57.78 771 VAL A N 1
ATOM 5993 C CA . VAL A 1 771 ? -9.197 45.881 -5.363 1.00 57.78 771 VAL A CA 1
ATOM 5994 C C . VAL A 1 771 ? -8.866 47.079 -4.477 1.00 57.78 771 VAL A C 1
ATOM 5996 O O . VAL A 1 771 ? -9.424 48.162 -4.648 1.00 57.78 771 VAL A O 1
ATOM 5999 N N . THR A 1 772 ? -7.945 46.905 -3.527 1.00 53.09 772 THR A N 1
ATOM 6000 C CA . THR A 1 772 ? -7.399 48.013 -2.737 1.00 53.09 772 THR A CA 1
ATOM 6001 C C . THR A 1 772 ? -6.705 48.996 -3.696 1.00 53.09 772 THR A C 1
ATOM 6003 O O . THR A 1 772 ? -5.923 48.572 -4.539 1.00 53.09 772 THR A O 1
ATOM 6006 N N . HIS A 1 773 ? -7.004 50.301 -3.600 1.00 51.59 773 HIS A N 1
ATOM 6007 C CA . HIS A 1 773 ? -6.447 51.424 -4.402 1.00 51.59 773 HIS A CA 1
ATOM 6008 C C . HIS A 1 773 ? -7.257 51.980 -5.595 1.00 51.59 773 HIS A C 1
ATOM 6010 O O . HIS A 1 773 ? -6.721 52.817 -6.325 1.00 51.59 773 HIS A O 1
ATOM 6016 N N . LEU A 1 774 ? -8.533 51.630 -5.768 1.00 53.34 774 LEU A N 1
ATOM 6017 C CA . LEU A 1 774 ? -9.437 52.322 -6.707 1.00 53.34 774 LEU A CA 1
ATOM 6018 C C . LEU A 1 774 ? -10.425 53.245 -5.966 1.00 53.34 774 LEU A C 1
ATOM 6020 O O . LEU A 1 774 ? -10.650 53.077 -4.770 1.00 53.34 774 LEU A O 1
ATOM 6024 N N . GLU A 1 775 ? -10.957 54.265 -6.654 1.00 59.72 775 GLU A N 1
ATOM 6025 C CA . GLU A 1 775 ? -12.044 55.102 -6.114 1.00 59.72 775 GLU A CA 1
ATOM 6026 C C . GLU A 1 775 ? -13.278 54.234 -5.787 1.00 59.72 775 GLU A C 1
ATOM 6028 O O . GLU A 1 775 ? -13.469 53.212 -6.447 1.00 59.72 775 GLU A O 1
ATOM 6033 N N . PRO A 1 776 ? -14.119 54.610 -4.800 1.00 64.19 776 PRO A N 1
ATOM 6034 C CA . PRO A 1 776 ? -15.247 53.781 -4.378 1.00 64.19 776 PRO A CA 1
ATOM 6035 C C . PRO A 1 776 ? -16.195 53.486 -5.552 1.00 64.19 776 PRO A C 1
ATOM 6037 O O . PRO A 1 776 ? -16.687 54.414 -6.206 1.00 64.19 776 PRO A O 1
ATOM 6040 N N . GLU A 1 777 ? -16.457 52.205 -5.821 1.00 63.59 777 GLU A N 1
ATOM 6041 C CA . GLU A 1 777 ? -17.268 51.767 -6.960 1.00 63.59 777 GLU A CA 1
ATOM 6042 C C . GLU A 1 777 ? -18.771 51.833 -6.648 1.00 63.59 777 GLU A C 1
ATOM 6044 O O . GLU A 1 777 ? -19.229 51.567 -5.532 1.00 63.59 777 GLU A O 1
ATOM 6049 N N . LEU A 1 778 ? -19.560 52.197 -7.663 1.00 69.25 778 LEU A N 1
ATOM 6050 C CA . LEU A 1 778 ? -21.019 52.174 -7.595 1.00 69.25 778 LEU A CA 1
ATOM 6051 C C . LEU A 1 778 ? -21.519 50.737 -7.779 1.00 69.25 778 LEU A C 1
ATOM 6053 O O . LEU A 1 778 ? -21.436 50.168 -8.866 1.00 69.25 778 LEU A O 1
ATOM 6057 N N . LEU A 1 779 ? -22.098 50.176 -6.722 1.00 70.75 779 LEU A N 1
ATOM 6058 C CA . LEU A 1 779 ? -22.823 48.916 -6.756 1.00 70.75 779 LEU A CA 1
ATOM 6059 C C . LEU A 1 779 ? -24.158 49.116 -7.478 1.00 70.75 779 LEU A C 1
ATOM 6061 O O . LEU A 1 779 ? -25.012 49.868 -7.008 1.00 70.75 779 LEU A O 1
ATOM 6065 N N . HIS A 1 780 ? -24.370 48.392 -8.576 1.00 78.44 780 HIS A N 1
ATOM 6066 C CA . HIS A 1 780 ? -25.655 48.325 -9.275 1.00 78.44 780 HIS A CA 1
ATOM 6067 C C . HIS A 1 780 ? -26.244 46.917 -9.150 1.00 78.44 780 HIS A C 1
ATOM 6069 O O . HIS A 1 780 ? -26.060 46.075 -10.029 1.00 78.44 780 HIS A O 1
ATOM 6075 N N . MET A 1 781 ? -26.958 46.643 -8.055 1.00 82.31 781 MET A N 1
ATOM 6076 C CA . MET A 1 781 ? -27.572 45.332 -7.840 1.00 82.31 781 MET A CA 1
ATOM 6077 C C . MET A 1 781 ? -29.002 45.313 -8.378 1.00 82.31 781 MET A C 1
ATOM 6079 O O . MET A 1 781 ? -29.872 46.029 -7.882 1.00 82.31 781 MET A O 1
ATOM 6083 N N . ASN A 1 782 ? -29.259 44.466 -9.374 1.00 85.94 782 ASN A N 1
ATOM 6084 C CA . ASN A 1 782 ? -30.618 44.196 -9.833 1.00 85.94 782 ASN A CA 1
ATOM 6085 C C . ASN A 1 782 ? -31.283 43.195 -8.889 1.00 85.94 782 ASN A C 1
ATOM 6087 O O . ASN A 1 782 ? -30.793 42.080 -8.707 1.00 85.94 782 ASN A O 1
ATOM 6091 N N . CYS A 1 783 ? -32.404 43.606 -8.313 1.00 85.00 783 CYS A N 1
ATOM 6092 C CA . CYS A 1 783 ? -33.186 42.828 -7.373 1.00 85.00 783 CYS A CA 1
ATOM 6093 C C . CYS A 1 783 ? -34.584 42.567 -7.938 1.00 85.00 783 CYS A C 1
ATOM 6095 O O . CYS A 1 783 ? -35.166 43.433 -8.593 1.00 85.00 783 CYS A O 1
ATOM 6097 N N . GLN A 1 784 ? -35.149 41.402 -7.631 1.00 86.75 784 GLN A N 1
ATOM 6098 C CA . GLN A 1 784 ? -36.539 41.067 -7.926 1.00 86.75 784 GLN A CA 1
ATOM 6099 C C . GLN A 1 784 ? -37.249 40.645 -6.643 1.00 86.75 784 GLN A C 1
ATOM 6101 O O . GLN A 1 784 ? -36.831 39.700 -5.969 1.00 86.75 784 GLN A O 1
ATOM 6106 N N . LEU A 1 785 ? -38.337 41.338 -6.300 1.00 84.62 785 LEU A N 1
ATOM 6107 C CA . LEU A 1 785 ? -39.162 40.914 -5.175 1.00 84.62 785 LEU A CA 1
ATOM 6108 C C . LEU A 1 785 ? -39.933 39.627 -5.508 1.00 84.62 785 LEU A C 1
ATOM 6110 O O . LEU A 1 785 ? -40.453 39.506 -6.616 1.00 84.62 785 LEU A O 1
ATOM 6114 N N . PRO A 1 786 ? -40.093 38.700 -4.547 1.00 82.94 786 PRO A N 1
ATOM 6115 C CA . PRO A 1 786 ? -40.939 37.529 -4.726 1.00 82.94 786 PRO A CA 1
ATOM 6116 C C . PRO A 1 786 ? -42.385 37.903 -5.068 1.00 82.94 786 PRO A C 1
ATOM 6118 O O . PRO A 1 786 ? -42.985 38.776 -4.429 1.00 82.94 786 PRO A O 1
ATOM 6121 N N . ASP A 1 787 ? -42.964 37.182 -6.027 1.00 78.69 787 ASP A N 1
ATOM 6122 C CA . ASP A 1 787 ? -44.393 37.256 -6.322 1.00 78.69 787 ASP A CA 1
ATOM 6123 C C . ASP A 1 787 ? -45.223 36.839 -5.096 1.00 78.69 787 ASP A C 1
ATOM 6125 O O . ASP A 1 787 ? -44.880 35.908 -4.363 1.00 78.69 787 ASP A O 1
ATOM 6129 N N . GLY A 1 788 ? -46.353 37.514 -4.876 1.00 75.38 788 GLY A N 1
ATOM 6130 C CA . GLY A 1 788 ? -47.306 37.148 -3.822 1.00 75.38 788 GLY A CA 1
ATOM 6131 C C . GLY A 1 788 ? -46.940 37.599 -2.402 1.00 75.38 788 GLY A C 1
ATOM 6132 O O . GLY A 1 788 ? -47.609 37.179 -1.450 1.00 75.38 788 GLY A O 1
ATOM 6133 N N . LEU A 1 789 ? -45.931 38.464 -2.230 1.00 80.75 789 LEU A N 1
ATOM 6134 C CA . LEU A 1 789 ? -45.741 39.196 -0.972 1.00 80.75 789 LEU A CA 1
ATOM 6135 C C . LEU A 1 789 ? -46.999 40.017 -0.645 1.00 80.75 789 LEU A C 1
ATOM 6137 O O . LEU A 1 789 ? -47.559 40.694 -1.504 1.00 80.75 789 LEU A O 1
ATOM 6141 N N . ARG A 1 790 ? -47.465 39.940 0.608 1.00 81.06 790 ARG A N 1
ATOM 6142 C CA . ARG A 1 790 ? -48.635 40.701 1.072 1.00 81.06 790 ARG A CA 1
ATOM 6143 C C . ARG A 1 790 ? -48.247 42.160 1.309 1.00 81.06 790 ARG A C 1
ATOM 6145 O O . ARG A 1 790 ? -47.092 42.452 1.591 1.00 81.06 790 ARG A O 1
ATOM 6152 N N . ASN A 1 791 ? -49.228 43.060 1.294 1.00 80.31 791 ASN A N 1
ATOM 6153 C CA . ASN A 1 791 ? -48.996 44.444 1.708 1.00 80.31 791 ASN A CA 1
ATOM 6154 C C . ASN A 1 791 ? -48.452 44.488 3.134 1.00 80.31 791 ASN A C 1
ATOM 6156 O O . ASN A 1 791 ? -49.052 43.922 4.053 1.00 80.31 791 ASN A O 1
ATOM 6160 N N . GLY A 1 792 ? -47.332 45.174 3.321 1.00 81.81 792 GLY A N 1
ATOM 6161 C CA . GLY A 1 792 ? -46.649 45.183 4.603 1.00 81.81 792 GLY A CA 1
ATOM 6162 C C . GLY A 1 792 ? -45.272 45.821 4.544 1.00 81.81 792 GLY A C 1
ATOM 6163 O O . GLY A 1 792 ? -44.779 46.196 3.480 1.00 81.81 792 GLY A O 1
ATOM 6164 N N . VAL A 1 793 ? -44.669 45.954 5.723 1.00 83.06 793 VAL A N 1
ATOM 6165 C CA . VAL A 1 793 ? -43.289 46.413 5.879 1.00 83.06 793 VAL A CA 1
ATOM 6166 C C . VAL A 1 793 ? -42.398 45.190 6.045 1.00 83.06 793 VAL A C 1
ATOM 6168 O O . VAL A 1 793 ? -42.654 44.351 6.906 1.00 83.06 793 VAL A O 1
ATOM 6171 N N . TYR A 1 794 ? -41.364 45.117 5.223 1.00 84.69 794 TYR A N 1
ATOM 6172 C CA . TYR A 1 794 ? -40.348 44.076 5.204 1.00 84.69 794 TYR A CA 1
ATOM 6173 C C . TYR A 1 794 ? -38.968 44.703 5.383 1.00 84.69 794 TYR A C 1
ATOM 6175 O O . TYR A 1 794 ? -38.794 45.916 5.246 1.00 84.69 794 TYR A O 1
ATOM 6183 N N . GLU A 1 795 ? -37.977 43.870 5.666 1.00 86.00 795 GLU A N 1
ATOM 6184 C CA . GLU A 1 795 ? -36.583 44.284 5.773 1.00 86.00 795 GLU A CA 1
ATOM 6185 C C . GLU A 1 795 ? -35.773 43.609 4.667 1.00 86.00 795 GLU A C 1
ATOM 6187 O O . GLU A 1 795 ? -35.837 42.393 4.479 1.00 86.00 795 GLU A O 1
ATOM 6192 N N . LEU A 1 796 ? -35.039 44.421 3.913 1.00 83.88 796 LEU A N 1
ATOM 6193 C CA . LEU A 1 796 ? -34.053 43.988 2.937 1.00 83.88 796 LEU A CA 1
ATOM 6194 C C . LEU A 1 796 ? -32.679 44.034 3.595 1.00 83.88 796 LEU A C 1
ATOM 6196 O O . LEU A 1 796 ? -32.209 45.112 3.945 1.00 83.88 796 LEU A O 1
ATOM 6200 N N . TYR A 1 797 ? -32.059 42.875 3.743 1.00 85.06 797 TYR A N 1
ATOM 6201 C CA . TYR A 1 797 ? -30.735 42.686 4.313 1.00 85.06 797 TYR A CA 1
ATOM 6202 C C . TYR A 1 797 ? -29.705 42.488 3.212 1.00 85.06 797 TYR A C 1
ATOM 6204 O O . TYR A 1 797 ? -29.936 41.714 2.285 1.00 85.06 797 TYR A O 1
ATOM 6212 N N . LEU A 1 798 ? -28.555 43.134 3.340 1.00 81.06 798 LEU A N 1
ATOM 6213 C CA . LEU A 1 798 ? -27.396 42.906 2.489 1.00 81.06 798 LEU A CA 1
ATOM 6214 C C . LEU A 1 798 ? -26.313 42.156 3.267 1.00 81.06 798 LEU A C 1
ATOM 6216 O O . LEU A 1 798 ? -26.016 42.488 4.410 1.00 81.06 798 LEU A O 1
ATOM 6220 N N . GLU A 1 799 ? -25.687 41.169 2.637 1.00 83.31 799 GLU A N 1
ATOM 6221 C CA . GLU A 1 799 ? -24.569 40.414 3.211 1.00 83.31 799 GLU A CA 1
ATOM 6222 C C . GLU A 1 799 ? -23.438 40.302 2.191 1.00 83.31 799 GLU A C 1
ATOM 6224 O O . GLU A 1 799 ? -23.696 40.082 1.007 1.00 83.31 799 GLU A O 1
ATOM 6229 N N . ALA A 1 800 ? -22.191 40.431 2.644 1.00 75.56 800 ALA A N 1
ATOM 6230 C CA . ALA A 1 800 ? -21.006 40.279 1.806 1.00 75.56 800 ALA A CA 1
ATOM 6231 C C . ALA A 1 800 ? -20.290 38.958 2.122 1.00 75.56 800 ALA A C 1
ATOM 6233 O O . ALA A 1 800 ? -20.015 38.656 3.280 1.00 75.56 800 ALA A O 1
ATOM 6234 N N . TRP A 1 801 ? -19.963 38.183 1.094 1.00 74.31 801 TRP A N 1
ATOM 6235 C CA . TRP A 1 801 ? -19.323 36.872 1.188 1.00 74.31 801 TRP A CA 1
ATOM 6236 C C . TRP A 1 801 ? -17.942 36.916 0.547 1.00 74.31 801 TRP A C 1
ATOM 6238 O O . TRP A 1 801 ? -17.801 37.404 -0.573 1.00 74.31 801 TRP A O 1
ATOM 6248 N N . ASP A 1 802 ? -16.931 36.387 1.229 1.00 67.44 802 ASP A N 1
ATOM 6249 C CA . ASP A 1 802 ? -15.591 36.214 0.663 1.00 67.44 802 ASP A CA 1
ATOM 6250 C C . ASP A 1 802 ? -15.510 34.856 -0.045 1.00 67.44 802 ASP A C 1
ATOM 6252 O O . ASP A 1 802 ? -15.872 33.826 0.525 1.00 67.44 802 ASP A O 1
ATOM 6256 N N . LYS A 1 803 ? -15.004 34.827 -1.283 1.00 62.44 803 LYS A N 1
ATOM 6257 C CA . LYS A 1 803 ? -14.801 33.583 -2.040 1.00 62.44 803 LYS A CA 1
ATOM 6258 C C . LYS A 1 803 ? -13.859 32.599 -1.329 1.00 62.44 803 LYS A C 1
ATOM 6260 O O . LYS A 1 803 ? -13.971 31.395 -1.551 1.00 62.44 803 LYS A O 1
ATOM 6265 N N . HIS A 1 804 ? -12.940 33.086 -0.495 1.00 55.62 804 HIS A N 1
ATOM 6266 C CA . HIS A 1 804 ? -12.025 32.246 0.285 1.00 55.62 804 HIS A CA 1
ATOM 6267 C C . HIS A 1 804 ? -12.663 31.702 1.571 1.00 55.62 804 HIS A C 1
ATOM 6269 O O . HIS A 1 804 ? -12.157 30.729 2.126 1.00 55.62 804 HIS A O 1
ATOM 6275 N N . TYR A 1 805 ? -13.774 32.295 2.021 1.00 57.94 805 TYR A N 1
ATOM 6276 C CA . TYR A 1 805 ? -14.496 31.914 3.238 1.00 57.94 805 TYR A CA 1
ATOM 6277 C C . TYR A 1 805 ? -16.009 31.839 2.957 1.00 57.94 805 TYR A C 1
ATOM 6279 O O . TYR A 1 805 ? -16.781 32.657 3.463 1.00 57.94 805 TYR A O 1
ATOM 6287 N N . PRO A 1 806 ? -16.453 30.860 2.147 1.00 57.81 806 PRO A N 1
ATOM 6288 C CA . PRO A 1 806 ? -17.821 30.792 1.632 1.00 57.81 806 PRO A CA 1
ATOM 6289 C C . PRO A 1 806 ? -18.878 30.431 2.684 1.00 57.81 806 PRO A C 1
ATOM 6291 O O . PRO A 1 806 ? -20.051 30.380 2.334 1.00 57.81 806 PRO A O 1
ATOM 6294 N N . ASP A 1 807 ? -18.487 30.190 3.941 1.00 57.81 807 ASP A N 1
ATOM 6295 C CA . ASP A 1 807 ? -19.374 29.736 5.021 1.00 57.81 807 ASP A CA 1
ATOM 6296 C C . ASP A 1 807 ? -19.679 30.823 6.073 1.00 57.81 807 ASP A C 1
ATOM 6298 O O . ASP A 1 807 ? -20.473 30.590 6.985 1.00 57.81 807 ASP A O 1
ATOM 6302 N N . ILE A 1 808 ? -19.075 32.018 5.971 1.00 59.91 808 ILE A N 1
ATOM 6303 C CA . ILE A 1 808 ? -19.247 33.099 6.958 1.00 59.91 808 ILE A CA 1
ATOM 6304 C C . ILE A 1 808 ? -19.518 34.440 6.249 1.00 59.91 808 ILE A C 1
ATOM 6306 O O . ILE A 1 808 ? -18.584 35.049 5.724 1.00 59.91 808 ILE A O 1
ATOM 6310 N N . PRO A 1 809 ? -20.764 34.952 6.262 1.00 66.38 809 PRO A N 1
ATOM 6311 C CA . PRO A 1 809 ? -21.062 36.277 5.731 1.00 66.38 809 PRO A CA 1
ATOM 6312 C C . PRO A 1 809 ? -20.546 37.381 6.658 1.00 66.38 809 PRO A C 1
ATOM 6314 O O . PRO A 1 809 ? -20.592 37.267 7.886 1.00 66.38 809 PRO A O 1
ATOM 6317 N N . SER A 1 810 ? -20.123 38.493 6.065 1.00 67.44 810 SER A N 1
ATOM 6318 C CA . SER A 1 810 ? -19.810 39.743 6.755 1.00 67.44 810 SER A CA 1
ATOM 6319 C C . SER A 1 810 ? -20.955 40.750 6.610 1.00 67.44 810 SER A C 1
ATOM 6321 O O . SER A 1 810 ? -21.665 40.771 5.598 1.00 67.44 810 SER A O 1
ATOM 6323 N N . ARG A 1 811 ? -21.140 41.594 7.632 1.00 71.75 811 ARG A N 1
ATOM 6324 C CA . ARG A 1 811 ? -22.138 42.677 7.630 1.00 71.75 811 ARG A CA 1
ATOM 6325 C C . ARG A 1 811 ? -21.556 43.937 6.997 1.00 71.75 811 ARG A C 1
ATOM 6327 O O . ARG A 1 811 ? -20.370 44.216 7.152 1.00 71.75 811 ARG A O 1
ATOM 6334 N N . LEU A 1 812 ? -22.400 44.722 6.332 1.00 71.81 812 LEU A N 1
ATOM 6335 C CA . LEU A 1 812 ? -21.999 46.009 5.757 1.00 71.81 812 LEU A CA 1
ATOM 6336 C C . LEU A 1 812 ? -22.121 47.125 6.801 1.00 71.81 812 LEU A C 1
ATOM 6338 O O . LEU A 1 812 ? -23.158 47.283 7.451 1.00 71.81 812 LEU A O 1
ATOM 6342 N N . VAL A 1 813 ? -21.070 47.928 6.943 1.00 68.62 813 VAL A N 1
ATOM 6343 C CA . VAL A 1 813 ? -21.046 49.091 7.849 1.00 68.62 813 VAL A CA 1
ATOM 6344 C C . VAL A 1 813 ? -21.042 50.401 7.078 1.00 68.62 813 VAL A C 1
ATOM 6346 O O . VAL A 1 813 ? -20.509 50.464 5.977 1.00 68.62 813 VAL A O 1
ATOM 6349 N N . GLY A 1 814 ? -21.635 51.452 7.642 1.00 66.88 814 GLY A N 1
ATOM 6350 C CA . GLY A 1 814 ? -21.562 52.810 7.095 1.00 66.88 814 GLY A CA 1
ATOM 6351 C C . GLY A 1 814 ? -20.277 53.551 7.471 1.00 66.88 814 GLY A C 1
ATOM 6352 O O . GLY A 1 814 ? -19.438 53.038 8.210 1.00 66.88 814 GLY A O 1
ATOM 6353 N N . GLU A 1 815 ? -20.149 54.806 7.026 1.00 62.34 815 GLU A N 1
ATOM 6354 C CA . GLU A 1 815 ? -19.007 55.689 7.344 1.00 62.34 815 GLU A CA 1
ATOM 6355 C C . GLU A 1 815 ? -18.718 55.853 8.846 1.00 62.34 815 GLU A C 1
ATOM 6357 O O . GLU A 1 815 ? -17.582 56.104 9.236 1.00 62.34 815 GLU A O 1
ATOM 6362 N N . ASN A 1 816 ? -19.735 55.712 9.692 1.00 62.12 816 ASN A N 1
ATOM 6363 C CA . ASN A 1 816 ? -19.644 55.819 11.148 1.00 62.12 816 ASN A CA 1
ATOM 6364 C C . ASN A 1 816 ? -19.452 54.463 11.851 1.00 62.12 816 ASN A C 1
ATOM 6366 O O . ASN A 1 816 ? -19.699 54.379 13.051 1.00 62.12 816 ASN A O 1
ATOM 6370 N N . GLU A 1 817 ? -19.086 53.415 11.104 1.00 61.88 817 GLU A N 1
ATOM 6371 C CA . GLU A 1 817 ? -18.915 52.025 11.563 1.00 61.88 817 GLU A CA 1
ATOM 6372 C C . GLU A 1 817 ? -20.188 51.375 12.135 1.00 61.88 817 GLU A C 1
ATOM 6374 O O . GLU A 1 817 ? -20.167 50.223 12.571 1.00 61.88 817 GLU A O 1
ATOM 6379 N N . ASN A 1 818 ? -21.330 52.067 12.080 1.00 66.50 818 ASN A N 1
ATOM 6380 C CA . ASN A 1 818 ? -22.611 51.468 12.417 1.00 66.50 818 ASN A CA 1
ATOM 6381 C C . ASN A 1 818 ? -23.041 50.515 11.309 1.00 66.50 818 ASN A C 1
ATOM 6383 O O . ASN A 1 818 ? -22.835 50.768 10.120 1.00 66.50 818 ASN A O 1
ATOM 6387 N N . ILE A 1 819 ? -23.681 49.424 11.712 1.00 63.78 819 ILE A N 1
ATOM 6388 C CA . ILE A 1 819 ? -24.177 48.429 10.776 1.00 63.78 819 ILE A CA 1
ATOM 6389 C C . ILE A 1 819 ? -25.346 49.024 9.984 1.00 63.78 819 ILE A C 1
ATOM 6391 O O . ILE A 1 819 ? -26.392 49.333 10.555 1.00 63.78 819 ILE A O 1
ATOM 6395 N N . ASN A 1 820 ? -25.142 49.182 8.676 1.00 68.94 820 ASN A N 1
ATOM 6396 C CA . ASN A 1 820 ? -26.051 49.853 7.747 1.00 68.94 820 ASN A CA 1
ATOM 6397 C C . ASN A 1 820 ? -26.433 48.910 6.600 1.00 68.94 820 ASN A C 1
ATOM 6399 O O . ASN A 1 820 ? -26.449 49.301 5.442 1.00 68.94 820 ASN A O 1
ATOM 6403 N N . ASP A 1 821 ? -26.720 47.653 6.915 1.00 73.75 821 ASP A N 1
ATOM 6404 C CA . ASP A 1 821 ? -27.007 46.595 5.946 1.00 73.75 821 ASP A CA 1
ATOM 6405 C C . ASP A 1 821 ? -28.509 46.297 5.785 1.00 73.75 821 ASP A C 1
ATOM 6407 O O . ASP A 1 821 ? -28.866 45.339 5.103 1.00 73.75 821 ASP A O 1
ATOM 6411 N N . VAL A 1 822 ? -29.386 47.109 6.395 1.00 80.81 822 VAL A N 1
ATOM 6412 C CA . VAL A 1 822 ? -30.847 46.928 6.362 1.00 80.81 822 VAL A CA 1
ATOM 6413 C C . VAL A 1 822 ? -31.556 48.119 5.720 1.00 80.81 822 VAL A C 1
ATOM 6415 O O . VAL A 1 822 ? -31.386 49.261 6.144 1.00 80.81 822 VAL A O 1
ATOM 6418 N N . VAL A 1 823 ? -32.438 47.835 4.761 1.00 81.31 823 VAL A N 1
ATOM 6419 C CA . VAL A 1 823 ? -33.379 48.789 4.155 1.00 81.31 823 VAL A CA 1
ATOM 6420 C C . VAL A 1 823 ? -34.807 48.354 4.452 1.00 81.31 823 VAL A C 1
ATOM 6422 O O . VAL A 1 823 ? -35.171 47.202 4.227 1.00 81.31 823 VAL A O 1
ATOM 6425 N N . LYS A 1 824 ? -35.662 49.272 4.912 1.00 82.38 824 LYS A N 1
ATOM 6426 C CA . LYS A 1 824 ? -37.094 48.972 5.052 1.00 82.38 824 LYS A CA 1
ATOM 6427 C C . LYS A 1 824 ? -37.769 48.986 3.685 1.00 82.38 824 LYS A C 1
ATOM 6429 O O . LYS A 1 824 ? -37.685 49.972 2.962 1.00 82.38 824 LYS A O 1
ATOM 6434 N N . ILE A 1 825 ? -38.493 47.933 3.340 1.00 84.88 825 ILE A N 1
ATOM 6435 C CA . ILE A 1 825 ? -39.305 47.881 2.124 1.00 84.88 825 ILE A CA 1
ATOM 6436 C C . ILE A 1 825 ? -40.780 47.929 2.502 1.00 84.88 825 ILE A C 1
ATOM 6438 O O . ILE A 1 825 ? -41.238 47.165 3.344 1.00 84.88 825 ILE A O 1
ATOM 6442 N N . ILE A 1 826 ? -41.535 48.815 1.862 1.00 83.75 826 ILE A N 1
ATOM 6443 C CA . ILE A 1 826 ? -42.988 48.901 1.968 1.00 83.75 826 ILE A CA 1
ATOM 6444 C C . ILE A 1 826 ? -43.566 48.297 0.688 1.00 83.75 826 ILE A C 1
ATOM 6446 O O . I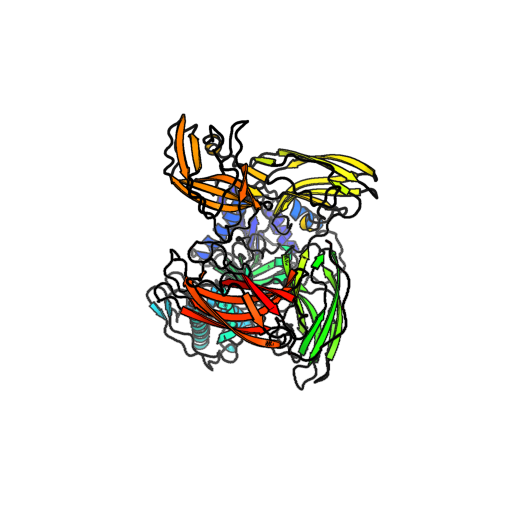LE A 1 826 ? -43.491 48.906 -0.380 1.00 83.75 826 ILE A O 1
ATOM 6450 N N . VAL A 1 827 ? -44.130 47.096 0.802 1.00 83.12 827 VAL A N 1
ATOM 6451 C CA . VAL A 1 827 ? -44.796 46.421 -0.316 1.00 83.12 827 VAL A CA 1
ATOM 6452 C C . VAL A 1 827 ? -46.232 46.926 -0.403 1.00 83.12 827 VAL A C 1
ATOM 6454 O O . VAL A 1 827 ? -46.979 46.851 0.580 1.00 83.12 827 VAL A O 1
ATOM 6457 N N . VAL A 1 828 ? -46.603 47.460 -1.567 1.00 80.75 828 VAL A N 1
ATOM 6458 C CA . VAL A 1 828 ? -47.945 47.980 -1.862 1.00 80.75 828 VAL A CA 1
ATOM 6459 C C . VAL A 1 828 ? -48.573 47.235 -3.038 1.00 80.75 828 VAL A C 1
ATOM 6461 O O . VAL A 1 828 ? -47.880 46.792 -3.949 1.00 80.75 828 VAL A O 1
ATOM 6464 N N . ASP A 1 829 ? -49.896 47.098 -3.010 1.00 68.62 829 ASP A N 1
ATOM 6465 C CA . ASP A 1 829 ? -50.670 46.434 -4.061 1.00 68.62 829 ASP A CA 1
ATOM 6466 C C . ASP A 1 829 ? -50.832 47.365 -5.272 1.00 68.62 829 ASP A C 1
ATOM 6468 O O . ASP A 1 829 ? -51.039 48.573 -5.101 1.00 68.62 829 ASP A O 1
ATOM 6472 N N . ASP A 1 830 ? -50.780 46.810 -6.485 1.00 56.47 830 ASP A N 1
ATOM 6473 C CA . ASP A 1 830 ? -50.846 47.538 -7.763 1.00 56.47 830 ASP A CA 1
ATOM 6474 C C . ASP A 1 830 ? -52.276 48.003 -8.080 1.00 56.47 830 ASP A C 1
ATOM 6476 O O . ASP A 1 830 ? -52.907 47.581 -9.050 1.00 56.47 830 ASP A O 1
ATOM 6480 N N . GLY A 1 831 ? -52.854 48.820 -7.193 1.00 50.62 831 GLY A N 1
ATOM 6481 C CA . GLY A 1 831 ? -54.074 49.596 -7.432 1.00 50.62 831 GLY A CA 1
ATOM 6482 C C . GLY A 1 831 ? -55.320 48.809 -7.859 1.00 50.62 831 GLY A C 1
ATOM 6483 O O . GLY A 1 831 ? -56.309 49.420 -8.269 1.00 50.62 831 GLY A O 1
ATOM 6484 N N . LYS A 1 832 ? -55.319 47.477 -7.765 1.00 45.72 832 LYS A N 1
ATOM 6485 C CA . LYS A 1 832 ? -56.389 46.607 -8.258 1.00 45.72 832 LYS A CA 1
ATOM 6486 C C . LYS A 1 832 ? -56.900 45.667 -7.177 1.00 45.72 832 LYS A C 1
ATOM 6488 O O . LYS A 1 832 ? -56.955 44.483 -7.423 1.00 45.72 832 LYS A O 1
ATOM 6493 N N . TYR A 1 833 ? -57.340 46.177 -6.029 1.00 35.66 833 TYR A N 1
ATOM 6494 C CA . TYR A 1 833 ? -58.451 45.598 -5.254 1.00 35.66 833 TYR A CA 1
ATOM 6495 C C . TYR A 1 833 ? -58.847 46.576 -4.139 1.00 35.66 833 TYR A C 1
ATOM 6497 O O . TYR A 1 833 ? -58.284 46.599 -3.048 1.00 35.66 833 TYR A O 1
ATOM 6505 N N . SER A 1 834 ? -59.838 47.425 -4.414 1.00 31.08 834 SER A N 1
ATOM 6506 C CA . SER A 1 834 ? -60.490 48.241 -3.391 1.00 31.08 834 SER A CA 1
ATOM 6507 C C . SER A 1 834 ? -61.643 47.472 -2.740 1.00 31.08 834 SER A C 1
ATOM 6509 O O . SER A 1 834 ? -62.527 46.992 -3.444 1.00 31.08 834 SER A O 1
ATOM 6511 N N . GLN A 1 835 ? -61.660 47.518 -1.404 1.00 32.22 835 GLN A N 1
ATOM 6512 C CA . GLN A 1 835 ? -62.773 47.257 -0.480 1.00 32.22 835 GLN A CA 1
ATOM 6513 C C . GLN A 1 835 ? -63.170 45.794 -0.234 1.00 32.22 835 GLN A C 1
ATOM 6515 O O . GLN A 1 835 ? -63.970 45.223 -0.963 1.00 32.22 835 GLN A O 1
ATOM 6520 N N . SER A 1 836 ? -62.760 45.260 0.923 1.00 29.80 836 SER A N 1
ATOM 6521 C CA . SER A 1 836 ? -63.653 45.238 2.098 1.00 29.80 836 SER A CA 1
ATOM 6522 C C . SER A 1 836 ? -63.002 44.536 3.300 1.00 29.80 836 SER A C 1
ATOM 6524 O O . SER A 1 836 ? -63.187 43.338 3.460 1.00 29.80 836 SER A O 1
ATOM 6526 N N . VAL A 1 837 ? -62.304 45.265 4.177 1.00 30.98 837 VAL A N 1
ATOM 6527 C CA . VAL A 1 837 ? -62.272 44.954 5.622 1.00 30.98 837 VAL A CA 1
ATOM 6528 C C . VAL A 1 837 ? -62.034 46.266 6.372 1.00 30.98 837 VAL A C 1
ATOM 6530 O O . VAL A 1 837 ? -60.901 46.668 6.617 1.00 30.98 837 VAL A O 1
ATOM 6533 N N . GLU A 1 838 ? -63.116 46.957 6.725 1.00 31.06 838 GLU A N 1
ATOM 6534 C CA . GLU A 1 838 ? -63.092 47.802 7.914 1.00 31.06 838 GLU A CA 1
ATOM 6535 C C . GLU A 1 838 ? -63.432 46.930 9.122 1.00 31.06 838 GLU A C 1
ATOM 6537 O O . GLU A 1 838 ? -64.435 46.216 9.132 1.00 31.06 838 GLU A O 1
ATOM 6542 N N . SER A 1 839 ? -62.607 47.091 10.151 1.00 30.67 839 SER A N 1
ATOM 6543 C CA . SER A 1 839 ? -62.912 47.000 11.580 1.00 30.67 839 SER A CA 1
ATOM 6544 C C . SER A 1 839 ? -62.155 45.925 12.354 1.00 30.67 839 SER A C 1
ATOM 6546 O O . SER A 1 839 ? -62.079 44.758 11.986 1.00 30.67 839 SER A O 1
ATOM 6548 N N . SER A 1 840 ? -61.659 46.394 13.501 1.00 28.52 840 SER A N 1
ATOM 6549 C CA . SER A 1 840 ? -60.990 45.692 14.594 1.00 28.52 840 SER A CA 1
ATOM 6550 C C . SER A 1 840 ? -59.591 45.158 14.284 1.00 28.52 840 SER A C 1
ATOM 6552 O O . SER A 1 840 ? -59.428 44.143 13.633 1.00 28.52 840 SER A O 1
ATOM 6554 N N . TYR A 1 841 ? -58.555 45.853 14.757 1.00 28.53 841 TYR A N 1
ATOM 6555 C CA . TYR A 1 841 ? -57.923 45.541 16.045 1.00 28.53 841 TYR A CA 1
ATOM 6556 C C . TYR A 1 841 ? -56.869 46.611 16.375 1.00 28.53 841 TYR A C 1
ATOM 6558 O O . TYR A 1 841 ? -55.733 46.584 15.921 1.00 28.53 841 TYR A O 1
ATOM 6566 N N . SER A 1 842 ? -57.279 47.580 17.193 1.00 29.14 842 SER A N 1
ATOM 6567 C CA . SER A 1 842 ? -56.386 48.265 18.127 1.00 29.14 842 SER A CA 1
ATOM 6568 C C . SER A 1 842 ? -56.137 47.344 19.329 1.00 29.14 842 SER A C 1
ATOM 6570 O O . SER A 1 842 ? -57.119 46.806 19.852 1.00 29.14 842 SER A O 1
ATOM 6572 N N . LYS A 1 843 ? -54.887 47.293 19.820 1.00 34.56 843 LYS A N 1
ATOM 6573 C CA . LYS A 1 843 ? -54.311 46.401 20.861 1.00 34.56 843 LYS A CA 1
ATOM 6574 C C . LYS A 1 843 ? -53.898 45.050 20.260 1.00 34.56 843 LYS A C 1
ATOM 6576 O O . LYS A 1 843 ? -54.756 44.345 19.748 1.00 34.56 843 LYS A O 1
ATOM 6581 N N . ILE A 1 844 ? -52.630 44.644 20.272 1.00 30.86 844 ILE A N 1
ATOM 6582 C CA . ILE A 1 844 ? -51.558 44.759 21.282 1.00 30.86 844 ILE A CA 1
ATOM 6583 C C . ILE A 1 844 ? -50.230 45.061 20.592 1.00 30.86 844 ILE A C 1
ATOM 6585 O O . ILE A 1 844 ? -50.044 44.536 19.473 1.00 30.86 844 ILE A O 1
#

Radius of gyration: 34.03 Å; chains: 1; bounding box: 97×92×75 Å

Foldseek 3Di:
DLLVVVVVVVCVVDPDDPDWDWDWDDWDDDPNQTQWTKTATPPDRAKIWIAGSDLLDDRTFWIDPGAAQDDPVPDDDVVSVLQVVLSSVLSVQSVVQVNGPPVVCVVVVVVPDDPPPDPDPDFFDFLFLALAAQDPPQCVPPAATLAFLLLQLLRLCLSQVFDQFWADKLPWDDQPPDIDHIGGRHRPGQPSVLQDSLCDDDPVNSVSSNVSSSVQCSQQPWRHDNHIAGDNVSNLCSCVHTTQWAPLKFKDFADPPPDLGHWDLLLVLQLCCVQLVLSHWKWFAFPRAIWIFGTAGSVSFTFINRNHRRHSTTTGRLPSNRRHGMMIGPGGHYDDDQKAWEDWDWDQEAEAFDKIKIKIKMFGNDQAKDWWKKFKFKFAPRSRTRHTFADIDTDIAHHGGIDIDMGIGHHHLLTDWAKIWIWMWTDDPRDDRGTDTHAYPPPDHRTDIHTYAYAACPAFKAWPDDDDQAAEAEAPFFDKDKTKMFGAAAKAWFKKWKAWADPRRAGPDTFWIDTGDTDGHRGMDMDITRGHDGPPDFAQAWTWMFMWIDSDHPDDSSSTHTHHHPVNHRPTHHTYHYHYPDPQLVFKAFPAAWPDDQEDEQPQQFWTKTKIWGAADDAAKKKKFKWKQDPSGDIDTFWIDIDRCRDHHGDMDMDITGGRDDLPDDWFKIFIFMAMQGPPDGGHGRDHPDDPHDPRDIHTHDHDPQDAQKEFADFFAQEAEDAAFDKDKGKTWIDGDDDPDQDWFWKKKWKWKQDPVRDTDTFWMDTDTHGPPDDTDIDTIIGTHHHPDDFDKIKIFIWMATPVHRPDTHFYAYPVRHGRGIHIYGHDHPPPDDDDDDDDDDDD